Protein 4OMB (pdb70)

InterPro domains:
  IPR011862 Phosphate binding protein [TIGR02136] (3-309)
  IPR024370 PBP domain [PF12849] (38-295)
  IPR050811 Phosphate-binding ABC transporter substrate-binding [PTHR30570] (6-320)

Foldseek 3Di:
DAAPLFAAADDDPDAADEAEEEAALLCQLLVVVLVVVVCVSPVRYHYHYHHQAQLGQLVCQLVVVHQKRWHQADDDPVSQVSSCVRPVHGWDWAFQFKWLKFKKAFPPAPAAADELLRLLLAWFPPSPVDDPDNQFFVLSVPDDDPRNHHGEQAEEADDRHNSVVLCCVQSNVVGHTDPRHHHDRHDLVQQVVNLVPNRYIYIGTQLSDDPRIDTHFYANDPPGDRHDDDQVCLVVCVSRRMGTITMIGHADVPDADNCNVLSSLSCSSGPNNQVSCVVSPTHGDHNVSSVVSNVNRD/DAAPLFAAADDDPDAADEAEEEAALLCQLLVVVLVVVVCVSPVRYHYYYDHQAQLGQLVCQQVVVHQKRWHQADDDPVSQVSSCVRVVHGWDWAFQFKWLKFKKAFPPAPAAEDELLRLLLAWFPPSPVPDPDNQFFVLVVPDDDPRNHHGAQAEEADDRHNSVVLCCCQSNVVGHTDPRHHHDRHDLVRQVVNLVPNRYIYIGTQLSDDPRIDTHFYANDPPGDRHDDDQVCLVVCVSRRMGTITMIGHQDPPDADNCNSLSSLSCSSGPNNQVSCVVSPTGGDHNVSSVVSNVVRD/DAAPLFAAADDDPDAADEAEEEAALLCQLLVVVLVVVVCVSPVRYHYYYYHQAQLGQLVCQQVVVHFKRWHQADDDPVSQVSSCVRVVHGWDWAFQFKWLWFKKAFPPDPAAADELLVLLLAWFPPSPVPDPDNDFFVLSVVDDDPRNHHGAQAEEADDRHNSVVLCCCQSNVVGHTDPRHHHDRHDLVRQVVNLVPNRYIYIGTQLSDDPRIDTHFYANDPPGDRHDDDQVCLVVCVSPRMGTITMIGHQDDPDADNCNSLSSLSCSSGPNNQVSCVVSPTGGDHNVSSVVSNVNRD/DAAPLFAAADDDDDAADEAEEEAALLCQLLVVVLVVVVCVSPVRYHYHYHHQAQLGQLVCQLVVVHQKRWHQADDDPVSQVSSCVRVVHGWDWAFQFKWLKFKKAFPPDPDAAEELLRLLLAWFPPSPVPDPDNQFFVLSVVDDDPRNHHGAAAEEADDRHNSVVLCCCQSNVVGHTDPRHHHDSHDLVRQVVNLVDNRYIYIGTQLSDDPRIDTHFYHNDPPGDRHDDDQVCLVVCVSPRMGTITMIGHQDPPDADDCNSLSSLSCSSGPNNQVSCVVSPTGGDHNVSSVVSNVVRD

Solvent-accessible surface area: 48362 Å² total; per-residue (Å²): 118,29,47,116,76,4,56,108,24,127,136,39,107,66,13,67,28,103,2,19,1,19,0,3,20,1,0,18,63,0,3,59,70,1,7,111,39,0,81,159,30,9,94,105,0,82,48,101,57,93,34,58,0,1,32,37,0,6,62,10,3,21,119,50,97,7,37,0,0,2,0,2,27,122,10,117,101,101,23,33,83,49,0,57,155,115,65,63,44,101,9,19,21,1,9,0,0,2,0,0,0,0,0,0,0,25,107,85,1,74,10,162,14,0,13,20,52,51,0,0,1,1,0,0,52,52,71,106,25,58,27,202,81,60,6,112,34,0,27,47,13,60,21,108,64,130,36,28,177,60,81,13,72,3,16,0,5,42,91,51,2,2,1,45,26,41,0,57,89,87,0,0,52,146,2,76,24,17,132,81,16,59,99,30,102,8,0,61,32,0,4,94,13,0,18,142,11,72,34,0,0,0,1,0,0,17,16,24,91,66,93,43,2,49,28,2,15,0,0,117,114,83,22,23,19,42,19,109,29,58,61,93,2,8,67,87,42,58,1,28,0,24,14,69,0,26,0,5,0,44,27,32,87,142,135,118,16,77,57,8,21,25,22,0,1,92,1,0,0,1,37,41,0,0,83,18,0,53,158,22,38,8,15,10,1,43,7,145,26,0,66,119,2,38,145,106,16,89,119,28,47,120,75,4,57,139,32,153,135,40,108,65,6,68,30,103,1,16,1,16,0,3,20,2,0,18,66,0,2,59,65,1,3,88,38,0,89,162,31,7,112,84,3,88,30,105,56,98,33,54,0,1,1,23,0,2,9,7,3,19,39,51,89,8,36,1,0,3,0,1,26,122,10,69,101,43,1,32,86,22,0,57,159,99,67,63,45,101,9,22,21,1,8,0,0,2,0,0,0,0,0,0,0,25,106,86,1,73,10,162,15,0,12,19,34,53,0,0,1,1,0,0,12,3,31,24,24,52,25,86,74,59,6,112,35,0,27,47,14,56,20,106,64,131,35,28,175,61,82,14,68,3,16,0,4,22,18,0,2,2,1,22,24,40,0,50,86,84,0,0,48,103,0,14,4,16,73,80,16,62,84,29,104,8,0,61,32,0,4,96,12,0,17,143,10,74,32,0,0,0,1,0,0,17,16,24,90,67,92,44,2,47,29,2,17,0,0,116,117,112,83,45,78,108,25,109,31,66,85,133,27,8,67,84,41,55,0,27,0,24,15,68,0,27,0,5,0,44,29,30,80,146,131,121,16,77,58,9,22,25,21,0,1,94,1,0,0,2,44,47,0,0,102,12,0,54,137,25,39,8,15,10,1,44,11,155,28,0,69,118,2,38,146,106,16,89,109,34,28,86,17,0,44,105,26,115,133,39,107,67,13,68,24,95,1,13,1,17,0,3,21,2,0,18,65,0,2,59,55,1,7,104,36,0,83,161,30,10,96,110,0,81,46,104,56,104,33,53,0,1,1,26,0,3,8,10,3,18,43,50,98,9,39,0,0,2,0,1,27,121,10,68,117,42,0,34,93,25,0,61,140,34,14,53,29,108,10,22,22,1,20,0,0,4,0,0,0,0,0,0,0,22,110,88,1,77,9,155,9,0,12,21,57,50,0,0,1,1,0,0,12,3,30,25,27,54,25,136,84,60,6,114,38,0,28,51,14,58,17,109,65,126,29,35,188,56,81,15,75,4,17,0,4,19,18,0,2,2,0,21,25,41,0,51,89,86,0,0,45,105,0,12,5,19,68,82,16,59,83,30,101,9,0,62,33,0,4,98,15,0,16,141,12,69,38,0,0,0,1,0,0,18,16,24,90,67,91,44,2,59,28,2,15,0,0,85,112,159,86,32,53,74,22,109,31,61,79,48,4,7,33,3,27,31,1,28,1,28,15,69,0,22,0,5,0,36,29,6,85,135,71,110,18,79,58,11,23,25,23,0,2,94,0,0,0,2,58,51,0,0,81,17,0,42,135,21,37,6,10,10,1,10,4,50,20,0,71,165,6,35,143,118,17,89,88,31,48,120,76,3,56,84,27,128,118,43,118,60,10,68,29,104,2,18,1,16,1,3,20,1,0,18,65,0,2,61,58,1,6,114,7,0,77,136,23,12,99,108,0,80,47,101,54,94,34,57,0,1,33,38,0,7,62,9,3,21,120,49,94,7,37,1,0,3,0,1,29,122,10,115,100,101,25,31,83,53,0,64,160,113,63,62,44,99,9,22,22,2,22,0,0,5,0,0,0,0,0,0,0,23,84,89,2,71,9,176,10,0,13,20,54,47,0,0,0,1,0,0,51,53,69,107,27,51,26,205,73,62,3,112,34,0,28,52,13,60,22,109,63,126,35,28,175,58,81,15,75,3,17,0,4,41,91,49,2,2,0,45,24,40,0,56,83,85,0,0,56,139,2,76,23,18,133,82,16,58,95,30,102,8,0,61,36,0,4,105,22,0,12,137,12,68,37,0,0,0,1,0,0,18,16,25,41,38,22,45,2,58,29,3,15,0,0,105,124,160,86,37,78,102,25,78,30,64,72,131,26,7,74,83,37,56,2,28,0,28,16,76,0,23,0,6,0,45,33,23,83,159,136,112,18,76,61,9,22,25,22,0,1,90,1,0,0,1,32,6,0,0,10,4,0,4,90,21,18,0,4,7,1,46,9,155,36,0,103,141,6,39,146,118,16,89

Organism: Pseudomonas aeruginosa (strain ATCC 15692 / DSM 22644 / CIP 104116 / JCM 14847 / LMG 12228 / 1C / PRS 101 / PAO1) (NCBI:txid208964)

Radius of gyration: 38.08 Å; Cα contacts (8 Å, |Δi|>4): 2756; chains: 4; bounding box: 54×112×107 Å

Structure (mmCIF, N/CA/C/O backbone):
data_4OMB
#
_entry.id   4OMB
#
_cell.length_a   35.444
_cell.length_b   148.092
_cell.length_c   216.452
_cell.angle_alpha   90.00
_cell.angle_beta   90.00
_cell.angle_gamma   90.00
#
_symmetry.space_group_name_H-M   'P 21 21 21'
#
loop_
_entity.id
_entity.type
_entity.pdbx_description
1 polymer 'Phosphate binding protein'
2 non-polymer 'PHOSPHATE ION'
3 non-polymer 'PLATINUM (II) ION'
4 water water
#
loop_
_atom_site.group_PDB
_atom_site.id
_atom_site.type_symbol
_atom_site.label_atom_id
_atom_site.label_alt_id
_atom_site.label_comp_id
_atom_site.label_asym_id
_atom_site.label_entity_id
_atom_site.label_seq_id
_atom_site.pdbx_PDB_ins_code
_atom_site.Cartn_x
_atom_site.Cartn_y
_atom_site.Cartn_z
_atom_site.occupancy
_atom_site.B_iso_or_equiv
_atom_site.auth_seq_id
_atom_site.auth_comp_id
_atom_site.auth_asym_id
_atom_site.auth_atom_id
_atom_site.pdbx_PDB_model_num
ATOM 1 N N . ALA A 1 36 ? -4.263 -22.482 4.736 1.00 50.22 25 ALA A N 1
ATOM 2 C CA . ALA A 1 36 ? -5.115 -23.111 5.799 1.00 45.98 25 ALA A CA 1
ATOM 3 C C . ALA A 1 36 ? -4.334 -24.117 6.678 1.00 38.55 25 ALA A C 1
ATOM 4 O O . ALA A 1 36 ? -4.497 -24.160 7.903 1.00 35.41 25 ALA A O 1
ATOM 6 N N . ILE A 1 37 ? -3.488 -24.909 6.037 1.00 28.31 26 ILE A N 1
ATOM 7 C CA . ILE A 1 37 ? -2.590 -25.843 6.699 1.00 25.50 26 ILE A CA 1
ATOM 8 C C . ILE A 1 37 ? -1.147 -25.470 6.469 1.00 23.85 26 ILE A C 1
ATOM 9 O O . ILE A 1 37 ? -0.809 -24.742 5.546 1.00 26.85 26 ILE A O 1
ATOM 14 N N . ASP A 1 38 ? -0.269 -25.997 7.306 1.00 22.84 27 ASP A N 1
ATOM 15 C CA . ASP A 1 38 ? 1.160 -25.717 7.185 1.00 26.34 27 ASP A CA 1
ATOM 16 C C . ASP A 1 38 ? 1.704 -26.228 5.836 1.00 23.65 27 ASP A C 1
ATOM 17 O O . ASP A 1 38 ? 1.642 -27.430 5.537 1.00 26.08 27 ASP A O 1
ATOM 22 N N . PRO A 1 39 ? 2.236 -25.326 5.025 1.00 26.39 28 PRO A N 1
ATOM 23 C CA . PRO A 1 39 ? 2.767 -25.804 3.722 1.00 25.61 28 PRO A CA 1
ATOM 24 C C . PRO A 1 39 ? 3.915 -26.780 3.795 1.00 24.05 28 PRO A C 1
ATOM 25 O O . PRO A 1 39 ? 4.204 -27.456 2.808 1.00 26.44 28 PRO A O 1
ATOM 29 N N . ALA A 1 40 ? 4.553 -26.939 4.943 1.00 23.60 29 ALA A N 1
ATOM 30 C CA . ALA A 1 40 ? 5.611 -27.946 5.087 1.00 22.64 29 ALA A CA 1
ATOM 31 C C . ALA A 1 40 ? 5.096 -29.340 5.456 1.00 22.61 29 ALA A C 1
ATOM 32 O O . ALA A 1 40 ? 5.891 -30.261 5.558 1.00 24.77 29 ALA A O 1
ATOM 34 N N . LEU A 1 41 ? 3.800 -29.505 5.668 1.00 22.54 30 LEU A N 1
ATOM 35 C CA . LEU A 1 41 ? 3.281 -30.879 5.909 1.00 20.48 30 LEU A CA 1
ATOM 36 C C . LEU A 1 41 ? 3.546 -31.771 4.724 1.00 23.95 30 LEU A C 1
ATOM 37 O O . LEU A 1 41 ? 3.388 -31.323 3.588 1.00 25.81 30 LEU A O 1
ATOM 42 N N . PRO A 1 42 ? 3.897 -33.064 4.973 1.00 27.91 31 PRO A N 1
ATOM 43 C CA . PRO A 1 42 ? 4.098 -33.933 3.807 1.00 40.01 31 PRO A CA 1
ATOM 44 C C . PRO A 1 42 ? 2.848 -34.245 3.016 1.00 30.33 31 PRO A C 1
ATOM 45 O O . PRO A 1 42 ? 1.758 -34.224 3.543 1.00 25.19 31 PRO A O 1
ATOM 49 N N . GLU A 1 43 ? 3.014 -34.549 1.735 1.00 29.34 32 GLU A N 1
ATOM 50 C CA . GLU A 1 43 ? 1.910 -35.047 0.942 1.00 32.21 32 GLU A CA 1
ATOM 51 C C . GLU A 1 43 ? 1.898 -36.574 1.161 1.00 26.31 32 GLU A C 1
ATOM 52 O O . GLU A 1 43 ? 2.954 -37.170 1.285 1.00 29.08 32 GLU A O 1
ATOM 58 N N . TYR A 1 44 ? 0.712 -37.159 1.166 1.00 26.79 33 TYR A N 1
ATOM 59 C CA . TYR A 1 44 ? 0.580 -38.615 1.296 1.00 24.93 33 TYR A CA 1
ATOM 60 C C . TYR A 1 44 ? 0.809 -39.305 -0.030 1.00 27.02 33 TYR A C 1
ATOM 61 O O . TYR A 1 44 ? 0.191 -38.938 -1.023 1.00 27.20 33 TYR A O 1
ATOM 70 N N . GLN A 1 45 ? 1.637 -40.346 -0.013 1.00 27.86 34 GLN A N 1
ATOM 71 C CA . GLN A 1 45 ? 1.812 -41.233 -1.178 1.00 35.51 34 GLN A CA 1
ATOM 72 C C . GLN A 1 45 ? 1.357 -42.670 -0.856 1.00 33.01 34 GLN A C 1
ATOM 73 O O . GLN A 1 45 ? 1.684 -43.213 0.197 1.00 35.65 34 GLN A O 1
ATOM 79 N N . LYS A 1 46 ? 0.585 -43.290 -1.754 1.00 38.04 35 LYS A N 1
ATOM 80 C CA . LYS A 1 46 ? 0.166 -44.692 -1.568 1.00 43.42 35 LYS A CA 1
ATOM 81 C C . LYS A 1 46 ? 1.349 -45.625 -1.398 1.00 39.06 35 LYS A C 1
ATOM 82 O O . LYS A 1 46 ? 2.341 -45.495 -2.109 1.00 47.72 35 LYS A O 1
ATOM 88 N N . ALA A 1 47 ? 1.221 -46.576 -0.482 1.00 34.85 36 ALA A N 1
ATOM 89 C CA . ALA A 1 47 ? 2.188 -47.663 -0.309 1.00 42.86 36 ALA A CA 1
ATOM 90 C C . ALA A 1 47 ? 1.540 -49.009 -0.637 1.00 48.89 36 ALA A C 1
ATOM 91 O O . ALA A 1 47 ? 0.330 -49.099 -0.808 1.00 47.91 36 ALA A O 1
ATOM 93 N N . SER A 1 48 ? 2.354 -50.051 -0.732 1.00 63.06 37 SER A N 1
ATOM 94 C CA . SER A 1 48 ? 1.862 -51.374 -1.033 1.00 60.04 37 SER A CA 1
ATOM 95 C C . SER A 1 48 ? 1.702 -52.168 0.262 1.00 54.38 37 SER A C 1
ATOM 96 O O . SER A 1 48 ? 2.139 -51.738 1.325 1.00 57.22 37 SER A O 1
ATOM 99 N N . GLY A 1 49 ? 1.054 -53.325 0.160 1.00 72.92 38 GLY A N 1
ATOM 100 C CA . GLY A 1 49 ? 0.875 -54.236 1.291 1.00 58.17 38 GLY A CA 1
ATOM 101 C C . GLY A 1 49 ? -0.126 -53.785 2.330 1.00 43.94 38 GLY A C 1
ATOM 102 O O . GLY A 1 49 ? 0.051 -54.065 3.513 1.00 45.14 38 GLY A O 1
ATOM 103 N N . VAL A 1 50 ? -1.175 -53.077 1.899 1.00 46.07 39 VAL A N 1
ATOM 104 C CA . VAL A 1 50 ? -2.162 -52.550 2.838 1.00 40.77 39 VAL A CA 1
ATOM 105 C C . VAL A 1 50 ? -3.524 -53.226 2.676 1.00 34.94 39 VAL A C 1
ATOM 106 O O . VAL A 1 50 ? -4.161 -53.068 1.667 1.00 36.42 39 VAL A O 1
ATOM 110 N N . SER A 1 51 ? -3.915 -54.005 3.677 1.00 31.95 40 SER A N 1
ATOM 111 C CA . SER A 1 51 ? -5.172 -54.718 3.683 1.00 29.27 40 SER A CA 1
ATOM 112 C C . SER A 1 51 ? -5.523 -55.152 5.090 1.00 30.85 40 SER A C 1
ATOM 113 O O . SER A 1 51 ? -4.641 -55.339 5.938 1.00 39.34 40 SER A O 1
ATOM 116 N N . GLY A 1 52 ? -6.809 -55.304 5.334 1.00 27.70 41 GLY A N 1
ATOM 117 C CA . GLY A 1 52 ? -7.276 -55.849 6.604 1.00 35.17 41 GLY A CA 1
ATOM 118 C C . GLY A 1 52 ? -8.304 -54.962 7.235 1.00 37.46 41 GLY A C 1
ATOM 119 O O . GLY A 1 52 ? -8.889 -54.126 6.561 1.00 30.05 41 GLY A O 1
ATOM 120 N N . ASN A 1 53 ? -8.555 -55.195 8.525 1.00 31.27 42 ASN A N 1
ATOM 121 C CA . ASN A 1 53 ? -9.666 -54.584 9.191 1.00 35.64 42 ASN A CA 1
ATOM 122 C C . ASN A 1 53 ? -9.085 -53.714 10.245 1.00 29.64 42 ASN A C 1
ATOM 123 O O . ASN A 1 53 ? -8.300 -54.157 11.073 1.00 36.92 42 ASN A O 1
ATOM 128 N N . LEU A 1 54 ? -9.376 -52.438 10.133 1.00 24.41 43 LEU A N 1
ATOM 129 C CA . LEU A 1 54 ? -8.978 -51.503 11.134 1.00 26.58 43 LEU A CA 1
ATOM 130 C C . LEU A 1 54 ? -10.170 -51.300 12.039 1.00 32.01 43 LEU A C 1
ATOM 131 O O . LEU A 1 54 ? -11.274 -51.035 11.561 1.00 32.66 43 LEU A O 1
ATOM 136 N N . SER A 1 55 ? -9.953 -51.362 13.351 1.00 22.93 44 SER A N 1
ATOM 137 C CA . SER A 1 55 ? -11.000 -50.995 14.275 1.00 23.25 44 SER A CA 1
ATOM 138 C C . SER A 1 55 ? -10.462 -49.903 15.167 1.00 20.10 44 SER A C 1
ATOM 139 O O . SER A 1 55 ? -9.346 -49.997 15.684 1.00 19.92 44 SER A O 1
ATOM 142 N N . SER A 1 56 ? -11.281 -48.874 15.291 1.00 17.35 45 SER A N 1
ATOM 143 C CA . SER A 1 56 ? -11.032 -47.760 16.189 1.00 17.08 45 SER A CA 1
ATOM 144 C C . SER A 1 56 ? -12.081 -47.772 17.307 1.00 16.26 45 SER A C 1
ATOM 145 O O . SER A 1 56 ? -13.268 -48.025 17.060 1.00 17.26 45 SER A O 1
ATOM 148 N N . VAL A 1 57 ? -11.626 -47.521 18.540 1.00 15.21 46 VAL A N 1
ATOM 149 C CA . VAL A 1 57 ? -12.535 -47.417 19.694 1.00 15.50 46 VAL A CA 1
ATOM 150 C C . VAL A 1 57 ? -12.080 -46.213 20.491 1.00 14.65 46 VAL A C 1
ATOM 151 O O . VAL A 1 57 ? -10.890 -46.134 20.854 1.00 15.31 46 VAL A O 1
ATOM 155 N N . GLY A 1 58 ? -12.990 -45.283 20.773 1.00 15.57 47 GLY A N 1
ATOM 156 C CA . GLY A 1 58 ? -12.620 -44.167 21.635 1.00 15.60 47 GLY A CA 1
ATOM 157 C C . GLY A 1 58 ? -13.435 -42.911 21.517 1.00 14.47 47 GLY A C 1
ATOM 158 O O . GLY A 1 58 ? -14.660 -42.955 21.529 1.00 15.57 47 GLY A O 1
ATOM 159 N N . SER A 1 59 ? -12.715 -41.796 21.353 1.00 13.60 48 SER A N 1
ATOM 160 C CA . SER A 1 59 ? -13.224 -40.450 21.450 1.00 12.94 48 SER A CA 1
ATOM 161 C C . SER A 1 59 ? -14.380 -40.060 20.504 1.00 17.54 48 SER A C 1
ATOM 162 O O . SER A 1 59 ? -14.306 -40.343 19.284 1.00 15.61 48 SER A O 1
ATOM 165 N N . ASP A 1 60 ? -15.402 -39.383 21.052 1.00 14.10 49 ASP A N 1
ATOM 166 C CA . ASP A 1 60 ? -16.482 -38.761 20.273 1.00 17.29 49 ASP A CA 1
ATOM 167 C C . ASP A 1 60 ? -16.027 -37.405 19.720 1.00 14.59 49 ASP A C 1
ATOM 168 O O . ASP A 1 60 ? -16.402 -37.041 18.597 1.00 18.20 49 ASP A O 1
ATOM 173 N N . THR A 1 61 ? -15.161 -36.706 20.423 1.00 12.99 50 THR A N 1
ATOM 174 C CA . THR A 1 61 ? -14.548 -35.465 19.899 1.00 15.28 50 THR A CA 1
ATOM 175 C C . THR A 1 61 ? -13.979 -35.750 18.503 1.00 17.10 50 THR A C 1
ATOM 176 O O . THR A 1 61 ? -14.092 -34.919 17.566 1.00 18.57 50 THR A O 1
ATOM 180 N N . LEU A 1 62 ? -13.342 -36.923 18.380 1.00 14.06 51 LEU A N 1
ATOM 181 C CA . LEU A 1 62 ? -12.675 -37.344 17.141 1.00 15.57 51 LEU A CA 1
ATOM 182 C C . LEU A 1 62 ? -13.553 -38.206 16.219 1.00 17.46 51 LEU A C 1
ATOM 183 O O . LEU A 1 62 ? -13.030 -38.797 15.270 1.00 17.77 51 LEU A O 1
ATOM 188 N N . ALA A 1 63 ? -14.865 -38.285 16.458 1.00 17.60 52 ALA A N 1
ATOM 189 C CA . ALA A 1 63 ? -15.706 -39.226 15.709 1.00 17.67 52 ALA A CA 1
ATOM 190 C C . ALA A 1 63 ? -15.764 -38.829 14.231 1.00 16.52 52 ALA A C 1
ATOM 191 O O . ALA A 1 63 ? -15.610 -39.651 13.381 1.00 19.67 52 ALA A O 1
ATOM 193 N N . ASN A 1 64 ? -15.984 -37.538 13.980 1.00 16.78 53 ASN A N 1
ATOM 194 C CA . ASN A 1 64 ? -16.080 -37.111 12.577 1.00 17.89 53 ASN A CA 1
ATOM 195 C C . ASN A 1 64 ? -14.755 -37.165 11.849 1.00 17.07 53 ASN A C 1
ATOM 196 O O . ASN A 1 64 ? -14.691 -37.621 10.686 1.00 18.96 53 ASN A O 1
ATOM 201 N N . LEU A 1 65 ? -13.675 -36.811 12.548 1.00 18.11 54 LEU A N 1
ATOM 202 C CA . LEU A 1 65 ? -12.335 -36.914 11.986 1.00 20.20 54 LEU A CA 1
ATOM 203 C C . LEU A 1 65 ? -12.035 -38.350 11.632 1.00 16.63 54 LEU A C 1
ATOM 204 O O . LEU A 1 65 ? -11.625 -38.609 10.520 1.00 17.12 54 LEU A O 1
ATOM 209 N N . MET A 1 66 ? -12.252 -39.296 12.561 1.00 15.26 55 MET A N 1
ATOM 210 C CA . MET A 1 66 ? -11.948 -40.696 12.293 1.00 15.75 55 MET A CA 1
ATOM 211 C C . MET A 1 66 ? -12.774 -41.188 11.100 1.00 16.81 55 MET A C 1
ATOM 212 O O . MET A 1 66 ? -12.280 -41.898 10.247 1.00 17.87 55 MET A O 1
ATOM 217 N N . THR A 1 67 ? -14.034 -40.809 11.020 1.00 17.21 56 THR A N 1
ATOM 218 C CA . THR A 1 67 ? -14.912 -41.249 9.948 1.00 21.32 56 THR A CA 1
ATOM 219 C C . THR A 1 67 ? -14.358 -40.722 8.612 1.00 16.69 56 THR A C 1
ATOM 220 O O . THR A 1 67 ? -14.281 -41.470 7.629 1.00 19.58 56 THR A O 1
ATOM 224 N N . MET A 1 68 ? -14.023 -39.445 8.574 1.00 17.70 57 MET A N 1
ATOM 225 C CA . MET A 1 68 ? -13.584 -38.847 7.297 1.00 19.23 57 MET A CA 1
ATOM 226 C C . MET A 1 68 ? -12.208 -39.378 6.899 1.00 18.38 57 MET A C 1
ATOM 227 O O . MET A 1 68 ? -11.976 -39.700 5.743 1.00 18.24 57 MET A O 1
ATOM 232 N N . TRP A 1 69 ? -11.295 -39.513 7.860 1.00 17.32 58 TRP A N 1
ATOM 233 C CA . TRP A 1 69 ? -9.991 -40.094 7.572 1.00 16.54 58 TRP A CA 1
ATOM 234 C C . TRP A 1 69 ? -10.158 -41.524 7.042 1.00 17.21 58 TRP A C 1
ATOM 235 O O . TRP A 1 69 ? -9.496 -41.922 6.098 1.00 17.84 58 TRP A O 1
ATOM 246 N N . ALA A 1 70 ? -11.034 -42.261 7.716 1.00 17.73 59 ALA A N 1
ATOM 247 C CA . ALA A 1 70 ? -11.309 -43.650 7.332 1.00 19.11 59 ALA A CA 1
ATOM 248 C C . ALA A 1 70 ? -11.863 -43.718 5.907 1.00 21.08 59 ALA A C 1
ATOM 249 O O . ALA A 1 70 ? -11.520 -44.617 5.153 1.00 24.27 59 ALA A O 1
ATOM 251 N N . GLU A 1 71 ? -12.761 -42.801 5.563 1.00 20.03 60 GLU A N 1
ATOM 252 C CA . GLU A 1 71 ? -13.378 -42.801 4.239 1.00 24.16 60 GLU A CA 1
ATOM 253 C C . GLU A 1 71 ? -12.266 -42.605 3.224 1.00 21.17 60 GLU A C 1
ATOM 254 O O . GLU A 1 71 ? -12.220 -43.265 2.184 1.00 22.40 60 GLU A O 1
ATOM 260 N N . GLU A 1 72 ? -11.381 -41.645 3.479 1.00 20.29 61 GLU A N 1
ATOM 261 C CA . GLU A 1 72 ? -10.288 -41.404 2.551 1.00 22.41 61 GLU A CA 1
ATOM 262 C C . GLU A 1 72 ? -9.358 -42.642 2.448 1.00 19.40 61 GLU A C 1
ATOM 263 O O . GLU A 1 72 ? -8.868 -42.982 1.384 1.00 22.53 61 GLU A O 1
ATOM 269 N N . TYR A 1 73 ? -9.021 -43.208 3.603 1.00 17.21 62 TYR A N 1
ATOM 270 C CA . TYR A 1 73 ? -8.117 -44.336 3.630 1.00 17.13 62 TYR A CA 1
ATOM 271 C C . TYR A 1 73 ? -8.708 -45.496 2.812 1.00 19.17 62 TYR A C 1
ATOM 272 O O . TYR A 1 73 ? -8.008 -46.163 2.038 1.00 20.26 62 TYR A O 1
ATOM 281 N N . LYS A 1 74 ? -9.997 -45.716 2.991 1.00 20.85 63 LYS A N 1
ATOM 282 C CA . LYS A 1 74 ? -10.711 -46.820 2.273 1.00 24.36 63 LYS A CA 1
ATOM 283 C C . LYS A 1 74 ? -10.732 -46.610 0.770 1.00 23.29 63 LYS A C 1
ATOM 284 O O . LYS A 1 74 ? -10.722 -47.539 -0.024 1.00 25.78 63 LYS A O 1
ATOM 290 N N . ARG A 1 75 ? -10.837 -45.362 0.350 1.00 22.30 64 ARG A N 1
ATOM 291 C CA . ARG A 1 75 ? -10.809 -45.051 -1.071 1.00 26.19 64 ARG A CA 1
ATOM 292 C C . ARG A 1 75 ? -9.455 -45.340 -1.687 1.00 22.67 64 ARG A C 1
ATOM 293 O O . ARG A 1 75 ? -9.364 -45.796 -2.786 1.00 23.22 64 ARG A O 1
ATOM 301 N N . LEU A 1 76 ? -8.385 -45.019 -0.952 1.00 21.29 65 LEU A N 1
ATOM 302 C CA . LEU A 1 76 ? -7.027 -45.313 -1.414 1.00 22.69 65 LEU A CA 1
ATOM 303 C C . LEU A 1 76 ? -6.721 -46.808 -1.402 1.00 21.37 65 LEU A C 1
ATOM 304 O O . LEU A 1 76 ? -6.007 -47.309 -2.264 1.00 24.26 65 LEU A O 1
ATOM 309 N N . TYR A 1 77 ? -7.288 -47.504 -0.412 1.00 22.85 66 TYR A N 1
ATOM 310 C CA . TYR A 1 77 ? -7.008 -48.916 -0.200 1.00 22.40 66 TYR A CA 1
ATOM 311 C C . TYR A 1 77 ? -8.321 -49.709 -0.065 1.00 23.05 66 TYR A C 1
ATOM 312 O O . TYR A 1 77 ? -8.835 -49.869 1.047 1.00 21.96 66 TYR A O 1
ATOM 321 N N . PRO A 1 78 ? -8.923 -50.062 -1.173 1.00 23.87 67 PRO A N 1
ATOM 322 C CA . PRO A 1 78 ? -10.286 -50.651 -1.056 1.00 27.23 67 PRO A CA 1
ATOM 323 C C . PRO A 1 78 ? -10.317 -52.008 -0.330 1.00 33.75 67 PRO A C 1
ATOM 324 O O . PRO A 1 78 ? -11.397 -52.450 0.077 1.00 29.57 67 PRO A O 1
ATOM 328 N N . ASN A 1 79 ? -9.149 -52.638 -0.191 1.00 29.13 68 ASN A N 1
ATOM 329 C CA . ASN A 1 79 ? -9.027 -53.837 0.637 1.00 27.49 68 ASN A CA 1
ATOM 330 C C . ASN A 1 79 ? -9.134 -53.613 2.142 1.00 26.91 68 ASN A C 1
ATOM 331 O O . ASN A 1 79 ? -9.093 -54.578 2.883 1.00 31.58 68 ASN A O 1
ATOM 336 N N . VAL A 1 80 ? -9.237 -52.380 2.596 1.00 21.75 69 VAL A N 1
ATOM 337 C CA . VAL A 1 80 ? -9.348 -52.139 3.996 1.00 22.78 69 VAL A CA 1
ATOM 338 C C . VAL A 1 80 ? -10.818 -52.010 4.381 1.00 25.78 69 VAL A C 1
ATOM 339 O O . VAL A 1 80 ? -11.592 -51.335 3.698 1.00 27.07 69 VAL A O 1
ATOM 343 N N . ASN A 1 81 ? -11.174 -52.554 5.548 1.00 25.45 70 ASN A N 1
ATOM 344 C CA . ASN A 1 81 ? -12.484 -52.421 6.130 1.00 26.58 70 ASN A CA 1
ATOM 345 C C . ASN A 1 81 ? -12.297 -51.706 7.456 1.00 26.27 70 ASN A C 1
ATOM 346 O O . ASN A 1 81 ? -11.333 -51.946 8.140 1.00 26.43 70 ASN A O 1
ATOM 351 N N . ILE A 1 82 ? -13.129 -50.728 7.715 1.00 28.55 71 ILE A N 1
ATOM 352 C CA . ILE A 1 82 ? -12.958 -49.931 8.889 1.00 27.70 71 ILE A CA 1
ATOM 353 C C . ILE A 1 82 ? -14.195 -50.032 9.769 1.00 30.79 71 ILE A C 1
ATOM 354 O O . ILE A 1 82 ? -15.312 -50.115 9.297 1.00 28.64 71 ILE A O 1
ATOM 359 N N . GLN A 1 83 ? -13.970 -50.118 11.069 1.00 22.29 72 GLN A N 1
ATOM 360 C CA . GLN A 1 83 ? -15.035 -50.064 12.023 1.00 21.44 72 GLN A CA 1
ATOM 361 C C . GLN A 1 83 ? -14.668 -49.052 13.071 1.00 19.09 72 GLN A C 1
ATOM 362 O O . GLN A 1 83 ? -13.568 -49.058 13.571 1.00 21.68 72 GLN A O 1
ATOM 368 N N . ILE A 1 84 ? -15.611 -48.189 13.373 1.00 19.97 73 ILE A N 1
ATOM 369 C CA . ILE A 1 84 ? -15.424 -47.117 14.319 1.00 20.65 73 ILE A CA 1
ATOM 370 C C . ILE A 1 84 ? -16.483 -47.137 15.398 1.00 20.96 73 ILE A C 1
ATOM 371 O O . ILE A 1 84 ? -17.672 -47.162 15.117 1.00 23.12 73 ILE A O 1
ATOM 376 N N . GLN A 1 85 ? -16.040 -47.145 16.649 1.00 16.42 74 GLN A N 1
ATOM 377 C CA . GLN A 1 85 ? -16.905 -46.920 17.790 1.00 19.30 74 GLN A CA 1
ATOM 378 C C . GLN A 1 85 ? -16.397 -45.694 18.493 1.00 18.96 74 GLN A C 1
ATOM 379 O O . GLN A 1 85 ? -15.195 -45.547 18.671 1.00 17.39 74 GLN A O 1
ATOM 385 N N . ALA A 1 86 ? -17.308 -44.793 18.860 1.00 18.66 75 ALA A N 1
ATOM 386 C CA . ALA A 1 86 ? -16.912 -43.499 19.391 1.00 17.73 75 ALA A CA 1
ATOM 387 C C . ALA A 1 86 ? -17.755 -43.103 20.599 1.00 19.66 75 ALA A C 1
ATOM 388 O O . ALA A 1 86 ? -18.436 -42.066 20.589 1.00 21.80 75 ALA A O 1
ATOM 390 N N . ALA A 1 87 ? -17.666 -43.913 21.640 1.00 19.99 76 ALA A N 1
ATOM 391 C CA . ALA A 1 87 ? -18.463 -43.711 22.860 1.00 18.85 76 ALA A CA 1
ATOM 392 C C . ALA A 1 87 ? -17.771 -42.838 23.899 1.00 19.35 76 ALA A C 1
ATOM 393 O O . ALA A 1 87 ? -18.430 -42.351 24.818 1.00 20.15 76 ALA A O 1
ATOM 395 N N . GLY A 1 88 ? -16.480 -42.572 23.712 1.00 15.71 77 GLY A N 1
ATOM 396 C CA . GLY A 1 88 ? -15.706 -41.762 24.594 1.00 17.14 77 GLY A CA 1
ATOM 397 C C . GLY A 1 88 ? -14.302 -42.250 24.790 1.00 13.78 77 GLY A C 1
ATOM 398 O O . GLY A 1 88 ? -14.030 -43.464 24.751 1.00 13.66 77 GLY A O 1
ATOM 399 N N . SER A 1 89 ? -13.398 -41.338 25.076 1.00 13.36 78 SER A N 1
ATOM 400 C CA . SER A 1 89 ? -11.961 -41.646 25.238 1.00 13.16 78 SER A CA 1
ATOM 401 C C . SER A 1 89 ? -11.656 -42.754 26.221 1.00 16.13 78 SER A C 1
ATOM 402 O O . SER A 1 89 ? -10.729 -43.513 25.998 1.00 15.29 78 SER A O 1
ATOM 405 N N . SER A 1 90 ? -12.415 -42.849 27.313 1.00 14.85 79 SER A N 1
ATOM 406 C CA . SER A 1 90 ? -12.086 -43.877 28.316 1.00 15.76 79 SER A CA 1
ATOM 407 C C . SER A 1 90 ? -12.304 -45.298 27.840 1.00 13.94 79 SER A C 1
ATOM 408 O O . SER A 1 90 ? -11.812 -46.253 28.446 1.00 15.68 79 SER A O 1
ATOM 411 N N . THR A 1 91 ? -13.036 -45.462 26.739 1.00 15.20 80 THR A N 1
ATOM 412 C CA . THR A 1 91 ? -13.174 -46.784 26.128 1.00 14.41 80 THR A CA 1
ATOM 413 C C . THR A 1 91 ? -11.958 -47.253 25.287 1.00 13.64 80 THR A C 1
ATOM 414 O O . THR A 1 91 ? -11.836 -48.448 24.960 1.00 17.11 80 THR A O 1
ATOM 418 N N . ALA A 1 92 ? -11.061 -46.342 24.933 1.00 13.56 81 ALA A N 1
ATOM 419 C CA . ALA A 1 92 ? -9.896 -46.676 24.112 1.00 14.43 81 ALA A CA 1
ATOM 420 C C . ALA A 1 92 ? -8.868 -47.556 24.858 1.00 15.17 81 ALA A C 1
ATOM 421 O O . ALA A 1 92 ? -8.439 -48.561 24.328 1.00 16.82 81 ALA A O 1
ATOM 423 N N . PRO A 1 93 ? -8.462 -47.174 26.094 1.00 13.89 82 PRO A N 1
ATOM 424 C CA . PRO A 1 93 ? -7.430 -48.019 26.718 1.00 16.15 82 PRO A CA 1
ATOM 425 C C . PRO A 1 93 ? -7.777 -49.511 26.869 1.00 15.50 82 PRO A C 1
ATOM 426 O O . PRO A 1 93 ? -6.948 -50.347 26.517 1.00 18.81 82 PRO A O 1
ATOM 430 N N . PRO A 1 94 ? -8.983 -49.850 27.328 1.00 15.56 83 PRO A N 1
ATOM 431 C CA . PRO A 1 94 ? -9.187 -51.296 27.485 1.00 16.88 83 PRO A CA 1
ATOM 432 C C . PRO A 1 94 ? -9.253 -52.000 26.124 1.00 16.52 83 PRO A C 1
ATOM 433 O O . PRO A 1 94 ? -8.826 -53.168 26.027 1.00 16.02 83 PRO A O 1
ATOM 437 N N . ALA A 1 95 ? -9.768 -51.311 25.093 1.00 18.78 84 ALA A N 1
ATOM 438 C CA . ALA A 1 95 ? -9.829 -51.927 23.751 1.00 18.76 84 ALA A CA 1
ATOM 439 C C . ALA A 1 95 ? -8.415 -52.172 23.196 1.00 16.86 84 ALA A C 1
ATOM 440 O O . ALA A 1 95 ? -8.147 -53.201 22.584 1.00 20.24 84 ALA A O 1
ATOM 442 N N . LEU A 1 96 ? -7.514 -51.233 23.374 1.00 18.65 85 LEU A N 1
ATOM 443 C CA . LEU A 1 96 ? -6.135 -51.401 22.937 1.00 17.67 85 LEU A CA 1
ATOM 444 C C . LEU A 1 96 ? -5.468 -52.462 23.767 1.00 21.18 85 LEU A C 1
ATOM 445 O O . LEU A 1 96 ? -4.742 -53.307 23.252 1.00 22.98 85 LEU A O 1
ATOM 450 N N . THR A 1 97 ? -5.685 -52.435 25.081 1.00 17.91 86 THR A N 1
ATOM 451 C CA . THR A 1 97 ? -5.043 -53.382 25.983 1.00 20.29 86 THR A CA 1
ATOM 452 C C . THR A 1 97 ? -5.495 -54.797 25.669 1.00 18.48 86 THR A C 1
ATOM 453 O O . THR A 1 97 ? -4.685 -55.749 25.658 1.00 23.12 86 THR A O 1
ATOM 457 N N . GLU A 1 98 ? -6.765 -54.960 25.367 1.00 18.68 87 GLU A N 1
ATOM 458 C CA . GLU A 1 98 ? -7.296 -56.298 25.102 1.00 21.73 87 GLU A CA 1
ATOM 459 C C . GLU A 1 98 ? -7.024 -56.716 23.675 1.00 22.20 87 GLU A C 1
ATOM 460 O O . GLU A 1 98 ? -7.224 -57.886 23.314 1.00 28.97 87 GLU A O 1
ATOM 466 N N . GLY A 1 99 ? -6.593 -55.783 22.868 1.00 26.13 88 GLY A N 1
ATOM 467 C CA . GLY A 1 99 ? -6.282 -56.058 21.465 1.00 30.96 88 GLY A CA 1
ATOM 468 C C . GLY A 1 99 ? -7.480 -56.097 20.530 1.00 35.46 88 GLY A C 1
ATOM 469 O O . GLY A 1 99 ? -7.342 -56.548 19.405 1.00 40.70 88 GLY A O 1
ATOM 470 N N . THR A 1 100 ? -8.632 -55.578 20.952 1.00 26.89 89 THR A N 1
ATOM 471 C CA . THR A 1 100 ? -9.812 -55.594 20.097 1.00 27.81 89 THR A CA 1
ATOM 472 C C . THR A 1 100 ? -9.862 -54.383 19.180 1.00 27.61 89 THR A C 1
ATOM 473 O O . THR A 1 100 ? -10.601 -54.373 18.208 1.00 34.13 89 THR A O 1
ATOM 477 N N . ALA A 1 101 ? -9.086 -53.352 19.510 1.00 21.53 90 ALA A N 1
ATOM 478 C CA . ALA A 1 101 ? -8.964 -52.144 18.678 1.00 21.66 90 ALA A CA 1
ATOM 479 C C . ALA A 1 101 ? -7.523 -52.014 18.197 1.00 21.05 90 ALA A C 1
ATOM 480 O O . ALA A 1 101 ? -6.592 -52.295 18.940 1.00 21.54 90 ALA A O 1
ATOM 482 N N . ASN A 1 102 ? -7.341 -51.623 16.929 1.00 19.08 91 ASN A N 1
ATOM 483 C CA . ASN A 1 102 ? -6.058 -51.248 16.403 1.00 21.71 91 ASN A CA 1
ATOM 484 C C . ASN A 1 102 ? -5.702 -49.771 16.705 1.00 17.42 91 ASN A C 1
ATOM 485 O O . ASN A 1 102 ? -4.526 -49.423 16.758 1.00 18.12 91 ASN A O 1
ATOM 490 N N . LEU A 1 103 ? -6.705 -48.912 16.843 1.00 17.66 92 LEU A N 1
ATOM 491 C CA . LEU A 1 103 ? -6.527 -47.458 17.044 1.00 16.61 92 LEU A CA 1
ATOM 492 C C . LEU A 1 103 ? -7.392 -46.992 18.210 1.00 15.37 92 LEU A C 1
ATOM 493 O O . LEU A 1 103 ? -8.543 -47.421 18.335 1.00 16.37 92 LEU A O 1
ATOM 498 N N . GLY A 1 104 ? -6.825 -46.160 19.058 1.00 13.47 93 GLY A N 1
ATOM 499 C CA . GLY A 1 104 ? -7.546 -45.691 20.222 1.00 15.45 93 GLY A CA 1
ATOM 500 C C . GLY A 1 104 ? -7.560 -44.175 20.292 1.00 14.78 93 GLY A C 1
ATOM 501 O O . GLY A 1 104 ? -6.739 -43.590 20.974 1.00 15.72 93 GLY A O 1
ATOM 502 N N . PRO A 1 105 ? -8.498 -43.541 19.581 1.00 14.22 94 PRO A N 1
ATOM 503 C CA . PRO A 1 105 ? -8.577 -42.063 19.597 1.00 11.17 94 PRO A CA 1
ATOM 504 C C . PRO A 1 105 ? -8.966 -41.584 20.987 1.00 12.52 94 PRO A C 1
ATOM 505 O O . PRO A 1 105 ? -9.914 -42.134 21.588 1.00 13.33 94 PRO A O 1
ATOM 509 N N . MET A 1 106 ? -8.290 -40.537 21.475 1.00 12.92 95 MET A N 1
ATOM 510 C CA . MET A 1 106 ? -8.543 -40.007 22.778 1.00 11.64 95 MET A CA 1
ATOM 511 C C . MET A 1 106 ? -8.304 -38.496 22.738 1.00 12.84 95 MET A C 1
ATOM 512 O O . MET A 1 106 ? -7.350 -38.044 22.100 1.00 14.08 95 MET A O 1
ATOM 517 N N . SER A 1 107 ? -9.131 -37.773 23.476 1.00 13.37 96 SER A N 1
ATOM 518 C CA . SER A 1 107 ? -8.999 -36.311 23.506 1.00 13.98 96 SER A CA 1
ATOM 519 C C . SER A 1 107 ? -8.342 -35.873 24.785 1.00 14.14 96 SER A C 1
ATOM 520 O O . SER A 1 107 ? -8.362 -34.677 25.149 1.00 14.80 96 SER A O 1
ATOM 523 N N . ARG A 1 108 ? -7.707 -36.794 25.458 1.00 15.23 97 ARG A N 1
ATOM 524 C CA . ARG A 1 108 ? -6.830 -36.547 26.587 1.00 16.48 97 ARG A CA 1
ATOM 525 C C . ARG A 1 108 ? -5.729 -37.564 26.502 1.00 16.01 97 ARG A C 1
ATOM 526 O O . ARG A 1 108 ? -5.944 -38.650 25.909 1.00 17.66 97 ARG A O 1
ATOM 534 N N . LYS A 1 109 ? -4.614 -37.319 27.176 1.00 17.89 98 LYS A N 1
ATOM 535 C CA . LYS A 1 109 ? -3.613 -38.402 27.325 1.00 21.43 98 LYS A CA 1
ATOM 536 C C . LYS A 1 109 ? -4.158 -39.497 28.191 1.00 17.40 98 LYS A C 1
ATOM 537 O O . LYS A 1 109 ? -4.974 -39.239 29.130 1.00 16.61 98 LYS A O 1
ATOM 543 N N . MET A 1 110 ? -3.645 -40.722 28.016 1.00 16.30 99 MET A N 1
ATOM 544 C CA . MET A 1 110 ? -3.947 -41.743 28.970 1.00 16.29 99 MET A CA 1
ATOM 545 C C . MET A 1 110 ? -3.462 -41.338 30.373 1.00 17.57 99 MET A C 1
ATOM 546 O O . MET A 1 110 ? -2.413 -40.720 30.536 1.00 18.77 99 MET A O 1
ATOM 551 N N . LYS A 1 111 ? -4.241 -41.709 31.369 1.00 16.75 100 LYS A N 1
ATOM 552 C CA . LYS A 1 111 ? -3.799 -41.625 32.744 1.00 20.63 100 LYS A CA 1
ATOM 553 C C . LYS A 1 111 ? -2.683 -42.598 33.022 1.00 22.32 100 LYS A C 1
ATOM 554 O O . LYS A 1 111 ? -2.570 -43.631 32.342 1.00 20.86 100 LYS A O 1
ATOM 560 N N . ASP A 1 112 ? -1.899 -42.338 34.074 1.00 20.89 101 ASP A N 1
ATOM 561 C CA . ASP A 1 112 ? -0.855 -43.305 34.414 1.00 24.97 101 ASP A CA 1
ATOM 562 C C . ASP A 1 112 ? -1.416 -44.699 34.604 1.00 19.20 101 ASP A C 1
ATOM 563 O O . ASP A 1 112 ? -0.783 -45.725 34.240 1.00 21.23 101 ASP A O 1
ATOM 568 N N . VAL A 1 113 ? -2.572 -44.800 35.251 1.00 22.21 102 VAL A N 1
ATOM 569 C CA . VAL A 1 113 ? -3.114 -46.168 35.534 1.00 20.17 102 VAL A CA 1
ATOM 570 C C . VAL A 1 113 ? -3.563 -46.908 34.254 1.00 17.54 102 VAL A C 1
ATOM 571 O O . VAL A 1 113 ? -3.445 -48.139 34.168 1.00 21.32 102 VAL A O 1
ATOM 575 N N . GLU A 1 114 ? -3.944 -46.145 33.243 1.00 21.11 103 GLU A N 1
ATOM 576 C CA . GLU A 1 114 ? -4.306 -46.698 31.935 1.00 17.72 103 GLU A CA 1
ATOM 577 C C . GLU A 1 114 ? -3.064 -47.135 31.195 1.00 19.92 103 GLU A C 1
ATOM 578 O O . GLU A 1 114 ? -3.006 -48.237 30.668 1.00 18.91 103 GLU A O 1
ATOM 584 N N . LEU A 1 115 ? -2.050 -46.253 31.140 1.00 18.93 104 LEU A N 1
ATOM 585 C CA . LEU A 1 115 ? -0.746 -46.649 30.595 1.00 20.93 104 LEU A CA 1
ATOM 586 C C . LEU A 1 115 ? -0.214 -47.918 31.233 1.00 18.61 104 LEU A C 1
ATOM 587 O O . LEU A 1 115 ? 0.287 -48.839 30.561 1.00 19.08 104 LEU A O 1
ATOM 592 N N . GLN A 1 116 ? -0.306 -47.980 32.555 1.00 18.54 105 GLN A N 1
ATOM 593 C CA . GLN A 1 116 ? 0.228 -49.109 33.298 1.00 20.64 105 GLN A CA 1
ATOM 594 C C . GLN A 1 116 ? -0.508 -50.416 33.040 1.00 20.73 105 GLN A C 1
ATOM 595 O O . GLN A 1 116 ? 0.119 -51.456 33.025 1.00 21.25 105 GLN A O 1
ATOM 601 N N . ALA A 1 117 ? -1.823 -50.353 32.791 1.00 21.36 106 ALA A N 1
ATOM 602 C CA . ALA A 1 117 ? -2.589 -51.593 32.492 1.00 20.18 106 ALA A CA 1
ATOM 603 C C . ALA A 1 117 ? -2.142 -52.168 31.171 1.00 19.56 106 ALA A C 1
ATOM 604 O O . ALA A 1 117 ? -1.983 -53.379 31.016 1.00 21.78 106 ALA A O 1
ATOM 606 N N . PHE A 1 118 ? -1.931 -51.285 30.215 1.00 19.44 107 PHE A N 1
ATOM 607 C CA . PHE A 1 118 ? -1.413 -51.723 28.897 1.00 19.93 107 PHE A CA 1
ATOM 608 C C . PHE A 1 118 ? -0.024 -52.311 29.072 1.00 22.38 107 PHE A C 1
ATOM 609 O O . PHE A 1 118 ? 0.305 -53.376 28.549 1.00 19.51 107 PHE A O 1
ATOM 617 N N . GLU A 1 119 ? 0.824 -51.613 29.822 1.00 18.70 108 GLU A N 1
ATOM 618 C CA . GLU A 1 119 ? 2.201 -52.025 29.983 1.00 20.74 108 GLU A CA 1
ATOM 619 C C . GLU A 1 119 ? 2.312 -53.374 30.698 1.00 20.77 108 GLU A C 1
ATOM 620 O O . GLU A 1 119 ? 3.225 -54.170 30.443 1.00 23.35 108 GLU A O 1
ATOM 626 N N . GLN A 1 120 ? 1.416 -53.599 31.657 1.00 23.39 109 GLN A N 1
ATOM 627 C CA . GLN A 1 120 ? 1.431 -54.875 32.383 1.00 28.26 109 GLN A CA 1
ATOM 628 C C . GLN A 1 120 ? 1.286 -56.019 31.442 1.00 24.65 109 GLN A C 1
ATOM 629 O O . GLN A 1 120 ? 1.887 -57.079 31.629 1.00 26.42 109 GLN A O 1
ATOM 635 N N . LYS A 1 121 ? 0.486 -55.822 30.411 1.00 25.12 110 LYS A N 1
ATOM 636 C CA . LYS A 1 121 ? 0.312 -56.871 29.424 1.00 26.53 110 LYS A CA 1
ATOM 637 C C . LYS A 1 121 ? 1.453 -56.953 28.404 1.00 25.62 110 LYS A C 1
ATOM 638 O O . LYS A 1 121 ? 1.957 -58.036 28.099 1.00 28.72 110 LYS A O 1
ATOM 644 N N . TYR A 1 122 ? 1.796 -55.816 27.785 1.00 22.18 111 TYR A N 1
ATOM 645 C CA . TYR A 1 122 ? 2.682 -55.828 26.653 1.00 21.46 111 TYR A CA 1
ATOM 646 C C . TYR A 1 122 ? 4.175 -55.654 26.976 1.00 24.55 111 TYR A C 1
ATOM 647 O O . TYR A 1 122 ? 5.024 -56.052 26.182 1.00 23.02 111 TYR A O 1
ATOM 656 N N . GLY A 1 123 ? 4.487 -55.008 28.094 1.00 22.35 112 GLY A N 1
ATOM 657 C CA . GLY A 1 123 ? 5.872 -54.748 28.476 1.00 27.73 112 GLY A CA 1
ATOM 658 C C . GLY A 1 123 ? 6.421 -53.401 28.035 1.00 28.76 112 GLY A C 1
ATOM 659 O O . GLY A 1 123 ? 7.609 -53.156 28.170 1.00 29.00 112 GLY A O 1
ATOM 660 N N . TYR A 1 124 ? 5.555 -52.563 27.499 1.00 22.53 113 TYR A N 1
ATOM 661 C CA . TYR A 1 124 ? 5.905 -51.205 27.074 1.00 22.22 113 TYR A CA 1
ATOM 662 C C . TYR A 1 124 ? 4.636 -50.402 27.025 1.00 20.67 113 TYR A C 1
ATOM 663 O O . TYR A 1 124 ? 3.547 -50.963 27.062 1.00 19.91 113 TYR A O 1
ATOM 672 N N . LYS A 1 125 ? 4.764 -49.085 26.975 1.00 19.55 114 LYS A N 1
ATOM 673 C CA . LYS A 1 125 ? 3.632 -48.174 26.944 1.00 17.94 114 LYS A CA 1
ATOM 674 C C . LYS A 1 125 ? 3.050 -48.008 25.514 1.00 16.03 114 LYS A C 1
ATOM 675 O O . LYS A 1 125 ? 3.804 -48.144 24.550 1.00 16.64 114 LYS A O 1
ATOM 681 N N . PRO A 1 126 ? 1.763 -47.740 25.404 1.00 16.30 115 PRO A N 1
ATOM 682 C CA . PRO A 1 126 ? 1.160 -47.517 24.098 1.00 15.34 115 PRO A CA 1
ATOM 683 C C . PRO A 1 126 ? 1.632 -46.119 23.632 1.00 18.03 115 PRO A C 1
ATOM 684 O O . PRO A 1 126 ? 2.045 -45.324 24.450 1.00 17.18 115 PRO A O 1
ATOM 688 N N . THR A 1 127 ? 1.613 -45.864 22.339 1.00 17.25 116 THR A N 1
ATOM 689 C CA . THR A 1 127 ? 2.156 -44.620 21.796 1.00 17.94 116 THR A CA 1
ATOM 690 C C . THR A 1 127 ? 1.070 -43.652 21.414 1.00 16.83 116 THR A C 1
ATOM 691 O O . THR A 1 127 ? 0.128 -44.020 20.723 1.00 16.56 116 THR A O 1
ATOM 695 N N . ALA A 1 128 ? 1.191 -42.424 21.907 1.00 18.27 117 ALA A N 1
ATOM 696 C CA . ALA A 1 128 ? 0.226 -41.371 21.693 1.00 17.12 117 ALA A CA 1
ATOM 697 C C . ALA A 1 128 ? 0.646 -40.648 20.411 1.00 19.58 117 ALA A C 1
ATOM 698 O O . ALA A 1 128 ? 1.716 -40.037 20.399 1.00 22.18 117 ALA A O 1
ATOM 700 N N . VAL A 1 129 ? -0.189 -40.703 19.388 1.00 15.10 118 VAL A N 1
ATOM 701 C CA . VAL A 1 129 ? 0.101 -39.944 18.178 1.00 14.84 118 VAL A CA 1
ATOM 702 C C . VAL A 1 129 ? -0.768 -38.697 18.132 1.00 11.51 118 VAL A C 1
ATOM 703 O O . VAL A 1 129 ? -1.993 -38.764 18.100 1.00 12.88 118 VAL A O 1
ATOM 707 N N . PRO A 1 130 ? -0.140 -37.506 18.119 1.00 15.28 119 PRO A N 1
ATOM 708 C CA . PRO A 1 130 ? -1.005 -36.335 18.022 1.00 13.16 119 PRO A CA 1
ATOM 709 C C . PRO A 1 130 ? -1.577 -36.233 16.608 1.00 14.76 119 PRO A C 1
ATOM 710 O O . PRO A 1 130 ? -0.845 -36.543 15.654 1.00 15.67 119 PRO A O 1
ATOM 714 N N . VAL A 1 131 ? -2.841 -35.838 16.469 1.00 12.74 120 VAL A N 1
ATOM 715 C CA . VAL A 1 131 ? -3.468 -35.846 15.136 1.00 13.07 120 VAL A CA 1
ATOM 716 C C . VAL A 1 131 ? -4.198 -34.524 14.788 1.00 16.73 120 VAL A C 1
ATOM 717 O O . VAL A 1 131 ? -4.564 -34.295 13.650 1.00 16.54 120 VAL A O 1
ATOM 721 N N . ALA A 1 132 ? -4.457 -33.722 15.791 1.00 14.79 121 ALA A N 1
ATOM 722 C CA . ALA A 1 132 ? -5.146 -32.460 15.613 1.00 15.13 121 ALA A CA 1
ATOM 723 C C . ALA A 1 132 ? -5.059 -31.682 16.915 1.00 15.10 121 ALA A C 1
ATOM 724 O O . ALA A 1 132 ? -4.631 -32.209 17.931 1.00 14.98 121 ALA A O 1
ATOM 726 N N . VAL A 1 133 ? -5.447 -30.426 16.851 1.00 14.50 122 VAL A N 1
ATOM 727 C CA . VAL A 1 133 ? -5.478 -29.567 18.034 1.00 14.79 122 VAL A CA 1
ATOM 728 C C . VAL A 1 133 ? -6.919 -29.096 18.251 1.00 14.60 122 VAL A C 1
ATOM 729 O O . VAL A 1 133 ? -7.623 -28.763 17.278 1.00 16.51 122 VAL A O 1
ATOM 733 N N . ASP A 1 134 ? -7.314 -29.000 19.518 1.00 15.03 123 ASP A N 1
ATOM 734 C CA . ASP A 1 134 ? -8.647 -28.541 19.932 1.00 14.94 123 ASP A CA 1
ATOM 735 C C . ASP A 1 134 ? -8.490 -27.335 20.819 1.00 17.27 123 ASP A C 1
ATOM 736 O O . ASP A 1 134 ? -7.495 -27.193 21.567 1.00 18.18 123 ASP A O 1
ATOM 741 N N . ALA A 1 135 ? -9.425 -26.414 20.702 1.00 15.73 124 ALA A N 1
ATOM 742 C CA . ALA A 1 135 ? -9.580 -25.370 21.676 1.00 18.53 124 ALA A CA 1
ATOM 743 C C . ALA A 1 135 ? -10.911 -25.670 22.321 1.00 17.09 124 ALA A C 1
ATOM 744 O O . ALA A 1 135 ? -11.961 -25.257 21.802 1.00 20.71 124 ALA A O 1
ATOM 746 N N . LEU A 1 136 ? -10.875 -26.461 23.382 1.00 17.01 125 LEU A N 1
ATOM 747 C CA . LEU A 1 136 ? -12.071 -26.950 24.026 1.00 15.72 125 LEU A CA 1
ATOM 748 C C . LEU A 1 136 ? -12.923 -25.712 24.376 1.00 15.61 125 LEU A C 1
ATOM 749 O O . LEU A 1 136 ? -12.450 -24.832 25.086 1.00 17.46 125 LEU A O 1
ATOM 754 N N . ALA A 1 137 ? -14.128 -25.684 23.883 1.00 13.15 126 ALA A N 1
ATOM 755 C CA . ALA A 1 137 ? -14.971 -24.510 23.884 1.00 14.43 126 ALA A CA 1
ATOM 756 C C . ALA A 1 137 ? -16.001 -24.532 24.989 1.00 13.91 126 ALA A C 1
ATOM 757 O O . ALA A 1 137 ? -16.521 -25.591 25.346 1.00 17.47 126 ALA A O 1
ATOM 759 N N . ILE A 1 138 ? -16.311 -23.331 25.492 1.00 13.50 127 ILE A N 1
ATOM 760 C CA . ILE A 1 138 ? -17.461 -23.098 26.311 1.00 15.17 127 ILE A CA 1
ATOM 761 C C . ILE A 1 138 ? -18.491 -22.425 25.384 1.00 16.45 127 ILE A C 1
ATOM 762 O O . ILE A 1 138 ? -18.244 -21.355 24.835 1.00 14.96 127 ILE A O 1
ATOM 767 N N . PHE A 1 139 ? -19.584 -23.106 25.143 1.00 12.69 128 PHE A N 1
ATOM 768 C CA . PHE A 1 139 ? -20.608 -22.706 24.197 1.00 13.92 128 PHE A CA 1
ATOM 769 C C . PHE A 1 139 ? -21.807 -22.127 24.909 1.00 13.53 128 PHE A C 1
ATOM 770 O O . PHE A 1 139 ? -22.271 -22.684 25.921 1.00 13.58 128 PHE A O 1
ATOM 778 N N . VAL A 1 140 ? -22.275 -20.967 24.437 1.00 13.12 129 VAL A N 1
ATOM 779 C CA . VAL A 1 140 ? -23.533 -20.396 24.834 1.00 14.01 129 VAL A CA 1
ATOM 780 C C . VAL A 1 140 ? -24.384 -20.169 23.586 1.00 14.97 129 VAL A C 1
ATOM 781 O O . VAL A 1 140 ? -23.922 -20.286 22.438 1.00 14.54 129 VAL A O 1
ATOM 785 N N . HIS A 1 141 ? -25.648 -19.891 23.800 1.00 15.25 130 HIS A N 1
ATOM 786 C CA . HIS A 1 141 ? -26.551 -19.608 22.688 1.00 15.26 130 HIS A CA 1
ATOM 787 C C . HIS A 1 141 ? -26.066 -18.344 21.960 1.00 15.96 130 HIS A C 1
ATOM 788 O O . HIS A 1 141 ? -25.526 -17.428 22.581 1.00 15.81 130 HIS A O 1
ATOM 795 N N . LYS A 1 142 ? -26.242 -18.290 20.638 1.00 16.94 131 LYS A N 1
ATOM 796 C CA . LYS A 1 142 ? -25.721 -17.138 19.893 1.00 18.40 131 LYS A CA 1
ATOM 797 C C . LYS A 1 142 ? -26.255 -15.790 20.356 1.00 19.47 131 LYS A C 1
ATOM 798 O O . LYS A 1 142 ? -25.586 -14.795 20.189 1.00 20.51 131 LYS A O 1
ATOM 804 N N . ASP A 1 143 ? -27.431 -15.758 20.956 1.00 17.73 132 ASP A N 1
ATOM 805 C CA . ASP A 1 143 ? -28.043 -14.515 21.432 1.00 19.95 132 ASP A CA 1
ATOM 806 C C . ASP A 1 143 ? -27.772 -14.171 22.900 1.00 19.15 132 ASP A C 1
ATOM 807 O O . ASP A 1 143 ? -28.294 -13.211 23.428 1.00 19.79 132 ASP A O 1
ATOM 812 N N . ASN A 1 144 ? -26.947 -14.968 23.557 1.00 17.58 133 ASN A N 1
ATOM 813 C CA . ASN A 1 144 ? -26.521 -14.679 24.936 1.00 16.35 133 ASN A CA 1
ATOM 814 C C . ASN A 1 144 ? -25.518 -13.531 24.874 1.00 19.46 133 ASN A C 1
ATOM 815 O O . ASN A 1 144 ? -24.524 -13.648 24.126 1.00 19.71 133 ASN A O 1
ATOM 820 N N . PRO A 1 145 ? -25.801 -12.412 25.556 1.00 18.12 134 PRO A N 1
ATOM 821 C CA . PRO A 1 145 ? -24.900 -11.290 25.460 1.00 25.02 134 PRO A CA 1
ATOM 822 C C . PRO A 1 145 ? -23.583 -11.399 26.214 1.00 24.30 134 PRO A C 1
ATOM 823 O O . PRO A 1 145 ? -22.775 -10.475 26.141 1.00 24.88 134 PRO A O 1
ATOM 827 N N . ILE A 1 146 ? -23.331 -12.492 26.897 1.00 19.68 135 ILE A N 1
ATOM 828 C CA . ILE A 1 146 ? -22.100 -12.604 27.645 1.00 20.64 135 ILE A CA 1
ATOM 829 C C . ILE A 1 146 ? -20.906 -12.650 26.678 1.00 25.10 135 ILE A C 1
ATOM 830 O O . ILE A 1 146 ? -21.012 -13.259 25.633 1.00 29.16 135 ILE A O 1
ATOM 835 N N . LYS A 1 147 ? -19.830 -11.961 27.016 1.00 27.26 136 LYS A N 1
ATOM 836 C CA . LYS A 1 147 ? -18.648 -11.898 26.149 1.00 37.71 136 LYS A CA 1
ATOM 837 C C . LYS A 1 147 ? -17.523 -12.844 26.573 1.00 42.82 136 LYS A C 1
ATOM 838 O O . LYS A 1 147 ? -16.848 -13.488 25.728 1.00 43.55 136 LYS A O 1
ATOM 844 N N . GLY A 1 148 ? -17.340 -12.965 27.879 1.00 22.56 137 GLY A N 1
ATOM 845 C CA . GLY A 1 148 ? -16.143 -13.571 28.409 1.00 19.19 137 GLY A CA 1
ATOM 846 C C . GLY A 1 148 ? -16.455 -14.110 29.803 1.00 18.48 137 GLY A C 1
ATOM 847 O O . GLY A 1 148 ? -17.361 -13.619 30.499 1.00 18.15 137 GLY A O 1
ATOM 848 N N . LEU A 1 149 ? -15.697 -15.128 30.173 1.00 18.85 138 LEU A N 1
ATOM 849 C CA . LEU A 1 149 ? -15.736 -15.675 31.506 1.00 17.58 138 LEU A CA 1
ATOM 850 C C . LEU A 1 149 ? -14.314 -15.863 32.006 1.00 17.59 138 LEU A C 1
ATOM 851 O O . LEU A 1 149 ? -13.401 -16.153 31.227 1.00 18.80 138 LEU A O 1
ATOM 856 N N . THR A 1 150 ? -14.143 -15.714 33.317 1.00 18.56 139 THR A N 1
ATOM 857 C CA . THR A 1 150 ? -12.859 -16.051 33.928 1.00 18.28 139 THR A CA 1
ATOM 858 C C . THR A 1 150 ? -12.900 -17.571 34.192 1.00 16.97 139 THR A C 1
ATOM 859 O O . THR A 1 150 ? -13.987 -18.151 34.281 1.00 17.37 139 THR A O 1
ATOM 863 N N . MET A 1 151 ? -11.734 -18.150 34.381 1.00 20.82 140 MET A N 1
ATOM 864 C CA . MET A 1 151 ? -11.713 -19.590 34.693 1.00 20.31 140 MET A CA 1
ATOM 865 C C . MET A 1 151 ? -12.351 -19.833 36.058 1.00 19.10 140 MET A C 1
ATOM 866 O O . MET A 1 151 ? -12.976 -20.926 36.256 1.00 19.06 140 MET A O 1
ATOM 871 N N . GLN A 1 152 ? -12.246 -18.922 36.994 1.00 19.61 141 GLN A N 1
ATOM 872 C CA . GLN A 1 152 ? -12.921 -19.020 38.307 1.00 19.72 141 GLN A CA 1
ATOM 873 C C . GLN A 1 152 ? -14.422 -19.024 38.122 1.00 20.40 141 GLN A C 1
ATOM 874 O O . GLN A 1 152 ? -15.126 -19.828 38.759 1.00 19.21 141 GLN A O 1
ATOM 880 N N . GLN A 1 153 ? -14.945 -18.214 37.190 1.00 20.29 142 GLN A N 1
ATOM 881 C CA . GLN A 1 153 ? -16.372 -18.247 36.877 1.00 18.03 142 GLN A CA 1
ATOM 882 C C . GLN A 1 153 ? -16.777 -19.573 36.236 1.00 16.61 142 GLN A C 1
ATOM 883 O O . GLN A 1 153 ? -17.843 -20.119 36.545 1.00 16.61 142 GLN A O 1
ATOM 889 N N . VAL A 1 154 ? -15.983 -20.077 35.285 1.00 15.32 143 VAL A N 1
ATOM 890 C CA . VAL A 1 154 ? -16.287 -21.368 34.632 1.00 15.42 143 VAL A CA 1
ATOM 891 C C . VAL A 1 154 ? -16.460 -22.472 35.704 1.00 15.79 143 VAL A C 1
ATOM 892 O O . VAL A 1 154 ? -17.408 -23.292 35.668 1.00 16.45 143 VAL A O 1
ATOM 896 N N . ASP A 1 155 ? -15.537 -22.470 36.633 1.00 16.79 144 ASP A N 1
ATOM 897 C CA . ASP A 1 155 ? -15.563 -23.456 37.747 1.00 18.20 144 ASP A CA 1
ATOM 898 C C . ASP A 1 155 ? -16.825 -23.265 38.560 1.00 22.05 144 ASP A C 1
ATOM 899 O O . ASP A 1 155 ? -17.473 -24.221 38.973 1.00 20.12 144 ASP A O 1
ATOM 904 N N . ALA A 1 156 ? -17.168 -22.017 38.889 1.00 15.35 145 ALA A N 1
ATOM 905 C CA . ALA A 1 156 ? -18.331 -21.735 39.696 1.00 18.59 145 ALA A CA 1
ATOM 906 C C . ALA A 1 156 ? -19.634 -22.125 38.987 1.00 18.61 145 ALA A C 1
ATOM 907 O O . ALA A 1 156 ? -20.617 -22.377 39.665 1.00 22.40 145 ALA A O 1
ATOM 909 N N . ILE A 1 157 ? -19.639 -22.075 37.664 1.00 16.71 146 ILE A N 1
ATOM 910 C CA . ILE A 1 157 ? -20.801 -22.462 36.879 1.00 17.02 146 ILE A CA 1
ATOM 911 C C . ILE A 1 157 ? -20.985 -23.954 36.929 1.00 17.13 146 ILE A C 1
ATOM 912 O O . ILE A 1 157 ? -22.063 -24.393 37.217 1.00 18.84 146 ILE A O 1
ATOM 917 N N . PHE A 1 158 ? -19.934 -24.692 36.632 1.00 15.56 147 PHE A N 1
ATOM 918 C CA . PHE A 1 158 ? -20.037 -26.131 36.363 1.00 16.83 147 PHE A CA 1
ATOM 919 C C . PHE A 1 158 ? -19.826 -27.030 37.583 1.00 16.28 147 PHE A C 1
ATOM 920 O O . PHE A 1 158 ? -20.280 -28.179 37.555 1.00 19.28 147 PHE A O 1
ATOM 928 N N . SER A 1 159 ? -19.142 -26.557 38.628 1.00 16.76 148 SER A N 1
ATOM 929 C CA . SER A 1 159 ? -18.719 -27.380 39.729 1.00 17.90 148 SER A CA 1
ATOM 930 C C . SER A 1 159 ? -19.595 -27.220 40.947 1.00 20.45 148 SER A C 1
ATOM 931 O O . SER A 1 159 ? -20.275 -26.219 41.141 1.00 20.59 148 SER A O 1
ATOM 934 N N . ALA A 1 160 ? -19.583 -28.250 41.780 1.00 18.51 149 ALA A N 1
ATOM 935 C CA . ALA A 1 160 ? -20.169 -28.175 43.079 1.00 20.77 149 ALA A CA 1
ATOM 936 C C . ALA A 1 160 ? -19.121 -27.757 44.092 1.00 19.52 149 ALA A C 1
ATOM 937 O O . ALA A 1 160 ? -19.462 -27.429 45.234 1.00 26.28 149 ALA A O 1
ATOM 939 N N . THR A 1 161 ? -17.851 -27.825 43.709 1.00 22.47 150 THR A N 1
ATOM 940 C CA . THR A 1 161 ? -16.715 -27.778 44.642 1.00 23.47 150 THR A CA 1
ATOM 941 C C . THR A 1 161 ? -15.939 -26.468 44.702 1.00 25.19 150 THR A C 1
ATOM 942 O O . THR A 1 161 ? -15.326 -26.157 45.737 1.00 23.56 150 THR A O 1
ATOM 946 N N . ARG A 1 162 ? -15.955 -25.716 43.599 1.00 24.51 151 ARG A N 1
ATOM 947 C CA . ARG A 1 162 ? -15.312 -24.393 43.520 1.00 23.72 151 ARG A CA 1
ATOM 948 C C . ARG A 1 162 ? -13.844 -24.359 43.950 1.00 24.28 151 ARG A C 1
ATOM 949 O O . ARG A 1 162 ? -13.408 -23.509 44.753 1.00 26.72 151 ARG A O 1
ATOM 957 N N . LEU A 1 163 ? -13.111 -25.368 43.529 1.00 24.77 152 LEU A N 1
ATOM 958 C CA . LEU A 1 163 ? -11.715 -25.487 43.955 1.00 27.80 152 LEU A CA 1
ATOM 959 C C . LEU A 1 163 ? -10.839 -24.463 43.255 1.00 32.80 152 LEU A C 1
ATOM 960 O O . LEU A 1 163 ? -9.737 -24.251 43.682 1.00 29.09 152 LEU A O 1
ATOM 965 N N . CYS A 1 164 ? -11.310 -23.845 42.166 1.00 29.55 153 CYS A N 1
ATOM 966 C CA . CYS A 1 164 ? -10.499 -22.805 41.522 1.00 29.49 153 CYS A CA 1
ATOM 967 C C . CYS A 1 164 ? -10.617 -21.470 42.260 1.00 34.07 153 CYS A C 1
ATOM 968 O O . CYS A 1 164 ? -9.950 -20.533 41.905 1.00 35.25 153 CYS A O 1
ATOM 971 N N . GLY A 1 165 ? -11.478 -21.388 43.255 1.00 35.32 154 GLY A N 1
ATOM 972 C CA . GLY A 1 165 ? -11.397 -20.327 44.241 1.00 34.29 154 GLY A CA 1
ATOM 973 C C . GLY A 1 165 ? -12.544 -19.334 44.277 1.00 42.31 154 GLY A C 1
ATOM 974 O O . GLY A 1 165 ? -12.545 -18.450 45.117 1.00 34.73 154 GLY A O 1
ATOM 975 N N . SER A 1 166 ? -13.541 -19.453 43.403 1.00 34.04 155 SER A N 1
ATOM 976 C CA . SER A 1 166 ? -14.707 -18.550 43.521 1.00 30.51 155 SER A CA 1
ATOM 977 C C . SER A 1 166 ? -15.379 -18.763 44.861 1.00 31.83 155 SER A C 1
ATOM 978 O O . SER A 1 166 ? -15.423 -19.903 45.359 1.00 34.55 155 SER A O 1
ATOM 981 N N . LYS A 1 167 ? -15.928 -17.697 45.435 1.00 31.76 156 LYS A N 1
ATOM 982 C CA . LYS A 1 167 ? -16.738 -17.811 46.668 1.00 47.82 156 LYS A CA 1
ATOM 983 C C . LYS A 1 167 ? -18.247 -17.915 46.325 1.00 57.66 156 LYS A C 1
ATOM 984 O O . LYS A 1 167 ? -19.086 -18.161 47.190 1.00 73.08 156 LYS A O 1
ATOM 990 N N . GLN A 1 168 ? -18.580 -17.810 45.048 1.00 45.72 157 GLN A N 1
ATOM 991 C CA . GLN A 1 168 ? -19.960 -17.679 44.617 1.00 63.33 157 GLN A CA 1
ATOM 992 C C . GLN A 1 168 ? -20.495 -18.939 43.957 1.00 37.77 157 GLN A C 1
ATOM 993 O O . GLN A 1 168 ? -19.958 -19.393 42.987 1.00 42.53 157 GLN A O 1
ATOM 999 N N . ASP A 1 169 ? -21.584 -19.472 44.499 1.00 35.49 158 ASP A N 1
ATOM 1000 C CA . ASP A 1 169 ? -22.387 -20.500 43.825 1.00 36.04 158 ASP A CA 1
ATOM 1001 C C . ASP A 1 169 ? -23.197 -19.831 42.675 1.00 42.23 158 ASP A C 1
ATOM 1002 O O . ASP A 1 169 ? -24.260 -19.250 42.922 1.00 50.13 158 ASP A O 1
ATOM 1007 N N . VAL A 1 170 ? -22.733 -19.960 41.432 1.00 24.83 159 VAL A N 1
ATOM 1008 C CA . VAL A 1 170 ? -23.445 -19.360 40.272 1.00 24.23 159 VAL A CA 1
ATOM 1009 C C . VAL A 1 170 ? -24.696 -20.153 39.922 1.00 24.25 159 VAL A C 1
ATOM 1010 O O . VAL A 1 170 ? -24.629 -21.378 39.668 1.00 23.67 159 VAL A O 1
ATOM 1014 N N . LYS A 1 171 ? -25.846 -19.503 40.009 1.00 22.42 160 LYS A N 1
ATOM 1015 C CA . LYS A 1 171 ? -27.139 -20.126 39.745 1.00 24.34 160 LYS A CA 1
ATOM 1016 C C . LYS A 1 171 ? -27.897 -19.463 38.608 1.00 23.37 160 LYS A C 1
ATOM 1017 O O . LYS A 1 171 ? -28.651 -20.133 37.890 1.00 20.82 160 LYS A O 1
ATOM 1023 N N . THR A 1 172 ? -27.695 -18.166 38.464 1.00 20.79 161 THR A N 1
ATOM 1024 C CA . THR A 1 172 ? -28.380 -17.372 37.442 1.00 20.27 161 THR A CA 1
ATOM 1025 C C . THR A 1 172 ? -27.353 -16.590 36.616 1.00 19.10 161 THR A C 1
ATOM 1026 O O . THR A 1 172 ? -26.211 -16.382 37.015 1.00 18.35 161 THR A O 1
ATOM 1030 N N . TRP A 1 173 ? -27.774 -16.110 35.437 1.00 17.17 162 TRP A N 1
ATOM 1031 C CA . TRP A 1 173 ? -26.915 -15.327 34.607 1.00 18.04 162 TRP A CA 1
ATOM 1032 C C . TRP A 1 173 ? -26.587 -14.004 35.269 1.00 16.17 162 TRP A C 1
ATOM 1033 O O . TRP A 1 173 ? -25.541 -13.407 34.968 1.00 19.33 162 TRP A O 1
ATOM 1044 N N . GLY A 1 174 ? -27.435 -13.571 36.190 1.00 16.63 163 GLY A N 1
ATOM 1045 C CA . GLY A 1 174 ? -27.131 -12.339 36.960 1.00 17.81 163 GLY A CA 1
ATOM 1046 C C . GLY A 1 174 ? -25.887 -12.500 37.835 1.00 18.97 163 GLY A C 1
ATOM 1047 O O . GLY A 1 174 ? -25.147 -11.517 38.118 1.00 20.81 163 GLY A O 1
ATOM 1048 N N . ASP A 1 175 ? -25.669 -13.725 38.291 1.00 20.80 164 ASP A N 1
ATOM 1049 C CA . ASP A 1 175 ? -24.499 -14.033 39.091 1.00 20.81 164 ASP A CA 1
ATOM 1050 C C . ASP A 1 175 ? -23.228 -13.889 38.253 1.00 21.57 164 ASP A C 1
ATOM 1051 O O . ASP A 1 175 ? -22.139 -13.748 38.799 1.00 24.48 164 ASP A O 1
ATOM 1056 N N . LEU A 1 176 ? -23.365 -13.900 36.918 1.00 18.72 165 LEU A N 1
ATOM 1057 C CA . LEU A 1 176 ? -22.241 -13.720 36.005 1.00 17.32 165 LEU A CA 1
ATOM 1058 C C . LEU A 1 176 ? -22.191 -12.293 35.434 1.00 21.92 165 LEU A C 1
ATOM 1059 O O . LEU A 1 176 ? -21.482 -12.061 34.451 1.00 26.64 165 LEU A O 1
ATOM 1064 N N . GLY A 1 177 ? -22.982 -11.390 35.975 1.00 20.19 166 GLY A N 1
ATOM 1065 C CA . GLY A 1 177 ? -22.923 -9.993 35.569 1.00 23.51 166 GLY A CA 1
ATOM 1066 C C . GLY A 1 177 ? -23.955 -9.548 34.540 1.00 22.75 166 GLY A C 1
ATOM 1067 O O . GLY A 1 177 ? -23.984 -8.364 34.144 1.00 23.51 166 GLY A O 1
ATOM 1068 N N . LEU A 1 178 ? -24.782 -10.454 34.056 1.00 19.95 167 LEU A N 1
ATOM 1069 C CA . LEU A 1 178 ? -25.798 -10.047 33.073 1.00 21.36 167 LEU A CA 1
ATOM 1070 C C . LEU A 1 178 ? -26.945 -9.275 33.737 1.00 21.95 167 LEU A C 1
ATOM 1071 O O . LEU A 1 178 ? -27.232 -9.444 34.935 1.00 21.60 167 LEU A O 1
ATOM 1076 N N . THR A 1 179 ? -27.612 -8.434 32.948 1.00 21.57 168 THR A N 1
ATOM 1077 C CA . THR A 1 179 ? -28.588 -7.534 33.437 1.00 23.39 168 THR A CA 1
ATOM 1078 C C . THR A 1 179 ? -29.984 -7.686 32.808 1.00 22.94 168 THR A C 1
ATOM 1079 O O . THR A 1 179 ? -30.207 -8.574 32.040 1.00 22.62 168 THR A O 1
ATOM 1083 N N . GLY A 1 180 ? -30.898 -6.787 33.139 1.00 21.50 169 GLY A N 1
ATOM 1084 C CA . GLY A 1 180 ? -32.263 -6.827 32.642 1.00 22.54 169 GLY A CA 1
ATOM 1085 C C . GLY A 1 180 ? -32.861 -8.191 32.953 1.00 24.51 169 GLY A C 1
ATOM 1086 O O . GLY A 1 180 ? -32.635 -8.748 34.029 1.00 27.19 169 GLY A O 1
ATOM 1087 N N . ASP A 1 181 ? -33.592 -8.741 31.998 1.00 22.51 170 ASP A N 1
ATOM 1088 C CA . ASP A 1 181 ? -34.282 -10.019 32.141 1.00 24.54 170 ASP A CA 1
ATOM 1089 C C . ASP A 1 181 ? -33.335 -11.201 32.275 1.00 21.48 170 ASP A C 1
ATOM 1090 O O . ASP A 1 181 ? -33.765 -12.291 32.696 1.00 24.91 170 ASP A O 1
ATOM 1095 N N . TRP A 1 182 ? -32.089 -11.056 31.868 1.00 19.30 171 TRP A N 1
ATOM 1096 C CA . TRP A 1 182 ? -31.075 -12.090 32.015 1.00 18.50 171 TRP A CA 1
ATOM 1097 C C . TRP A 1 182 ? -30.730 -12.311 33.474 1.00 23.36 171 TRP A C 1
ATOM 1098 O O . TRP A 1 182 ? -30.321 -13.420 33.844 1.00 25.91 171 TRP A O 1
ATOM 1109 N N . ALA A 1 183 ? -30.866 -11.292 34.302 1.00 21.74 172 ALA A N 1
ATOM 1110 C CA . ALA A 1 183 ? -30.348 -11.380 35.677 1.00 24.81 172 ALA A CA 1
ATOM 1111 C C . ALA A 1 183 ? -30.965 -12.529 36.478 1.00 25.67 172 ALA A C 1
ATOM 1112 O O . ALA A 1 183 ? -30.261 -13.171 37.213 1.00 24.13 172 ALA A O 1
ATOM 1114 N N . LYS A 1 184 ? -32.237 -12.844 36.230 1.00 26.47 173 LYS A N 1
ATOM 1115 C CA . LYS A 1 184 ? -32.961 -13.877 36.965 1.00 29.53 173 LYS A CA 1
ATOM 1116 C C . LYS A 1 184 ? -33.083 -15.189 36.214 1.00 28.21 173 LYS A C 1
ATOM 1117 O O . LYS A 1 184 ? -33.620 -16.137 36.755 1.00 28.95 173 LYS A O 1
ATOM 1123 N N . LYS A 1 185 ? -32.523 -15.269 34.999 1.00 24.39 174 LYS A N 1
ATOM 1124 C CA . LYS A 1 185 ? -32.552 -16.512 34.236 1.00 21.72 174 LYS A CA 1
ATOM 1125 C C . LYS A 1 185 ? -31.611 -17.528 34.864 1.00 21.69 174 LYS A C 1
ATOM 1126 O O . LYS A 1 185 ? -30.426 -17.270 35.038 1.00 19.12 174 LYS A O 1
ATOM 1132 N N . PRO A 1 186 ? -32.112 -18.740 35.132 1.00 17.07 175 PRO A N 1
ATOM 1133 C CA . PRO A 1 186 ? -31.238 -19.784 35.553 1.00 18.79 175 PRO A CA 1
ATOM 1134 C C . PRO A 1 186 ? -30.199 -20.163 34.488 1.00 20.43 175 PRO A C 1
ATOM 1135 O O . PRO A 1 186 ? -30.440 -19.979 33.297 1.00 18.87 175 PRO A O 1
ATOM 1139 N N . VAL A 1 187 ? -29.076 -20.693 34.924 1.00 15.76 176 VAL A N 1
ATOM 1140 C CA . VAL A 1 187 ? -28.060 -21.190 34.054 1.00 15.96 176 VAL A CA 1
ATOM 1141 C C . VAL A 1 187 ? -28.344 -22.645 33.858 1.00 18.48 176 VAL A C 1
ATOM 1142 O O . VAL A 1 187 ? -28.358 -23.384 34.826 1.00 21.33 176 VAL A O 1
ATOM 1146 N N . GLN A 1 188 ? -28.650 -23.031 32.629 1.00 15.89 177 GLN A N 1
ATOM 1147 C CA . GLN A 1 188 ? -28.921 -24.446 32.361 1.00 15.63 177 GLN A CA 1
ATOM 1148 C C . GLN A 1 188 ? -27.687 -25.092 31.832 1.00 15.93 177 GLN A C 1
ATOM 1149 O O . GLN A 1 188 ? -27.089 -24.611 30.881 1.00 16.52 177 GLN A O 1
ATOM 1155 N N . LEU A 1 189 ? -27.254 -26.205 32.444 1.00 14.84 178 LEU A N 1
ATOM 1156 C CA . LEU A 1 189 ? -25.948 -26.771 32.142 1.00 15.43 178 LEU A CA 1
ATOM 1157 C C . LEU A 1 189 ? -25.998 -28.063 31.347 1.00 15.48 178 LEU A C 1
ATOM 1158 O O . LEU A 1 189 ? -26.859 -28.879 31.609 1.00 15.26 178 LEU A O 1
ATOM 1163 N N . PHE A 1 190 ? -25.107 -28.178 30.375 1.00 13.31 179 PHE A N 1
ATOM 1164 C CA . PHE A 1 190 ? -25.006 -29.372 29.541 1.00 14.93 179 PHE A CA 1
ATOM 1165 C C . PHE A 1 190 ? -23.553 -29.839 29.514 1.00 15.14 179 PHE A C 1
ATOM 1166 O O . PHE A 1 190 ? -22.619 -29.058 29.475 1.00 16.40 179 PHE A O 1
ATOM 1174 N N . GLY A 1 191 ? -23.361 -31.162 29.548 1.00 14.67 180 GLY A N 1
ATOM 1175 C CA . GLY A 1 191 ? -22.033 -31.664 29.567 1.00 14.52 180 GLY A CA 1
ATOM 1176 C C . GLY A 1 191 ? -22.022 -33.095 29.034 1.00 14.44 180 GLY A C 1
ATOM 1177 O O . GLY A 1 191 ? -23.018 -33.563 28.497 1.00 15.37 180 GLY A O 1
ATOM 1178 N N . ARG A 1 192 ? -20.862 -33.728 29.215 1.00 14.97 181 ARG A N 1
ATOM 1179 C CA . ARG A 1 192 ? -20.587 -35.064 28.715 1.00 14.55 181 ARG A CA 1
ATOM 1180 C C . ARG A 1 192 ? -20.686 -36.055 29.834 1.00 18.22 181 ARG A C 1
ATOM 1181 O O . ARG A 1 192 ? -20.873 -35.666 30.989 1.00 17.22 181 ARG A O 1
ATOM 1189 N N . ASN A 1 193 ? -20.575 -37.332 29.488 1.00 15.63 182 ASN A N 1
ATOM 1190 C CA . ASN A 1 193 ? -20.675 -38.410 30.486 1.00 18.49 182 ASN A CA 1
ATOM 1191 C C . ASN A 1 193 ? -19.304 -38.875 31.009 1.00 19.62 182 ASN A C 1
ATOM 1192 O O . ASN A 1 193 ? -18.278 -38.338 30.607 1.00 18.96 182 ASN A O 1
ATOM 1197 N N . SER A 1 194 ? -19.342 -39.882 31.900 1.00 24.15 183 SER A N 1
ATOM 1198 C CA . SER A 1 194 ? -18.204 -40.404 32.701 1.00 34.96 183 SER A CA 1
ATOM 1199 C C . SER A 1 194 ? -17.035 -40.950 31.867 1.00 23.04 183 SER A C 1
ATOM 1200 O O . SER A 1 194 ? -15.874 -40.913 32.298 1.00 26.63 183 SER A O 1
ATOM 1203 N N . VAL A 1 195 ? -17.327 -41.391 30.658 1.00 17.20 184 VAL A N 1
ATOM 1204 C CA . VAL A 1 195 ? -16.265 -41.967 29.828 1.00 15.45 184 VAL A CA 1
ATOM 1205 C C . VAL A 1 195 ? -15.720 -41.021 28.767 1.00 17.42 184 VAL A C 1
ATOM 1206 O O . VAL A 1 195 ? -14.910 -41.401 27.938 1.00 15.70 184 VAL A O 1
ATOM 1210 N N . SER A 1 196 ? -16.172 -39.779 28.810 1.00 13.81 185 SER A N 1
ATOM 1211 C CA . SER A 1 196 ? -15.628 -38.758 27.933 1.00 14.92 185 SER A CA 1
ATOM 1212 C C . SER A 1 196 ? -14.271 -38.220 28.413 1.00 13.22 185 SER A C 1
ATOM 1213 O O . SER A 1 196 ? -14.086 -37.842 29.588 1.00 13.60 185 SER A O 1
ATOM 1216 N N . GLY A 1 197 ? -13.326 -38.101 27.486 1.00 16.33 186 GLY A N 1
ATOM 1217 C CA . GLY A 1 197 ? -12.057 -37.508 27.742 1.00 14.12 186 GLY A CA 1
ATOM 1218 C C . GLY A 1 197 ? -12.217 -36.012 27.959 1.00 13.19 186 GLY A C 1
ATOM 1219 O O . GLY A 1 197 ? -11.425 -35.400 28.683 1.00 16.04 186 GLY A O 1
ATOM 1220 N N . THR A 1 198 ? -13.187 -35.411 27.259 1.00 13.99 187 THR A N 1
ATOM 1221 C CA . THR A 1 198 ? -13.469 -34.002 27.403 1.00 15.06 187 THR A CA 1
ATOM 1222 C C . THR A 1 198 ? -13.958 -33.741 28.815 1.00 14.43 187 THR A C 1
ATOM 1223 O O . THR A 1 198 ? -13.502 -32.774 29.480 1.00 12.75 187 THR A O 1
ATOM 1227 N N . TYR A 1 199 ? -14.865 -34.561 29.293 1.00 15.02 188 TYR A N 1
ATOM 1228 C CA . TYR A 1 199 ? -15.305 -34.488 30.689 1.00 14.04 188 TYR A CA 1
ATOM 1229 C C . TYR A 1 199 ? -14.099 -34.534 31.617 1.00 15.98 188 TYR A C 1
ATOM 1230 O O . TYR A 1 199 ? -13.984 -33.744 32.547 1.00 15.58 188 TYR A O 1
ATOM 1239 N N . GLY A 1 200 ? -13.197 -35.505 31.431 1.00 14.96 189 GLY A N 1
ATOM 1240 C CA . GLY A 1 200 ? -12.062 -35.655 32.339 1.00 17.62 189 GLY A CA 1
ATOM 1241 C C . GLY A 1 200 ? -11.068 -34.527 32.280 1.00 16.77 189 GLY A C 1
ATOM 1242 O O . GLY A 1 200 ? -10.579 -34.049 33.296 1.00 18.46 189 GLY A O 1
ATOM 1243 N N . TYR A 1 201 ? -10.842 -34.046 31.046 1.00 14.91 190 TYR A N 1
ATOM 1244 C CA . TYR A 1 201 ? -9.922 -32.932 30.872 1.00 15.24 190 TYR A CA 1
ATOM 1245 C C . TYR A 1 201 ? -10.548 -31.677 31.516 1.00 14.98 190 TYR A C 1
ATOM 1246 O O . TYR A 1 201 ? -9.854 -30.890 32.194 1.00 15.49 190 TYR A O 1
ATOM 1255 N N . PHE A 1 202 ? -11.832 -31.468 31.294 1.00 14.32 191 PHE A N 1
ATOM 1256 C CA . PHE A 1 202 ? -12.507 -30.264 31.825 1.00 14.50 191 PHE A CA 1
ATOM 1257 C C . PHE A 1 202 ? -12.503 -30.287 33.357 1.00 15.61 191 PHE A C 1
ATOM 1258 O O . PHE A 1 202 ? -12.235 -29.301 34.034 1.00 17.45 191 PHE A O 1
ATOM 1266 N N . LYS A 1 203 ? -12.756 -31.471 33.928 1.00 14.35 192 LYS A N 1
ATOM 1267 C CA . LYS A 1 203 ? -12.698 -31.646 35.358 1.00 17.82 192 LYS A CA 1
ATOM 1268 C C . LYS A 1 203 ? -11.334 -31.239 35.900 1.00 19.76 192 LYS A C 1
ATOM 1269 O O . LYS A 1 203 ? -11.231 -30.516 36.928 1.00 19.42 192 LYS A O 1
ATOM 1275 N N . GLU A 1 204 ? -10.290 -31.747 35.265 1.00 18.52 193 GLU A N 1
ATOM 1276 C CA . GLU A 1 204 ? -8.940 -31.502 35.748 1.00 21.94 193 GLU A CA 1
ATOM 1277 C C . GLU A 1 204 ? -8.542 -30.040 35.559 1.00 21.10 193 GLU A C 1
ATOM 1278 O O . GLU A 1 204 ? -8.059 -29.410 36.489 1.00 24.74 193 GLU A O 1
ATOM 1284 N N . GLU A 1 205 ? -8.781 -29.497 34.371 1.00 20.79 194 GLU A N 1
ATOM 1285 C CA . GLU A 1 205 ? -8.255 -28.168 34.037 1.00 21.82 194 GLU A CA 1
ATOM 1286 C C . GLU A 1 205 ? -9.195 -27.042 34.379 1.00 23.74 194 GLU A C 1
ATOM 1287 O O . GLU A 1 205 ? -8.765 -25.998 34.881 1.00 33.14 194 GLU A O 1
ATOM 1293 N N . ALA A 1 206 ? -10.487 -27.216 34.161 1.00 19.10 195 ALA A N 1
ATOM 1294 C CA . ALA A 1 206 ? -11.439 -26.165 34.407 1.00 17.14 195 ALA A CA 1
ATOM 1295 C C . ALA A 1 206 ? -12.045 -26.202 35.777 1.00 18.77 195 ALA A C 1
ATOM 1296 O O . ALA A 1 206 ? -12.469 -25.165 36.304 1.00 22.93 195 ALA A O 1
ATOM 1298 N N . LEU A 1 207 ? -12.133 -27.390 36.380 1.00 18.57 196 LEU A N 1
ATOM 1299 C CA . LEU A 1 207 ? -12.668 -27.490 37.732 1.00 18.74 196 LEU A CA 1
ATOM 1300 C C . LEU A 1 207 ? -11.581 -27.745 38.788 1.00 18.77 196 LEU A C 1
ATOM 1301 O O . LEU A 1 207 ? -11.880 -27.976 39.945 1.00 19.95 196 LEU A O 1
ATOM 1306 N N . CYS A 1 208 ? -10.319 -27.669 38.389 1.00 19.44 197 CYS A N 1
ATOM 1307 C CA . CYS A 1 208 ? -9.195 -27.775 39.315 1.00 20.54 197 CYS A CA 1
ATOM 1308 C C . CYS A 1 208 ? -9.286 -29.036 40.124 1.00 21.67 197 CYS A C 1
ATOM 1309 O O . CYS A 1 208 ? -9.043 -29.022 41.318 1.00 23.37 197 CYS A O 1
ATOM 1312 N N . LYS A 1 209 ? -9.705 -30.096 39.435 1.00 18.93 198 LYS A N 1
ATOM 1313 C CA . LYS A 1 209 ? -9.863 -31.463 39.936 1.00 23.69 198 LYS A CA 1
ATOM 1314 C C . LYS A 1 209 ? -11.079 -31.671 40.852 1.00 27.96 198 LYS A C 1
ATOM 1315 O O . LYS A 1 209 ? -11.186 -32.689 41.534 1.00 29.02 198 LYS A O 1
ATOM 1321 N N . GLY A 1 210 ? -11.999 -30.731 40.843 1.00 21.00 199 GLY A N 1
ATOM 1322 C CA . GLY A 1 210 ? -13.256 -30.855 41.575 1.00 23.55 199 GLY A CA 1
ATOM 1323 C C . GLY A 1 210 ? -14.288 -31.707 40.874 1.00 24.55 199 GLY A C 1
ATOM 1324 O O . GLY A 1 210 ? -13.964 -32.510 39.986 1.00 27.14 199 GLY A O 1
ATOM 1325 N N . ASP A 1 211 ? -15.539 -31.533 41.279 1.00 22.86 200 ASP A N 1
ATOM 1326 C CA . ASP A 1 211 ? -16.642 -32.366 40.778 1.00 23.12 200 ASP A CA 1
ATOM 1327 C C . ASP A 1 211 ? -17.702 -31.503 40.136 1.00 21.13 200 ASP A C 1
ATOM 1328 O O . ASP A 1 211 ? -18.002 -30.422 40.614 1.00 19.13 200 ASP A O 1
ATOM 1333 N N . PHE A 1 212 ? -18.273 -31.988 39.044 1.00 19.27 201 PHE A N 1
ATOM 1334 C CA . PHE A 1 212 ? -19.433 -31.321 38.442 1.00 19.86 201 PHE A CA 1
ATOM 1335 C C . PHE A 1 212 ? -20.634 -31.314 39.328 1.00 17.99 201 PHE A C 1
ATOM 1336 O O . PHE A 1 212 ? -20.850 -32.223 40.143 1.00 18.80 201 PHE A O 1
ATOM 1344 N N . ARG A 1 213 ? -21.416 -30.251 39.255 1.00 19.64 202 ARG A N 1
ATOM 1345 C CA . ARG A 1 213 ? -22.722 -30.172 39.916 1.00 21.10 202 ARG A CA 1
ATOM 1346 C C . ARG A 1 213 ? -23.630 -31.293 39.416 1.00 22.78 202 ARG A C 1
ATOM 1347 O O . ARG A 1 213 ? -23.604 -31.642 38.223 1.00 20.11 202 ARG A O 1
ATOM 1355 N N . PRO A 1 214 ? -24.468 -31.861 40.291 1.00 23.11 203 PRO A N 1
ATOM 1356 C CA . PRO A 1 214 ? -25.407 -32.876 39.837 1.00 23.40 203 PRO A CA 1
ATOM 1357 C C . PRO A 1 214 ? -26.470 -32.413 38.809 1.00 24.40 203 PRO A C 1
ATOM 1358 O O . PRO A 1 214 ? -26.984 -33.239 38.083 1.00 30.58 203 PRO A O 1
ATOM 1362 N N . ASN A 1 215 ? -26.747 -31.122 38.720 1.00 24.02 204 ASN A N 1
ATOM 1363 C CA . ASN A 1 215 ? -27.753 -30.630 37.777 1.00 23.20 204 ASN A CA 1
ATOM 1364 C C . ASN A 1 215 ? -27.201 -30.415 36.376 1.00 21.38 204 ASN A C 1
ATOM 1365 O O . ASN A 1 215 ? -27.960 -30.030 35.498 1.00 25.44 204 ASN A O 1
ATOM 1370 N N . VAL A 1 216 ? -25.952 -30.784 36.102 1.00 20.62 205 VAL A N 1
ATOM 1371 C CA . VAL A 1 216 ? -25.478 -30.834 34.701 1.00 16.98 205 VAL A CA 1
ATOM 1372 C C . VAL A 1 216 ? -26.261 -31.895 33.927 1.00 19.07 205 VAL A C 1
ATOM 1373 O O . VAL A 1 216 ? -26.350 -33.061 34.337 1.00 20.67 205 VAL A O 1
ATOM 1377 N N . ASN A 1 217 ? -26.837 -31.527 32.797 1.00 18.58 206 ASN A N 1
ATOM 1378 C CA . ASN A 1 217 ? -27.544 -32.452 31.954 1.00 16.60 206 ASN A CA 1
ATOM 1379 C C . ASN A 1 217 ? -26.565 -33.138 31.071 1.00 19.02 206 ASN A C 1
ATOM 1380 O O . ASN A 1 217 ? -26.083 -32.585 30.083 1.00 19.05 206 ASN A O 1
ATOM 1385 N N . GLU A 1 218 ? -26.245 -34.386 31.407 1.00 15.45 207 GLU A N 1
ATOM 1386 C CA . GLU A 1 218 ? -25.234 -35.136 30.625 1.00 17.92 207 GLU A CA 1
ATOM 1387 C C . GLU A 1 218 ? -25.803 -35.651 29.329 1.00 16.50 207 GLU A C 1
ATOM 1388 O O . GLU A 1 218 ? -26.912 -36.148 29.284 1.00 17.97 207 GLU A O 1
ATOM 1394 N N . GLN A 1 219 ? -25.017 -35.505 28.282 1.00 16.30 208 GLN A N 1
ATOM 1395 C CA . GLN A 1 219 ? -25.418 -35.841 26.924 1.00 17.70 208 GLN A CA 1
ATOM 1396 C C . GLN A 1 219 ? -24.525 -36.934 26.420 1.00 18.66 208 GLN A C 1
ATOM 1397 O O . GLN A 1 219 ? -23.413 -37.116 26.903 1.00 19.93 208 GLN A O 1
ATOM 1403 N N . PRO A 1 220 ? -25.014 -37.705 25.437 1.00 18.68 209 PRO A N 1
ATOM 1404 C CA . PRO A 1 220 ? -24.244 -38.838 24.988 1.00 21.04 209 PRO A CA 1
ATOM 1405 C C . PRO A 1 220 ? -23.065 -38.534 24.083 1.00 19.89 209 PRO A C 1
ATOM 1406 O O . PRO A 1 220 ? -22.227 -39.400 23.879 1.00 19.55 209 PRO A O 1
ATOM 1410 N N . GLY A 1 221 ? -22.925 -37.290 23.607 1.00 16.07 210 GLY A N 1
ATOM 1411 C CA . GLY A 1 221 ? -21.815 -36.910 22.791 1.00 16.06 210 GLY A CA 1
ATOM 1412 C C . GLY A 1 221 ? -21.786 -35.409 22.597 1.00 14.18 210 GLY A C 1
ATOM 1413 O O . GLY A 1 221 ? -22.661 -34.716 23.109 1.00 16.91 210 GLY A O 1
ATOM 1414 N N . SER A 1 222 ? -20.763 -34.954 21.887 1.00 15.88 211 SER A N 1
ATOM 1415 C CA . SER A 1 222 ? -20.533 -33.488 21.711 1.00 13.52 211 SER A CA 1
ATOM 1416 C C . SER A 1 222 ? -21.611 -32.826 20.895 1.00 15.44 211 SER A C 1
ATOM 1417 O O . SER A 1 222 ? -22.038 -31.691 21.217 1.00 17.39 211 SER A O 1
ATOM 1420 N N . ALA A 1 223 ? -22.088 -33.487 19.858 1.00 14.62 212 ALA A N 1
ATOM 1421 C CA . ALA A 1 223 ? -23.143 -32.896 19.030 1.00 16.62 212 ALA A CA 1
ATOM 1422 C C . ALA A 1 223 ? -24.385 -32.622 19.856 1.00 19.02 212 ALA A C 1
ATOM 1423 O O . ALA A 1 223 ? -25.021 -31.603 19.663 1.00 16.54 212 ALA A O 1
ATOM 1425 N N . SER A 1 224 ? -24.717 -33.519 20.799 1.00 14.51 213 SER A N 1
ATOM 1426 C CA . SER A 1 224 ? -25.883 -33.320 21.671 1.00 15.43 213 SER A CA 1
ATOM 1427 C C . SER A 1 224 ? -25.682 -32.157 22.656 1.00 14.89 213 SER A C 1
ATOM 1428 O O . SER A 1 224 ? -26.647 -31.479 22.976 1.00 16.96 213 SER A O 1
ATOM 1431 N N . VAL A 1 225 ? -24.468 -31.994 23.151 1.00 15.46 214 VAL A N 1
ATOM 1432 C CA . VAL A 1 225 ? -24.177 -30.808 23.978 1.00 12.87 214 VAL A CA 1
ATOM 1433 C C . VAL A 1 225 ? -24.461 -29.531 23.192 1.00 12.15 214 VAL A C 1
ATOM 1434 O O . VAL A 1 225 ? -25.202 -28.656 23.637 1.00 14.51 214 VAL A O 1
ATOM 1438 N N . VAL A 1 226 ? -23.922 -29.427 21.995 1.00 13.81 215 VAL A N 1
ATOM 1439 C CA . VAL A 1 226 ? -24.110 -28.204 21.220 1.00 15.14 215 VAL A CA 1
ATOM 1440 C C . VAL A 1 226 ? -25.555 -28.008 20.802 1.00 14.86 215 VAL A C 1
ATOM 1441 O O . VAL A 1 226 ? -26.097 -26.877 20.858 1.00 16.81 215 VAL A O 1
ATOM 1445 N N . GLN A 1 227 ? -26.234 -29.054 20.393 1.00 13.94 216 GLN A N 1
ATOM 1446 C CA . GLN A 1 227 ? -27.655 -28.994 20.091 1.00 15.63 216 GLN A CA 1
ATOM 1447 C C . GLN A 1 227 ? -28.496 -28.514 21.297 1.00 14.60 216 GLN A C 1
ATOM 1448 O O . GLN A 1 227 ? -29.352 -27.671 21.122 1.00 18.50 216 GLN A O 1
ATOM 1454 N N . SER A 1 228 ? -28.178 -29.000 22.512 1.00 12.99 217 SER A N 1
ATOM 1455 C CA . SER A 1 228 ? -28.909 -28.636 23.703 1.00 13.67 217 SER A CA 1
ATOM 1456 C C . SER A 1 228 ? -28.713 -27.128 23.943 1.00 13.89 217 SER A C 1
ATOM 1457 O O . SER A 1 228 ? -29.677 -26.452 24.252 1.00 15.85 217 SER A O 1
ATOM 1460 N N . VAL A 1 229 ? -27.489 -26.643 23.771 1.00 13.31 218 VAL A N 1
ATOM 1461 C CA . VAL A 1 229 ? -27.255 -25.179 23.957 1.00 13.01 218 VAL A CA 1
ATOM 1462 C C . VAL A 1 229 ? -27.959 -24.377 22.857 1.00 13.96 218 VAL A C 1
ATOM 1463 O O . VAL A 1 229 ? -28.577 -23.325 23.153 1.00 15.37 218 VAL A O 1
ATOM 1467 N N . SER A 1 230 ? -27.964 -24.897 21.626 1.00 15.84 219 SER A N 1
ATOM 1468 C CA . SER A 1 230 ? -28.642 -24.244 20.518 1.00 17.67 219 SER A CA 1
ATOM 1469 C C . SER A 1 230 ? -30.135 -24.034 20.803 1.00 16.90 219 SER A C 1
ATOM 1470 O O . SER A 1 230 ? -30.747 -23.094 20.332 1.00 17.94 219 SER A O 1
ATOM 1473 N N . GLN A 1 231 ? -30.743 -24.981 21.522 1.00 17.04 220 GLN A N 1
ATOM 1474 C CA . GLN A 1 231 ? -32.176 -24.947 21.842 1.00 17.73 220 GLN A CA 1
ATOM 1475 C C . GLN A 1 231 ? -32.475 -24.347 23.229 1.00 15.79 220 GLN A C 1
ATOM 1476 O O . GLN A 1 231 ? -33.618 -24.392 23.709 1.00 16.54 220 GLN A O 1
ATOM 1482 N N . SER A 1 232 ? -31.460 -23.763 23.847 1.00 16.95 221 SER A N 1
ATOM 1483 C CA . SER A 1 232 ? -31.628 -23.170 25.180 1.00 15.23 221 SER A CA 1
ATOM 1484 C C . SER A 1 232 ? -30.940 -21.790 25.254 1.00 14.04 221 SER A C 1
ATOM 1485 O O . SER A 1 232 ? -29.744 -21.725 25.454 1.00 15.01 221 SER A O 1
ATOM 1488 N N . LEU A 1 233 ? -31.730 -20.729 25.158 1.00 15.41 222 LEU A N 1
ATOM 1489 C CA . LEU A 1 233 ? -31.209 -19.363 25.241 1.00 17.65 222 LEU A CA 1
ATOM 1490 C C . LEU A 1 233 ? -30.362 -19.233 26.528 1.00 17.25 222 LEU A C 1
ATOM 1491 O O . LEU A 1 233 ? -29.366 -18.547 26.504 1.00 16.02 222 LEU A O 1
ATOM 1496 N N . ASN A 1 234 ? -30.802 -19.858 27.617 1.00 15.98 223 ASN A N 1
ATOM 1497 C CA . ASN A 1 234 ? -30.115 -19.734 28.898 1.00 14.84 223 ASN A CA 1
ATOM 1498 C C . ASN A 1 234 ? -29.091 -20.843 29.206 1.00 14.63 223 ASN A C 1
ATOM 1499 O O . ASN A 1 234 ? -28.631 -21.014 30.354 1.00 15.42 223 ASN A O 1
ATOM 1504 N N . GLY A 1 235 ? -28.699 -21.576 28.184 1.00 16.01 224 GLY A N 1
ATOM 1505 C CA . GLY A 1 235 ? -27.834 -22.739 28.332 1.00 13.65 224 GLY A CA 1
ATOM 1506 C C . GLY A 1 235 ? -26.348 -22.508 28.186 1.00 13.61 224 GLY A C 1
ATOM 1507 O O . GLY A 1 235 ? -25.909 -21.488 27.591 1.00 14.88 224 GLY A O 1
ATOM 1508 N N . ILE A 1 236 ? -25.540 -23.446 28.704 1.00 15.28 225 ILE A N 1
ATOM 1509 C CA . ILE A 1 236 ? -24.109 -23.394 28.543 1.00 14.53 225 ILE A CA 1
ATOM 1510 C C . ILE A 1 236 ? -23.588 -24.790 28.558 1.00 15.42 225 ILE A C 1
ATOM 1511 O O . ILE A 1 236 ? -24.154 -25.655 29.244 1.00 17.01 225 ILE A O 1
ATOM 1516 N N . GLY A 1 237 ? -22.567 -25.057 27.759 1.00 13.18 226 GLY A N 1
ATOM 1517 C CA . GLY A 1 237 ? -22.021 -26.407 27.643 1.00 13.77 226 GLY A CA 1
ATOM 1518 C C . GLY A 1 237 ? -20.576 -26.327 27.232 1.00 15.44 226 GLY A C 1
ATOM 1519 O O . GLY A 1 237 ? -20.059 -25.225 26.967 1.00 19.85 226 GLY A O 1
ATOM 1520 N N . TYR A 1 238 ? -19.894 -27.453 27.272 1.00 14.10 227 TYR A N 1
ATOM 1521 C CA . TYR A 1 238 ? -18.511 -27.514 26.832 1.00 14.18 227 TYR A CA 1
ATOM 1522 C C . TYR A 1 238 ? -18.361 -28.678 25.843 1.00 15.99 227 TYR A C 1
ATOM 1523 O O . TYR A 1 238 ? -19.062 -29.672 25.965 1.00 14.51 227 TYR A O 1
ATOM 1532 N N . SER A 1 239 ? -17.545 -28.462 24.805 1.00 13.77 228 SER A N 1
ATOM 1533 C CA . SER A 1 239 ? -17.212 -29.517 23.857 1.00 16.36 228 SER A CA 1
ATOM 1534 C C . SER A 1 239 ? -16.127 -29.051 22.941 1.00 17.32 228 SER A C 1
ATOM 1535 O O . SER A 1 239 ? -15.761 -27.863 22.929 1.00 15.53 228 SER A O 1
ATOM 1538 N N . GLY A 1 240 ? -15.563 -29.983 22.165 1.00 15.05 229 GLY A N 1
ATOM 1539 C CA . GLY A 1 240 ? -14.551 -29.597 21.165 1.00 15.71 229 GLY A CA 1
ATOM 1540 C C . GLY A 1 240 ? -15.056 -28.573 20.151 1.00 14.14 229 GLY A C 1
ATOM 1541 O O . GLY A 1 240 ? -16.236 -28.526 19.790 1.00 16.93 229 GLY A O 1
ATOM 1542 N N . ILE A 1 241 ? -14.130 -27.719 19.718 1.00 15.97 230 ILE A N 1
ATOM 1543 C CA . ILE A 1 241 ? -14.467 -26.557 18.907 1.00 15.51 230 ILE A CA 1
ATOM 1544 C C . ILE A 1 241 ? -15.055 -26.961 17.562 1.00 13.30 230 ILE A C 1
ATOM 1545 O O . ILE A 1 241 ? -15.852 -26.235 16.939 1.00 15.66 230 ILE A O 1
ATOM 1550 N N . GLY A 1 242 ? -14.709 -28.145 17.082 1.00 15.48 231 GLY A N 1
ATOM 1551 C CA . GLY A 1 242 ? -15.239 -28.633 15.826 1.00 17.09 231 GLY A CA 1
ATOM 1552 C C . GLY A 1 242 ? -16.749 -28.826 15.777 1.00 16.86 231 GLY A C 1
ATOM 1553 O O . GLY A 1 242 ? -17.344 -28.841 14.717 1.00 18.39 231 GLY A O 1
ATOM 1554 N N . TYR A 1 243 ? -17.389 -28.937 16.930 1.00 15.43 232 TYR A N 1
ATOM 1555 C CA . TYR A 1 243 ? -18.820 -29.148 16.980 1.00 17.86 232 TYR A CA 1
ATOM 1556 C C . TYR A 1 243 ? -19.589 -27.808 17.011 1.00 18.28 232 TYR A C 1
ATOM 1557 O O . TYR A 1 243 ? -20.784 -27.787 17.039 1.00 19.95 232 TYR A O 1
ATOM 1566 N N . LYS A 1 244 ? -18.886 -26.695 16.917 1.00 15.56 233 LYS A N 1
ATOM 1567 C CA . LYS A 1 244 ? -19.526 -25.426 16.808 1.00 17.65 233 LYS A CA 1
ATOM 1568 C C . LYS A 1 244 ? -20.504 -25.430 15.614 1.00 21.65 233 LYS A C 1
ATOM 1569 O O . LYS A 1 244 ? -20.168 -25.890 14.508 1.00 20.96 233 LYS A O 1
ATOM 1575 N N . THR A 1 245 ? -21.656 -24.789 15.820 1.00 20.65 234 THR A N 1
ATOM 1576 C CA . THR A 1 245 ? -22.567 -24.473 14.723 1.00 22.17 234 THR A CA 1
ATOM 1577 C C . THR A 1 245 ? -22.984 -23.029 14.796 1.00 21.90 234 THR A C 1
ATOM 1578 O O . THR A 1 245 ? -22.653 -22.337 15.752 1.00 19.86 234 THR A O 1
ATOM 1582 N N . ALA A 1 246 ? -23.741 -22.584 13.800 1.00 23.23 235 ALA A N 1
ATOM 1583 C CA . ALA A 1 246 ? -24.134 -21.175 13.751 1.00 20.86 235 ALA A CA 1
ATOM 1584 C C . ALA A 1 246 ? -25.125 -20.758 14.842 1.00 21.36 235 ALA A C 1
ATOM 1585 O O . ALA A 1 246 ? -25.328 -19.551 15.050 1.00 24.38 235 ALA A O 1
ATOM 1587 N N . SER A 1 247 ? -25.731 -21.712 15.538 1.00 19.88 236 SER A N 1
ATOM 1588 C CA . SER A 1 247 ? -26.662 -21.397 16.616 1.00 20.50 236 SER A CA 1
ATOM 1589 C C . SER A 1 247 ? -26.032 -21.095 17.965 1.00 19.13 236 SER A C 1
ATOM 1590 O O . SER A 1 247 ? -26.755 -20.787 18.931 1.00 18.18 236 SER A O 1
ATOM 1593 N N . VAL A 1 248 ? -24.731 -21.314 18.069 1.00 17.06 237 VAL A N 1
ATOM 1594 C CA . VAL A 1 248 ? -24.023 -21.138 19.338 1.00 15.73 237 VAL A CA 1
ATOM 1595 C C . VAL A 1 248 ? -22.835 -20.234 19.093 1.00 16.60 237 VAL A C 1
ATOM 1596 O O . VAL A 1 248 ? -22.444 -20.008 17.950 1.00 18.51 237 VAL A O 1
ATOM 1600 N N . LYS A 1 249 ? -22.275 -19.705 20.154 1.00 15.39 238 LYS A N 1
ATOM 1601 C CA . LYS A 1 249 ? -21.038 -18.963 20.101 1.00 16.52 238 LYS A CA 1
ATOM 1602 C C . LYS A 1 249 ? -20.137 -19.453 21.212 1.00 17.53 238 LYS A C 1
ATOM 1603 O O . LYS A 1 249 ? -20.621 -20.028 22.202 1.00 17.42 238 LYS A O 1
ATOM 1609 N N . THR A 1 250 ? -18.828 -19.264 21.037 1.00 16.31 239 THR A N 1
ATOM 1610 C CA . THR A 1 250 ? -17.879 -19.665 22.084 1.00 16.25 239 THR A CA 1
ATOM 1611 C C . THR A 1 250 ? -17.621 -18.421 22.939 1.00 17.08 239 THR A C 1
ATOM 1612 O O . THR A 1 250 ? -17.666 -17.322 22.433 1.00 18.03 239 THR A O 1
ATOM 1616 N N . VAL A 1 251 ? -17.318 -18.613 24.183 1.00 15.20 240 VAL A N 1
ATOM 1617 C CA . VAL A 1 251 ? -16.993 -17.510 25.096 1.00 19.03 240 VAL A CA 1
ATOM 1618 C C . VAL A 1 251 ? -15.448 -17.411 25.229 1.00 16.49 240 VAL A C 1
ATOM 1619 O O . VAL A 1 251 ? -14.756 -18.440 25.436 1.00 18.59 240 VAL A O 1
ATOM 1623 N N . ALA A 1 252 ? -14.906 -16.224 25.187 1.00 17.05 241 ALA A N 1
ATOM 1624 C CA . ALA A 1 252 ? -13.502 -16.011 25.425 1.00 14.50 241 ALA A CA 1
ATOM 1625 C C . ALA A 1 252 ? -13.215 -16.170 26.931 1.00 15.16 241 ALA A C 1
ATOM 1626 O O . ALA A 1 252 ? -14.083 -15.881 27.786 1.00 16.54 241 ALA A O 1
ATOM 1628 N N . LEU A 1 253 ? -12.005 -16.663 27.254 1.00 19.30 242 LEU A N 1
ATOM 1629 C CA . LEU A 1 253 ? -11.683 -17.114 28.636 1.00 17.21 242 LEU A CA 1
ATOM 1630 C C . LEU A 1 253 ? -10.461 -16.413 29.208 1.00 16.30 242 LEU A C 1
ATOM 1631 O O . LEU A 1 253 ? -9.420 -16.369 28.554 1.00 15.98 242 LEU A O 1
ATOM 1636 N N . ALA A 1 254 ? -10.597 -15.861 30.412 1.00 20.80 243 ALA A N 1
ATOM 1637 C CA . ALA A 1 254 ? -9.495 -15.177 31.107 1.00 18.76 243 ALA A CA 1
ATOM 1638 C C . ALA A 1 254 ? -9.025 -16.016 32.271 1.00 25.86 243 ALA A C 1
ATOM 1639 O O . ALA A 1 254 ? -9.831 -16.738 32.895 1.00 21.32 243 ALA A O 1
ATOM 1641 N N . LYS A 1 255 ? -7.720 -16.027 32.493 1.00 28.44 244 LYS A N 1
ATOM 1642 C CA . LYS A 1 255 ? -7.156 -16.845 33.562 1.00 35.82 244 LYS A CA 1
ATOM 1643 C C . LYS A 1 255 ? -7.583 -16.341 34.908 1.00 29.47 244 LYS A C 1
ATOM 1644 O O . LYS A 1 255 ? -7.659 -17.132 35.840 1.00 37.59 244 LYS A O 1
ATOM 1650 N N . LYS A 1 256 ? -7.890 -15.055 35.035 1.00 27.70 245 LYS A N 1
ATOM 1651 C CA . LYS A 1 256 ? -8.362 -14.452 36.257 1.00 30.73 245 LYS A CA 1
ATOM 1652 C C . LYS A 1 256 ? -8.996 -13.099 35.988 1.00 32.65 245 LYS A C 1
ATOM 1653 O O . LYS A 1 256 ? -8.810 -12.554 34.908 1.00 31.35 245 LYS A O 1
ATOM 1659 N N . GLU A 1 257 ? -9.675 -12.535 36.979 1.00 31.03 246 GLU A N 1
ATOM 1660 C CA . GLU A 1 257 ? -10.290 -11.237 36.830 1.00 26.04 246 GLU A CA 1
ATOM 1661 C C . GLU A 1 257 ? -9.177 -10.212 36.564 1.00 38.30 246 GLU A C 1
ATOM 1662 O O . GLU A 1 257 ? -8.122 -10.271 37.191 1.00 32.50 246 GLU A O 1
ATOM 1668 N N . GLY A 1 258 ? -9.392 -9.299 35.618 1.00 25.99 247 GLY A N 1
ATOM 1669 C CA . GLY A 1 258 ? -8.351 -8.336 35.252 1.00 28.18 247 GLY A CA 1
ATOM 1670 C C . GLY A 1 258 ? -7.290 -8.868 34.286 1.00 26.05 247 GLY A C 1
ATOM 1671 O O . GLY A 1 258 ? -6.417 -8.111 33.887 1.00 34.03 247 GLY A O 1
ATOM 1672 N N . ALA A 1 259 ? -7.372 -10.125 33.875 1.00 27.45 248 ALA A N 1
ATOM 1673 C CA . ALA A 1 259 ? -6.513 -10.673 32.836 1.00 27.38 248 ALA A CA 1
ATOM 1674 C C . ALA A 1 259 ? -7.295 -10.711 31.499 1.00 23.39 248 ALA A C 1
ATOM 1675 O O . ALA A 1 259 ? -8.492 -10.472 31.467 1.00 23.03 248 ALA A O 1
ATOM 1677 N N . ALA A 1 260 ? -6.580 -10.893 30.397 1.00 26.13 249 ALA A N 1
ATOM 1678 C CA . ALA A 1 260 ? -7.206 -10.791 29.069 1.00 23.75 249 ALA A CA 1
ATOM 1679 C C . ALA A 1 260 ? -8.146 -11.981 28.826 1.00 19.97 249 ALA A C 1
ATOM 1680 O O . ALA A 1 260 ? -7.790 -13.112 29.178 1.00 22.02 249 ALA A O 1
ATOM 1682 N N . PHE A 1 261 ? -9.315 -11.723 28.206 1.00 17.74 250 PHE A N 1
ATOM 1683 C CA . PHE A 1 261 ? -10.147 -12.816 27.727 1.00 18.84 250 PHE A CA 1
ATOM 1684 C C . PHE A 1 261 ? -9.551 -13.326 26.434 1.00 18.83 250 PHE A C 1
ATOM 1685 O O . PHE A 1 261 ? -9.461 -12.611 25.457 1.00 22.44 250 PHE A O 1
ATOM 1693 N N . VAL A 1 262 ? -9.172 -14.604 26.405 1.00 16.49 251 VAL A N 1
ATOM 1694 C CA . VAL A 1 262 ? -8.477 -15.154 25.240 1.00 18.32 251 VAL A CA 1
ATOM 1695 C C . VAL A 1 262 ? -9.440 -15.945 24.388 1.00 19.08 251 VAL A C 1
ATOM 1696 O O . VAL A 1 262 ? -10.163 -16.809 24.892 1.00 16.30 251 VAL A O 1
ATOM 1700 N N . GLU A 1 263 ? -9.511 -15.623 23.100 1.00 19.94 252 GLU A N 1
ATOM 1701 C CA . GLU A 1 263 ? -10.419 -16.349 22.186 1.00 21.38 252 GLU A CA 1
ATOM 1702 C C . GLU A 1 263 ? -9.874 -17.679 21.740 1.00 22.09 252 GLU A C 1
ATOM 1703 O O . GLU A 1 263 ? -8.661 -17.849 21.655 1.00 21.54 252 GLU A O 1
ATOM 1709 N N . ASP A 1 264 ? -10.776 -18.557 21.364 1.00 21.73 253 ASP A N 1
ATOM 1710 C CA . ASP A 1 264 ? -10.436 -19.815 20.721 1.00 23.16 253 ASP A CA 1
ATOM 1711 C C . ASP A 1 264 ? -10.085 -19.429 19.263 1.00 33.78 253 ASP A C 1
ATOM 1712 O O . ASP A 1 264 ? -10.903 -18.865 18.544 1.00 43.64 253 ASP A O 1
ATOM 1717 N N . ASN A 1 265 ? -8.843 -19.611 18.883 1.00 27.98 254 ASN A N 1
ATOM 1718 C CA . ASN A 1 265 ? -8.419 -19.454 17.504 1.00 28.21 254 ASN A CA 1
ATOM 1719 C C . ASN A 1 265 ? -7.107 -20.169 17.351 1.00 26.07 254 ASN A C 1
ATOM 1720 O O . ASN A 1 265 ? -6.548 -20.677 18.332 1.00 25.82 254 ASN A O 1
ATOM 1725 N N . GLU A 1 266 ? -6.624 -20.279 16.125 1.00 24.01 255 GLU A N 1
ATOM 1726 C CA . GLU A 1 266 ? -5.529 -21.219 15.881 1.00 22.69 255 GLU A CA 1
ATOM 1727 C C . GLU A 1 266 ? -4.273 -20.740 16.628 1.00 20.03 255 GLU A C 1
ATOM 1728 O O . GLU A 1 266 ? -3.613 -21.506 17.319 1.00 21.65 255 GLU A O 1
ATOM 1734 N N . GLN A 1 267 ? -3.987 -19.459 16.568 1.00 19.38 256 GLN A N 1
ATOM 1735 C CA . GLN A 1 267 ? -2.780 -18.939 17.180 1.00 21.16 256 GLN A CA 1
ATOM 1736 C C . GLN A 1 267 ? -2.778 -19.167 18.696 1.00 17.10 256 GLN A C 1
ATOM 1737 O O . GLN A 1 267 ? -1.753 -19.598 19.251 1.00 19.06 256 GLN A O 1
ATOM 1743 N N . ASN A 1 268 ? -3.914 -18.909 19.337 1.00 17.49 257 ASN A N 1
ATOM 1744 C CA . ASN A 1 268 ? -3.989 -19.026 20.808 1.00 17.77 257 ASN A CA 1
ATOM 1745 C C . ASN A 1 268 ? -4.006 -20.437 21.280 1.00 17.06 257 ASN A C 1
ATOM 1746 O O . ASN A 1 268 ? -3.567 -20.716 22.395 1.00 16.95 257 ASN A O 1
ATOM 1751 N N . ALA A 1 269 ? -4.522 -21.362 20.485 1.00 18.45 258 ALA A N 1
ATOM 1752 C CA . ALA A 1 269 ? -4.469 -22.764 20.845 1.00 17.13 258 ALA A CA 1
ATOM 1753 C C . ALA A 1 269 ? -3.033 -23.262 20.654 1.00 18.29 258 ALA A C 1
ATOM 1754 O O . ALA A 1 269 ? -2.501 -24.000 21.506 1.00 20.08 258 ALA A O 1
ATOM 1756 N N . LEU A 1 270 ? -2.386 -22.850 19.553 1.00 16.58 259 LEU A N 1
ATOM 1757 C CA . LEU A 1 270 ? -1.036 -23.312 19.292 1.00 17.52 259 LEU A CA 1
ATOM 1758 C C . LEU A 1 270 ? 0.065 -22.696 20.129 1.00 17.02 259 LEU A C 1
ATOM 1759 O O . LEU A 1 270 ? 1.193 -23.187 20.126 1.00 21.68 259 LEU A O 1
ATOM 1764 N N . ASN A 1 271 ? -0.184 -21.583 20.806 1.00 16.79 260 ASN A N 1
ATOM 1765 C CA . ASN A 1 271 ? 0.827 -21.165 21.805 1.00 17.28 260 ASN A CA 1
ATOM 1766 C C . ASN A 1 271 ? 0.371 -21.420 23.240 1.00 17.15 260 ASN A C 1
ATOM 1767 O O . ASN A 1 271 ? 1.049 -20.985 24.162 1.00 18.94 260 ASN A O 1
ATOM 1772 N N . GLY A 1 272 ? -0.752 -22.119 23.399 1.00 18.06 261 GLY A N 1
ATOM 1773 C CA . GLY A 1 272 ? -1.254 -22.495 24.713 1.00 17.27 261 GLY A CA 1
ATOM 1774 C C . GLY A 1 272 ? -1.927 -21.423 25.511 1.00 18.40 261 GLY A C 1
ATOM 1775 O O . GLY A 1 272 ? -2.357 -21.680 26.654 1.00 22.92 261 GLY A O 1
ATOM 1776 N N . THR A 1 273 ? -1.979 -20.193 24.989 1.00 16.61 262 THR A N 1
ATOM 1777 C CA . THR A 1 273 ? -2.605 -19.119 25.746 1.00 17.24 262 THR A CA 1
ATOM 1778 C C . THR A 1 273 ? -4.097 -19.264 25.966 1.00 17.25 262 THR A C 1
ATOM 1779 O O . THR A 1 273 ? -4.651 -18.795 27.000 1.00 18.93 262 THR A O 1
ATOM 1783 N N . TYR A 1 274 ? -4.784 -19.954 25.053 1.00 16.13 263 TYR A N 1
ATOM 1784 C CA . TYR A 1 274 ? -6.152 -20.303 25.283 1.00 16.45 263 TYR A CA 1
ATOM 1785 C C . TYR A 1 274 ? -6.195 -21.332 26.368 1.00 17.90 263 TYR A C 1
ATOM 1786 O O . TYR A 1 274 ? -5.541 -22.350 26.212 1.00 18.36 263 TYR A O 1
ATOM 1795 N N . PRO A 1 275 ? -6.905 -21.079 27.486 1.00 15.89 264 PRO A N 1
ATOM 1796 C CA . PRO A 1 275 ? -6.706 -21.918 28.673 1.00 19.23 264 PRO A CA 1
ATOM 1797 C C . PRO A 1 275 ? -7.124 -23.378 28.541 1.00 18.22 264 PRO A C 1
ATOM 1798 O O . PRO A 1 275 ? -6.752 -24.149 29.401 1.00 21.73 264 PRO A O 1
ATOM 1802 N N . LEU A 1 276 ? -7.932 -23.722 27.549 1.00 15.30 265 LEU A N 1
ATOM 1803 C CA . LEU A 1 276 ? -8.369 -25.112 27.378 1.00 15.67 265 LEU A CA 1
ATOM 1804 C C . LEU A 1 276 ? -7.923 -25.649 26.008 1.00 15.00 265 LEU A C 1
ATOM 1805 O O . LEU A 1 276 ? -8.630 -26.401 25.384 1.00 14.54 265 LEU A O 1
ATOM 1810 N N . SER A 1 277 ? -6.743 -25.243 25.580 1.00 15.91 266 SER A N 1
ATOM 1811 C CA . SER A 1 277 ? -6.136 -25.832 24.365 1.00 15.18 266 SER A CA 1
ATOM 1812 C C . SER A 1 277 ? -5.645 -27.218 24.687 1.00 17.20 266 SER A C 1
ATOM 1813 O O . SER A 1 277 ? -5.106 -27.434 25.775 1.00 19.25 266 SER A O 1
ATOM 1816 N N . ARG A 1 278 ? -5.796 -28.139 23.751 1.00 13.04 267 ARG A N 1
ATOM 1817 C CA . ARG A 1 278 ? -5.351 -29.514 23.972 1.00 13.78 267 ARG A CA 1
ATOM 1818 C C . ARG A 1 278 ? -5.076 -30.159 22.640 1.00 14.82 267 ARG A C 1
ATOM 1819 O O . ARG A 1 278 ? -5.690 -29.833 21.609 1.00 14.86 267 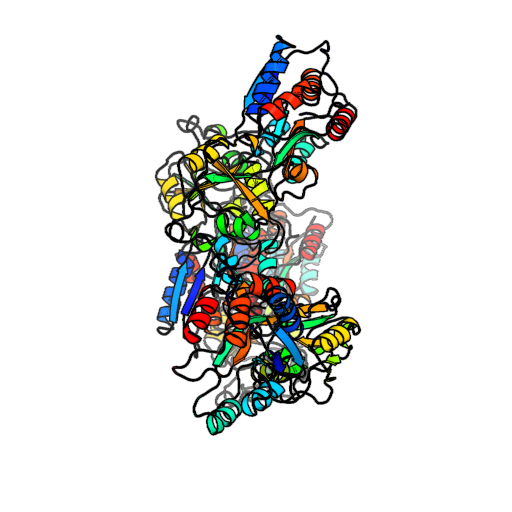ARG A O 1
ATOM 1827 N N . PHE A 1 279 ? -4.131 -31.096 22.645 1.00 15.82 268 PHE A N 1
ATOM 1828 C CA . PHE A 1 279 ? -4.015 -32.005 21.499 1.00 15.78 268 PHE A CA 1
ATOM 1829 C C . PHE A 1 279 ? -5.047 -33.133 21.531 1.00 17.12 268 PHE A C 1
ATOM 1830 O O . PHE A 1 279 ? -5.508 -33.533 22.577 1.00 16.32 268 PHE A O 1
ATOM 1838 N N . LEU A 1 280 ? -5.402 -33.600 20.348 1.00 13.57 269 LEU A N 1
ATOM 1839 C CA . LEU A 1 280 ? -6.192 -34.776 20.161 1.00 13.81 269 LEU A CA 1
ATOM 1840 C C . LEU A 1 280 ? -5.216 -35.852 19.708 1.00 13.46 269 LEU A C 1
ATOM 1841 O O . LEU A 1 280 ? -4.306 -35.601 18.922 1.00 14.02 269 LEU A O 1
ATOM 1846 N N . TYR A 1 281 ? -5.443 -37.089 20.177 1.00 13.28 270 TYR A N 1
ATOM 1847 C CA . TYR A 1 281 ? -4.522 -38.154 19.949 1.00 12.78 270 TYR A CA 1
ATOM 1848 C C . TYR A 1 281 ? -5.173 -39.386 19.383 1.00 11.37 270 TYR A C 1
ATOM 1849 O O . TYR A 1 281 ? -6.360 -39.611 19.554 1.00 14.77 270 TYR A O 1
ATOM 1858 N N . VAL A 1 282 ? -4.360 -40.206 18.721 1.00 13.31 271 VAL A N 1
ATOM 1859 C CA . VAL A 1 282 ? -4.708 -41.624 18.461 1.00 12.10 271 VAL A CA 1
ATOM 1860 C C . VAL A 1 282 ? -3.607 -42.470 19.078 1.00 12.82 271 VAL A C 1
ATOM 1861 O O . VAL A 1 282 ? -2.426 -42.359 18.734 1.00 13.45 271 VAL A O 1
ATOM 1865 N N . TYR A 1 283 ? -3.990 -43.347 20.020 1.00 14.81 272 TYR A N 1
ATOM 1866 C CA . TYR A 1 283 ? -3.045 -44.250 20.595 1.00 13.56 272 TYR A CA 1
ATOM 1867 C C . TYR A 1 283 ? -2.959 -45.510 19.755 1.00 16.76 272 TYR A C 1
ATOM 1868 O O . TYR A 1 283 ? -3.970 -45.990 19.216 1.00 16.67 272 TYR A O 1
ATOM 1877 N N . VAL A 1 284 ? -1.741 -46.043 19.646 1.00 15.45 273 VAL A N 1
ATOM 1878 C CA . VAL A 1 284 ? -1.475 -47.247 18.984 1.00 15.11 273 VAL A CA 1
ATOM 1879 C C . VAL A 1 284 ? -0.511 -48.138 19.735 1.00 16.15 273 VAL A C 1
ATOM 1880 O O . VAL A 1 284 ? 0.279 -47.690 20.564 1.00 17.76 273 VAL A O 1
ATOM 1884 N N . ASN A 1 285 ? -0.536 -49.425 19.393 1.00 16.08 274 ASN A N 1
ATOM 1885 C CA . ASN A 1 285 ? 0.361 -50.409 19.938 1.00 19.76 274 ASN A CA 1
ATOM 1886 C C . ASN A 1 285 ? 1.590 -50.569 19.050 1.00 21.05 274 ASN A C 1
ATOM 1887 O O . ASN A 1 285 ? 1.560 -51.281 18.078 1.00 20.08 274 ASN A O 1
ATOM 1892 N N . LYS A 1 286 ? 2.640 -49.816 19.378 1.00 20.21 275 LYS A N 1
ATOM 1893 C CA . LYS A 1 286 ? 3.905 -49.849 18.676 1.00 20.55 275 LYS A CA 1
ATOM 1894 C C . LYS A 1 286 ? 4.945 -50.500 19.568 1.00 20.95 275 LYS A C 1
ATOM 1895 O O . LYS A 1 286 ? 5.322 -49.940 20.578 1.00 22.37 275 LYS A O 1
ATOM 1901 N N . ALA A 1 287 ? 5.417 -51.692 19.203 1.00 22.22 276 ALA A N 1
ATOM 1902 C CA . ALA A 1 287 ? 6.460 -52.329 20.003 1.00 27.06 276 ALA A CA 1
ATOM 1903 C C . ALA A 1 287 ? 7.799 -51.667 19.779 1.00 33.62 276 ALA A C 1
ATOM 1904 O O . ALA A 1 287 ? 8.070 -51.175 18.689 1.00 29.91 276 ALA A O 1
ATOM 1906 N N . PRO A 1 288 ? 8.660 -51.654 20.799 1.00 36.33 277 PRO A N 1
ATOM 1907 C CA . PRO A 1 288 ? 9.835 -50.749 20.775 1.00 43.82 277 PRO A CA 1
ATOM 1908 C C . PRO A 1 288 ? 10.793 -50.807 19.591 1.00 47.19 277 PRO A C 1
ATOM 1909 O O . PRO A 1 288 ? 11.159 -49.756 19.040 1.00 55.47 277 PRO A O 1
ATOM 1913 N N . ASN A 1 289 ? 11.230 -51.949 19.141 1.00 40.99 278 ASN A N 1
ATOM 1914 C CA . ASN A 1 289 ? 12.100 -51.760 17.946 1.00 59.52 278 ASN A CA 1
ATOM 1915 C C . ASN A 1 289 ? 11.548 -52.406 16.728 1.00 56.02 278 ASN A C 1
ATOM 1916 O O . ASN A 1 289 ? 12.294 -52.896 15.904 1.00 45.13 278 ASN A O 1
ATOM 1921 N N . LYS A 1 290 ? 10.223 -52.377 16.621 1.00 38.99 279 LYS A N 1
ATOM 1922 C CA . LYS A 1 290 ? 9.510 -53.180 15.639 1.00 40.16 279 LYS A CA 1
ATOM 1923 C C . LYS A 1 290 ? 8.604 -52.230 14.887 1.00 42.82 279 LYS A C 1
ATOM 1924 O O . LYS A 1 290 ? 7.930 -51.402 15.508 1.00 38.78 279 LYS A O 1
ATOM 1930 N N . PRO A 1 291 ? 8.583 -52.330 13.555 1.00 39.23 280 PRO A N 1
ATOM 1931 C CA . PRO A 1 291 ? 7.717 -51.430 12.810 1.00 43.18 280 PRO A CA 1
ATOM 1932 C C . PRO A 1 291 ? 6.237 -51.766 13.030 1.00 29.92 280 PRO A C 1
ATOM 1933 O O . PRO A 1 291 ? 5.881 -52.938 13.258 1.00 32.66 280 PRO A O 1
ATOM 1937 N N . LEU A 1 292 ? 5.383 -50.751 12.905 1.00 30.62 281 LEU A N 1
ATOM 1938 C CA . LEU A 1 292 ? 3.934 -50.949 12.801 1.00 27.40 281 LEU A CA 1
ATOM 1939 C C . LEU A 1 292 ? 3.516 -51.676 11.543 1.00 28.26 281 LEU A C 1
ATOM 1940 O O . LEU A 1 292 ? 4.125 -51.507 10.490 1.00 33.65 281 LEU A O 1
ATOM 1945 N N . ASP A 1 293 ? 2.524 -52.537 11.689 1.00 31.58 282 ASP A N 1
ATOM 1946 C CA . ASP A 1 293 ? 1.884 -53.189 10.566 1.00 39.28 282 ASP A CA 1
ATOM 1947 C C . ASP A 1 293 ? 1.465 -52.042 9.611 1.00 29.34 282 ASP A C 1
ATOM 1948 O O . ASP A 1 293 ? 0.983 -51.004 10.092 1.00 28.90 282 ASP A O 1
ATOM 1953 N N . PRO A 1 294 ? 1.723 -52.195 8.308 1.00 34.73 283 PRO A N 1
ATOM 1954 C CA . PRO A 1 294 ? 1.310 -51.172 7.328 1.00 30.11 283 PRO A CA 1
ATOM 1955 C C . PRO A 1 294 ? -0.141 -50.690 7.474 1.00 28.66 283 PRO A C 1
ATOM 1956 O O . PRO A 1 294 ? -0.429 -49.493 7.222 1.00 25.30 283 PRO A O 1
ATOM 1960 N N . LEU A 1 295 ? -1.059 -51.570 7.868 1.00 26.66 284 LEU A N 1
ATOM 1961 C CA . LEU A 1 295 ? -2.461 -51.195 8.012 1.00 26.52 284 LEU A CA 1
ATOM 1962 C C . LEU A 1 295 ? -2.623 -50.016 8.937 1.00 25.71 284 LEU A C 1
ATOM 1963 O O . LEU A 1 295 ? -3.322 -49.042 8.622 1.00 26.62 284 LEU A O 1
ATOM 1968 N N . GLU A 1 296 ? -1.938 -50.045 10.069 1.00 23.66 285 GLU A N 1
ATOM 1969 C CA . GLU A 1 296 ? -1.980 -48.939 10.989 1.00 22.06 285 GLU A CA 1
ATOM 1970 C C . GLU A 1 296 ? -1.006 -47.816 10.608 1.00 19.65 285 GLU A C 1
ATOM 1971 O O . GLU A 1 296 ? -1.365 -46.644 10.723 1.00 19.84 285 GLU A O 1
ATOM 1977 N N . ALA A 1 297 ? 0.192 -48.193 10.184 1.00 21.94 286 ALA A N 1
ATOM 1978 C CA . ALA A 1 297 ? 1.215 -47.241 9.812 1.00 21.43 286 ALA A CA 1
ATOM 1979 C C . ALA A 1 297 ? 0.707 -46.296 8.740 1.00 21.63 286 ALA A C 1
ATOM 1980 O O . ALA A 1 297 ? 0.867 -45.065 8.836 1.00 19.57 286 ALA A O 1
ATOM 1982 N N . GLN A 1 298 ? 0.126 -46.868 7.683 1.00 19.90 287 GLN A N 1
ATOM 1983 C CA . GLN A 1 298 ? -0.290 -46.012 6.580 1.00 19.26 287 GLN A CA 1
ATOM 1984 C C . GLN A 1 298 ? -1.482 -45.153 6.920 1.00 18.90 287 GLN A C 1
ATOM 1985 O O . GLN A 1 298 ? -1.620 -44.005 6.406 1.00 19.59 287 GLN A O 1
ATOM 1991 N N . PHE A 1 299 ? -2.372 -45.615 7.800 1.00 17.56 288 PHE A N 1
ATOM 1992 C CA . PHE A 1 299 ? -3.460 -44.771 8.234 1.00 16.49 288 PHE A CA 1
ATOM 1993 C C . PHE A 1 299 ? -2.887 -43.546 8.934 1.00 18.69 288 PHE A C 1
ATOM 1994 O O . PHE A 1 299 ? -3.317 -42.406 8.696 1.00 17.40 288 PHE A O 1
ATOM 2002 N N . LEU A 1 300 ? -1.973 -43.780 9.875 1.00 20.28 289 LEU A N 1
ATOM 2003 C CA . LEU A 1 300 ? -1.389 -42.656 10.591 1.00 20.54 289 LEU A CA 1
ATOM 2004 C C . LEU A 1 300 ? -0.619 -41.727 9.664 1.00 16.10 289 LEU A C 1
ATOM 2005 O O . LEU A 1 300 ? -0.683 -40.507 9.819 1.00 18.94 289 LEU A O 1
ATOM 2010 N N . LYS A 1 301 ? 0.114 -42.271 8.690 1.00 17.55 290 LYS A N 1
ATOM 2011 C CA . LYS A 1 301 ? 0.848 -41.480 7.724 1.00 20.36 290 LYS A CA 1
ATOM 2012 C C . LYS A 1 301 ? -0.146 -40.609 6.970 1.00 20.55 290 LYS A C 1
ATOM 2013 O O . LYS A 1 301 ? 0.110 -39.424 6.658 1.00 18.95 290 LYS A O 1
ATOM 2019 N N . LEU A 1 302 ? -1.316 -41.170 6.643 1.00 17.85 291 LEU A N 1
ATOM 2020 C CA . LEU A 1 302 ? -2.339 -40.338 5.951 1.00 19.84 291 LEU A CA 1
ATOM 2021 C C . LEU A 1 302 ? -2.849 -39.207 6.825 1.00 15.70 291 LEU A C 1
ATOM 2022 O O . LEU A 1 302 ? -3.006 -38.035 6.397 1.00 16.47 291 LEU A O 1
ATOM 2027 N N . VAL A 1 303 ? -3.119 -39.491 8.084 1.00 14.98 292 VAL A N 1
ATOM 2028 C CA . VAL A 1 303 ? -3.608 -38.499 9.038 1.00 16.32 292 VAL A CA 1
ATOM 2029 C C . VAL A 1 303 ? -2.602 -37.369 9.143 1.00 16.33 292 VAL A C 1
ATOM 2030 O O . VAL A 1 303 ? -3.003 -36.195 9.172 1.00 19.60 292 VAL A O 1
ATOM 2034 N N . LEU A 1 304 ? -1.324 -37.710 9.198 1.00 15.40 293 LEU A N 1
ATOM 2035 C CA . LEU A 1 304 ? -0.223 -36.739 9.436 1.00 20.46 293 LEU A CA 1
ATOM 2036 C C . LEU A 1 304 ? 0.328 -36.123 8.145 1.00 21.49 293 LEU A C 1
ATOM 2037 O O . LEU A 1 304 ? 1.566 -36.040 7.942 1.00 28.57 293 LEU A O 1
ATOM 2042 N N . SER A 1 305 ? -0.552 -35.966 7.165 1.00 22.68 294 SER A N 1
ATOM 2043 C CA . SER A 1 305 ? -0.173 -35.460 5.879 1.00 19.71 294 SER A CA 1
ATOM 2044 C C . SER A 1 305 ? -1.093 -34.285 5.578 1.00 18.77 294 SER A C 1
ATOM 2045 O O . SER A 1 305 ? -2.087 -34.082 6.280 1.00 19.13 294 SER A O 1
ATOM 2048 N N . LYS A 1 306 ? -0.830 -33.615 4.466 1.00 20.01 295 LYS A N 1
ATOM 2049 C CA . LYS A 1 306 ? -1.727 -32.564 4.006 1.00 22.43 295 LYS A CA 1
ATOM 2050 C C . LYS A 1 306 ? -3.185 -33.069 3.851 1.00 26.06 295 LYS A C 1
ATOM 2051 O O . LYS A 1 306 ? -4.128 -32.371 4.213 1.00 22.10 295 LYS A O 1
ATOM 2057 N N . THR A 1 307 ? -3.373 -34.257 3.268 1.00 21.72 296 THR A N 1
ATOM 2058 C CA . THR A 1 307 ? -4.722 -34.814 3.157 1.00 26.39 296 THR A CA 1
ATOM 2059 C C . THR A 1 307 ? -5.426 -34.945 4.511 1.00 21.75 296 THR A C 1
ATOM 2060 O O . THR A 1 307 ? -6.602 -34.576 4.656 1.00 21.38 296 THR A O 1
ATOM 2064 N N . GLY A 1 308 ? -4.735 -35.529 5.485 1.00 20.06 297 GLY A N 1
ATOM 2065 C CA . GLY A 1 308 ? -5.297 -35.698 6.752 1.00 16.67 297 GLY A CA 1
ATOM 2066 C C . GLY A 1 308 ? -5.608 -34.403 7.493 1.00 15.83 297 GLY A C 1
ATOM 2067 O O . GLY A 1 308 ? -6.654 -34.275 8.130 1.00 16.69 297 GLY A O 1
ATOM 2068 N N . GLN A 1 309 ? -4.713 -33.429 7.345 1.00 15.67 298 GLN A N 1
ATOM 2069 C CA . GLN A 1 309 ? -4.908 -32.187 8.062 1.00 16.49 298 GLN A CA 1
ATOM 2070 C C . GLN A 1 309 ? -5.927 -31.302 7.383 1.00 17.59 298 GLN A C 1
ATOM 2071 O O . GLN A 1 309 ? -6.543 -30.456 8.036 1.00 19.88 298 GLN A O 1
ATOM 2077 N N . GLN A 1 310 ? -6.120 -31.427 6.066 1.00 17.60 299 GLN A N 1
ATOM 2078 C CA . GLN A 1 310 ? -7.255 -30.786 5.414 1.00 19.72 299 GLN A CA 1
ATOM 2079 C C . GLN A 1 310 ? -8.615 -31.228 6.014 1.00 20.22 299 GLN A C 1
ATOM 2080 O O . GLN A 1 310 ? -9.534 -30.418 6.157 1.00 21.30 299 GLN A O 1
ATOM 2086 N N . VAL A 1 311 ? -8.734 -32.509 6.357 1.00 18.09 300 VAL A N 1
ATOM 2087 C CA . VAL A 1 311 ? -9.907 -33.027 7.014 1.00 19.02 300 VAL A CA 1
ATOM 2088 C C . VAL A 1 311 ? -10.094 -32.344 8.366 1.00 18.88 300 VAL A C 1
ATOM 2089 O O . VAL A 1 311 ? -11.223 -31.957 8.738 1.00 18.53 300 VAL A O 1
ATOM 2093 N N . VAL A 1 312 ? -8.991 -32.145 9.104 1.00 17.80 301 VAL A N 1
ATOM 2094 C CA . VAL A 1 312 ? -9.048 -31.430 10.403 1.00 14.45 301 VAL A CA 1
ATOM 2095 C C . VAL A 1 312 ? -9.648 -30.029 10.253 1.00 14.47 301 VAL A C 1
ATOM 2096 O O . VAL A 1 312 ? -10.543 -29.659 11.003 1.00 17.70 301 VAL A O 1
ATOM 2100 N N . VAL A 1 313 ? -9.146 -29.314 9.281 1.00 15.39 302 VAL A N 1
ATOM 2101 C CA . VAL A 1 313 ? -9.679 -27.957 8.990 1.00 19.01 302 VAL A CA 1
ATOM 2102 C C . VAL A 1 313 ? -11.147 -28.029 8.619 1.00 19.79 302 VAL A C 1
ATOM 2103 O O . VAL A 1 313 ? -11.930 -27.220 9.160 1.00 21.77 302 VAL A O 1
ATOM 2107 N N . LYS A 1 314 ? -11.537 -28.981 7.758 1.00 22.00 303 LYS A N 1
ATOM 2108 C CA . LYS A 1 314 ? -12.927 -29.107 7.282 1.00 23.14 303 LYS A CA 1
ATOM 2109 C C . LYS A 1 314 ? -13.868 -29.427 8.447 1.00 28.85 303 LYS A C 1
ATOM 2110 O O . LYS A 1 314 ? -14.983 -28.899 8.510 1.00 27.02 303 LYS A O 1
ATOM 2116 N N . ASP A 1 315 ? -13.402 -30.181 9.438 1.00 21.30 304 ASP A N 1
ATOM 2117 C CA . ASP A 1 315 ? -14.256 -30.527 10.597 1.00 21.70 304 ASP A CA 1
ATOM 2118 C C . ASP A 1 315 ? -14.244 -29.435 11.661 1.00 23.21 304 ASP A C 1
ATOM 2119 O O . ASP A 1 315 ? -14.984 -29.515 12.627 1.00 22.96 304 ASP A O 1
ATOM 2124 N N . GLY A 1 316 ? -13.431 -28.408 11.468 1.00 19.98 305 GLY A N 1
ATOM 2125 C CA . GLY A 1 316 ? -13.437 -27.232 12.351 1.00 20.28 305 GLY A CA 1
ATOM 2126 C C . GLY A 1 316 ? -12.451 -27.292 13.497 1.00 17.34 305 GLY A C 1
ATOM 2127 O O . GLY A 1 316 ? -12.537 -26.505 14.434 1.00 20.71 305 GLY A O 1
ATOM 2128 N N . TYR A 1 317 ? -11.508 -28.233 13.459 1.00 17.56 306 TYR A N 1
ATOM 2129 C CA . TYR A 1 317 ? -10.431 -28.276 14.452 1.00 14.82 306 TYR A CA 1
ATOM 2130 C C . TYR A 1 317 ? -9.182 -27.592 13.870 1.00 18.01 306 TYR A C 1
ATOM 2131 O O . TYR A 1 317 ? -9.213 -27.047 12.764 1.00 18.01 306 TYR A O 1
ATOM 2140 N N . ILE A 1 318 ? -8.109 -27.583 14.631 1.00 16.67 307 ILE A N 1
ATOM 2141 C CA . ILE A 1 318 ? -6.935 -26.872 14.289 1.00 14.99 307 ILE A CA 1
ATOM 2142 C C . ILE A 1 318 ? -5.880 -27.842 13.803 1.00 14.97 307 ILE A C 1
ATOM 2143 O O . ILE A 1 318 ? -5.559 -28.808 14.499 1.00 16.32 307 ILE A O 1
ATOM 2148 N N . PRO A 1 319 ? -5.320 -27.594 12.620 1.00 15.24 308 PRO A N 1
ATOM 2149 C CA . PRO A 1 319 ? -4.420 -28.596 12.065 1.00 16.26 308 PRO A CA 1
ATOM 2150 C C . PRO A 1 319 ? -3.038 -28.565 12.705 1.00 15.85 308 PRO A C 1
ATOM 2151 O O . PRO A 1 319 ? -2.614 -27.520 13.274 1.00 17.18 308 PRO A O 1
ATOM 2155 N N . LEU A 1 320 ? -2.319 -29.655 12.621 1.00 16.91 309 LEU A N 1
ATOM 2156 C CA . LEU A 1 320 ? -0.987 -29.780 13.279 1.00 18.07 309 LEU A CA 1
ATOM 2157 C C . LEU A 1 320 ? 0.039 -28.953 12.577 1.00 17.13 309 LEU A C 1
ATOM 2158 O O . LEU A 1 320 ? 0.122 -28.964 11.352 1.00 17.52 309 LEU A O 1
ATOM 2163 N N . PRO A 1 321 ? 0.906 -28.251 13.317 1.00 19.06 310 PRO A N 1
ATOM 2164 C CA . PRO A 1 321 ? 2.115 -27.720 12.712 1.00 21.08 310 PRO A CA 1
ATOM 2165 C C . PRO A 1 321 ? 2.934 -28.829 12.085 1.00 19.96 310 PRO A C 1
ATOM 2166 O O . PRO A 1 321 ? 2.944 -29.959 12.610 1.00 17.88 310 PRO A O 1
ATOM 2170 N N . ALA A 1 322 ? 3.650 -28.521 11.033 1.00 21.05 311 ALA A N 1
ATOM 2171 C CA . ALA A 1 322 ? 4.452 -29.542 10.356 1.00 21.97 311 ALA A CA 1
ATOM 2172 C C . ALA A 1 322 ? 5.455 -30.239 11.250 1.00 23.30 311 ALA A C 1
ATOM 2173 O O . ALA A 1 322 ? 5.656 -31.457 11.174 1.00 19.10 311 ALA A O 1
ATOM 2175 N N . LYS A 1 323 ? 6.035 -29.502 12.169 1.00 21.66 312 LYS A N 1
ATOM 2176 C CA . LYS A 1 323 ? 7.030 -30.127 13.053 1.00 23.85 312 LYS A CA 1
ATOM 2177 C C . LYS A 1 323 ? 6.424 -31.144 14.001 1.00 22.90 312 LYS A C 1
ATOM 2178 O O . LYS A 1 323 ? 7.117 -32.068 14.406 1.00 23.32 312 LYS A O 1
ATOM 2184 N N . VAL A 1 324 ? 5.164 -30.982 14.354 1.00 20.05 313 VAL A N 1
ATOM 2185 C CA . VAL A 1 324 ? 4.515 -31.939 15.222 1.00 20.44 313 VAL A CA 1
ATOM 2186 C C . VAL A 1 324 ? 4.333 -33.233 14.453 1.00 23.12 313 VAL A C 1
ATOM 2187 O O . VAL A 1 324 ? 4.578 -34.296 14.967 1.00 20.35 313 VAL A O 1
ATOM 2191 N N . ALA A 1 325 ? 3.871 -33.086 13.231 1.00 19.64 314 ALA A N 1
ATOM 2192 C CA . ALA A 1 325 ? 3.608 -34.234 12.397 1.00 23.39 314 ALA A CA 1
ATOM 2193 C C . ALA A 1 325 ? 4.897 -34.982 12.138 1.00 23.05 314 ALA A C 1
ATOM 2194 O O . ALA A 1 325 ? 4.914 -36.184 12.215 1.00 28.30 314 ALA A O 1
ATOM 2196 N N . GLU A 1 326 ? 5.983 -34.243 11.888 1.00 22.93 315 GLU A N 1
ATOM 2197 C CA . GLU A 1 326 ? 7.295 -34.838 11.634 1.00 24.55 315 GLU A CA 1
ATOM 2198 C C . GLU A 1 326 ? 7.848 -35.589 12.833 1.00 30.07 315 GLU A C 1
ATOM 2199 O O . GLU A 1 326 ? 8.401 -36.659 12.679 1.00 27.37 315 GLU A O 1
ATOM 2205 N N . LYS A 1 327 ? 7.686 -35.038 14.017 1.00 24.66 316 LYS A N 1
ATOM 2206 C CA . LYS A 1 327 ? 8.109 -35.715 15.249 1.00 26.47 316 LYS A CA 1
ATOM 2207 C C . LYS A 1 327 ? 7.349 -37.041 15.416 1.00 24.57 316 LYS A C 1
ATOM 2208 O O . LYS A 1 327 ? 7.956 -38.057 15.756 1.00 27.02 316 LYS A O 1
ATOM 2214 N N . ALA A 1 328 ? 6.040 -37.007 15.189 1.00 21.49 317 ALA A N 1
ATOM 2215 C CA . ALA A 1 328 ? 5.219 -38.197 15.323 1.00 22.90 317 ALA A CA 1
ATOM 2216 C C . ALA A 1 328 ? 5.646 -39.261 14.323 1.00 24.12 317 ALA A C 1
ATOM 2217 O O . ALA A 1 328 ? 5.788 -40.439 14.672 1.00 24.30 317 ALA A O 1
ATOM 2219 N N . ILE A 1 329 ? 5.853 -38.850 13.080 1.00 23.38 318 ILE A N 1
ATOM 2220 C CA . ILE A 1 329 ? 6.271 -39.785 12.031 1.00 26.76 318 ILE A CA 1
ATOM 2221 C C . ILE A 1 329 ? 7.583 -40.491 12.421 1.00 29.60 318 ILE A C 1
ATOM 2222 O O . ILE A 1 329 ? 7.717 -41.700 12.250 1.00 30.73 318 ILE A O 1
ATOM 2227 N N . LYS A 1 330 ? 8.511 -39.738 13.001 1.00 27.70 319 LYS A N 1
ATOM 2228 C CA . LYS A 1 330 ? 9.797 -40.274 13.398 1.00 33.01 319 LYS A CA 1
ATOM 2229 C C . LYS A 1 330 ? 9.639 -41.240 14.555 1.00 35.71 319 LYS A C 1
ATOM 2230 O O . LYS A 1 330 ? 10.217 -42.315 14.538 1.00 37.47 319 LYS A O 1
ATOM 2236 N N . GLU A 1 331 ? 8.867 -40.854 15.552 1.00 26.59 320 GLU A N 1
ATOM 2237 C CA . GLU A 1 331 ? 8.608 -41.706 16.708 1.00 34.13 320 GLU A CA 1
ATOM 2238 C C . GLU A 1 331 ? 7.971 -43.023 16.282 1.00 35.14 320 GLU A C 1
ATOM 2239 O O . GLU A 1 331 ? 8.224 -44.069 16.876 1.00 42.18 320 GLU A O 1
ATOM 2245 N N . LEU A 1 332 ? 7.179 -42.991 15.227 1.00 25.82 321 LEU A N 1
ATOM 2246 C CA . LEU A 1 332 ? 6.543 -44.229 14.738 1.00 25.94 321 LEU A CA 1
ATOM 2247 C C . LEU A 1 332 ? 7.389 -45.086 13.788 1.00 33.55 321 LEU A C 1
ATOM 2248 O O . LEU A 1 332 ? 6.945 -46.181 13.426 1.00 26.62 321 LEU A O 1
ATOM 2253 N N . GLY A 1 333 ? 8.527 -44.585 13.301 1.00 36.86 322 GLY A N 1
ATOM 2254 C CA . GLY A 1 333 ? 9.325 -45.265 12.250 1.00 40.91 322 GLY A CA 1
ATOM 2255 C C . GLY A 1 333 ? 8.791 -45.174 10.817 1.00 44.70 322 GLY A C 1
ATOM 2256 O O . GLY A 1 333 ? 8.013 -44.258 10.449 1.00 41.94 322 GLY A O 1
ATOM 2257 N N . ALA B 1 36 ? -12.986 -3.122 -23.403 1.00 53.08 25 ALA B N 1
ATOM 2258 C CA . ALA B 1 36 ? -12.159 -2.554 -22.287 1.00 54.43 25 ALA B CA 1
ATOM 2259 C C . ALA B 1 36 ? -12.961 -1.585 -21.384 1.00 46.09 25 ALA B C 1
ATOM 2260 O O . ALA B 1 36 ? -12.823 -1.595 -20.158 1.00 42.36 25 ALA B O 1
ATOM 2262 N N . ILE B 1 37 ? -13.780 -0.749 -22.015 1.00 51.59 26 ILE B N 1
ATOM 2263 C CA . ILE B 1 37 ? -14.679 0.173 -21.327 1.00 44.18 26 ILE B CA 1
ATOM 2264 C C . ILE B 1 37 ? -16.133 -0.177 -21.636 1.00 48.66 26 ILE B C 1
ATOM 2265 O O . ILE B 1 37 ? -16.434 -0.826 -22.624 1.00 44.21 26 ILE B O 1
ATOM 2270 N N . ASP B 1 38 ? -17.039 0.315 -20.805 1.00 45.13 27 ASP B N 1
ATOM 2271 C CA . ASP B 1 38 ? -18.451 0.053 -20.969 1.00 46.67 27 ASP B CA 1
ATOM 2272 C C . ASP B 1 38 ? -18.947 0.650 -22.301 1.00 51.68 27 ASP B C 1
ATOM 2273 O O . ASP B 1 38 ? -18.883 1.862 -22.523 1.00 49.31 27 ASP B O 1
ATOM 2278 N N . PRO B 1 39 ? -19.456 -0.200 -23.201 1.00 52.00 28 PRO B N 1
ATOM 2279 C CA . PRO B 1 39 ? -19.956 0.358 -24.458 1.00 53.12 28 PRO B CA 1
ATOM 2280 C C . PRO B 1 39 ? -21.100 1.374 -24.317 1.00 50.27 28 PRO B C 1
ATOM 2281 O O . PRO B 1 39 ? -21.393 2.084 -25.266 1.00 48.60 28 PRO B O 1
ATOM 2285 N N . ALA B 1 40 ? -21.782 1.422 -23.177 1.00 48.39 29 ALA B N 1
ATOM 2286 C CA . ALA B 1 40 ? -22.852 2.416 -22.998 1.00 46.09 29 ALA B CA 1
ATOM 2287 C C . ALA B 1 40 ? -22.331 3.786 -22.562 1.00 44.69 29 ALA B C 1
ATOM 2288 O O . ALA B 1 40 ? -23.123 4.699 -22.426 1.00 48.92 29 ALA B O 1
ATOM 2290 N N . LEU B 1 41 ? -21.026 3.943 -22.294 1.00 39.76 30 LEU B N 1
ATOM 2291 C CA . LEU B 1 41 ? -20.489 5.290 -21.995 1.00 40.95 30 LEU B CA 1
ATOM 2292 C C . LEU B 1 41 ? -20.705 6.243 -23.167 1.00 41.58 30 LEU B C 1
ATOM 2293 O O . LEU B 1 41 ? -20.562 5.827 -24.311 1.00 43.91 30 LEU B O 1
ATOM 2298 N N . PRO B 1 42 ? -21.056 7.518 -22.902 1.00 44.94 31 PRO B N 1
ATOM 2299 C CA . PRO B 1 42 ? -21.283 8.425 -24.027 1.00 45.74 31 PRO B CA 1
ATOM 2300 C C . PRO B 1 42 ? -20.010 8.763 -24.805 1.00 44.48 31 PRO B C 1
ATOM 2301 O O . PRO B 1 42 ? -18.921 8.704 -24.256 1.00 42.19 31 PRO B O 1
ATOM 2305 N N . GLU B 1 43 ? -20.157 9.121 -26.076 1.00 49.57 32 GLU B N 1
ATOM 2306 C CA . GLU B 1 43 ? -19.033 9.653 -26.842 1.00 51.54 32 GLU B CA 1
ATOM 2307 C C . GLU B 1 43 ? -19.015 11.165 -26.578 1.00 50.01 32 GLU B C 1
ATOM 2308 O O . GLU B 1 43 ? -20.062 11.772 -26.378 1.00 50.86 32 GLU B O 1
ATOM 2314 N N . TYR B 1 44 ? -17.821 11.750 -26.518 1.00 42.36 33 TYR B N 1
ATOM 2315 C CA . TYR B 1 44 ? -17.674 13.191 -26.283 1.00 45.33 33 TYR B CA 1
ATOM 2316 C C . TYR B 1 44 ? -17.850 13.978 -27.564 1.00 41.74 33 TYR B C 1
ATOM 2317 O O . TYR B 1 44 ? -17.235 13.639 -28.555 1.00 47.63 33 TYR B O 1
ATOM 2326 N N . GLN B 1 45 ? -18.660 15.033 -27.513 1.00 46.95 34 GLN B N 1
ATOM 2327 C CA . GLN B 1 45 ? -18.791 15.985 -28.628 1.00 55.16 34 GLN B CA 1
ATOM 2328 C C . GLN B 1 45 ? -18.340 17.401 -28.233 1.00 53.10 34 GLN B C 1
ATOM 2329 O O . GLN B 1 45 ? -18.697 17.881 -27.170 1.00 50.74 34 GLN B O 1
ATOM 2335 N N . LYS B 1 46 ? -17.545 18.059 -29.078 1.00 55.16 35 LYS B N 1
ATOM 2336 C CA . LYS B 1 46 ? -17.125 19.447 -28.820 1.00 55.99 35 LYS B CA 1
ATOM 2337 C C . LYS B 1 46 ? -18.315 20.378 -28.624 1.00 58.23 35 LYS B C 1
ATOM 2338 O O . LYS B 1 46 ? -19.300 20.285 -29.357 1.00 63.42 35 LYS B O 1
ATOM 2344 N N . ALA B 1 47 ? -18.210 21.272 -27.645 1.00 55.09 36 ALA B N 1
ATOM 2345 C CA . ALA B 1 47 ? -19.193 22.338 -27.432 1.00 75.74 36 ALA B CA 1
ATOM 2346 C C . ALA B 1 47 ? -18.540 23.693 -27.696 1.00 72.24 36 ALA B C 1
ATOM 2347 O O . ALA B 1 47 ? -17.316 23.776 -27.821 1.00 75.64 36 ALA B O 1
ATOM 2349 N N . SER B 1 48 ? -19.352 24.745 -27.770 1.00 74.63 37 SER B N 1
ATOM 2350 C CA . SER B 1 48 ? -18.849 26.106 -28.005 1.00 86.18 37 SER B CA 1
ATOM 2351 C C . SER B 1 48 ? -18.746 26.823 -26.645 1.00 88.26 37 SER B C 1
ATOM 2352 O O . SER B 1 48 ? -19.190 26.304 -25.612 1.00 97.10 37 SER B O 1
ATOM 2355 N N . GLY B 1 49 ? -18.117 27.994 -26.646 1.00 92.78 38 GLY B N 1
ATOM 2356 C CA . GLY B 1 49 ? -17.965 28.818 -25.440 1.00 81.05 38 GLY B CA 1
ATOM 2357 C C . GLY B 1 49 ? -16.986 28.283 -24.413 1.00 69.81 38 GLY B C 1
ATOM 2358 O O . GLY B 1 49 ? -17.173 28.486 -23.216 1.00 67.82 38 GLY B O 1
ATOM 2359 N N . VAL B 1 50 ? -15.932 27.609 -24.869 1.00 63.96 39 VAL B N 1
ATOM 2360 C CA . VAL B 1 50 ? -14.947 27.043 -23.956 1.00 59.84 39 VAL B CA 1
ATOM 2361 C C . VAL B 1 50 ? -13.611 27.755 -24.080 1.00 51.36 39 VAL B C 1
ATOM 2362 O O . VAL B 1 50 ? -12.919 27.634 -25.102 1.00 48.42 39 VAL B O 1
ATOM 2366 N N . SER B 1 51 ? -13.228 28.456 -23.013 1.00 46.66 40 SER B N 1
ATOM 2367 C CA . SER B 1 51 ? -11.932 29.131 -22.966 1.00 55.96 40 SER B CA 1
ATOM 2368 C C . SER B 1 51 ? -11.591 29.474 -21.526 1.00 47.82 40 SER B C 1
ATOM 2369 O O . SER B 1 51 ? -12.475 29.611 -20.677 1.00 46.48 40 SER B O 1
ATOM 2372 N N . GLY B 1 52 ? -10.304 29.683 -21.280 1.00 53.72 41 GLY B N 1
ATOM 2373 C CA . GLY B 1 52 ? -9.849 30.154 -19.979 1.00 52.33 41 GLY B CA 1
ATOM 2374 C C . GLY B 1 52 ? -8.799 29.245 -19.420 1.00 47.42 41 GLY B C 1
ATOM 2375 O O . GLY B 1 52 ? -8.235 28.401 -20.136 1.00 48.76 41 GLY B O 1
ATOM 2376 N N . ASN B 1 53 ? -8.574 29.387 -18.118 1.00 51.87 42 ASN B N 1
ATOM 2377 C CA . ASN B 1 53 ? -7.524 28.661 -17.447 1.00 43.61 42 ASN B CA 1
ATOM 2378 C C . ASN B 1 53 ? -8.161 27.732 -16.449 1.00 39.95 42 ASN B C 1
ATOM 2379 O O . ASN B 1 53 ? -8.937 28.144 -15.588 1.00 37.24 42 ASN B O 1
ATOM 2384 N N . LEU B 1 54 ? -7.825 26.457 -16.562 1.00 30.16 43 LEU B N 1
ATOM 2385 C CA . LEU B 1 54 ? -8.201 25.481 -15.569 1.00 29.14 43 LEU B CA 1
ATOM 2386 C C . LEU B 1 54 ? -7.012 25.276 -14.658 1.00 26.18 43 LEU B C 1
ATOM 2387 O O . LEU B 1 54 ? -5.915 25.028 -15.151 1.00 27.49 43 LEU B O 1
ATOM 2392 N N 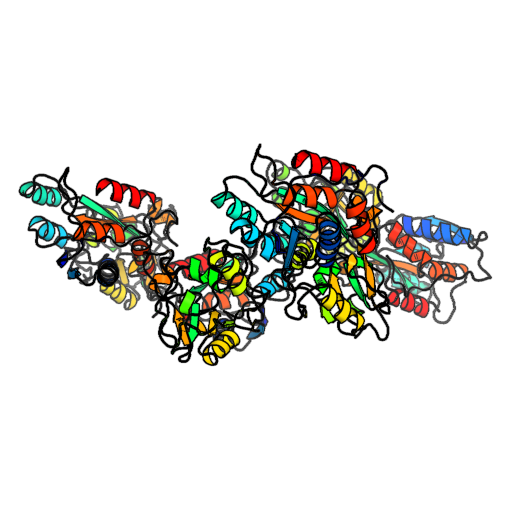. SER B 1 55 ? -7.243 25.270 -13.328 1.00 26.45 44 SER B N 1
ATOM 2393 C CA . SER B 1 55 ? -6.221 24.816 -12.391 1.00 22.43 44 SER B CA 1
ATOM 2394 C C . SER B 1 55 ? -6.740 23.696 -11.533 1.00 21.32 44 SER B C 1
ATOM 2395 O O . SER B 1 55 ? -7.853 23.741 -10.986 1.00 18.40 44 SER B O 1
ATOM 2398 N N . SER B 1 56 ? -5.897 22.698 -11.453 1.00 18.33 45 SER B N 1
ATOM 2399 C CA . SER B 1 56 ? -6.168 21.525 -10.660 1.00 16.68 45 SER B CA 1
ATOM 2400 C C . SER B 1 56 ? -5.138 21.461 -9.555 1.00 17.06 45 SER B C 1
ATOM 2401 O O . SER B 1 56 ? -3.961 21.654 -9.796 1.00 19.12 45 SER B O 1
ATOM 2404 N N . VAL B 1 57 ? -5.590 21.152 -8.351 1.00 15.79 46 VAL B N 1
ATOM 2405 C CA . VAL B 1 57 ? -4.740 20.938 -7.181 1.00 17.72 46 VAL B CA 1
ATOM 2406 C C . VAL B 1 57 ? -5.240 19.688 -6.451 1.00 17.00 46 VAL B C 1
ATOM 2407 O O . VAL B 1 57 ? -6.429 19.612 -6.101 1.00 16.27 46 VAL B O 1
ATOM 2411 N N . GLY B 1 58 ? -4.345 18.739 -6.204 1.00 17.78 47 GLY B N 1
ATOM 2412 C CA . GLY B 1 58 ? -4.725 17.584 -5.399 1.00 16.50 47 GLY B CA 1
ATOM 2413 C C . GLY B 1 58 ? -3.888 16.358 -5.568 1.00 17.43 47 GLY B C 1
ATOM 2414 O O . GLY B 1 58 ? -2.665 16.411 -5.559 1.00 17.65 47 GLY B O 1
ATOM 2415 N N . SER B 1 59 ? -4.613 15.263 -5.759 1.00 16.16 48 SER B N 1
ATOM 2416 C CA . SER B 1 59 ? -4.110 13.885 -5.760 1.00 15.46 48 SER B CA 1
ATOM 2417 C C . SER B 1 59 ? -2.962 13.567 -6.727 1.00 21.55 48 SER B C 1
ATOM 2418 O O . SER B 1 59 ? -3.016 13.879 -7.932 1.00 18.02 48 SER B O 1
ATOM 2421 N N . ASP B 1 60 ? -1.952 12.882 -6.212 1.00 17.63 49 ASP B N 1
ATOM 2422 C CA . ASP B 1 60 ? -0.889 12.274 -7.009 1.00 17.81 49 ASP B CA 1
ATOM 2423 C C . ASP B 1 60 ? -1.342 10.932 -7.621 1.00 18.09 49 ASP B C 1
ATOM 2424 O O . ASP B 1 60 ? -0.956 10.625 -8.761 1.00 18.64 49 ASP B O 1
ATOM 2429 N N . THR B 1 61 ? -2.192 10.184 -6.919 1.00 17.49 50 THR B N 1
ATOM 2430 C CA . THR B 1 61 ? -2.831 8.993 -7.556 1.00 16.70 50 THR B CA 1
ATOM 2431 C C . THR B 1 61 ? -3.406 9.333 -8.930 1.00 18.06 50 THR B C 1
ATOM 2432 O O . THR B 1 61 ? -3.259 8.588 -9.940 1.00 19.96 50 THR B O 1
ATOM 2436 N N . LEU B 1 62 ? -4.012 10.520 -9.014 1.00 18.46 51 LEU B N 1
ATOM 2437 C CA . LEU B 1 62 ? -4.645 11.044 -10.235 1.00 19.54 51 LEU B CA 1
ATOM 2438 C C . LEU B 1 62 ? -3.776 11.952 -11.105 1.00 21.86 51 LEU B C 1
ATOM 2439 O O . LEU B 1 62 ? -4.278 12.563 -12.044 1.00 22.03 51 LEU B O 1
ATOM 2444 N N . ALA B 1 63 ? -2.474 12.038 -10.819 1.00 26.82 52 ALA B N 1
ATOM 2445 C CA . ALA B 1 63 ? -1.607 12.962 -11.547 1.00 21.05 52 ALA B CA 1
ATOM 2446 C C . ALA B 1 63 ? -1.550 12.640 -13.021 1.00 20.15 52 ALA B C 1
ATOM 2447 O O . ALA B 1 63 ? -1.663 13.530 -13.868 1.00 21.39 52 ALA B O 1
ATOM 2449 N N . ASN B 1 64 ? -1.311 11.385 -13.368 1.00 21.29 53 ASN B N 1
ATOM 2450 C CA . ASN B 1 64 ? -1.186 11.044 -14.781 1.00 26.07 53 ASN B CA 1
ATOM 2451 C C . ASN B 1 64 ? -2.520 11.151 -15.513 1.00 23.55 53 ASN B C 1
ATOM 2452 O O . ASN B 1 64 ? -2.559 11.585 -16.652 1.00 23.08 53 ASN B O 1
ATOM 2457 N N . LEU B 1 65 ? -3.601 10.755 -14.835 1.00 21.52 54 LEU B N 1
ATOM 2458 C CA . LEU B 1 65 ? -4.936 10.872 -15.414 1.00 21.97 54 LEU B CA 1
ATOM 2459 C C . LEU B 1 65 ? -5.179 12.332 -15.706 1.00 21.47 54 LEU B C 1
ATOM 2460 O O . LEU B 1 65 ? -5.579 12.676 -16.826 1.00 23.88 54 LEU B O 1
ATOM 2465 N N . MET B 1 66 ? -4.981 13.209 -14.726 1.00 23.21 55 MET B N 1
ATOM 2466 C CA . MET B 1 66 ? -5.261 14.613 -14.987 1.00 23.24 55 MET B CA 1
ATOM 2467 C C . MET B 1 66 ? -4.421 15.147 -16.138 1.00 23.06 55 MET B C 1
ATOM 2468 O O . MET B 1 66 ? -4.902 15.942 -16.995 1.00 24.67 55 MET B O 1
ATOM 2473 N N . THR B 1 67 ? -3.158 14.773 -16.187 1.00 22.06 56 THR B N 1
ATOM 2474 C CA . THR B 1 67 ? -2.282 15.246 -17.239 1.00 25.06 56 THR B CA 1
ATOM 2475 C C . THR B 1 67 ? -2.817 14.825 -18.632 1.00 26.17 56 THR B C 1
ATOM 2476 O O . THR B 1 67 ? -2.862 15.615 -19.578 1.00 27.02 56 THR B O 1
ATOM 2480 N N . MET B 1 68 ? -3.188 13.547 -18.740 1.00 24.99 57 MET B N 1
ATOM 2481 C CA . MET B 1 68 ? -3.630 13.011 -20.014 1.00 27.65 57 MET B CA 1
ATOM 2482 C C . MET B 1 68 ? -4.998 13.548 -20.413 1.00 26.54 57 MET B C 1
ATOM 2483 O O . MET B 1 68 ? -5.201 13.935 -21.565 1.00 27.89 57 MET B O 1
ATOM 2488 N N . TRP B 1 69 ? -5.919 13.624 -19.464 1.00 25.82 58 TRP B N 1
ATOM 2489 C CA . TRP B 1 69 ? -7.209 14.259 -19.722 1.00 24.46 58 TRP B CA 1
ATOM 2490 C C . TRP B 1 69 ? -6.994 15.698 -20.209 1.00 27.69 58 TRP B C 1
ATOM 2491 O O . TRP B 1 69 ? -7.637 16.171 -21.162 1.00 27.40 58 TRP B O 1
ATOM 2502 N N . ALA B 1 70 ? -6.092 16.405 -19.540 1.00 30.06 59 ALA B N 1
ATOM 2503 C CA . ALA B 1 70 ? -5.781 17.808 -19.876 1.00 28.65 59 ALA B CA 1
ATOM 2504 C C . ALA B 1 70 ? -5.209 17.938 -21.274 1.00 32.60 59 ALA B C 1
ATOM 2505 O O . ALA B 1 70 ? -5.554 18.885 -21.991 1.00 39.16 59 ALA B O 1
ATOM 2507 N N . GLU B 1 71 ? -4.327 17.009 -21.656 1.00 30.56 60 GLU B N 1
ATOM 2508 C CA . GLU B 1 71 ? -3.731 17.038 -22.973 1.00 35.09 60 GLU B CA 1
ATOM 2509 C C . GLU B 1 71 ? -4.846 16.898 -23.999 1.00 36.92 60 GLU B C 1
ATOM 2510 O O . GLU B 1 71 ? -4.863 17.610 -25.008 1.00 33.74 60 GLU B O 1
ATOM 2516 N N . GLU B 1 72 ? -5.765 15.965 -23.766 1.00 36.33 61 GLU B N 1
ATOM 2517 C CA . GLU B 1 72 ? -6.854 15.780 -24.711 1.00 36.98 61 GLU B CA 1
ATOM 2518 C C . GLU B 1 72 ? -7.785 16.999 -24.769 1.00 32.97 61 GLU B C 1
ATOM 2519 O O . GLU B 1 72 ? -8.206 17.431 -25.839 1.00 36.60 61 GLU B O 1
ATOM 2525 N N . TYR B 1 73 ? -8.096 17.553 -23.610 1.00 30.48 62 TYR B N 1
ATOM 2526 C CA . TYR B 1 73 ? -8.963 18.715 -23.560 1.00 34.58 62 TYR B CA 1
ATOM 2527 C C . TYR B 1 73 ? -8.339 19.875 -24.333 1.00 34.22 62 TYR B C 1
ATOM 2528 O O . TYR B 1 73 ? -9.034 20.590 -25.056 1.00 38.10 62 TYR B O 1
ATOM 2537 N N . LYS B 1 74 ? -7.021 20.042 -24.189 1.00 36.44 63 LYS B N 1
ATOM 2538 C CA . LYS B 1 74 ? -6.263 21.154 -24.816 1.00 40.30 63 LYS B CA 1
ATOM 2539 C C . LYS B 1 74 ? -6.221 21.005 -26.320 1.00 43.68 63 LYS B C 1
ATOM 2540 O O . LYS B 1 74 ? -6.254 21.986 -27.054 1.00 40.93 63 LYS B O 1
ATOM 2546 N N . ARG B 1 75 ? -6.137 19.765 -26.781 1.00 41.66 64 ARG B N 1
ATOM 2547 C CA . ARG B 1 75 ? -6.178 19.492 -28.200 1.00 44.84 64 ARG B CA 1
ATOM 2548 C C . ARG B 1 75 ? -7.536 19.878 -28.811 1.00 43.33 64 ARG B C 1
ATOM 2549 O O . ARG B 1 75 ? -7.594 20.410 -29.898 1.00 43.31 64 ARG B O 1
ATOM 2557 N N . LEU B 1 76 ? -8.622 19.580 -28.115 1.00 44.82 65 LEU B N 1
ATOM 2558 C CA . LEU B 1 76 ? -9.963 19.936 -28.568 1.00 45.98 65 LEU B CA 1
ATOM 2559 C C . LEU B 1 76 ? -10.235 21.439 -28.461 1.00 45.30 65 LEU B C 1
ATOM 2560 O O . LEU B 1 76 ? -10.941 22.007 -29.282 1.00 42.92 65 LEU B O 1
ATOM 2565 N N . TYR B 1 77 ? -9.689 22.067 -27.424 1.00 40.85 66 TYR B N 1
ATOM 2566 C CA . TYR B 1 77 ? -9.923 23.481 -27.146 1.00 45.38 66 TYR B CA 1
ATOM 2567 C C . TYR B 1 77 ? -8.572 24.172 -26.966 1.00 45.44 66 TYR B C 1
ATOM 2568 O O . TYR B 1 77 ? -8.111 24.354 -25.846 1.00 42.33 66 TYR B O 1
ATOM 2577 N N . PRO B 1 78 ? -7.929 24.580 -28.067 1.00 58.76 67 PRO B N 1
ATOM 2578 C CA . PRO B 1 78 ? -6.585 25.186 -27.934 1.00 55.08 67 PRO B CA 1
ATOM 2579 C C . PRO B 1 78 ? -6.515 26.545 -27.207 1.00 47.53 67 PRO B C 1
ATOM 2580 O O . PRO B 1 78 ? -5.453 26.909 -26.729 1.00 64.13 67 PRO B O 1
ATOM 2584 N N . ASN B 1 79 ? -7.653 27.211 -27.028 1.00 48.77 68 ASN B N 1
ATOM 2585 C CA . ASN B 1 79 ? -7.779 28.395 -26.135 1.00 55.30 68 ASN B CA 1
ATOM 2586 C C . ASN B 1 79 ? -7.775 28.109 -24.611 1.00 50.77 68 ASN B C 1
ATOM 2587 O O . ASN B 1 79 ? -7.922 29.027 -23.790 1.00 46.19 68 ASN B O 1
ATOM 2592 N N . VAL B 1 80 ? -7.666 26.845 -24.217 1.00 41.75 69 VAL B N 1
ATOM 2593 C CA . VAL B 1 80 ? -7.658 26.516 -22.785 1.00 39.40 69 VAL B CA 1
ATOM 2594 C C . VAL B 1 80 ? -6.229 26.333 -22.328 1.00 40.75 69 VAL B C 1
ATOM 2595 O O . VAL B 1 80 ? -5.428 25.704 -23.026 1.00 43.26 69 VAL B O 1
ATOM 2599 N N . ASN B 1 81 ? -5.927 26.835 -21.126 1.00 39.75 70 ASN B N 1
ATOM 2600 C CA . ASN B 1 81 ? -4.638 26.605 -20.480 1.00 39.80 70 ASN B CA 1
ATOM 2601 C C . ASN B 1 81 ? -4.903 25.818 -19.230 1.00 29.63 70 ASN B C 1
ATOM 2602 O O . ASN B 1 81 ? -5.901 26.045 -18.557 1.00 29.08 70 ASN B O 1
ATOM 2607 N N . ILE B 1 82 ? -4.034 24.871 -18.927 1.00 34.00 71 ILE B N 1
ATOM 2608 C CA . ILE B 1 82 ? -4.247 24.027 -17.814 1.00 32.03 71 ILE B CA 1
ATOM 2609 C C . ILE B 1 82 ? -3.019 24.045 -16.936 1.00 33.34 71 ILE B C 1
ATOM 2610 O O . ILE B 1 82 ? -1.890 23.951 -17.425 1.00 39.86 71 ILE B O 1
ATOM 2615 N N . GLN B 1 83 ? -3.248 24.137 -15.633 1.00 26.12 72 GLN B N 1
ATOM 2616 C CA . GLN B 1 83 ? -2.158 23.977 -14.682 1.00 28.18 72 GLN B CA 1
ATOM 2617 C C . GLN B 1 83 ? -2.557 22.885 -13.673 1.00 28.09 72 GLN B C 1
ATOM 2618 O O . GLN B 1 83 ? -3.675 22.854 -13.228 1.00 24.57 72 GLN B O 1
ATOM 2624 N N . ILE B 1 84 ? -1.615 22.016 -13.371 1.00 23.62 73 ILE B N 1
ATOM 2625 C CA . ILE B 1 84 ? -1.824 20.877 -12.534 1.00 21.75 73 ILE B CA 1
ATOM 2626 C C . ILE B 1 84 ? -0.762 20.840 -11.447 1.00 21.12 73 ILE B C 1
ATOM 2627 O O . ILE B 1 84 ? 0.427 20.905 -11.740 1.00 25.43 73 ILE B O 1
ATOM 2632 N N . GLN B 1 85 ? -1.211 20.783 -10.210 1.00 21.77 74 GLN B N 1
ATOM 2633 C CA . GLN B 1 85 ? -0.362 20.521 -9.083 1.00 19.75 74 GLN B CA 1
ATOM 2634 C C . GLN B 1 85 ? -0.878 19.239 -8.477 1.00 19.68 74 GLN B C 1
ATOM 2635 O O . GLN B 1 85 ? -2.068 19.105 -8.288 1.00 21.49 74 GLN B O 1
ATOM 2641 N N . ALA B 1 86 ? 0.023 18.348 -8.135 1.00 20.56 75 ALA B N 1
ATOM 2642 C CA . ALA B 1 86 ? -0.367 17.041 -7.659 1.00 20.32 75 ALA B CA 1
ATOM 2643 C C . ALA B 1 86 ? 0.468 16.581 -6.459 1.00 23.93 75 ALA B C 1
ATOM 2644 O O . ALA B 1 86 ? 1.134 15.543 -6.515 1.00 27.51 75 ALA B O 1
ATOM 2646 N N . ALA B 1 87 ? 0.363 17.318 -5.370 1.00 20.10 76 ALA B N 1
ATOM 2647 C CA . ALA B 1 87 ? 1.137 17.117 -4.159 1.00 22.01 76 ALA B CA 1
ATOM 2648 C C . ALA B 1 87 ? 0.425 16.196 -3.165 1.00 21.73 76 ALA B C 1
ATOM 2649 O O . ALA B 1 87 ? 1.055 15.667 -2.240 1.00 25.67 76 ALA B O 1
ATOM 2651 N N . GLY B 1 88 ? -0.858 15.940 -3.393 1.00 17.37 77 GLY B N 1
ATOM 2652 C CA . GLY B 1 88 ? -1.650 15.099 -2.553 1.00 18.22 77 GLY B CA 1
ATOM 2653 C C . GLY B 1 88 ? -3.065 15.566 -2.343 1.00 15.16 77 GLY B C 1
ATOM 2654 O O . GLY B 1 88 ? -3.340 16.786 -2.306 1.00 16.06 77 GLY B O 1
ATOM 2655 N N . SER B 1 89 ? -3.981 14.645 -2.107 1.00 14.10 78 SER B N 1
ATOM 2656 C CA . SER B 1 89 ? -5.420 14.944 -1.927 1.00 16.03 78 SER B CA 1
ATOM 2657 C C . SER B 1 89 ? -5.761 15.970 -0.887 1.00 15.94 78 SER B C 1
ATOM 2658 O O . SER B 1 89 ? -6.687 16.758 -1.116 1.00 16.48 78 SER B O 1
ATOM 2661 N N . SER B 1 90 ? -5.001 16.049 0.212 1.00 15.41 79 SER B N 1
ATOM 2662 C CA . SER B 1 90 ? -5.359 16.999 1.246 1.00 15.04 79 SER B CA 1
ATOM 2663 C C . SER B 1 90 ? -5.134 18.436 0.820 1.00 15.22 79 SER B C 1
ATOM 2664 O O . SER B 1 90 ? -5.647 19.337 1.498 1.00 16.67 79 SER B O 1
ATOM 2667 N N . THR B 1 91 ? -4.356 18.651 -0.233 1.00 15.57 80 THR B N 1
ATOM 2668 C CA . THR B 1 91 ? -4.193 20.016 -0.800 1.00 16.97 80 THR B CA 1
ATOM 2669 C C . THR B 1 91 ? -5.402 20.491 -1.609 1.00 16.87 80 THR B C 1
ATOM 2670 O O . THR B 1 91 ? -5.515 21.707 -1.878 1.00 16.65 80 THR B O 1
ATOM 2674 N N . ALA B 1 92 ? -6.303 19.614 -2.001 1.00 17.39 81 ALA B N 1
ATOM 2675 C CA . ALA B 1 92 ? -7.467 19.996 -2.824 1.00 17.04 81 ALA B CA 1
ATOM 2676 C C . ALA B 1 92 ? -8.510 20.829 -2.064 1.00 16.27 81 ALA B C 1
ATOM 2677 O O . ALA B 1 92 ? -8.940 21.888 -2.567 1.00 16.43 81 ALA B O 1
ATOM 2679 N N . PRO B 1 93 ? -8.885 20.460 -0.844 1.00 14.76 82 PRO B N 1
ATOM 2680 C CA . PRO B 1 93 ? -9.946 21.224 -0.207 1.00 15.77 82 PRO B CA 1
ATOM 2681 C C . PRO B 1 93 ? -9.614 22.697 0.015 1.00 14.53 82 PRO B C 1
ATOM 2682 O O . PRO B 1 93 ? -10.434 23.582 -0.311 1.00 16.38 82 PRO B O 1
ATOM 2686 N N . PRO B 1 94 ? -8.428 22.989 0.543 1.00 15.74 83 PRO B N 1
ATOM 2687 C CA . PRO B 1 94 ? -8.189 24.441 0.722 1.00 16.07 83 PRO B CA 1
ATOM 2688 C C . PRO B 1 94 ? -8.121 25.186 -0.584 1.00 17.11 83 PRO B C 1
ATOM 2689 O O . PRO B 1 94 ? -8.498 26.339 -0.624 1.00 17.58 83 PRO B O 1
ATOM 2693 N N . ALA B 1 95 ? -7.598 24.537 -1.629 1.00 15.85 84 ALA B N 1
ATOM 2694 C CA . ALA B 1 95 ? -7.480 25.197 -2.947 1.00 16.00 84 ALA B CA 1
ATOM 2695 C C . ALA B 1 95 ? -8.861 25.452 -3.539 1.00 18.70 84 ALA B C 1
ATOM 2696 O O . ALA B 1 95 ? -9.121 26.536 -4.051 1.00 18.16 84 ALA B O 1
ATOM 2698 N N . LEU B 1 96 ? -9.788 24.510 -3.426 1.00 15.89 85 LEU B N 1
ATOM 2699 C CA . LEU B 1 96 ? -11.160 24.787 -3.850 1.00 18.85 85 LEU B CA 1
ATOM 2700 C C . LEU B 1 96 ? -11.834 25.865 -3.000 1.00 18.37 85 LEU B C 1
ATOM 2701 O O . LEU B 1 96 ? -12.528 26.719 -3.508 1.00 20.61 85 LEU B O 1
ATOM 2706 N N . THR B 1 97 ? -11.650 25.795 -1.682 1.00 17.26 86 THR B N 1
ATOM 2707 C CA . THR B 1 97 ? -12.276 26.719 -0.753 1.00 17.50 86 THR B CA 1
ATOM 2708 C C . THR B 1 97 ? -11.772 28.135 -0.978 1.00 19.28 86 THR B C 1
ATOM 2709 O O . THR B 1 97 ? -12.577 29.047 -1.002 1.00 21.29 86 THR B O 1
ATOM 2713 N N . GLU B 1 98 ? -10.479 28.270 -1.235 1.00 19.22 87 GLU B N 1
ATOM 2714 C CA . GLU B 1 98 ? -9.881 29.592 -1.427 1.00 20.53 87 GLU B CA 1
ATOM 2715 C C . GLU B 1 98 ? -10.001 30.051 -2.865 1.00 22.30 87 GLU B C 1
ATOM 2716 O O . GLU B 1 98 ? -9.822 31.235 -3.140 1.00 20.33 87 GLU B O 1
ATOM 2722 N N . GLY B 1 99 ? -10.414 29.149 -3.731 1.00 20.74 88 GLY B N 1
ATOM 2723 C CA . GLY B 1 99 ? -10.626 29.467 -5.145 1.00 22.89 88 GLY B CA 1
ATOM 2724 C C . GLY B 1 99 ? -9.334 29.455 -5.986 1.00 20.33 88 GLY B C 1
ATOM 2725 O O . GLY B 1 99 ? -9.304 30.029 -7.079 1.00 20.26 88 GLY B O 1
ATOM 2726 N N . THR B 1 100 ? -8.234 28.854 -5.491 1.00 18.28 89 THR B N 1
ATOM 2727 C CA . THR B 1 100 ? -7.005 28.795 -6.242 1.00 18.21 89 THR B CA 1
ATOM 2728 C C . THR B 1 100 ? -7.038 27.572 -7.223 1.00 18.04 89 THR B C 1
ATOM 2729 O O . THR B 1 100 ? -6.236 27.510 -8.154 1.00 18.80 89 THR B O 1
ATOM 2733 N N . ALA B 1 101 ? -7.977 26.684 -6.999 1.00 18.94 90 ALA B N 1
ATOM 2734 C CA . ALA B 1 101 ? -8.256 25.571 -7.924 1.00 17.84 90 ALA B CA 1
ATOM 2735 C C . ALA B 1 101 ? -9.702 25.573 -8.443 1.00 17.75 90 ALA B C 1
ATOM 2736 O O . ALA B 1 101 ? -10.627 25.903 -7.732 1.00 19.86 90 ALA B O 1
ATOM 2738 N N . ASN B 1 102 ? -9.869 25.210 -9.716 1.00 18.48 91 ASN B N 1
ATOM 2739 C CA . ASN B 1 102 ? -11.156 24.877 -10.324 1.00 23.06 91 ASN B CA 1
ATOM 2740 C C . ASN B 1 102 ? -11.543 23.459 -10.136 1.00 21.00 91 ASN B C 1
ATOM 2741 O O . ASN B 1 102 ? -12.730 23.136 -10.125 1.00 20.15 91 ASN B O 1
ATOM 2746 N N . LEU B 1 103 ? -10.543 22.580 -10.039 1.00 17.00 92 LEU B N 1
ATOM 2747 C CA . LEU B 1 103 ? -10.755 21.143 -9.935 1.00 17.08 92 LEU B CA 1
ATOM 2748 C C . LEU B 1 103 ? -9.912 20.662 -8.779 1.00 15.92 92 LEU B C 1
ATOM 2749 O O . LEU B 1 103 ? -8.728 21.039 -8.640 1.00 16.05 92 LEU B O 1
ATOM 2754 N N . GLY B 1 104 ? -10.488 19.773 -7.971 1.00 16.90 93 GLY B N 1
ATOM 2755 C CA . GLY B 1 104 ? -9.774 19.246 -6.829 1.00 14.88 93 GLY B CA 1
ATOM 2756 C C . GLY B 1 104 ? -9.778 17.702 -6.854 1.00 14.98 93 GLY B C 1
ATOM 2757 O O . GLY B 1 104 ? -10.596 17.102 -6.202 1.00 15.93 93 GLY B O 1
ATOM 2758 N N . PRO B 1 105 ? -8.854 17.117 -7.620 1.00 17.28 94 PRO B N 1
ATOM 2759 C CA . PRO B 1 105 ? -8.738 15.648 -7.615 1.00 14.15 94 PRO B CA 1
ATOM 2760 C C . PRO B 1 105 ? -8.387 15.098 -6.228 1.00 15.52 94 PRO B C 1
ATOM 2761 O O . PRO B 1 105 ? -7.434 15.575 -5.578 1.00 17.29 94 PRO B O 1
ATOM 2765 N N . MET B 1 106 ? -9.108 14.051 -5.803 1.00 14.67 95 MET B N 1
ATOM 2766 C CA . MET B 1 106 ? -8.858 13.452 -4.514 1.00 15.85 95 MET B CA 1
ATOM 2767 C C . MET B 1 106 ? -9.079 11.937 -4.657 1.00 16.75 95 MET B C 1
ATOM 2768 O O . MET B 1 106 ? -10.031 11.511 -5.309 1.00 17.35 95 MET B O 1
ATOM 2773 N N . SER B 1 107 ? -8.243 11.171 -3.975 1.00 15.10 96 SER B N 1
ATOM 2774 C CA . SER B 1 107 ? -8.379 9.698 -3.985 1.00 14.72 96 SER B CA 1
ATOM 2775 C C . SER B 1 107 ? -9.076 9.214 -2.720 1.00 19.11 96 SER B C 1
ATOM 2776 O O . SER B 1 107 ? -9.060 8.038 -2.404 1.00 16.37 96 SER B O 1
ATOM 2779 N N . ARG B 1 108 ? -9.738 10.101 -2.002 1.00 15.80 97 ARG B N 1
ATOM 2780 C CA . ARG B 1 108 ? -10.614 9.788 -0.890 1.00 15.45 97 ARG B CA 1
ATOM 2781 C C . ARG B 1 108 ? -11.706 10.835 -0.922 1.00 20.68 97 ARG B C 1
ATOM 2782 O O . ARG B 1 108 ? -11.480 11.952 -1.471 1.00 18.97 97 ARG B O 1
ATOM 2790 N N . LYS B 1 109 ? -12.827 10.558 -0.278 1.00 18.74 98 LYS B N 1
ATOM 2791 C CA . LYS B 1 109 ? -13.829 11.624 -0.067 1.00 18.41 98 LYS B CA 1
ATOM 2792 C C . LYS B 1 109 ? -13.288 12.688 0.878 1.00 18.45 98 LYS B C 1
ATOM 2793 O O . LYS B 1 109 ? -12.471 12.431 1.770 1.00 17.76 98 LYS B O 1
ATOM 2799 N N . MET B 1 110 ? -13.796 13.913 0.735 1.00 17.24 99 MET B N 1
ATOM 2800 C CA . MET B 1 110 ? -13.468 14.908 1.727 1.00 20.11 99 MET B CA 1
ATOM 2801 C C . MET B 1 110 ? -13.964 14.441 3.087 1.00 19.50 99 MET B C 1
ATOM 2802 O O . MET B 1 110 ? -15.043 13.866 3.208 1.00 19.05 99 MET B O 1
ATOM 2807 N N . LYS B 1 111 ? -13.183 14.733 4.114 1.00 18.87 100 LYS B N 1
ATOM 2808 C CA . LYS B 1 111 ? -13.660 14.615 5.469 1.00 18.86 100 LYS B CA 1
ATOM 2809 C C . LYS B 1 111 ? -14.761 15.606 5.788 1.00 20.80 100 LYS B C 1
ATOM 2810 O O . LYS B 1 111 ? -14.870 16.679 5.150 1.00 18.78 100 LYS B O 1
ATOM 2816 N N . ASP B 1 112 ? -15.551 15.334 6.826 1.00 20.54 101 ASP B N 1
ATOM 2817 C CA . ASP B 1 112 ? -16.591 16.278 7.212 1.00 22.56 101 ASP B CA 1
ATOM 2818 C C . ASP B 1 112 ? -16.024 17.693 7.479 1.00 20.01 101 ASP B C 1
ATOM 2819 O O . ASP B 1 112 ? -16.646 18.711 7.108 1.00 17.89 101 ASP B O 1
ATOM 2824 N N . VAL B 1 113 ? -14.871 17.766 8.134 1.00 19.17 102 VAL B N 1
ATOM 2825 C CA . VAL B 1 113 ? -14.308 19.092 8.454 1.00 18.89 102 VAL B CA 1
ATOM 2826 C C . VAL B 1 113 ? -13.907 19.850 7.201 1.00 19.31 102 VAL B C 1
ATOM 2827 O O . VAL B 1 113 ? -13.973 21.079 7.194 1.00 18.92 102 VAL B O 1
ATOM 2831 N N . GLU B 1 114 ? -13.508 19.119 6.180 1.00 18.01 103 GLU B N 1
ATOM 2832 C CA . GLU B 1 114 ? -13.084 19.733 4.887 1.00 17.95 103 GLU B CA 1
ATOM 2833 C C . GLU B 1 114 ? -14.310 20.203 4.110 1.00 19.82 103 GLU B C 1
ATOM 2834 O O . GLU B 1 114 ? -14.353 21.355 3.668 1.00 18.58 103 GLU B O 1
ATOM 2840 N N . LEU B 1 115 ? -15.333 19.355 4.016 1.00 17.12 104 LEU B N 1
ATOM 2841 C CA . LEU B 1 115 ? -16.637 19.765 3.497 1.00 18.42 104 LEU B CA 1
ATOM 2842 C C . LEU B 1 115 ? -17.174 21.015 4.199 1.00 19.22 104 LEU B C 1
ATOM 2843 O O . LEU B 1 115 ? -17.658 21.970 3.573 1.00 18.87 104 LEU B O 1
ATOM 2848 N N . GLN B 1 116 ? -17.095 21.031 5.545 1.00 17.07 105 GLN B N 1
ATOM 2849 C CA . GLN B 1 116 ? -17.635 22.112 6.312 1.00 18.38 105 GLN B CA 1
ATOM 2850 C C . GLN B 1 116 ? -16.870 23.396 6.162 1.00 18.05 105 GLN B C 1
ATOM 2851 O O . GLN B 1 116 ? -17.489 24.477 6.176 1.00 18.45 105 GLN B O 1
ATOM 2857 N N . ALA B 1 117 ? -15.567 23.324 5.952 1.00 17.78 106 ALA B N 1
ATOM 2858 C CA . ALA B 1 117 ? -14.786 24.611 5.670 1.00 18.93 106 ALA B CA 1
ATOM 2859 C C . ALA B 1 117 ? -15.210 25.267 4.359 1.00 19.81 106 ALA B C 1
ATOM 2860 O O . ALA B 1 117 ? -15.350 26.491 4.264 1.00 18.82 106 ALA B O 1
ATOM 2862 N N . PHE B 1 118 ? -15.443 24.439 3.354 1.00 21.48 107 PHE B N 1
ATOM 2863 C CA . PHE B 1 118 ? -15.934 24.922 2.054 1.00 20.56 107 PHE B CA 1
ATOM 2864 C C . PHE B 1 118 ? -17.339 25.493 2.235 1.00 19.97 107 PHE B C 1
ATOM 2865 O O . PHE B 1 118 ? -17.627 26.600 1.800 1.00 18.50 107 PHE B O 1
ATOM 2873 N N . GLU B 1 119 ? -18.208 24.791 2.961 1.00 18.86 108 GLU B N 1
ATOM 2874 C CA . GLU B 1 119 ? -19.557 25.217 3.162 1.00 18.57 108 GLU B CA 1
ATOM 2875 C C . GLU B 1 119 ? -19.671 26.529 3.960 1.00 19.73 108 GLU B C 1
ATOM 2876 O O . GLU B 1 119 ? -20.549 27.326 3.730 1.00 19.78 108 GLU B O 1
ATOM 2882 N N . GLN B 1 120 ? -18.755 26.721 4.900 1.00 21.96 109 GLN B N 1
ATOM 2883 C CA . GLN B 1 120 ? -18.730 27.977 5.657 1.00 24.81 109 GLN B CA 1
ATOM 2884 C C . GLN B 1 120 ? -18.586 29.149 4.749 1.00 24.03 109 GLN B C 1
ATOM 2885 O O . GLN B 1 120 ? -19.163 30.194 5.004 1.00 24.37 109 GLN B O 1
ATOM 2891 N N . LYS B 1 121 ? -17.788 28.998 3.709 1.00 22.48 110 LYS B N 1
ATOM 2892 C CA . LYS B 1 121 ? -17.572 30.100 2.782 1.00 25.03 110 LYS B CA 1
ATOM 2893 C C . LYS B 1 121 ? -18.720 30.220 1.770 1.00 24.06 110 LYS B C 1
ATOM 2894 O O . LYS B 1 121 ? -19.236 31.297 1.518 1.00 22.75 110 LYS B O 1
ATOM 2900 N N . TYR B 1 122 ? -19.089 29.097 1.135 1.00 20.57 111 TYR B N 1
ATOM 2901 C CA . TYR B 1 122 ? -19.999 29.148 0.007 1.00 23.39 111 TYR B CA 1
ATOM 2902 C C . TYR B 1 122 ? -21.498 28.987 0.346 1.00 23.79 111 TYR B C 1
ATOM 2903 O O . TYR B 1 122 ? -22.330 29.439 -0.425 1.00 22.64 111 TYR B O 1
ATOM 2912 N N . GLY B 1 123 ? -21.814 28.267 1.436 1.00 21.21 112 GLY B N 1
ATOM 2913 C CA . GLY B 1 123 ? -23.179 27.991 1.812 1.00 23.64 112 GLY B CA 1
ATOM 2914 C C . GLY B 1 123 ? -23.736 26.686 1.283 1.00 22.47 112 GLY B C 1
ATOM 2915 O O . GLY B 1 123 ? -24.920 26.457 1.405 1.00 25.75 112 GLY B O 1
ATOM 2916 N N . TYR B 1 124 ? -22.870 25.864 0.691 1.00 21.72 113 TYR B N 1
ATOM 2917 C CA . TYR B 1 124 ? -23.243 24.566 0.158 1.00 20.20 113 TYR B CA 1
ATOM 2918 C C . TYR B 1 124 ? -21.973 23.755 0.087 1.00 21.02 113 TYR B C 1
ATOM 2919 O O . TYR B 1 124 ? -20.890 24.283 0.177 1.00 20.83 113 TYR B O 1
ATOM 2928 N N . LYS B 1 125 ? -22.112 22.442 -0.002 1.00 20.79 114 LYS B N 1
ATOM 2929 C CA . LYS B 1 125 ? -20.989 21.568 -0.063 1.00 17.95 114 LYS B CA 1
ATOM 2930 C C . LYS B 1 125 ? -20.408 21.433 -1.486 1.00 18.13 114 LYS B C 1
ATOM 2931 O O . LYS B 1 125 ? -21.159 21.612 -2.467 1.00 19.39 114 LYS B O 1
ATOM 2937 N N . PRO B 1 126 ? -19.099 21.125 -1.589 1.00 19.69 115 PRO B N 1
ATOM 2938 C CA . PRO B 1 126 ? -18.516 20.935 -2.931 1.00 18.70 115 PRO B CA 1
ATOM 2939 C C . PRO B 1 126 ? -19.008 19.603 -3.469 1.00 19.66 115 PRO B C 1
ATOM 2940 O O . PRO B 1 126 ? -19.454 18.769 -2.695 1.00 23.49 115 PRO B O 1
ATOM 2944 N N . THR B 1 127 ? -18.892 19.374 -4.769 1.00 17.74 116 THR B N 1
ATOM 2945 C CA . THR B 1 127 ? -19.436 18.152 -5.377 1.00 19.57 116 THR B CA 1
ATOM 2946 C C . THR B 1 127 ? -18.368 17.201 -5.776 1.00 19.57 116 THR B C 1
ATOM 2947 O O . THR B 1 127 ? -17.448 17.592 -6.475 1.00 19.85 116 THR B O 1
ATOM 2951 N N . ALA B 1 128 ? -18.539 15.933 -5.383 1.00 19.59 117 ALA B N 1
ATOM 2952 C CA . ALA B 1 128 ? -17.579 14.862 -5.642 1.00 19.53 117 ALA B CA 1
ATOM 2953 C C . ALA B 1 128 ? -17.994 14.209 -6.918 1.00 20.79 117 ALA B C 1
ATOM 2954 O O . ALA B 1 128 ? -19.087 13.671 -6.996 1.00 24.94 117 ALA B O 1
ATOM 2956 N N . VAL B 1 129 ? -17.162 14.303 -7.940 1.00 18.07 118 VAL B N 1
ATOM 2957 C CA . VAL B 1 129 ? -17.456 13.649 -9.208 1.00 20.76 118 VAL B CA 1
ATOM 2958 C C . VAL B 1 129 ? -16.565 12.395 -9.314 1.00 17.12 118 VAL B C 1
ATOM 2959 O O . VAL B 1 129 ? -15.347 12.486 -9.345 1.00 17.40 118 VAL B O 1
ATOM 2963 N N . PRO B 1 130 ? -17.182 11.205 -9.357 1.00 18.21 119 PRO B N 1
ATOM 2964 C CA . PRO B 1 130 ? -16.353 10.036 -9.506 1.00 17.76 119 PRO B CA 1
ATOM 2965 C C . PRO B 1 130 ? -15.777 10.048 -10.931 1.00 17.82 119 PRO B C 1
ATOM 2966 O O . PRO B 1 130 ? -16.509 10.374 -11.871 1.00 19.35 119 PRO B O 1
ATOM 2970 N N . VAL B 1 131 ? -14.503 9.663 -11.079 1.00 17.30 120 VAL B N 1
ATOM 2971 C CA . VAL B 1 131 ? -13.866 9.665 -12.407 1.00 17.48 120 VAL B CA 1
ATOM 2972 C C . VAL B 1 131 ? -13.140 8.392 -12.782 1.00 21.08 120 VAL B C 1
ATOM 2973 O O . VAL B 1 131 ? -12.773 8.226 -13.949 1.00 20.52 120 VAL B O 1
ATOM 2977 N N . ALA B 1 132 ? -12.925 7.503 -11.809 1.00 20.40 121 ALA B N 1
ATOM 2978 C CA . ALA B 1 132 ? -12.257 6.256 -12.055 1.00 19.92 121 ALA B CA 1
ATOM 2979 C C . ALA B 1 132 ? -12.342 5.419 -10.795 1.00 20.60 121 ALA B C 1
ATOM 2980 O O . ALA B 1 132 ? -12.765 5.893 -9.753 1.00 17.79 121 ALA B O 1
ATOM 2982 N N . VAL B 1 133 ? -11.917 4.169 -10.894 1.00 19.41 122 VAL B N 1
ATOM 2983 C CA . VAL B 1 133 ? -11.892 3.279 -9.750 1.00 19.65 122 VAL B CA 1
ATOM 2984 C C . VAL B 1 133 ? -10.459 2.750 -9.557 1.00 20.23 122 VAL B C 1
ATOM 2985 O O . VAL B 1 133 ? -9.753 2.515 -10.517 1.00 20.09 122 VAL B O 1
ATOM 2989 N N . ASP B 1 134 ? -10.057 2.617 -8.301 1.00 19.42 123 ASP B N 1
ATOM 2990 C CA . ASP B 1 134 ? -8.724 2.145 -7.894 1.00 18.35 123 ASP B CA 1
ATOM 2991 C C . ASP B 1 134 ? -8.897 0.914 -7.036 1.00 21.91 123 ASP B C 1
ATOM 2992 O O . ASP B 1 134 ? -9.890 0.756 -6.290 1.00 23.43 123 ASP B O 1
ATOM 2997 N N . ALA B 1 135 ? -7.978 -0.020 -7.207 1.00 22.00 124 ALA B N 1
ATOM 2998 C CA . ALA B 1 135 ? -7.853 -1.123 -6.265 1.00 22.18 124 ALA B CA 1
ATOM 2999 C C . ALA B 1 135 ? -6.509 -0.809 -5.603 1.00 24.04 124 ALA B C 1
ATOM 3000 O O . ALA B 1 135 ? -5.460 -1.243 -6.102 1.00 23.82 124 ALA B O 1
ATOM 3002 N N . LEU B 1 136 ? -6.559 -0.109 -4.484 1.00 18.54 125 LEU B N 1
ATOM 3003 C CA . LEU B 1 136 ? -5.378 0.358 -3.801 1.00 17.72 125 LEU B CA 1
ATOM 3004 C C . LEU B 1 136 ? -4.531 -0.876 -3.463 1.00 18.59 125 LEU B C 1
ATOM 3005 O O . LEU B 1 136 ? -5.008 -1.798 -2.820 1.00 21.61 125 LEU B O 1
ATOM 3010 N N . ALA B 1 137 ? -3.301 -0.884 -3.961 1.00 17.69 126 ALA B N 1
ATOM 3011 C CA . ALA B 1 137 ? -2.480 -2.099 -3.959 1.00 21.21 126 ALA B CA 1
ATOM 3012 C C . ALA B 1 137 ? -1.459 -2.125 -2.824 1.00 17.99 126 ALA B C 1
ATOM 3013 O O . ALA B 1 137 ? -0.936 -1.088 -2.438 1.00 19.07 126 ALA B O 1
ATOM 3015 N N . ILE B 1 138 ? -1.161 -3.336 -2.361 1.00 18.17 127 ILE B N 1
ATOM 3016 C CA . ILE B 1 138 ? 0.006 -3.618 -1.544 1.00 16.89 127 ILE B CA 1
ATOM 3017 C C . ILE B 1 138 ? 1.021 -4.230 -2.510 1.00 17.94 127 ILE B C 1
ATOM 3018 O O . ILE B 1 138 ? 0.760 -5.290 -3.088 1.00 19.70 127 ILE B O 1
ATOM 3023 N N . PHE B 1 139 ? 2.117 -3.511 -2.719 1.00 15.43 128 PHE B N 1
ATOM 3024 C CA . PHE B 1 139 ? 3.143 -3.869 -3.677 1.00 16.44 128 PHE B CA 1
ATOM 3025 C C . PHE B 1 139 ? 4.323 -4.520 -2.937 1.00 17.14 128 PHE B C 1
ATOM 3026 O O . PHE B 1 139 ? 4.783 -4.003 -1.892 1.00 17.11 128 PHE B O 1
ATOM 3034 N N . VAL B 1 140 ? 4.805 -5.617 -3.472 1.00 17.86 129 VAL B N 1
ATOM 3035 C CA . VAL B 1 140 ? 6.082 -6.183 -3.081 1.00 17.19 129 VAL B CA 1
ATOM 3036 C C . VAL B 1 140 ? 6.947 -6.366 -4.329 1.00 18.55 129 VAL B C 1
ATOM 3037 O O . VAL B 1 140 ? 6.493 -6.219 -5.461 1.00 20.00 129 VAL B O 1
ATOM 3041 N N . HIS B 1 141 ? 8.205 -6.681 -4.109 1.00 17.16 130 HIS B N 1
ATOM 3042 C CA . HIS B 1 141 ? 9.105 -6.906 -5.216 1.00 18.25 130 HIS B CA 1
ATOM 3043 C C . HIS B 1 141 ? 8.614 -8.134 -6.010 1.00 20.39 130 HIS B C 1
ATOM 3044 O O . HIS B 1 141 ? 8.086 -9.081 -5.424 1.00 21.82 130 HIS B O 1
ATOM 3051 N N . LYS B 1 142 ? 8.809 -8.129 -7.319 1.00 20.81 131 LYS B N 1
ATOM 3052 C CA . LYS B 1 142 ? 8.313 -9.229 -8.102 1.00 23.53 131 LYS B CA 1
ATOM 3053 C C . LYS B 1 142 ? 8.838 -10.602 -7.704 1.00 26.78 131 LYS B C 1
ATOM 3054 O O . LYS B 1 142 ? 8.182 -11.612 -7.960 1.00 24.96 131 LYS B O 1
ATOM 3060 N N . ASP B 1 143 ? 10.026 -10.657 -7.122 1.00 22.75 132 ASP B N 1
ATOM 3061 C CA . ASP B 1 143 ? 10.598 -11.902 -6.656 1.00 23.12 132 ASP B CA 1
ATOM 3062 C C . ASP B 1 143 ? 10.325 -12.260 -5.182 1.00 24.86 132 ASP B C 1
ATOM 3063 O O . ASP B 1 143 ? 10.819 -13.284 -4.689 1.00 25.68 132 ASP B O 1
ATOM 3068 N N . ASN B 1 144 ? 9.456 -11.517 -4.526 1.00 24.13 133 ASN B N 1
ATOM 3069 C CA . ASN B 1 144 ? 9.045 -11.867 -3.166 1.00 20.04 133 ASN B CA 1
ATOM 3070 C C . ASN B 1 144 ? 8.039 -12.980 -3.283 1.00 20.75 133 ASN B C 1
ATOM 3071 O O . ASN B 1 144 ? 7.055 -12.881 -4.014 1.00 22.84 133 ASN B O 1
ATOM 3076 N N . PRO B 1 145 ? 8.320 -14.106 -2.602 1.00 20.21 134 PRO B N 1
ATOM 3077 C CA . PRO B 1 145 ? 7.416 -15.242 -2.789 1.00 23.21 134 PRO B CA 1
ATOM 3078 C C . PRO B 1 145 ? 6.073 -15.205 -2.040 1.00 22.55 134 PRO B C 1
ATOM 3079 O O . PRO B 1 145 ? 5.265 -16.125 -2.167 1.00 24.93 134 PRO B O 1
ATOM 3083 N N . ILE B 1 146 ? 5.776 -14.125 -1.330 1.00 21.21 135 ILE B N 1
ATOM 3084 C CA . ILE B 1 146 ? 4.525 -14.053 -0.596 1.00 22.51 135 ILE B CA 1
ATOM 3085 C C . ILE B 1 146 ? 3.383 -13.993 -1.586 1.00 27.08 135 ILE B C 1
ATOM 3086 O O . ILE B 1 146 ? 3.504 -13.344 -2.598 1.00 29.07 135 ILE B O 1
ATOM 3091 N N . LYS B 1 147 ? 2.286 -14.663 -1.284 1.00 30.83 136 LYS B N 1
ATOM 3092 C CA . LYS B 1 147 ? 1.121 -14.699 -2.163 1.00 40.71 136 LYS B CA 1
ATOM 3093 C C . LYS B 1 147 ? -0.032 -13.804 -1.704 1.00 34.48 136 LYS B C 1
ATOM 3094 O O . LYS B 1 147 ? -0.707 -13.166 -2.511 1.00 33.53 136 LYS B O 1
ATOM 3100 N N . GLY B 1 148 ? -0.238 -13.738 -0.402 1.00 25.58 137 GLY B N 1
ATOM 3101 C CA . GLY B 1 148 ? -1.443 -13.181 0.157 1.00 22.27 137 GLY B CA 1
ATOM 3102 C C . GLY B 1 148 ? -1.179 -12.733 1.584 1.00 22.49 137 GLY B C 1
ATOM 3103 O O . GLY B 1 148 ? -0.275 -13.246 2.255 1.00 22.32 137 GLY B O 1
ATOM 3104 N N . LEU B 1 149 ? -1.964 -11.748 2.003 1.00 22.26 138 LEU B N 1
ATOM 3105 C CA . LEU B 1 149 ? -1.934 -11.226 3.356 1.00 20.97 138 LEU B CA 1
ATOM 3106 C C . LEU B 1 149 ? -3.371 -11.005 3.820 1.00 21.91 138 LEU B C 1
ATOM 3107 O O . LEU B 1 149 ? -4.250 -10.682 3.031 1.00 20.95 138 LEU B O 1
ATOM 3112 N N . THR B 1 150 ? -3.603 -11.170 5.117 1.00 23.07 139 THR B N 1
ATOM 3113 C CA . THR B 1 150 ? -4.879 -10.781 5.691 1.00 21.97 139 THR B CA 1
ATOM 3114 C C . THR B 1 150 ? -4.791 -9.314 6.023 1.00 21.58 139 THR B C 1
ATOM 3115 O O . THR B 1 150 ? -3.690 -8.794 6.157 1.00 20.78 139 THR B O 1
ATOM 3119 N N . MET B 1 151 ? -5.948 -8.683 6.218 1.00 25.61 140 MET B N 1
ATOM 3120 C CA . MET B 1 151 ? -5.946 -7.260 6.568 1.00 26.34 140 MET B CA 1
ATOM 3121 C C . MET B 1 151 ? -5.334 -7.101 7.976 1.00 22.24 140 MET B C 1
ATOM 3122 O O . MET B 1 151 ? -4.681 -6.123 8.230 1.00 22.68 140 MET B O 1
ATOM 3127 N N . GLN B 1 152 ? -5.485 -8.084 8.852 1.00 23.06 141 GLN B N 1
ATOM 3128 C CA . GLN B 1 152 ? -4.831 -8.025 10.174 1.00 25.51 141 GLN B CA 1
ATOM 3129 C C . GLN B 1 152 ? -3.312 -7.998 10.010 1.00 26.39 141 GLN B C 1
ATOM 3130 O O . GLN B 1 152 ? -2.612 -7.314 10.745 1.00 24.09 141 GLN B O 1
ATOM 3136 N N . GLN B 1 153 ? -2.786 -8.806 9.087 1.00 22.23 142 GLN B N 1
ATOM 3137 C CA . GLN B 1 153 ? -1.359 -8.762 8.797 1.00 22.92 142 GLN B CA 1
ATOM 3138 C C . GLN B 1 153 ? -0.900 -7.473 8.195 1.00 20.52 142 GLN B C 1
ATOM 3139 O O . GLN B 1 153 ? 0.164 -6.985 8.560 1.00 22.46 142 GLN B O 1
ATOM 3145 N N . VAL B 1 154 ? -1.671 -6.892 7.262 1.00 18.80 143 VAL B N 1
ATOM 3146 C CA . VAL B 1 154 ? -1.338 -5.612 6.704 1.00 19.83 143 VAL B CA 1
ATOM 3147 C C . VAL B 1 154 ? -1.192 -4.544 7.814 1.00 19.97 143 VAL B C 1
ATOM 3148 O O . VAL B 1 154 ? -0.224 -3.793 7.840 1.00 17.75 143 VAL B O 1
ATOM 3152 N N . ASP B 1 155 ? -2.138 -4.557 8.722 1.00 20.61 144 ASP B N 1
ATOM 3153 C CA . ASP B 1 155 ? -2.099 -3.671 9.894 1.00 18.26 144 ASP B CA 1
ATOM 3154 C C . ASP B 1 155 ? -0.868 -3.937 10.757 1.00 22.61 144 ASP B C 1
ATOM 3155 O O . ASP B 1 155 ? -0.188 -3.013 11.186 1.00 22.79 144 ASP B O 1
ATOM 3160 N N . ALA B 1 156 ? -0.533 -5.212 10.964 1.00 18.51 145 ALA B N 1
ATOM 3161 C CA . ALA B 1 156 ? 0.620 -5.545 11.804 1.00 21.26 145 ALA B CA 1
AT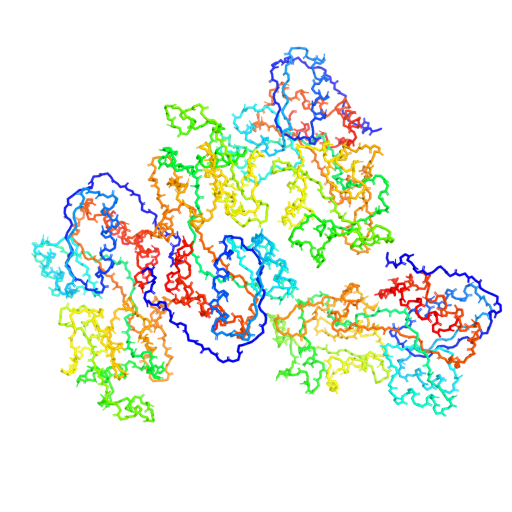OM 3162 C C . ALA B 1 156 ? 1.931 -5.142 11.119 1.00 21.28 145 ALA B C 1
ATOM 3163 O O . ALA B 1 156 ? 2.925 -4.907 11.808 1.00 23.19 145 ALA B O 1
ATOM 3165 N N . ILE B 1 157 ? 1.958 -5.161 9.788 1.00 18.07 146 ILE B N 1
ATOM 3166 C CA . ILE B 1 157 ? 3.119 -4.753 9.066 1.00 17.42 146 ILE B CA 1
ATOM 3167 C C . ILE B 1 157 ? 3.349 -3.247 9.167 1.00 20.14 146 ILE B C 1
ATOM 3168 O O . ILE B 1 157 ? 4.454 -2.835 9.473 1.00 18.80 146 ILE B O 1
ATOM 3173 N N . PHE B 1 158 ? 2.309 -2.488 8.868 1.00 17.74 147 PHE B N 1
ATOM 3174 C CA . PHE B 1 158 ? 2.441 -0.996 8.671 1.00 18.07 147 PHE B CA 1
ATOM 3175 C C . PHE B 1 158 ? 2.219 -0.159 9.922 1.00 18.87 147 PHE B C 1
ATOM 3176 O O . PHE B 1 158 ? 2.660 0.991 9.942 1.00 22.09 147 PHE B O 1
ATOM 3184 N N . SER B 1 159 ? 1.492 -0.687 10.914 1.00 19.31 148 SER B N 1
ATOM 3185 C CA . SER B 1 159 ? 1.068 0.121 12.058 1.00 21.68 148 SER B CA 1
ATOM 3186 C C . SER B 1 159 ? 1.930 -0.081 13.265 1.00 21.59 148 SER B C 1
ATOM 3187 O O . SER B 1 159 ? 2.604 -1.094 13.445 1.00 21.14 148 SER B O 1
ATOM 3190 N N . ALA B 1 160 ? 1.888 0.912 14.130 1.00 17.66 149 ALA B N 1
ATOM 3191 C CA . ALA B 1 160 ? 2.473 0.803 15.457 1.00 21.20 149 ALA B CA 1
ATOM 3192 C C . ALA B 1 160 ? 1.411 0.372 16.460 1.00 22.03 149 ALA B C 1
ATOM 3193 O O . ALA B 1 160 ? 1.738 0.007 17.575 1.00 26.55 149 ALA B O 1
ATOM 3195 N N . THR B 1 161 ? 0.150 0.511 16.070 1.00 22.04 150 THR B N 1
ATOM 3196 C CA . THR B 1 161 ? -0.983 0.451 16.979 1.00 24.40 150 THR B CA 1
ATOM 3197 C C . THR B 1 161 ? -1.747 -0.884 16.983 1.00 25.62 150 THR B C 1
ATOM 3198 O O . THR B 1 161 ? -2.394 -1.227 17.999 1.00 26.27 150 THR B O 1
ATOM 3202 N N . ARG B 1 162 ? -1.747 -1.588 15.845 1.00 24.25 151 ARG B N 1
ATOM 3203 C CA . ARG B 1 162 ? -2.409 -2.914 15.729 1.00 22.93 151 ARG B CA 1
ATOM 3204 C C . ARG B 1 162 ? -3.867 -2.917 16.167 1.00 24.12 151 ARG B C 1
ATOM 3205 O O . ARG B 1 162 ? -4.339 -3.817 16.861 1.00 25.53 151 ARG B O 1
ATOM 3213 N N . LEU B 1 163 ? -4.593 -1.882 15.754 1.00 24.26 152 LEU B N 1
ATOM 3214 C CA . LEU B 1 163 ? -5.996 -1.786 16.145 1.00 28.86 152 LEU B CA 1
ATOM 3215 C C . LEU B 1 163 ? -6.875 -2.778 15.377 1.00 31.39 152 LEU B C 1
ATOM 3216 O O . LEU B 1 163 ? -7.997 -3.020 15.786 1.00 33.59 152 LEU B O 1
ATOM 3221 N N . CYS B 1 164 ? -6.383 -3.363 14.282 1.00 25.98 153 CYS B N 1
ATOM 3222 C CA . CYS B 1 164 ? -7.199 -4.403 13.606 1.00 33.53 153 CYS B CA 1
ATOM 3223 C C . CYS B 1 164 ? -7.121 -5.745 14.307 1.00 34.55 153 CYS B C 1
ATOM 3224 O O . CYS B 1 164 ? -7.761 -6.693 13.890 1.00 39.21 153 CYS B O 1
ATOM 3227 N N . GLY B 1 165 ? -6.280 -5.854 15.326 1.00 38.19 154 GLY B N 1
ATOM 3228 C CA . GLY B 1 165 ? -6.360 -6.966 16.253 1.00 37.15 154 GLY B CA 1
ATOM 3229 C C . GLY B 1 165 ? -5.203 -7.944 16.268 1.00 40.41 154 GLY B C 1
ATOM 3230 O O . GLY B 1 165 ? -5.235 -8.897 17.070 1.00 38.45 154 GLY B O 1
ATOM 3231 N N . SER B 1 166 ? -4.195 -7.798 15.399 1.00 34.20 155 SER B N 1
ATOM 3232 C CA . SER B 1 166 ? -3.049 -8.725 15.462 1.00 41.13 155 SER B CA 1
ATOM 3233 C C . SER B 1 166 ? -2.360 -8.544 16.811 1.00 38.62 155 SER B C 1
ATOM 3234 O O . SER B 1 166 ? -2.330 -7.450 17.343 1.00 46.44 155 SER B O 1
ATOM 3237 N N . LYS B 1 167 ? -1.819 -9.618 17.365 1.00 33.24 156 LYS B N 1
ATOM 3238 C CA . LYS B 1 167 ? -1.012 -9.508 18.574 1.00 38.50 156 LYS B CA 1
ATOM 3239 C C . LYS B 1 167 ? 0.488 -9.417 18.247 1.00 39.42 156 LYS B C 1
ATOM 3240 O O . LYS B 1 167 ? 1.308 -9.246 19.132 1.00 60.43 156 LYS B O 1
ATOM 3246 N N . GLN B 1 168 ? 0.826 -9.552 16.974 1.00 49.99 157 GLN B N 1
ATOM 3247 C CA . GLN B 1 168 ? 2.198 -9.724 16.564 1.00 57.08 157 GLN B CA 1
ATOM 3248 C C . GLN B 1 168 ? 2.746 -8.440 15.961 1.00 37.19 157 GLN B C 1
ATOM 3249 O O . GLN B 1 168 ? 2.209 -7.953 15.012 1.00 36.56 157 GLN B O 1
ATOM 3255 N N . ASP B 1 169 ? 3.845 -7.945 16.518 1.00 35.04 158 ASP B N 1
ATOM 3256 C CA . ASP B 1 169 ? 4.654 -6.902 15.905 1.00 37.73 158 ASP B CA 1
ATOM 3257 C C . ASP B 1 169 ? 5.469 -7.524 14.731 1.00 38.57 158 ASP B C 1
ATOM 3258 O O . ASP B 1 169 ? 6.511 -8.146 14.968 1.00 47.15 158 ASP B O 1
ATOM 3263 N N . VAL B 1 170 ? 5.017 -7.350 13.487 1.00 27.36 159 VAL B N 1
ATOM 3264 C CA . VAL B 1 170 ? 5.727 -7.933 12.333 1.00 28.90 159 VAL B CA 1
ATOM 3265 C C . VAL B 1 170 ? 6.983 -7.143 12.004 1.00 25.26 159 VAL B C 1
ATOM 3266 O O . VAL B 1 170 ? 6.928 -5.941 11.807 1.00 30.08 159 VAL B O 1
ATOM 3270 N N . LYS B 1 171 ? 8.125 -7.805 12.068 1.00 24.50 160 LYS B N 1
ATOM 3271 C CA . LYS B 1 171 ? 9.425 -7.185 11.836 1.00 26.41 160 LYS B CA 1
ATOM 3272 C C . LYS B 1 171 ? 10.215 -7.819 10.689 1.00 24.27 160 LYS B C 1
ATOM 3273 O O . LYS B 1 171 ? 10.973 -7.123 10.027 1.00 25.36 160 LYS B O 1
ATOM 3279 N N . THR B 1 172 ? 9.994 -9.116 10.463 1.00 25.10 161 THR B N 1
ATOM 3280 C CA . THR B 1 172 ? 10.683 -9.885 9.448 1.00 24.12 161 THR B CA 1
ATOM 3281 C C . THR B 1 172 ? 9.673 -10.645 8.583 1.00 23.58 161 THR B C 1
ATOM 3282 O O . THR B 1 172 ? 8.502 -10.854 8.949 1.00 20.84 161 THR B O 1
ATOM 3286 N N . TRP B 1 173 ? 10.122 -11.042 7.407 1.00 20.90 162 TRP B N 1
ATOM 3287 C CA . TRP B 1 173 ? 9.237 -11.768 6.506 1.00 21.14 162 TRP B CA 1
ATOM 3288 C C . TRP B 1 173 ? 8.896 -13.158 7.095 1.00 21.67 162 TRP B C 1
ATOM 3289 O O . TRP B 1 173 ? 7.854 -13.723 6.770 1.00 22.67 162 TRP B O 1
ATOM 3300 N N . GLY B 1 174 ? 9.720 -13.647 8.022 1.00 24.09 163 GLY B N 1
ATOM 3301 C CA . GLY B 1 174 ? 9.426 -14.906 8.744 1.00 23.64 163 GLY B CA 1
ATOM 3302 C C . GLY B 1 174 ? 8.193 -14.799 9.621 1.00 27.02 163 GLY B C 1
ATOM 3303 O O . GLY B 1 174 ? 7.448 -15.762 9.822 1.00 28.05 163 GLY B O 1
ATOM 3304 N N . ASP B 1 175 ? 7.962 -13.591 10.138 1.00 24.40 164 ASP B N 1
ATOM 3305 C CA . ASP B 1 175 ? 6.758 -13.290 10.901 1.00 24.70 164 ASP B CA 1
ATOM 3306 C C . ASP B 1 175 ? 5.498 -13.417 10.055 1.00 26.68 164 ASP B C 1
ATOM 3307 O O . ASP B 1 175 ? 4.398 -13.510 10.581 1.00 31.82 164 ASP B O 1
ATOM 3312 N N . LEU B 1 176 ? 5.655 -13.374 8.728 1.00 27.07 165 LEU B N 1
ATOM 3313 C CA . LEU B 1 176 ? 4.529 -13.473 7.789 1.00 26.76 165 LEU B CA 1
ATOM 3314 C C . LEU B 1 176 ? 4.509 -14.853 7.132 1.00 28.24 165 LEU B C 1
ATOM 3315 O O . LEU B 1 176 ? 3.798 -15.052 6.156 1.00 31.92 165 LEU B O 1
ATOM 3320 N N . GLY B 1 177 ? 5.296 -15.777 7.658 1.00 27.28 166 GLY B N 1
ATOM 3321 C CA . GLY B 1 177 ? 5.258 -17.170 7.203 1.00 30.11 166 GLY B CA 1
ATOM 3322 C C . GLY B 1 177 ? 6.266 -17.540 6.131 1.00 29.92 166 GLY B C 1
ATOM 3323 O O . GLY B 1 177 ? 6.328 -18.702 5.721 1.00 32.55 166 GLY B O 1
ATOM 3324 N N . LEU B 1 178 ? 7.083 -16.587 5.678 1.00 26.40 167 LEU B N 1
ATOM 3325 C CA . LEU B 1 178 ? 8.149 -16.983 4.728 1.00 23.52 167 LEU B CA 1
ATOM 3326 C C . LEU B 1 178 ? 9.272 -17.760 5.448 1.00 28.07 167 LEU B C 1
ATOM 3327 O O . LEU B 1 178 ? 9.547 -17.561 6.637 1.00 27.86 167 LEU B O 1
ATOM 3332 N N . THR B 1 179 ? 9.900 -18.707 4.757 1.00 25.67 168 THR B N 1
ATOM 3333 C CA . THR B 1 179 ? 10.841 -19.615 5.364 1.00 29.33 168 THR B CA 1
ATOM 3334 C C . THR B 1 179 ? 12.239 -19.422 4.798 1.00 28.55 168 THR B C 1
ATOM 3335 O O . THR B 1 179 ? 12.449 -18.557 3.979 1.00 24.45 168 THR B O 1
ATOM 3339 N N . GLY B 1 180 ? 13.149 -20.356 5.124 1.00 37.18 169 GLY B N 1
ATOM 3340 C CA . GLY B 1 180 ? 14.490 -20.343 4.534 1.00 35.59 169 GLY B CA 1
ATOM 3341 C C . GLY B 1 180 ? 15.166 -19.014 4.789 1.00 32.29 169 GLY B C 1
ATOM 3342 O O . GLY B 1 180 ? 14.988 -18.421 5.854 1.00 34.01 169 GLY B O 1
ATOM 3343 N N . ASP B 1 181 ? 15.838 -18.494 3.760 1.00 38.39 170 ASP B N 1
ATOM 3344 C CA . ASP B 1 181 ? 16.551 -17.211 3.831 1.00 34.82 170 ASP B CA 1
ATOM 3345 C C . ASP B 1 181 ? 15.648 -15.964 3.999 1.00 32.74 170 ASP B C 1
ATOM 3346 O O . ASP B 1 181 ? 16.090 -14.907 4.433 1.00 35.85 170 ASP B O 1
ATOM 3351 N N . TRP B 1 182 ? 14.376 -16.086 3.653 1.00 32.23 171 TRP B N 1
ATOM 3352 C CA . TRP B 1 182 ? 13.433 -14.980 3.860 1.00 24.36 171 TRP B CA 1
ATOM 3353 C C . TRP B 1 182 ? 13.050 -14.810 5.320 1.00 25.99 171 TRP B C 1
ATOM 3354 O O . TRP B 1 182 ? 12.655 -13.702 5.707 1.00 26.71 171 TRP B O 1
ATOM 3365 N N . ALA B 1 183 ? 13.187 -15.839 6.137 1.00 29.75 172 ALA B N 1
ATOM 3366 C CA . ALA B 1 183 ? 12.658 -15.784 7.495 1.00 29.23 172 ALA B CA 1
ATOM 3367 C C . ALA B 1 183 ? 13.258 -14.641 8.317 1.00 28.45 172 ALA B C 1
ATOM 3368 O O . ALA B 1 183 ? 12.557 -14.014 9.056 1.00 27.10 172 ALA B O 1
ATOM 3370 N N . LYS B 1 184 ? 14.546 -14.373 8.132 1.00 30.44 173 LYS B N 1
ATOM 3371 C CA . LYS B 1 184 ? 15.239 -13.355 8.899 1.00 35.00 173 LYS B CA 1
ATOM 3372 C C . LYS B 1 184 ? 15.356 -12.030 8.182 1.00 32.37 173 LYS B C 1
ATOM 3373 O O . LYS B 1 184 ? 15.899 -11.091 8.768 1.00 35.07 173 LYS B O 1
ATOM 3379 N N . LYS B 1 185 ? 14.832 -11.917 6.945 1.00 25.67 174 LYS B N 1
ATOM 3380 C CA . LYS B 1 185 ? 14.916 -10.637 6.232 1.00 25.19 174 LYS B CA 1
ATOM 3381 C C . LYS B 1 185 ? 13.980 -9.640 6.908 1.00 24.45 174 LYS B C 1
ATOM 3382 O O . LYS B 1 185 ? 12.802 -9.904 7.082 1.00 23.37 174 LYS B O 1
ATOM 3388 N N . PRO B 1 186 ? 14.490 -8.451 7.255 1.00 29.51 175 PRO B N 1
ATOM 3389 C CA . PRO B 1 186 ? 13.616 -7.392 7.708 1.00 25.86 175 PRO B CA 1
ATOM 3390 C C . PRO B 1 186 ? 12.586 -6.968 6.663 1.00 23.18 175 PRO B C 1
ATOM 3391 O O . PRO B 1 186 ? 12.829 -7.075 5.467 1.00 27.59 175 PRO B O 1
ATOM 3395 N N . VAL B 1 187 ? 11.451 -6.488 7.124 1.00 21.61 176 VAL B N 1
ATOM 3396 C CA . VAL B 1 187 ? 10.455 -5.944 6.253 1.00 18.72 176 VAL B CA 1
ATOM 3397 C C . VAL B 1 187 ? 10.750 -4.472 6.141 1.00 22.68 176 VAL B C 1
ATOM 3398 O O . VAL B 1 187 ? 10.744 -3.763 7.130 1.00 28.13 176 VAL B O 1
ATOM 3402 N N . GLN B 1 188 ? 11.044 -4.026 4.931 1.00 19.22 177 GLN B N 1
ATOM 3403 C CA . GLN B 1 188 ? 11.341 -2.597 4.703 1.00 19.11 177 GLN B CA 1
ATOM 3404 C C . GLN B 1 188 ? 10.097 -1.923 4.183 1.00 21.97 177 GLN B C 1
ATOM 3405 O O . GLN B 1 188 ? 9.524 -2.369 3.208 1.00 20.69 177 GLN B O 1
ATOM 3411 N N . LEU B 1 189 ? 9.652 -0.862 4.843 1.00 18.88 178 LEU B N 1
ATOM 3412 C CA . LEU B 1 189 ? 8.374 -0.223 4.549 1.00 17.01 178 LEU B CA 1
ATOM 3413 C C . LEU B 1 189 ? 8.480 1.092 3.778 1.00 15.60 178 LEU B C 1
ATOM 3414 O O . LEU B 1 189 ? 9.327 1.890 4.083 1.00 19.91 178 LEU B O 1
ATOM 3419 N N . PHE B 1 190 ? 7.605 1.240 2.806 1.00 16.43 179 PHE B N 1
ATOM 3420 C CA . PHE B 1 190 ? 7.475 2.463 2.036 1.00 16.63 179 PHE B CA 1
ATOM 3421 C C . PHE B 1 190 ? 6.040 2.927 2.036 1.00 18.57 179 PHE B C 1
ATOM 3422 O O . PHE B 1 190 ? 5.104 2.154 1.924 1.00 19.12 179 PHE B O 1
ATOM 3430 N N . GLY B 1 191 ? 5.852 4.240 2.078 1.00 16.98 180 GLY B N 1
ATOM 3431 C CA . GLY B 1 191 ? 4.525 4.785 2.082 1.00 17.42 180 GLY B CA 1
ATOM 3432 C C . GLY B 1 191 ? 4.541 6.227 1.588 1.00 20.64 180 GLY B C 1
ATOM 3433 O O . GLY B 1 191 ? 5.543 6.719 1.097 1.00 17.19 180 GLY B O 1
ATOM 3434 N N . ARG B 1 192 ? 3.391 6.846 1.769 1.00 20.21 181 ARG B N 1
ATOM 3435 C CA . ARG B 1 192 ? 3.128 8.200 1.335 1.00 17.20 181 ARG B CA 1
ATOM 3436 C C . ARG B 1 192 ? 3.245 9.132 2.510 1.00 23.83 181 ARG B C 1
ATOM 3437 O O . ARG B 1 192 ? 3.402 8.711 3.648 1.00 23.22 181 ARG B O 1
ATOM 3445 N N . ASN B 1 193 ? 3.145 10.420 2.229 1.00 18.45 182 ASN B N 1
ATOM 3446 C CA . ASN B 1 193 ? 3.193 11.462 3.254 1.00 18.30 182 ASN B CA 1
ATOM 3447 C C . ASN B 1 193 ? 1.814 11.910 3.762 1.00 20.20 182 ASN B C 1
ATOM 3448 O O . ASN B 1 193 ? 0.804 11.403 3.321 1.00 21.30 182 ASN B O 1
ATOM 3453 N N . SER B 1 194 ? 1.837 12.865 4.708 1.00 25.72 183 SER B N 1
ATOM 3454 C CA . SER B 1 194 ? 0.700 13.340 5.514 1.00 42.04 183 SER B CA 1
ATOM 3455 C C . SER B 1 194 ? -0.460 13.903 4.682 1.00 31.50 183 SER B C 1
ATOM 3456 O O . SER B 1 194 ? -1.621 13.832 5.095 1.00 29.29 183 SER B O 1
ATOM 3459 N N . VAL B 1 195 ? -0.139 14.457 3.527 1.00 20.01 184 VAL B N 1
ATOM 3460 C CA . VAL B 1 195 ? -1.173 15.097 2.695 1.00 17.63 184 VAL B CA 1
ATOM 3461 C C . VAL B 1 195 ? -1.720 14.187 1.602 1.00 20.07 184 VAL B C 1
ATOM 3462 O O . VAL B 1 195 ? -2.509 14.593 0.772 1.00 20.52 184 VAL B O 1
ATOM 3466 N N . SER B 1 196 ? -1.247 12.945 1.559 1.00 16.03 185 SER B N 1
ATOM 3467 C CA . SER B 1 196 ? -1.798 11.963 0.670 1.00 15.26 185 SER B CA 1
ATOM 3468 C C . SER B 1 196 ? -3.162 11.438 1.100 1.00 13.36 185 SER B C 1
ATOM 3469 O O . SER B 1 196 ? -3.368 10.991 2.239 1.00 17.08 185 SER B O 1
ATOM 3472 N N . GLY B 1 197 ? -4.087 11.343 0.162 1.00 15.39 186 GLY B N 1
ATOM 3473 C CA . GLY B 1 197 ? -5.374 10.759 0.382 1.00 15.90 186 GLY B CA 1
ATOM 3474 C C . GLY B 1 197 ? -5.248 9.251 0.521 1.00 14.21 186 GLY B C 1
ATOM 3475 O O . GLY B 1 197 ? -6.037 8.607 1.221 1.00 17.11 186 GLY B O 1
ATOM 3476 N N . THR B 1 198 ? -4.275 8.710 -0.179 1.00 13.98 187 THR B N 1
ATOM 3477 C CA . THR B 1 198 ? -3.993 7.267 -0.073 1.00 13.62 187 THR B CA 1
ATOM 3478 C C . THR B 1 198 ? -3.522 6.926 1.328 1.00 14.81 187 THR B C 1
ATOM 3479 O O . THR B 1 198 ? -3.969 5.922 1.903 1.00 15.57 187 THR B O 1
ATOM 3483 N N . TYR B 1 199 ? -2.619 7.725 1.874 1.00 14.30 188 TYR B N 1
ATOM 3484 C CA . TYR B 1 199 ? -2.193 7.611 3.252 1.00 14.16 188 TYR B CA 1
ATOM 3485 C C . TYR B 1 199 ? -3.395 7.620 4.174 1.00 16.60 188 TYR B C 1
ATOM 3486 O O . TYR B 1 199 ? -3.548 6.777 5.038 1.00 17.45 188 TYR B O 1
ATOM 3495 N N . GLY B 1 200 ? -4.305 8.585 4.003 1.00 17.07 189 GLY B N 1
ATOM 3496 C CA . GLY B 1 200 ? -5.466 8.679 4.889 1.00 17.13 189 GLY B CA 1
ATOM 3497 C C . GLY B 1 200 ? -6.455 7.530 4.782 1.00 18.44 189 GLY B C 1
ATOM 3498 O O . GLY B 1 200 ? -6.983 7.047 5.799 1.00 20.98 189 GLY B O 1
ATOM 3499 N N . TYR B 1 201 ? -6.688 7.091 3.549 1.00 18.77 190 TYR B N 1
ATOM 3500 C CA . TYR B 1 201 ? -7.605 6.004 3.280 1.00 18.99 190 TYR B CA 1
ATOM 3501 C C . TYR B 1 201 ? -7.008 4.726 3.852 1.00 17.76 190 TYR B C 1
ATOM 3502 O O . TYR B 1 201 ? -7.707 3.964 4.524 1.00 17.83 190 TYR B O 1
ATOM 3511 N N . PHE B 1 202 ? -5.709 4.542 3.647 1.00 16.36 191 PHE B N 1
ATOM 3512 C CA . PHE B 1 202 ? -5.037 3.331 4.159 1.00 16.26 191 PHE B CA 1
ATOM 3513 C C . PHE B 1 202 ? -5.064 3.313 5.711 1.00 16.54 191 PHE B C 1
ATOM 3514 O O . PHE B 1 202 ? -5.355 2.294 6.347 1.00 19.48 191 PHE B O 1
ATOM 3522 N N . LYS B 1 203 ? -4.808 4.458 6.320 1.00 16.49 192 LYS B N 1
ATOM 3523 C CA . LYS B 1 203 ? -4.870 4.610 7.764 1.00 18.53 192 LYS B CA 1
ATOM 3524 C C . LYS B 1 203 ? -6.253 4.219 8.325 1.00 25.41 192 LYS B C 1
ATOM 3525 O O . LYS B 1 203 ? -6.365 3.409 9.263 1.00 22.37 192 LYS B O 1
ATOM 3531 N N . GLU B 1 204 ? -7.301 4.687 7.672 1.00 19.32 193 GLU B N 1
ATOM 3532 C CA . GLU B 1 204 ? -8.646 4.403 8.111 1.00 18.90 193 GLU B CA 1
ATOM 3533 C C . GLU B 1 204 ? -9.027 2.967 7.859 1.00 21.50 193 GLU B C 1
ATOM 3534 O O . GLU B 1 204 ? -9.538 2.301 8.754 1.00 24.39 193 GLU B O 1
ATOM 3540 N N . GLU B 1 205 ? -8.798 2.488 6.647 1.00 19.53 194 GLU B N 1
ATOM 3541 C CA . GLU B 1 205 ? -9.306 1.178 6.247 1.00 22.58 194 GLU B CA 1
ATOM 3542 C C . GLU B 1 205 ? -8.363 0.027 6.575 1.00 27.03 194 GLU B C 1
ATOM 3543 O O . GLU B 1 205 ? -8.816 -1.019 7.017 1.00 38.11 194 GLU B O 1
ATOM 3549 N N . ALA B 1 206 ? -7.066 0.212 6.381 1.00 19.33 195 ALA B N 1
ATOM 3550 C CA . ALA B 1 206 ? -6.115 -0.851 6.571 1.00 22.17 195 ALA B CA 1
ATOM 3551 C C . ALA B 1 206 ? -5.549 -0.854 7.989 1.00 20.11 195 ALA B C 1
ATOM 3552 O O . ALA B 1 206 ? -5.149 -1.897 8.473 1.00 23.40 195 ALA B O 1
ATOM 3554 N N . LEU B 1 207 ? -5.482 0.308 8.640 1.00 19.03 196 LEU B N 1
ATOM 3555 C CA . LEU B 1 207 ? -4.967 0.371 9.996 1.00 18.33 196 LEU B CA 1
ATOM 3556 C C . LEU B 1 207 ? -6.051 0.576 11.037 1.00 21.49 196 LEU B C 1
ATOM 3557 O O . LEU B 1 207 ? -5.761 0.775 12.213 1.00 19.84 196 LEU B O 1
ATOM 3562 N N . CYS B 1 208 ? -7.319 0.526 10.613 1.00 24.53 197 CYS B N 1
ATOM 3563 C CA . CYS B 1 208 ? -8.454 0.632 11.536 1.00 24.85 197 CYS B CA 1
ATOM 3564 C C . CYS B 1 208 ? -8.343 1.868 12.414 1.00 23.38 197 CYS B C 1
ATOM 3565 O O . CYS B 1 208 ? -8.603 1.828 13.601 1.00 28.06 197 CYS B O 1
ATOM 3568 N N . LYS B 1 209 ? -7.956 2.948 11.765 1.00 20.51 198 LYS B N 1
ATOM 3569 C CA . LYS B 1 209 ? -7.778 4.295 12.296 1.00 24.49 198 LYS B CA 1
ATOM 3570 C C . LYS B 1 209 ? -6.571 4.451 13.250 1.00 24.97 198 LYS B C 1
ATOM 3571 O O . LYS B 1 209 ? -6.466 5.443 13.968 1.00 31.14 198 LYS B O 1
ATOM 3577 N N . GLY B 1 210 ? -5.637 3.508 13.212 1.00 22.56 199 GLY B N 1
ATOM 3578 C CA . GLY B 1 210 ? -4.399 3.596 13.979 1.00 24.75 199 GLY B CA 1
ATOM 3579 C C . GLY B 1 210 ? -3.346 4.439 13.281 1.00 22.76 199 GLY B C 1
ATOM 3580 O O . GLY B 1 210 ? -3.662 5.284 12.431 1.00 25.65 199 GLY B O 1
ATOM 3581 N N . ASP B 1 211 ? -2.102 4.250 13.700 1.00 26.19 200 ASP B N 1
ATOM 3582 C CA . ASP B 1 211 ? -0.994 5.105 13.260 1.00 22.60 200 ASP B CA 1
ATOM 3583 C C . ASP B 1 211 ? 0.084 4.270 12.605 1.00 23.54 200 ASP B C 1
ATOM 3584 O O . ASP B 1 211 ? 0.339 3.152 13.038 1.00 18.85 200 ASP B O 1
ATOM 3589 N N . PHE B 1 212 ? 0.694 4.792 11.544 1.00 21.27 201 PHE B N 1
ATOM 3590 C CA . PHE B 1 212 ? 1.818 4.102 10.897 1.00 20.56 201 PHE B CA 1
ATOM 3591 C C . PHE B 1 212 ? 2.998 4.052 11.825 1.00 19.82 201 PHE B C 1
ATOM 3592 O O . PHE B 1 212 ? 3.213 4.959 12.656 1.00 23.09 201 PH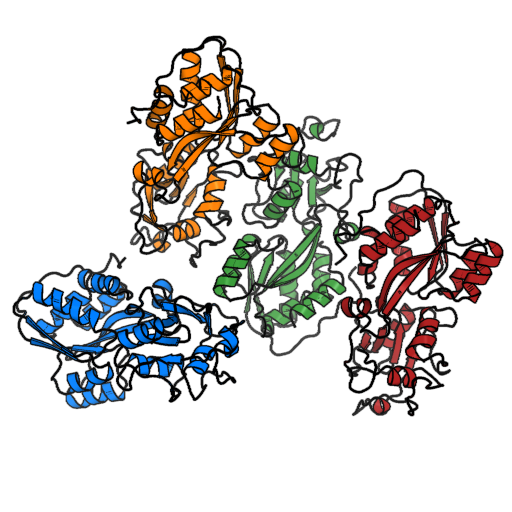E B O 1
ATOM 3600 N N . ARG B 1 213 ? 3.787 2.993 11.715 1.00 20.58 202 ARG B N 1
ATOM 3601 C CA . ARG B 1 213 ? 5.077 2.896 12.366 1.00 22.48 202 ARG B CA 1
ATOM 3602 C C . ARG B 1 213 ? 5.987 4.056 11.934 1.00 24.41 202 ARG B C 1
ATOM 3603 O O . ARG B 1 213 ? 5.991 4.432 10.772 1.00 22.09 202 ARG B O 1
ATOM 3611 N N . PRO B 1 214 ? 6.837 4.535 12.834 1.00 24.12 203 PRO B N 1
ATOM 3612 C CA . PRO B 1 214 ? 7.750 5.619 12.452 1.00 30.62 203 PRO B CA 1
ATOM 3613 C C . PRO B 1 214 ? 8.825 5.204 11.417 1.00 29.05 203 PRO B C 1
ATOM 3614 O O . PRO B 1 214 ? 9.323 6.082 10.720 1.00 31.22 203 PRO B O 1
ATOM 3618 N N . ASN B 1 215 ? 9.114 3.916 11.272 1.00 27.51 204 ASN B N 1
ATOM 3619 C CA . ASN B 1 215 ? 10.149 3.458 10.335 1.00 30.42 204 ASN B CA 1
ATOM 3620 C C . ASN B 1 215 ? 9.624 3.299 8.897 1.00 27.95 204 ASN B C 1
ATOM 3621 O O . ASN B 1 215 ? 10.379 2.914 8.029 1.00 26.82 204 ASN B O 1
ATOM 3626 N N . VAL B 1 216 ? 8.383 3.692 8.643 1.00 21.34 205 VAL B N 1
ATOM 3627 C CA . VAL B 1 216 ? 7.923 3.764 7.252 1.00 21.37 205 VAL B CA 1
ATOM 3628 C C . VAL B 1 216 ? 8.736 4.829 6.524 1.00 22.90 205 VAL B C 1
ATOM 3629 O O . VAL B 1 216 ? 8.841 5.974 6.986 1.00 23.02 205 VAL B O 1
ATOM 3633 N N . ASN B 1 217 ? 9.314 4.478 5.388 1.00 18.88 206 ASN B N 1
ATOM 3634 C CA . ASN B 1 217 ? 10.038 5.463 4.575 1.00 21.30 206 ASN B CA 1
ATOM 3635 C C . ASN B 1 217 ? 9.058 6.193 3.697 1.00 22.44 206 ASN B C 1
ATOM 3636 O O . ASN B 1 217 ? 8.583 5.658 2.692 1.00 22.46 206 ASN B O 1
ATOM 3641 N N . GLU B 1 218 ? 8.749 7.455 4.057 1.00 20.79 207 GLU B N 1
ATOM 3642 C CA . GLU B 1 218 ? 7.755 8.198 3.297 1.00 21.75 207 GLU B CA 1
ATOM 3643 C C . GLU B 1 218 ? 8.326 8.719 2.030 1.00 23.48 207 GLU B C 1
ATOM 3644 O O . GLU B 1 218 ? 9.443 9.242 2.024 1.00 25.54 207 GLU B O 1
ATOM 3650 N N . GLN B 1 219 ? 7.555 8.589 0.962 1.00 16.96 208 GLN B N 1
ATOM 3651 C CA . GLN B 1 219 ? 7.969 8.994 -0.354 1.00 19.84 208 GLN B CA 1
ATOM 3652 C C . GLN B 1 219 ? 7.098 10.148 -0.802 1.00 19.42 208 GLN B C 1
ATOM 3653 O O . GLN B 1 219 ? 5.992 10.324 -0.325 1.00 19.81 208 GLN B O 1
ATOM 3659 N N . PRO B 1 220 ? 7.612 10.926 -1.751 1.00 21.38 209 PRO B N 1
ATOM 3660 C CA . PRO B 1 220 ? 6.831 12.146 -2.107 1.00 24.62 209 PRO B CA 1
ATOM 3661 C C . PRO B 1 220 ? 5.666 11.887 -3.075 1.00 27.17 209 PRO B C 1
ATOM 3662 O O . PRO B 1 220 ? 4.861 12.768 -3.288 1.00 25.70 209 PRO B O 1
ATOM 3666 N N . GLY B 1 221 ? 5.528 10.656 -3.601 1.00 19.80 210 GLY B N 1
ATOM 3667 C CA . GLY B 1 221 ? 4.433 10.321 -4.459 1.00 17.92 210 GLY B CA 1
ATOM 3668 C C . GLY B 1 221 ? 4.393 8.814 -4.688 1.00 21.10 210 GLY B C 1
ATOM 3669 O O . GLY B 1 221 ? 5.276 8.115 -4.243 1.00 19.11 210 GLY B O 1
ATOM 3670 N N . SER B 1 222 ? 3.385 8.388 -5.420 1.00 18.14 211 SER B N 1
ATOM 3671 C CA . SER B 1 222 ? 3.175 6.934 -5.689 1.00 17.27 211 SER B CA 1
ATOM 3672 C C . SER B 1 222 ? 4.284 6.316 -6.518 1.00 21.59 211 SER B C 1
ATOM 3673 O O . SER B 1 222 ? 4.678 5.161 -6.262 1.00 20.09 211 SER B O 1
ATOM 3676 N N . ALA B 1 223 ? 4.738 7.002 -7.558 1.00 19.46 212 ALA B N 1
ATOM 3677 C CA . ALA B 1 223 ? 5.790 6.430 -8.398 1.00 23.04 212 ALA B CA 1
ATOM 3678 C C . ALA B 1 223 ? 7.022 6.135 -7.542 1.00 19.73 212 ALA B C 1
ATOM 3679 O O . ALA B 1 223 ? 7.676 5.125 -7.779 1.00 21.72 212 ALA B O 1
ATOM 3681 N N . SER B 1 224 ? 7.326 6.997 -6.571 1.00 19.56 213 SER B N 1
ATOM 3682 C CA . SER B 1 224 ? 8.486 6.762 -5.722 1.00 22.01 213 SER B CA 1
ATOM 3683 C C . SER B 1 224 ? 8.288 5.560 -4.811 1.00 18.99 213 SER B C 1
ATOM 3684 O O . SER B 1 224 ? 9.262 4.900 -4.479 1.00 19.09 213 SER B O 1
ATOM 3687 N N . VAL B 1 225 ? 7.059 5.373 -4.348 1.00 16.28 214 VAL B N 1
ATOM 3688 C CA . VAL B 1 225 ? 6.773 4.187 -3.530 1.00 17.45 214 VAL B CA 1
ATOM 3689 C C . VAL B 1 225 ? 7.083 2.968 -4.365 1.00 18.62 214 VAL B C 1
ATOM 3690 O O . VAL B 1 225 ? 7.785 2.034 -3.929 1.00 18.03 214 VAL B O 1
ATOM 3694 N N . VAL B 1 226 ? 6.532 2.909 -5.562 1.00 19.61 215 VAL B N 1
ATOM 3695 C CA . VAL B 1 226 ? 6.726 1.699 -6.384 1.00 18.71 215 VAL B CA 1
ATOM 3696 C C . VAL B 1 226 ? 8.183 1.516 -6.778 1.00 19.33 215 VAL B C 1
ATOM 3697 O O . VAL B 1 226 ? 8.701 0.392 -6.783 1.00 19.64 215 VAL B O 1
ATOM 3701 N N . GLN B 1 227 ? 8.859 2.610 -7.104 1.00 18.15 216 GLN B N 1
ATOM 3702 C CA . GLN B 1 227 ? 10.277 2.557 -7.422 1.00 23.36 216 GLN B CA 1
ATOM 3703 C C . GLN B 1 227 ? 11.094 2.023 -6.228 1.00 20.38 216 GLN B C 1
ATOM 3704 O O . GLN B 1 227 ? 11.965 1.180 -6.424 1.00 22.26 216 GLN B O 1
ATOM 3710 N N . SER B 1 228 ? 10.745 2.446 -5.022 1.00 18.46 217 SER B N 1
ATOM 3711 C CA . SER B 1 228 ? 11.454 2.042 -3.847 1.00 18.82 217 SER B CA 1
ATOM 3712 C C . SER B 1 228 ? 11.292 0.525 -3.636 1.00 17.22 217 SER B C 1
ATOM 3713 O O . SER B 1 228 ? 12.267 -0.157 -3.324 1.00 22.12 217 SER B O 1
ATOM 3716 N N . VAL B 1 229 ? 10.079 0.019 -3.821 1.00 17.03 218 VAL B N 1
ATOM 3717 C CA . VAL B 1 229 ? 9.850 -1.430 -3.691 1.00 17.18 218 VAL B CA 1
ATOM 3718 C C . VAL B 1 229 ? 10.570 -2.197 -4.811 1.00 20.43 218 VAL B C 1
ATOM 3719 O O . VAL B 1 229 ? 11.124 -3.234 -4.561 1.00 22.06 218 VAL B O 1
ATOM 3723 N N . SER B 1 230 ? 10.573 -1.647 -6.031 1.00 20.34 219 SER B N 1
ATOM 3724 C CA . SER B 1 230 ? 11.246 -2.250 -7.141 1.00 21.04 219 SER B CA 1
ATOM 3725 C C . SER B 1 230 ? 12.722 -2.462 -6.862 1.00 19.20 219 SER B C 1
ATOM 3726 O O . SER B 1 230 ? 13.330 -3.366 -7.418 1.00 22.03 219 SER B O 1
ATOM 3729 N N . GLN B 1 231 ? 13.343 -1.542 -6.107 1.00 20.63 220 GLN B N 1
ATOM 3730 C CA . GLN B 1 231 ? 14.763 -1.599 -5.784 1.00 22.21 220 GLN B CA 1
ATOM 3731 C C . GLN B 1 231 ? 15.057 -2.276 -4.456 1.00 20.87 220 GLN B C 1
ATOM 3732 O O . GLN B 1 231 ? 16.209 -2.292 -3.997 1.00 23.61 220 GLN B O 1
ATOM 3738 N N . SER B 1 232 ? 14.019 -2.868 -3.832 1.00 21.08 221 SER B N 1
ATOM 3739 C CA . SER B 1 232 ? 14.175 -3.471 -2.528 1.00 20.32 221 SER B CA 1
ATOM 3740 C C . SER B 1 232 ? 13.481 -4.854 -2.505 1.00 20.38 221 SER B C 1
ATOM 3741 O O . SER B 1 232 ? 12.275 -4.951 -2.315 1.00 19.58 221 SER B O 1
ATOM 3744 N N . LEU B 1 233 ? 14.263 -5.892 -2.641 1.00 22.06 222 LEU B N 1
ATOM 3745 C CA . LEU B 1 233 ? 13.735 -7.237 -2.612 1.00 23.97 222 LEU B CA 1
ATOM 3746 C C . LEU B 1 233 ? 12.871 -7.472 -1.350 1.00 24.54 222 LEU B C 1
ATOM 3747 O O . LEU B 1 233 ? 11.861 -8.163 -1.421 1.00 19.84 222 LEU B O 1
ATOM 3752 N N . ASN B 1 234 ? 13.285 -6.930 -0.211 1.00 22.53 223 ASN B N 1
ATOM 3753 C CA . ASN B 1 234 ? 12.529 -7.100 1.052 1.00 21.89 223 ASN B CA 1
ATOM 3754 C C . ASN B 1 234 ? 11.538 -6.014 1.396 1.00 20.47 223 ASN B C 1
ATOM 3755 O O . ASN B 1 234 ? 11.049 -5.915 2.543 1.00 19.92 223 ASN B O 1
ATOM 3760 N N . GLY B 1 235 ? 11.193 -5.215 0.389 1.00 19.80 224 GLY B N 1
ATOM 3761 C CA . GLY B 1 235 ? 10.342 -4.047 0.578 1.00 16.84 224 GLY B CA 1
ATOM 3762 C C . GLY B 1 235 ? 8.844 -4.273 0.400 1.00 16.55 224 GLY B C 1
ATOM 3763 O O . GLY B 1 235 ? 8.404 -5.251 -0.240 1.00 18.43 224 GLY B O 1
ATOM 3764 N N . ILE B 1 236 ? 8.033 -3.374 0.953 1.00 15.09 225 ILE B N 1
ATOM 3765 C CA . ILE B 1 236 ? 6.609 -3.425 0.801 1.00 17.41 225 ILE B CA 1
ATOM 3766 C C . ILE B 1 236 ? 6.083 -2.022 0.873 1.00 18.46 225 ILE B C 1
ATOM 3767 O O . ILE B 1 236 ? 6.627 -1.225 1.595 1.00 16.67 225 ILE B O 1
ATOM 3772 N N . GLY B 1 237 ? 5.089 -1.728 0.043 1.00 14.82 226 GLY B N 1
ATOM 3773 C CA . GLY B 1 237 ? 4.530 -0.398 -0.022 1.00 13.24 226 GLY B CA 1
ATOM 3774 C C . GLY B 1 237 ? 3.094 -0.449 -0.454 1.00 16.90 226 GLY B C 1
ATOM 3775 O O . GLY B 1 237 ? 2.574 -1.513 -0.772 1.00 18.97 226 GLY B O 1
ATOM 3776 N N . TYR B 1 238 ? 2.413 0.685 -0.413 1.00 15.83 227 TYR B N 1
ATOM 3777 C CA . TYR B 1 238 ? 1.028 0.804 -0.847 1.00 15.67 227 TYR B CA 1
ATOM 3778 C C . TYR B 1 238 ? 0.922 1.957 -1.821 1.00 17.26 227 TYR B C 1
ATOM 3779 O O . TYR B 1 238 ? 1.623 2.962 -1.662 1.00 15.96 227 TYR B O 1
ATOM 3788 N N . SER B 1 239 ? 0.093 1.804 -2.845 1.00 17.82 228 SER B N 1
ATOM 3789 C CA . SER B 1 239 ? -0.208 2.913 -3.756 1.00 18.64 228 SER B CA 1
ATOM 3790 C C . SER B 1 239 ? -1.268 2.480 -4.745 1.00 18.84 228 SER B C 1
ATOM 3791 O O . SER B 1 239 ? -1.650 1.300 -4.789 1.00 16.82 228 SER B O 1
ATOM 3794 N N . GLY B 1 240 ? -1.823 3.440 -5.498 1.00 16.70 229 GLY B N 1
ATOM 3795 C CA . GLY B 1 240 ? -2.828 3.095 -6.492 1.00 19.60 229 GLY B CA 1
ATOM 3796 C C . GLY B 1 240 ? -2.312 2.087 -7.529 1.00 18.90 229 GLY B C 1
ATOM 3797 O O . GLY B 1 240 ? -1.136 2.088 -7.904 1.00 18.96 229 GLY B O 1
ATOM 3798 N N . ILE B 1 241 ? -3.229 1.266 -8.030 1.00 17.45 230 ILE B N 1
ATOM 3799 C CA . ILE B 1 241 ? -2.913 0.170 -8.912 1.00 23.88 230 ILE B CA 1
ATOM 3800 C C . ILE B 1 241 ? -2.297 0.647 -10.241 1.00 21.85 230 ILE B C 1
ATOM 3801 O O . ILE B 1 241 ? -1.524 -0.067 -10.875 1.00 21.50 230 ILE B O 1
ATOM 3806 N N . GLY B 1 242 ? -2.612 1.889 -10.645 1.00 20.81 231 GLY B N 1
ATOM 3807 C CA . GLY B 1 242 ? -2.080 2.433 -11.894 1.00 19.67 231 GLY B CA 1
ATOM 3808 C C . GLY B 1 242 ? -0.588 2.628 -11.896 1.00 19.80 231 GLY B C 1
ATOM 3809 O O . GLY B 1 242 ? 0.027 2.694 -12.960 1.00 23.97 231 GLY B O 1
ATOM 3810 N N . TYR B 1 243 ? 0.021 2.643 -10.724 1.00 20.57 232 TYR B N 1
ATOM 3811 C CA . TYR B 1 243 ? 1.456 2.820 -10.636 1.00 24.85 232 TYR B CA 1
ATOM 3812 C C . TYR B 1 243 ? 2.221 1.506 -10.691 1.00 22.58 232 TYR B C 1
ATOM 3813 O O . TYR B 1 243 ? 3.436 1.502 -10.638 1.00 25.24 232 TYR B O 1
ATOM 3822 N N . LYS B 1 244 ? 1.507 0.401 -10.844 1.00 20.21 233 LYS B N 1
ATOM 3823 C CA . LYS B 1 244 ? 2.151 -0.872 -10.994 1.00 22.85 233 LYS B CA 1
ATOM 3824 C C . LYS B 1 244 ? 3.114 -0.870 -12.165 1.00 28.10 233 LYS B C 1
ATOM 3825 O O . LYS B 1 244 ? 2.817 -0.321 -13.240 1.00 23.22 233 LYS B O 1
ATOM 3831 N N . THR B 1 245 ? 4.263 -1.521 -11.973 1.00 26.07 234 THR B N 1
ATOM 3832 C CA . THR B 1 245 ? 5.194 -1.787 -13.061 1.00 28.26 234 THR B CA 1
ATOM 3833 C C . THR B 1 245 ? 5.590 -3.228 -13.028 1.00 28.74 234 THR B C 1
ATOM 3834 O O . THR B 1 245 ? 5.250 -3.964 -12.095 1.00 27.18 234 THR B O 1
ATOM 3838 N N . ALA B 1 246 ? 6.369 -3.619 -14.021 1.00 29.08 235 ALA B N 1
ATOM 3839 C CA . ALA B 1 246 ? 6.759 -5.042 -14.122 1.00 28.29 235 ALA B CA 1
ATOM 3840 C C . ALA B 1 246 ? 7.735 -5.492 -13.045 1.00 26.53 235 ALA B C 1
ATOM 3841 O O . ALA B 1 246 ? 7.952 -6.701 -12.884 1.00 25.47 235 ALA B O 1
ATOM 3843 N N . SER B 1 247 ? 8.342 -4.553 -12.336 1.00 25.73 236 SER B N 1
ATOM 3844 C CA . SER B 1 247 ? 9.282 -4.874 -11.259 1.00 28.67 236 SER B CA 1
ATOM 3845 C C . SER B 1 247 ? 8.636 -5.177 -9.898 1.00 25.72 236 SER B C 1
ATOM 3846 O O . SER B 1 247 ? 9.340 -5.553 -8.959 1.00 26.41 236 SER B O 1
ATOM 3849 N N . VAL B 1 248 ? 7.324 -5.009 -9.788 1.00 20.56 237 VAL B N 1
ATOM 3850 C CA . VAL B 1 248 ? 6.611 -5.237 -8.521 1.00 19.58 237 VAL B CA 1
ATOM 3851 C C . VAL B 1 248 ? 5.418 -6.129 -8.819 1.00 22.37 237 VAL B C 1
ATOM 3852 O O . VAL B 1 248 ? 5.058 -6.364 -9.974 1.00 22.38 237 VAL B O 1
ATOM 3856 N N . LYS B 1 249 ? 4.833 -6.674 -7.782 1.00 19.45 238 LYS B N 1
ATOM 3857 C CA . LYS B 1 249 ? 3.616 -7.422 -7.908 1.00 21.30 238 LYS B CA 1
ATOM 3858 C C . LYS B 1 249 ? 2.706 -7.009 -6.777 1.00 18.95 238 LYS B C 1
ATOM 3859 O O . LYS B 1 249 ? 3.170 -6.486 -5.735 1.00 21.25 238 LYS B O 1
ATOM 3865 N N . THR B 1 250 ? 1.417 -7.252 -6.961 1.00 20.38 239 THR B N 1
ATOM 3866 C CA . THR B 1 250 ? 0.442 -6.893 -5.938 1.00 20.27 239 THR B CA 1
ATOM 3867 C C . THR B 1 250 ? 0.176 -8.140 -5.120 1.00 22.42 239 THR B C 1
ATOM 3868 O O . THR B 1 250 ? 0.237 -9.233 -5.650 1.00 22.87 239 THR B O 1
ATOM 3872 N N . VAL B 1 251 ? -0.177 -7.984 -3.856 1.00 19.29 240 VAL B N 1
ATOM 3873 C CA . VAL B 1 251 ? -0.504 -9.112 -3.018 1.00 19.23 240 VAL B CA 1
ATOM 3874 C C . VAL B 1 251 ? -2.037 -9.249 -2.882 1.00 20.66 240 VAL B C 1
ATOM 3875 O O . VAL B 1 251 ? -2.742 -8.232 -2.685 1.00 21.81 240 VAL B O 1
ATOM 3879 N N . ALA B 1 252 ? -2.569 -10.455 -2.979 1.00 19.10 241 ALA B N 1
ATOM 3880 C CA . ALA B 1 252 ? -4.000 -10.683 -2.757 1.00 19.32 241 ALA B CA 1
ATOM 3881 C C . ALA B 1 252 ? -4.306 -10.508 -1.262 1.00 21.57 241 ALA B C 1
ATOM 3882 O O . ALA B 1 252 ? -3.464 -10.851 -0.413 1.00 23.33 241 ALA B O 1
ATOM 3884 N N . LEU B 1 253 ? -5.511 -10.040 -0.943 1.00 21.91 242 LEU B N 1
ATOM 3885 C CA . LEU B 1 253 ? -5.868 -9.631 0.422 1.00 21.40 242 LEU B CA 1
ATOM 3886 C C . LEU B 1 253 ? -7.117 -10.315 0.932 1.00 28.52 242 LEU B C 1
ATOM 3887 O O . LEU B 1 253 ? -8.121 -10.378 0.241 1.00 25.48 242 LEU B O 1
ATOM 3892 N N . ALA B 1 254 ? -7.052 -10.867 2.136 1.00 24.44 243 ALA B N 1
ATOM 3893 C CA . ALA B 1 254 ? -8.196 -11.494 2.750 1.00 30.31 243 ALA B CA 1
ATOM 3894 C C . ALA B 1 254 ? -8.687 -10.602 3.881 1.00 37.13 243 ALA B C 1
ATOM 3895 O O . ALA B 1 254 ? -7.880 -10.022 4.595 1.00 34.91 243 ALA B O 1
ATOM 3897 N N . LYS B 1 255 ? -9.996 -10.556 4.081 1.00 59.60 244 LYS B N 1
ATOM 3898 C CA . LYS B 1 255 ? -10.579 -9.804 5.198 1.00 55.77 244 LYS B CA 1
ATOM 3899 C C . LYS B 1 255 ? -10.232 -10.391 6.572 1.00 60.16 244 LYS B C 1
ATOM 3900 O O . LYS B 1 255 ? -10.124 -9.641 7.531 1.00 49.03 244 LYS B O 1
ATOM 3906 N N . LYS B 1 256 ? -10.017 -11.708 6.652 1.00 51.88 245 LYS B N 1
ATOM 3907 C CA . LYS B 1 256 ? -9.629 -12.387 7.911 1.00 73.27 245 LYS B CA 1
ATOM 3908 C C . LYS B 1 256 ? -8.980 -13.732 7.599 1.00 68.17 245 LYS B C 1
ATOM 3909 O O . LYS B 1 256 ? -9.075 -14.212 6.475 1.00 45.20 245 LYS B O 1
ATOM 3915 N N . GLU B 1 257 ? -8.305 -14.333 8.580 1.00 67.89 246 GLU B N 1
ATOM 3916 C CA . GLU B 1 257 ? -7.680 -15.644 8.406 1.00 76.90 246 GLU B CA 1
ATOM 3917 C C . GLU B 1 257 ? -8.786 -16.637 8.067 1.00 71.17 246 GLU B C 1
ATOM 3918 O O . GLU B 1 257 ? -9.861 -16.576 8.653 1.00 57.92 246 GLU B O 1
ATOM 3924 N N . GLY B 1 258 ? -8.535 -17.518 7.099 1.00 73.77 247 GLY B N 1
ATOM 3925 C CA . GLY B 1 258 ? -9.544 -18.475 6.651 1.00 68.04 247 GLY B CA 1
ATOM 3926 C C . GLY B 1 258 ? -10.577 -17.921 5.672 1.00 64.62 247 GLY B C 1
ATOM 3927 O O . GLY B 1 258 ? -11.448 -18.652 5.232 1.00 72.69 247 GLY B O 1
ATOM 3928 N N . ALA B 1 259 ? -10.504 -16.629 5.344 1.00 66.71 248 ALA B N 1
ATOM 3929 C CA . ALA B 1 259 ? -11.328 -16.052 4.283 1.00 44.25 248 ALA B CA 1
ATOM 3930 C C . ALA B 1 259 ? -10.505 -16.077 2.996 1.00 55.25 248 ALA B C 1
ATOM 3931 O O . ALA B 1 259 ? -9.284 -16.260 3.023 1.00 47.49 248 ALA B O 1
ATOM 3933 N N . ALA B 1 260 ? -11.168 -15.900 1.861 1.00 56.92 249 ALA B N 1
ATOM 3934 C CA . ALA B 1 260 ? -10.488 -15.954 0.556 1.00 45.32 249 ALA B CA 1
ATOM 3935 C C . ALA B 1 260 ? -9.538 -14.744 0.382 1.00 31.86 249 ALA B C 1
ATOM 3936 O O . ALA B 1 260 ? -9.890 -13.599 0.757 1.00 31.98 249 ALA B O 1
ATOM 3938 N N . PHE B 1 261 ? -8.353 -14.990 -0.171 1.00 32.00 250 PHE B N 1
ATOM 3939 C CA . PHE B 1 261 ? -7.471 -13.911 -0.600 1.00 31.46 250 PHE B CA 1
ATOM 3940 C C . PHE B 1 261 ? -8.018 -13.391 -1.919 1.00 31.44 250 PHE B C 1
ATOM 3941 O O . PHE B 1 261 ? -8.062 -14.105 -2.912 1.00 31.09 250 PHE B O 1
ATOM 3949 N N . VAL B 1 262 ? -8.382 -12.130 -1.939 1.00 22.73 251 VAL B N 1
ATOM 3950 C CA . VAL B 1 262 ? -9.019 -11.539 -3.123 1.00 23.36 251 VAL B CA 1
ATOM 3951 C C . VAL B 1 262 ? -7.995 -10.743 -3.913 1.00 24.26 251 VAL B C 1
ATOM 3952 O O . VAL B 1 262 ? -7.305 -9.884 -3.364 1.00 24.07 251 VAL B O 1
ATOM 3956 N N . GLU B 1 263 ? -7.913 -11.003 -5.219 1.00 26.44 252 GLU B N 1
ATOM 3957 C CA . GLU B 1 263 ? -7.003 -10.229 -6.091 1.00 34.91 252 GLU B CA 1
ATOM 3958 C C . GLU B 1 263 ? -7.560 -8.869 -6.498 1.00 26.03 252 GLU B C 1
ATOM 3959 O O . GLU B 1 263 ? -8.763 -8.669 -6.559 1.00 28.38 252 GLU B O 1
ATOM 3965 N N . ASP B 1 264 ? -6.663 -7.936 -6.774 1.00 25.77 253 ASP B N 1
ATOM 3966 C CA . ASP B 1 264 ? -7.010 -6.659 -7.391 1.00 29.36 253 ASP B CA 1
ATOM 3967 C C . ASP B 1 264 ? -7.344 -6.933 -8.837 1.00 35.28 253 ASP B C 1
ATOM 3968 O O . ASP B 1 264 ? -6.519 -7.482 -9.592 1.00 39.57 253 ASP B O 1
ATOM 3973 N N . ASN B 1 265 ? -8.584 -6.672 -9.214 1.00 29.66 254 ASN B N 1
ATOM 3974 C CA . ASN B 1 265 ? -9.019 -6.797 -10.617 1.00 30.13 254 ASN B CA 1
ATOM 3975 C C . ASN B 1 265 ? -10.325 -6.077 -10.734 1.00 33.33 254 ASN B C 1
ATOM 3976 O O . ASN B 1 265 ? -10.874 -5.621 -9.727 1.00 33.45 254 ASN B O 1
ATOM 3981 N N . GLU B 1 266 ? -10.791 -5.882 -11.947 1.00 33.65 255 GLU B N 1
ATOM 3982 C CA . GLU B 1 266 ? -11.893 -4.963 -12.150 1.00 29.86 255 GLU B CA 1
ATOM 3983 C C . GLU B 1 266 ? -13.152 -5.488 -11.423 1.00 28.33 255 GLU B C 1
ATOM 3984 O O . GLU B 1 266 ? -13.803 -4.733 -10.697 1.00 28.40 255 GLU B O 1
ATOM 3990 N N . GLN B 1 267 ? -13.435 -6.779 -11.548 1.00 25.33 256 GLN B N 1
ATOM 3991 C CA . GLN B 1 267 ? -14.650 -7.348 -10.955 1.00 25.57 256 GLN B CA 1
ATOM 3992 C C . GLN B 1 267 ? -14.663 -7.187 -9.431 1.00 23.72 256 GLN B C 1
ATOM 3993 O O . GLN B 1 267 ? -15.675 -6.783 -8.854 1.00 25.31 256 GLN B O 1
ATOM 3999 N N . ASN B 1 268 ? -13.525 -7.446 -8.816 1.00 24.06 257 ASN B N 1
ATOM 4000 C CA . ASN B 1 268 ? -13.446 -7.413 -7.350 1.00 24.77 257 ASN B CA 1
ATOM 4001 C C . ASN B 1 268 ? -13.466 -6.013 -6.794 1.00 21.28 257 ASN B C 1
ATOM 4002 O O . ASN B 1 268 ? -13.855 -5.805 -5.652 1.00 23.86 257 ASN B O 1
ATOM 4007 N N . ALA B 1 269 ? -12.920 -5.060 -7.527 1.00 21.16 258 ALA B N 1
ATOM 4008 C CA . ALA B 1 269 ? -12.991 -3.688 -7.128 1.00 23.72 258 ALA B CA 1
ATOM 4009 C C . ALA B 1 269 ? -14.430 -3.207 -7.248 1.00 23.80 258 ALA B C 1
ATOM 4010 O O . ALA B 1 269 ? -14.935 -2.493 -6.387 1.00 26.40 258 ALA B O 1
ATOM 4012 N N . LEU B 1 270 ? -15.088 -3.587 -8.333 1.00 22.96 259 LEU B N 1
ATOM 4013 C CA . LEU B 1 270 ? -16.426 -3.088 -8.593 1.00 23.03 259 LEU B CA 1
ATOM 4014 C C . LEU B 1 270 ? -17.508 -3.742 -7.774 1.00 24.85 259 LEU B C 1
ATOM 4015 O O . LEU B 1 270 ? -18.614 -3.260 -7.794 1.00 27.48 259 LEU B O 1
ATOM 4020 N N . ASN B 1 271 ? -17.250 -4.908 -7.159 1.00 25.37 260 ASN B N 1
ATOM 4021 C CA . ASN B 1 271 ? -18.250 -5.392 -6.191 1.00 23.34 260 ASN B CA 1
ATOM 4022 C C . ASN B 1 271 ? -17.787 -5.215 -4.718 1.00 21.85 260 ASN B C 1
ATOM 4023 O O . ASN B 1 271 ? -18.484 -5.675 -3.802 1.00 24.73 260 ASN B O 1
ATOM 4028 N N . GLY B 1 272 ? -16.668 -4.546 -4.533 1.00 21.65 261 GLY B N 1
ATOM 4029 C CA . GLY B 1 272 ? -16.186 -4.173 -3.216 1.00 21.20 261 GLY B CA 1
ATOM 4030 C C . GLY B 1 272 ? -15.581 -5.336 -2.464 1.00 25.38 261 GLY B C 1
ATOM 4031 O O . GLY B 1 272 ? -15.178 -5.147 -1.321 1.00 24.97 261 GLY B O 1
ATOM 4032 N N . THR B 1 273 ? -15.480 -6.511 -3.073 1.00 24.86 262 THR B N 1
ATOM 4033 C CA . THR B 1 273 ? -14.839 -7.636 -2.364 1.00 28.74 262 THR B CA 1
ATOM 4034 C C . THR B 1 273 ? -13.321 -7.482 -2.165 1.00 26.68 262 THR B C 1
ATOM 4035 O O . THR B 1 273 ? -12.761 -8.013 -1.202 1.00 29.84 262 THR B O 1
ATOM 4039 N N . TYR B 1 274 ? -12.650 -6.764 -3.069 1.00 22.63 263 TYR B N 1
ATOM 4040 C CA . TYR B 1 274 ? -11.256 -6.397 -2.847 1.00 20.22 263 TYR B CA 1
ATOM 4041 C C . TYR B 1 274 ? -11.277 -5.373 -1.747 1.00 22.97 263 TYR B C 1
ATOM 4042 O O . TYR B 1 274 ? -11.968 -4.377 -1.864 1.00 21.99 263 TYR B O 1
ATOM 4051 N N . PRO B 1 275 ? -10.613 -5.657 -0.612 1.00 24.06 264 PRO B N 1
ATOM 4052 C CA . PRO B 1 275 ? -10.814 -4.838 0.586 1.00 23.32 264 PRO B CA 1
ATOM 4053 C C . PRO B 1 275 ? -10.406 -3.376 0.501 1.00 24.10 264 PRO B C 1
ATOM 4054 O O . PRO B 1 275 ? -10.786 -2.605 1.375 1.00 25.14 264 PRO B O 1
ATOM 4058 N N . LEU B 1 276 ? -9.564 -3.026 -0.456 1.00 17.83 265 LEU B N 1
ATOM 4059 C CA . LEU B 1 276 ? -9.121 -1.639 -0.551 1.00 17.68 265 LEU B CA 1
ATOM 4060 C C . LEU B 1 276 ? -9.566 -1.029 -1.894 1.00 19.60 265 LEU B C 1
ATOM 4061 O O . LEU B 1 276 ? -8.838 -0.223 -2.488 1.00 20.94 265 LEU B O 1
ATOM 4066 N N . SER B 1 277 ? -10.749 -1.402 -2.363 1.00 21.40 266 SER B N 1
ATOM 4067 C CA . SER B 1 277 ? -11.330 -0.773 -3.585 1.00 20.80 266 SER B CA 1
ATOM 4068 C C . SER B 1 277 ? -11.875 0.596 -3.232 1.00 20.77 266 SER B C 1
ATOM 4069 O O . SER B 1 277 ? -12.421 0.805 -2.125 1.00 23.79 266 SER B O 1
ATOM 4072 N N . ARG B 1 278 ? -11.649 1.562 -4.104 1.00 17.45 267 ARG B N 1
ATOM 4073 C CA . ARG B 1 278 ? -12.087 2.940 -3.807 1.00 17.36 267 ARG B CA 1
ATOM 4074 C C . ARG B 1 278 ? -12.347 3.660 -5.144 1.00 19.16 267 ARG B C 1
ATOM 4075 O O . ARG B 1 278 ? -11.711 3.388 -6.170 1.00 19.59 267 ARG B O 1
ATOM 4083 N N . PHE B 1 279 ? -13.275 4.606 -5.121 1.00 19.30 268 PHE B N 1
ATOM 4084 C CA . PHE B 1 279 ? -13.403 5.566 -6.235 1.00 18.83 268 PHE B CA 1
ATOM 4085 C C . PHE B 1 279 ? -12.376 6.687 -6.148 1.00 15.94 268 PHE B C 1
ATOM 4086 O O . PHE B 1 279 ? -11.913 7.020 -5.053 1.00 18.03 268 PHE B O 1
ATOM 4094 N N . LEU B 1 280 ? -11.995 7.193 -7.323 1.00 14.56 269 LEU B N 1
ATOM 4095 C CA . LEU B 1 280 ? -11.173 8.382 -7.431 1.00 18.54 269 LEU B CA 1
ATOM 4096 C C . LEU B 1 280 ? -12.133 9.488 -7.864 1.00 13.87 269 LEU B C 1
ATOM 4097 O O . LEU B 1 280 ? -13.041 9.261 -8.653 1.00 15.94 269 LEU B O 1
ATOM 4102 N N . TYR B 1 281 ? -11.917 10.684 -7.331 1.00 15.10 270 TYR B N 1
ATOM 4103 C CA . TYR B 1 281 ? -12.848 11.750 -7.509 1.00 16.10 270 TYR B CA 1
ATOM 4104 C C . TYR B 1 281 ? -12.162 13.021 -8.037 1.00 14.79 270 TYR B C 1
ATOM 4105 O O . TYR B 1 281 ? -10.974 13.230 -7.812 1.00 15.89 270 TYR B O 1
ATOM 4114 N N . VAL B 1 282 ? -12.961 13.861 -8.671 1.00 15.22 271 VAL B N 1
ATOM 4115 C CA . VAL B 1 282 ? -12.591 15.259 -8.858 1.00 17.14 271 VAL B CA 1
ATOM 4116 C C . VAL B 1 282 ? -13.699 16.093 -8.207 1.00 19.54 271 VAL B C 1
ATOM 4117 O O . VAL B 1 282 ? -14.892 15.991 -8.542 1.00 18.65 271 VAL B O 1
ATOM 4121 N N . TYR B 1 283 ? -13.327 16.909 -7.238 1.00 16.41 272 TYR B N 1
ATOM 4122 C CA . TYR B 1 283 ? -14.286 17.789 -6.582 1.00 14.79 272 TYR B CA 1
ATOM 4123 C C . TYR B 1 283 ? -14.355 19.103 -7.362 1.00 17.56 272 TYR B C 1
ATOM 4124 O O . TYR B 1 283 ? -13.335 19.592 -7.865 1.00 18.22 272 TYR B O 1
ATOM 4133 N N . VAL B 1 284 ? -15.566 19.632 -7.438 1.00 17.61 273 VAL B N 1
ATOM 4134 C CA . VAL B 1 284 ? -15.838 20.901 -8.068 1.00 19.20 273 VAL B CA 1
ATOM 4135 C C . VAL B 1 284 ? -16.821 21.739 -7.281 1.00 18.91 273 VAL B C 1
ATOM 4136 O O . VAL B 1 284 ? -17.593 21.253 -6.467 1.00 20.60 273 VAL B O 1
ATOM 4140 N N . ASN B 1 285 ? -16.753 23.036 -7.542 1.00 18.11 274 ASN B N 1
ATOM 4141 C CA . ASN B 1 285 ? -17.655 24.005 -6.946 1.00 21.39 274 ASN B CA 1
ATOM 4142 C C . ASN B 1 285 ? -18.864 24.208 -7.848 1.00 23.46 274 ASN B C 1
ATOM 4143 O O . ASN B 1 285 ? -18.827 24.984 -8.809 1.00 24.51 274 ASN B O 1
ATOM 4148 N N . LYS B 1 286 ? -19.929 23.462 -7.577 1.00 19.58 275 LYS B N 1
ATOM 4149 C CA . LYS B 1 286 ? -21.192 23.529 -8.302 1.00 22.50 275 LYS B CA 1
ATOM 4150 C C . LYS B 1 286 ? -22.218 24.150 -7.380 1.00 24.19 275 LYS B C 1
ATOM 4151 O O . LYS B 1 286 ? -22.606 23.542 -6.388 1.00 26.27 275 LYS B O 1
ATOM 4157 N N . ALA B 1 287 ? -22.669 25.359 -7.680 1.00 27.49 276 ALA B N 1
ATOM 4158 C CA . ALA B 1 287 ? -23.717 25.968 -6.881 1.00 26.97 276 ALA B CA 1
ATOM 4159 C C . ALA B 1 287 ? -25.062 25.313 -7.143 1.00 32.56 276 ALA B C 1
ATOM 4160 O O . ALA B 1 287 ? -25.321 24.870 -8.258 1.00 31.79 276 ALA B O 1
ATOM 4162 N N . PRO B 1 288 ? -25.924 25.249 -6.120 1.00 37.61 277 PRO B N 1
ATOM 4163 C CA . PRO B 1 288 ? -27.181 24.522 -6.259 1.00 45.82 277 PRO B CA 1
ATOM 4164 C C . PRO B 1 288 ? -28.073 25.232 -7.335 1.00 42.16 277 PRO B C 1
ATOM 4165 O O . PRO B 1 288 ? -28.205 26.460 -7.301 1.00 40.63 277 PRO B O 1
ATOM 4169 N N . ASN B 1 289 ? -28.624 24.493 -8.296 1.00 54.90 278 ASN B N 1
ATOM 4170 C CA . ASN B 1 289 ? -29.484 25.071 -9.339 1.00 68.25 278 ASN B CA 1
ATOM 4171 C C . ASN B 1 289 ? -28.823 26.157 -10.198 1.00 69.95 278 ASN B C 1
ATOM 4172 O O . ASN B 1 289 ? -29.524 26.982 -10.776 1.00 79.39 278 ASN B O 1
ATOM 4177 N N . LYS B 1 290 ? -27.489 26.174 -10.265 1.00 55.77 279 LYS B N 1
ATOM 4178 C CA . LYS B 1 290 ? -26.751 27.028 -11.204 1.00 45.91 279 LYS B CA 1
ATOM 4179 C C . LYS B 1 290 ? -25.837 26.114 -11.998 1.00 51.03 279 LYS B C 1
ATOM 4180 O O . LYS B 1 290 ? -25.165 25.256 -11.421 1.00 49.14 279 LYS B O 1
ATOM 4186 N N . PRO B 1 291 ? -25.799 26.292 -13.322 1.00 49.47 280 PRO B N 1
ATOM 4187 C CA . PRO B 1 291 ? -24.935 25.428 -14.113 1.00 43.82 280 PRO B CA 1
ATOM 4188 C C . PRO B 1 291 ? -23.448 25.720 -13.883 1.00 41.18 280 PRO B C 1
ATOM 4189 O O . PRO B 1 291 ? -23.073 26.864 -13.584 1.00 46.55 280 PRO B O 1
ATOM 4193 N N . LEU B 1 292 ? -22.612 24.697 -14.041 1.00 38.14 281 LEU B N 1
ATOM 4194 C CA . LEU B 1 292 ? -21.157 24.884 -14.121 1.00 39.62 281 LEU B CA 1
ATOM 4195 C C . LEU B 1 292 ? -20.744 25.707 -15.326 1.00 43.94 281 LEU B C 1
ATOM 4196 O O . LEU B 1 292 ? -21.311 25.571 -16.410 1.00 50.93 281 LEU B O 1
ATOM 4201 N N . ASP B 1 293 ? -19.738 26.543 -15.128 1.00 44.25 282 ASP B N 1
ATOM 4202 C CA . ASP B 1 293 ? -19.066 27.224 -16.212 1.00 50.14 282 ASP B CA 1
ATOM 4203 C C . ASP B 1 293 ? -18.636 26.130 -17.218 1.00 59.92 282 ASP B C 1
ATOM 4204 O O . ASP B 1 293 ? -18.156 25.067 -16.811 1.00 45.88 282 ASP B O 1
ATOM 4209 N N . PRO B 1 294 ? -18.863 26.356 -18.528 1.00 45.83 283 PRO B N 1
ATOM 4210 C CA . PRO B 1 294 ? -18.466 25.372 -19.557 1.00 55.07 283 PRO B CA 1
ATOM 4211 C C . PRO B 1 294 ? -17.019 24.863 -19.445 1.00 38.93 283 PRO B C 1
ATOM 4212 O O . PRO B 1 294 ? -16.740 23.712 -19.770 1.00 43.14 283 PRO B O 1
ATOM 4216 N N . LEU B 1 295 ? -16.098 25.723 -19.023 1.00 38.14 284 LEU B N 1
ATOM 4217 C CA . LEU B 1 295 ? -14.703 25.336 -18.893 1.00 36.19 284 LEU B CA 1
ATOM 4218 C C . LEU B 1 295 ? -14.553 24.091 -18.018 1.00 44.10 284 LEU B C 1
ATOM 4219 O O . LEU B 1 295 ? -13.847 23.176 -18.374 1.00 36.84 284 LEU B O 1
ATOM 4224 N N . GLU B 1 296 ? -15.222 24.077 -16.876 1.00 34.58 285 GLU B N 1
ATOM 4225 C CA . GLU B 1 296 ? -15.197 22.938 -16.007 1.00 28.96 285 GLU B CA 1
ATOM 4226 C C . GLU B 1 296 ? -16.178 21.848 -16.460 1.00 33.02 285 GLU B C 1
ATOM 4227 O O . GLU B 1 296 ? -15.848 20.678 -16.418 1.00 28.84 285 GLU B O 1
ATOM 4233 N N . ALA B 1 297 ? -17.373 22.246 -16.880 1.00 32.32 286 ALA B N 1
ATOM 4234 C CA . ALA B 1 297 ? -18.407 21.314 -17.301 1.00 35.86 286 ALA B CA 1
ATOM 4235 C C . ALA B 1 297 ? -17.908 20.426 -18.425 1.00 37.10 286 ALA B C 1
ATOM 4236 O O . ALA B 1 297 ? -18.060 19.210 -18.375 1.00 29.80 286 ALA B O 1
ATOM 4238 N N . GLN B 1 298 ? -17.309 21.031 -19.434 1.00 31.71 287 GLN B N 1
ATOM 4239 C CA . GLN B 1 298 ? -16.857 20.257 -20.598 1.00 34.49 287 GLN B CA 1
ATOM 4240 C C . GLN B 1 298 ? -15.655 19.366 -20.271 1.00 34.85 287 GLN B C 1
ATOM 4241 O O . GLN B 1 298 ? -15.523 18.278 -20.825 1.00 31.32 287 GLN B O 1
ATOM 4247 N N . PHE B 1 299 ? -14.795 19.796 -19.358 1.00 28.88 288 PHE B N 1
ATOM 4248 C CA . PHE B 1 299 ? -13.708 18.926 -18.948 1.00 26.46 288 PHE B CA 1
ATOM 4249 C C . PHE B 1 299 ? -14.277 17.673 -18.299 1.00 28.20 288 PHE B C 1
ATOM 4250 O O . PHE B 1 299 ? -13.845 16.587 -18.583 1.00 25.80 288 PHE B O 1
ATOM 4258 N N . LEU B 1 300 ? -15.219 17.856 -17.384 1.00 26.31 289 LEU B N 1
ATOM 4259 C CA . LEU B 1 300 ? -15.817 16.721 -16.702 1.00 26.56 289 LEU B CA 1
ATOM 4260 C C . LEU B 1 300 ? -16.589 15.853 -17.673 1.00 26.99 289 LEU B C 1
ATOM 4261 O O . LEU B 1 300 ? -16.531 14.620 -17.579 1.00 24.86 289 LEU B O 1
ATOM 4266 N N . LYS B 1 301 ? -17.286 16.462 -18.616 1.00 28.43 290 LYS B N 1
ATOM 4267 C CA . LYS B 1 301 ? -18.003 15.695 -19.655 1.00 32.71 290 LYS B CA 1
ATOM 4268 C C . LYS B 1 301 ? -17.018 14.851 -20.457 1.00 28.93 290 LYS B C 1
ATOM 4269 O O . LYS B 1 301 ? -17.300 13.704 -20.801 1.00 32.89 290 LYS B O 1
ATOM 4275 N N . LEU B 1 302 ? -15.847 15.415 -20.749 1.00 28.40 291 LEU B N 1
ATOM 4276 C CA . LEU B 1 302 ? -14.817 14.651 -21.451 1.00 31.80 291 LEU B CA 1
ATOM 4277 C C . LEU B 1 302 ? -14.313 13.462 -20.612 1.00 27.19 291 LEU B C 1
ATOM 4278 O O . LEU B 1 302 ? -14.171 12.343 -21.073 1.00 28.93 291 LEU B O 1
ATOM 4283 N N . VAL B 1 303 ? -14.061 13.718 -19.347 1.00 24.95 292 VAL B N 1
ATOM 4284 C CA . VAL B 1 303 ? -13.619 12.672 -18.455 1.00 24.43 292 VAL B CA 1
ATOM 4285 C C . VAL B 1 303 ? -14.636 11.540 -18.395 1.00 28.26 292 VAL B C 1
ATOM 4286 O O . VAL B 1 303 ? -14.237 10.353 -18.374 1.00 25.21 292 VAL B O 1
ATOM 4290 N N . LEU B 1 304 ? -15.918 11.896 -18.357 1.00 26.10 293 LEU B N 1
ATOM 4291 C CA . LEU B 1 304 ? -17.002 10.901 -18.174 1.00 30.56 293 LEU B CA 1
ATOM 4292 C C . LEU B 1 304 ? -17.546 10.394 -19.509 1.00 34.89 293 LEU B C 1
ATOM 4293 O O . LEU B 1 304 ? -18.764 10.273 -19.705 1.00 52.50 293 LEU B O 1
ATOM 4298 N N . SER B 1 305 ? -16.650 10.223 -20.455 1.00 31.78 294 SER B N 1
ATOM 4299 C CA . SER B 1 305 ? -17.011 9.811 -21.794 1.00 32.49 294 SER B CA 1
ATOM 4300 C C . SER B 1 305 ? -16.077 8.701 -22.149 1.00 29.70 294 SER B C 1
ATOM 4301 O O . SER B 1 305 ? -15.124 8.422 -21.407 1.00 28.99 294 SER B O 1
ATOM 4304 N N . LYS B 1 306 ? -16.307 8.102 -23.307 1.00 33.00 295 LYS B N 1
ATOM 4305 C CA . LYS B 1 306 ? -15.417 7.037 -23.795 1.00 37.05 295 LYS B CA 1
ATOM 4306 C C . LYS B 1 306 ? -13.979 7.507 -23.916 1.00 35.37 295 LYS B C 1
ATOM 4307 O O . LYS B 1 306 ? -13.052 6.790 -23.487 1.00 34.69 295 LYS B O 1
ATOM 4313 N N . THR B 1 307 ? -13.778 8.725 -24.428 1.00 36.06 296 THR B N 1
ATOM 4314 C CA . THR B 1 307 ? -12.422 9.289 -24.486 1.00 37.02 296 THR B CA 1
ATOM 4315 C C . THR B 1 307 ? -11.745 9.354 -23.104 1.00 33.37 296 THR B C 1
ATOM 4316 O O . THR B 1 307 ? -10.576 8.956 -22.936 1.00 36.65 296 THR B O 1
ATOM 4320 N N . GLY B 1 308 ? -12.453 9.871 -22.111 1.00 33.03 297 GLY B N 1
ATOM 4321 C CA . GLY B 1 308 ? -11.897 9.987 -20.786 1.00 30.63 297 GLY B CA 1
ATOM 4322 C C . GLY B 1 308 ? -11.601 8.650 -20.148 1.00 30.56 297 GLY B C 1
ATOM 4323 O O . GLY B 1 308 ? -10.579 8.476 -19.444 1.00 26.16 297 GLY B O 1
ATOM 4324 N N . GLN B 1 309 ? -12.510 7.700 -20.335 1.00 25.56 298 GLN B N 1
ATOM 4325 C CA . GLN B 1 309 ? -12.355 6.431 -19.649 1.00 28.26 298 GLN B CA 1
ATOM 4326 C C . GLN B 1 309 ? -11.322 5.542 -20.342 1.00 24.89 298 GLN B C 1
ATOM 4327 O O . GLN B 1 309 ? -10.736 4.681 -19.701 1.00 27.61 298 GLN B O 1
ATOM 4333 N N . GLN B 1 310 ? -11.074 5.763 -21.631 1.00 26.82 299 GLN B N 1
ATOM 4334 C CA . GLN B 1 310 ? -9.945 5.106 -22.309 1.00 29.60 299 GLN B CA 1
ATOM 4335 C C . GLN B 1 310 ? -8.615 5.521 -21.677 1.00 27.44 299 GLN B C 1
ATOM 4336 O O . GLN B 1 310 ? -7.710 4.742 -21.531 1.00 28.26 299 GLN B O 1
ATOM 4342 N N . VAL B 1 311 ? -8.516 6.781 -21.265 1.00 29.29 300 VAL B N 1
ATOM 4343 C CA . VAL B 1 311 ? -7.335 7.258 -20.554 1.00 26.99 300 VAL B CA 1
ATOM 4344 C C . VAL B 1 311 ? -7.166 6.500 -19.223 1.00 29.40 300 VAL B C 1
ATOM 4345 O O . VAL B 1 311 ? -6.049 6.117 -18.870 1.00 26.99 300 VAL B O 1
ATOM 4349 N N . VAL B 1 312 ? -8.283 6.296 -18.507 1.00 24.99 301 VAL B N 1
ATOM 4350 C CA . VAL B 1 312 ? -8.282 5.569 -17.250 1.00 24.65 301 VAL B CA 1
ATOM 4351 C C . VAL B 1 312 ? -7.681 4.158 -17.442 1.00 25.47 301 VAL B C 1
ATOM 4352 O O . VAL B 1 312 ? -6.757 3.740 -16.709 1.00 24.24 301 VAL B O 1
ATOM 4356 N N . VAL B 1 313 ? -8.149 3.467 -18.493 1.00 27.92 302 VAL B N 1
ATOM 4357 C CA . VAL B 1 313 ? -7.637 2.143 -18.823 1.00 29.46 302 VAL B CA 1
ATOM 4358 C C . VAL B 1 313 ? -6.143 2.206 -19.178 1.00 29.52 302 VAL B C 1
ATOM 4359 O O . VAL B 1 313 ? -5.346 1.400 -18.679 1.00 28.25 302 VAL B O 1
ATOM 4363 N N . LYS B 1 314 ? -5.761 3.192 -19.976 1.00 27.85 303 LYS B N 1
ATOM 4364 C CA . LYS B 1 314 ? -4.397 3.288 -20.436 1.00 35.08 303 LYS B CA 1
ATOM 4365 C C . LYS B 1 314 ? -3.419 3.630 -19.271 1.00 33.12 303 LYS B C 1
ATOM 4366 O O . LYS B 1 314 ? -2.286 3.134 -19.249 1.00 32.42 303 LYS B O 1
ATOM 4372 N N . ASP B 1 315 ? -3.879 4.332 -18.231 1.00 29.50 304 ASP B N 1
ATOM 4373 C CA . ASP B 1 315 ? -3.028 4.568 -17.045 1.00 29.56 304 ASP B CA 1
ATOM 4374 C C . ASP B 1 315 ? -3.043 3.392 -16.050 1.00 36.09 304 ASP B C 1
ATOM 4375 O O . ASP B 1 315 ? -2.339 3.426 -15.045 1.00 28.14 304 ASP B O 1
ATOM 4380 N N . GLY B 1 316 ? -3.881 2.389 -16.291 1.00 25.69 305 GLY B N 1
ATOM 4381 C CA . GLY B 1 316 ? -3.906 1.198 -15.472 1.00 24.67 305 GLY B CA 1
ATOM 4382 C C . GLY B 1 316 ? -4.910 1.203 -14.325 1.00 22.32 305 GLY B C 1
ATOM 4383 O O . GLY B 1 316 ? -4.812 0.372 -13.418 1.00 27.47 305 GLY B O 1
ATOM 4384 N N . TYR B 1 317 ? -5.862 2.122 -14.337 1.00 20.19 306 TYR B N 1
ATOM 4385 C CA . TYR B 1 317 ? -6.954 2.143 -13.333 1.00 20.85 306 TYR B CA 1
ATOM 4386 C C . TYR B 1 317 ? -8.182 1.501 -13.957 1.00 21.43 306 TYR B C 1
ATOM 4387 O O . TYR B 1 317 ? -8.134 1.008 -15.092 1.00 25.02 306 TYR B O 1
ATOM 4396 N N . ILE B 1 318 ? -9.253 1.429 -13.194 1.00 18.91 307 ILE B N 1
ATOM 4397 C CA . ILE B 1 318 ? -10.448 0.703 -13.574 1.00 20.18 307 ILE B CA 1
ATOM 4398 C C . ILE B 1 318 ? -11.499 1.712 -14.034 1.00 23.25 307 ILE B C 1
ATOM 4399 O O . ILE B 1 318 ? -11.805 2.679 -13.311 1.00 22.05 307 ILE B O 1
ATOM 4404 N N . PRO B 1 319 ? -12.005 1.562 -15.266 1.00 22.17 308 PRO B N 1
ATOM 4405 C CA . PRO B 1 319 ? -12.938 2.604 -15.762 1.00 23.45 308 PRO B CA 1
ATOM 4406 C C . PRO B 1 319 ? -14.308 2.549 -15.065 1.00 25.68 308 PRO B C 1
ATOM 4407 O O . PRO B 1 319 ? -14.722 1.516 -14.572 1.00 25.14 308 PRO B O 1
ATOM 4411 N N . LEU B 1 320 ? -15.030 3.667 -15.085 1.00 25.35 309 LEU B N 1
ATOM 4412 C CA . LEU B 1 320 ? -16.364 3.740 -14.511 1.00 22.95 309 LEU B CA 1
ATOM 4413 C C . LEU B 1 320 ? -17.360 2.936 -15.288 1.00 27.20 309 LEU B C 1
ATOM 4414 O O . LEU B 1 320 ? -17.430 3.024 -16.519 1.00 30.30 309 LEU B O 1
ATOM 4419 N N . PRO B 1 321 ? -18.206 2.176 -14.576 1.00 31.11 310 PRO B N 1
ATOM 4420 C CA . PRO B 1 321 ? -19.409 1.668 -15.245 1.00 35.52 310 PRO B CA 1
ATOM 4421 C C . PRO B 1 321 ? -20.245 2.808 -15.799 1.00 30.95 310 PRO B C 1
ATOM 4422 O O . PRO B 1 321 ? -20.250 3.907 -15.234 1.00 31.37 310 PRO B O 1
ATOM 4426 N N . ALA B 1 322 ? -20.957 2.562 -16.886 1.00 35.29 311 ALA B N 1
ATOM 4427 C CA . ALA B 1 322 ? -21.715 3.627 -17.541 1.00 35.42 311 ALA B CA 1
ATOM 4428 C C . ALA B 1 322 ? -22.737 4.263 -16.620 1.00 35.86 311 ALA B C 1
ATOM 4429 O O . ALA B 1 322 ? -22.934 5.469 -16.638 1.00 32.58 311 ALA B O 1
ATOM 4431 N N . LYS B 1 323 ? -23.355 3.468 -15.765 1.00 34.21 312 LYS B N 1
ATOM 4432 C CA . LYS B 1 323 ? -24.358 4.028 -14.849 1.00 33.59 312 LYS B CA 1
ATOM 4433 C C . LYS B 1 323 ? -23.775 5.000 -13.837 1.00 30.24 312 LYS B C 1
ATOM 4434 O O . LYS B 1 323 ? -24.461 5.942 -13.420 1.00 33.10 312 LYS B O 1
ATOM 4440 N N . VAL B 1 324 ? -22.521 4.802 -13.428 1.00 27.77 313 VAL B N 1
ATOM 4441 C CA . VAL B 1 324 ? -21.892 5.737 -12.506 1.00 29.02 313 VAL B CA 1
ATOM 4442 C C . VAL B 1 324 ? -21.652 7.066 -13.215 1.00 26.54 313 VAL B C 1
ATOM 4443 O O . VAL B 1 324 ? -21.922 8.129 -12.690 1.00 31.28 313 VAL B O 1
ATOM 4447 N N . ALA B 1 325 ? -21.159 6.977 -14.437 1.00 29.35 314 ALA B N 1
ATOM 4448 C CA . ALA B 1 325 ? -20.882 8.160 -15.248 1.00 32.32 314 ALA B CA 1
ATOM 4449 C C . ALA B 1 325 ? -22.163 8.929 -15.528 1.00 32.65 314 ALA B C 1
ATOM 4450 O O . ALA B 1 325 ? -22.177 10.156 -15.414 1.00 31.63 314 ALA B O 1
ATOM 4452 N N . GLU B 1 326 ? -23.238 8.195 -15.826 1.00 33.89 315 GLU B N 1
ATOM 4453 C CA . GLU B 1 326 ? -24.545 8.806 -16.101 1.00 37.81 315 GLU B CA 1
ATOM 4454 C C . GLU B 1 326 ? -25.121 9.531 -14.891 1.00 38.11 315 GLU B C 1
ATOM 4455 O O . GLU B 1 326 ? -25.659 10.618 -15.022 1.00 44.47 315 GLU B O 1
ATOM 4461 N N . LYS B 1 327 ? -24.994 8.942 -13.714 1.00 35.62 316 LYS B N 1
ATOM 4462 C CA . LYS B 1 327 ? -25.424 9.572 -12.480 1.00 37.33 316 LYS B CA 1
ATOM 4463 C C . LYS B 1 327 ? -24.669 10.871 -12.239 1.00 39.06 316 LYS B C 1
ATOM 4464 O O . LYS B 1 327 ? -25.277 11.882 -11.878 1.00 42.25 316 LYS B O 1
ATOM 4470 N N . ALA B 1 328 ? -23.349 10.841 -12.435 1.00 30.39 317 ALA B N 1
ATOM 4471 C CA . ALA B 1 328 ? -22.519 12.025 -12.233 1.00 35.26 317 ALA B CA 1
ATOM 4472 C C . ALA B 1 328 ? -22.902 13.144 -13.202 1.00 37.79 317 ALA B C 1
ATOM 4473 O O . ALA B 1 328 ? -23.051 14.300 -12.804 1.00 40.09 317 ALA B O 1
ATOM 4475 N N . ILE B 1 329 ? -23.090 12.782 -14.473 1.00 34.14 318 ILE B N 1
ATOM 4476 C CA . ILE B 1 329 ? -23.499 13.751 -15.479 1.00 38.35 318 ILE B CA 1
ATOM 4477 C C . ILE B 1 329 ? -24.815 14.445 -15.074 1.00 44.20 318 ILE B C 1
ATOM 4478 O O . ILE B 1 329 ? -24.954 15.659 -15.207 1.00 37.30 318 ILE B O 1
ATOM 4483 N N . LYS B 1 330 ? -25.754 13.667 -14.545 1.00 44.12 319 LYS B N 1
ATOM 4484 C CA . LYS B 1 330 ? -27.052 14.195 -14.152 1.00 53.73 319 LYS B CA 1
ATOM 4485 C C . LYS B 1 330 ? -26.899 15.113 -12.953 1.00 57.30 319 LYS B C 1
ATOM 4486 O O . LYS B 1 330 ? -27.457 16.200 -12.935 1.00 45.63 319 LYS B O 1
ATOM 4492 N N . GLU B 1 331 ? -26.154 14.666 -11.948 1.00 50.96 320 GLU B N 1
ATOM 4493 C CA . GLU B 1 331 ? -25.913 15.495 -10.778 1.00 57.71 320 GLU B CA 1
ATOM 4494 C C . GLU B 1 331 ? -25.278 16.836 -11.151 1.00 53.06 320 GLU B C 1
ATOM 4495 O O . GLU B 1 331 ? -25.518 17.850 -10.489 1.00 57.93 320 GLU B O 1
ATOM 4501 N N . LEU B 1 332 ? -24.456 16.847 -12.195 1.00 46.01 321 LEU B N 1
ATOM 4502 C CA . LEU B 1 332 ? -23.785 18.079 -12.601 1.00 38.25 321 LEU B CA 1
ATOM 4503 C C . LEU B 1 332 ? -24.580 18.977 -13.563 1.00 39.24 321 LEU B C 1
ATOM 4504 O O . LEU B 1 332 ? -24.153 20.098 -13.806 1.00 40.21 321 LEU B O 1
ATOM 4509 N N . GLY B 1 333 ? -25.698 18.493 -14.104 1.00 52.34 322 GLY B N 1
ATOM 4510 C CA . GLY B 1 333 ? -26.485 19.228 -15.116 1.00 50.85 322 GLY B CA 1
ATOM 4511 C C . GLY B 1 333 ? -25.922 19.184 -16.531 1.00 52.50 322 GLY B C 1
ATOM 4512 O O . GLY B 1 333 ? -25.129 18.300 -16.897 1.00 51.39 322 GLY B O 1
ATOM 4513 N N . ALA C 1 36 ? 5.825 25.947 45.481 1.00 56.19 25 ALA C N 1
ATOM 4514 C CA . ALA C 1 36 ? 5.955 25.414 44.090 1.00 54.29 25 ALA C CA 1
ATOM 4515 C C . ALA C 1 36 ? 4.849 24.380 43.761 1.00 56.55 25 ALA C C 1
ATOM 4516 O O . ALA C 1 36 ? 4.324 24.350 42.643 1.00 67.81 25 ALA C O 1
ATOM 4518 N N . ILE C 1 37 ? 4.548 23.526 44.741 1.00 52.00 26 ILE C N 1
ATOM 4519 C CA . ILE C 1 37 ? 3.482 22.534 44.656 1.00 52.74 26 ILE C CA 1
ATOM 4520 C C . ILE C 1 37 ? 2.435 22.749 45.770 1.00 50.08 26 ILE C C 1
ATOM 4521 O O . ILE C 1 37 ? 2.678 23.403 46.778 1.00 50.29 26 ILE C O 1
ATOM 4526 N N . ASP C 1 38 ? 1.254 22.194 45.554 1.00 41.79 27 ASP C N 1
ATOM 4527 C CA . ASP C 1 38 ? 0.124 22.384 46.462 1.00 38.80 27 ASP C CA 1
ATOM 4528 C C . ASP C 1 38 ? 0.417 21.784 47.843 1.00 42.71 27 ASP C C 1
ATOM 4529 O O . ASP C 1 38 ? 0.681 20.592 47.911 1.00 44.34 27 ASP C O 1
ATOM 4534 N N . PRO C 1 39 ? 0.344 22.580 48.941 1.00 46.23 28 PRO C N 1
ATOM 4535 C CA . PRO C 1 39 ? 0.650 22.029 50.266 1.00 38.88 28 PRO C CA 1
ATOM 4536 C C . PRO C 1 39 ? -0.341 20.965 50.743 1.00 32.63 28 PRO C C 1
ATOM 4537 O O . PRO C 1 39 ? 0.016 20.184 51.578 1.00 36.22 28 PRO C O 1
ATOM 4541 N N . ALA C 1 40 ? -1.518 20.888 50.133 1.00 36.47 29 ALA C N 1
ATOM 4542 C CA . ALA C 1 40 ? -2.431 19.820 50.439 1.00 34.94 29 ALA C CA 1
ATOM 4543 C C . ALA C 1 40 ? -2.110 18.474 49.711 1.00 34.48 29 ALA C C 1
ATOM 4544 O O . ALA C 1 40 ? -2.798 17.501 49.969 1.00 37.75 29 ALA C O 1
ATOM 4546 N N . LEU C 1 41 ? -1.134 18.413 48.799 1.00 36.47 30 LEU C N 1
ATOM 4547 C CA . LEU C 1 41 ? -0.769 17.109 48.186 1.00 33.60 30 LEU C CA 1
ATOM 4548 C C . LEU C 1 41 ? -0.266 16.178 49.278 1.00 35.05 30 LEU C C 1
ATOM 4549 O O . LEU C 1 41 ? 0.464 16.587 50.138 1.00 34.83 30 LEU C O 1
ATOM 4554 N N . PRO C 1 42 ? -0.629 14.889 49.211 1.00 35.44 31 PRO C N 1
ATOM 4555 C CA . PRO C 1 42 ? -0.150 14.000 50.262 1.00 41.22 31 PRO C CA 1
ATOM 4556 C C . PRO C 1 42 ? 1.355 13.755 50.230 1.00 36.81 31 PRO C C 1
ATOM 4557 O O . PRO C 1 42 ? 1.973 13.863 49.201 1.00 37.97 31 PRO C O 1
ATOM 4561 N N . GLU C 1 43 ? 1.928 13.446 51.392 1.00 40.54 32 GLU C N 1
ATOM 4562 C CA . GLU C 1 43 ? 3.308 13.049 51.464 1.00 41.19 32 GLU C CA 1
ATOM 4563 C C . GLU C 1 43 ? 3.315 11.521 51.254 1.00 40.30 32 GLU C C 1
ATOM 4564 O O . GLU C 1 43 ? 2.377 10.838 51.642 1.00 47.77 32 GLU C O 1
ATOM 4570 N N . TYR C 1 44 ? 4.314 11.011 50.542 1.00 36.16 33 TYR C N 1
ATOM 4571 C CA . TYR C 1 44 ? 4.429 9.583 50.282 1.00 32.73 33 TYR C CA 1
ATOM 4572 C C . TYR C 1 44 ? 5.092 8.873 51.446 1.00 38.58 33 TYR C C 1
ATOM 4573 O O . TYR C 1 44 ? 6.122 9.321 51.929 1.00 43.69 33 TYR C O 1
ATOM 4582 N N . GLN C 1 45 ? 4.468 7.802 51.897 1.00 37.85 34 GLN C N 1
ATOM 4583 C CA . GLN C 1 45 ? 5.031 6.919 52.912 1.00 43.78 34 GLN C CA 1
ATOM 4584 C C . GLN C 1 45 ? 5.275 5.533 52.270 1.00 39.36 34 GLN C C 1
ATOM 4585 O O . GLN C 1 45 ? 4.393 4.969 51.634 1.00 42.13 34 GLN C O 1
ATOM 4591 N N . LYS C 1 46 ? 6.440 4.957 52.534 1.00 44.47 35 LYS C N 1
ATOM 4592 C CA . LYS C 1 46 ? 6.719 3.568 52.146 1.00 43.13 35 LYS C CA 1
ATOM 4593 C C . LYS C 1 46 ? 5.674 2.559 52.648 1.00 43.81 35 LYS C C 1
ATOM 4594 O O . LYS C 1 46 ? 5.230 2.625 53.787 1.00 45.11 35 LYS C O 1
ATOM 4600 N N . ALA C 1 47 ? 5.276 1.637 51.771 1.00 44.63 36 ALA C N 1
ATOM 4601 C CA . ALA C 1 47 ? 4.391 0.526 52.130 1.00 47.36 36 ALA C CA 1
ATOM 4602 C C . ALA C 1 47 ? 5.176 -0.778 52.031 1.00 60.31 36 ALA C C 1
ATOM 4603 O O . ALA C 1 47 ? 6.267 -0.787 51.462 1.00 59.43 36 ALA C O 1
ATOM 4605 N N . SER C 1 48 ? 4.614 -1.873 52.559 1.00 63.52 37 SER C N 1
ATOM 4606 C CA . SER C 1 48 ? 5.255 -3.200 52.489 1.00 54.28 37 SER C CA 1
ATOM 4607 C C . SER C 1 48 ? 4.649 -3.971 51.289 1.00 66.76 37 SER C C 1
ATOM 4608 O O . SER C 1 48 ? 3.681 -3.514 50.638 1.00 59.96 37 SER C O 1
ATOM 4611 N N . GLY C 1 49 ? 5.264 -5.103 50.956 1.00 64.69 38 GLY C N 1
ATOM 4612 C CA . GLY C 1 49 ? 4.802 -5.959 49.850 1.00 69.42 38 GLY C CA 1
ATOM 4613 C C . GLY C 1 49 ? 5.037 -5.416 48.452 1.00 61.56 38 GLY C C 1
ATOM 4614 O O . GLY C 1 49 ? 4.248 -5.678 47.537 1.00 65.74 38 GLY C O 1
ATOM 4615 N N . VAL C 1 50 ? 6.126 -4.674 48.275 1.00 60.70 39 VAL C N 1
ATOM 4616 C CA . VAL C 1 50 ? 6.441 -4.091 46.980 1.00 54.43 39 VAL C CA 1
ATOM 4617 C C . VAL C 1 50 ? 7.719 -4.717 46.427 1.00 58.87 39 VAL C C 1
ATOM 4618 O O . VAL C 1 50 ? 8.837 -4.448 46.895 1.00 51.45 39 VAL C O 1
ATOM 4622 N N . SER C 1 51 ? 7.554 -5.475 45.355 1.00 50.21 40 SER C N 1
ATOM 4623 C CA . SER C 1 51 ? 8.690 -6.033 44.633 1.00 44.13 40 SER C CA 1
ATOM 4624 C C . SER C 1 51 ? 8.233 -6.478 43.264 1.00 38.19 40 SER C C 1
ATOM 4625 O O . SER C 1 51 ? 7.031 -6.622 42.998 1.00 41.64 40 SER C O 1
ATOM 4628 N N . GLY C 1 52 ? 9.197 -6.619 42.371 1.00 41.45 41 GLY C N 1
ATOM 4629 C CA . GLY C 1 52 ? 8.903 -7.041 41.015 1.00 40.35 41 GLY C CA 1
ATOM 4630 C C . GLY C 1 52 ? 9.363 -6.033 39.994 1.00 37.58 41 GLY C C 1
ATOM 4631 O O . GLY C 1 52 ? 10.181 -5.159 40.223 1.00 39.40 41 GLY C O 1
ATOM 4632 N N . ASN C 1 53 ? 8.863 -6.216 38.789 1.00 35.50 42 ASN C N 1
ATOM 4633 C CA . ASN C 1 53 ? 9.352 -5.489 37.633 1.00 33.97 42 ASN C CA 1
ATOM 4634 C C . ASN C 1 53 ? 8.238 -4.718 37.037 1.00 28.43 42 ASN C C 1
ATOM 4635 O O . ASN C 1 53 ? 7.161 -5.255 36.784 1.00 33.27 42 ASN C O 1
ATOM 4640 N N . LEU C 1 54 ? 8.486 -3.433 36.852 1.00 26.65 43 LEU C N 1
ATOM 4641 C CA . LEU C 1 54 ? 7.541 -2.527 36.201 1.00 28.55 43 LEU C CA 1
ATOM 4642 C C . LEU C 1 54 ? 8.021 -2.206 34.788 1.00 26.89 43 LEU C C 1
ATOM 4643 O O . LEU C 1 54 ? 9.191 -1.888 34.614 1.00 28.77 43 LEU C O 1
ATOM 4648 N N . SER C 1 55 ? 7.131 -2.266 33.802 1.00 24.86 44 SER C N 1
ATOM 4649 C CA . SER C 1 55 ? 7.438 -1.738 32.481 1.00 27.44 44 SER C CA 1
ATOM 4650 C C . SER C 1 55 ? 6.458 -0.637 32.082 1.00 24.39 44 SER C C 1
ATOM 4651 O O . SER C 1 55 ? 5.236 -0.788 32.262 1.00 23.19 44 SER C O 1
ATOM 4654 N N . SER C 1 56 ? 7.019 0.391 31.453 1.00 20.61 45 SER C N 1
ATOM 4655 C CA . SER C 1 56 ? 6.301 1.492 30.906 1.00 18.33 45 SER C CA 1
ATOM 4656 C C . SER C 1 56 ? 6.558 1.619 29.405 1.00 18.61 45 SER C C 1
ATOM 4657 O O . SER C 1 56 ? 7.698 1.449 28.966 1.00 19.40 45 SER C O 1
ATOM 4660 N N . VAL C 1 57 ? 5.498 1.895 28.646 1.00 16.83 46 VAL C N 1
ATOM 4661 C CA . VAL C 1 57 ? 5.597 2.105 27.189 1.00 18.59 46 VAL C CA 1
ATOM 4662 C C . VAL C 1 57 ? 4.716 3.276 26.783 1.00 18.40 46 VAL C C 1
ATOM 4663 O O . VAL C 1 57 ? 3.532 3.274 27.117 1.00 16.25 46 VAL C O 1
ATOM 4667 N N . GLY C 1 58 ? 5.277 4.283 26.096 1.00 15.69 47 GLY C N 1
ATOM 4668 C CA . GLY C 1 58 ? 4.486 5.366 25.627 1.00 14.80 47 GLY C CA 1
ATOM 4669 C C . GLY C 1 58 ? 5.198 6.682 25.362 1.00 16.74 47 GLY C C 1
ATOM 4670 O 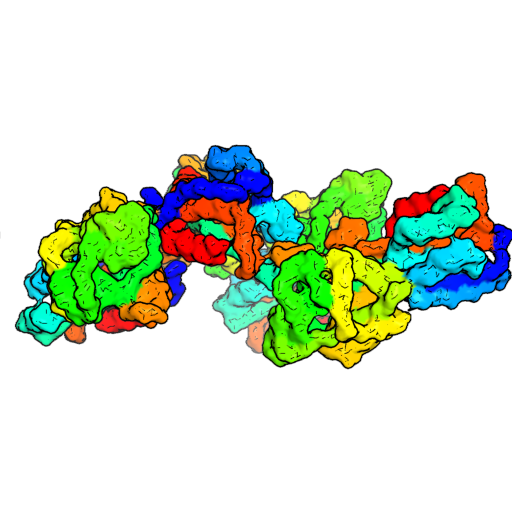O . GLY C 1 58 ? 6.221 6.728 24.691 1.00 17.55 47 GLY C O 1
ATOM 4671 N N . SER C 1 59 ? 4.608 7.706 25.912 1.00 14.42 48 SER C N 1
ATOM 4672 C CA . SER C 1 59 ? 4.942 9.104 25.643 1.00 14.42 48 SER C CA 1
ATOM 4673 C C . SER C 1 59 ? 6.401 9.475 25.850 1.00 19.52 48 SER C C 1
ATOM 4674 O O . SER C 1 59 ? 7.004 9.212 26.916 1.00 18.33 48 SER C O 1
ATOM 4677 N N . ASP C 1 60 ? 6.935 10.243 24.877 1.00 20.14 49 ASP C N 1
ATOM 4678 C CA . ASP C 1 60 ? 8.218 10.897 25.015 1.00 18.98 49 ASP C CA 1
ATOM 4679 C C . ASP C 1 60 ? 8.088 12.222 25.817 1.00 17.54 49 ASP C C 1
ATOM 4680 O O . ASP C 1 60 ? 8.998 12.567 26.569 1.00 21.29 49 ASP C O 1
ATOM 4685 N N . THR C 1 61 ? 6.941 12.890 25.708 1.00 17.15 50 THR C N 1
ATOM 4686 C CA . THR C 1 61 ? 6.674 14.060 26.564 1.00 16.59 50 THR C CA 1
ATOM 4687 C C . THR C 1 61 ? 6.929 13.695 28.037 1.00 20.44 50 THR C C 1
ATOM 4688 O O . THR C 1 61 ? 7.528 14.474 28.797 1.00 21.64 50 THR C O 1
ATOM 4692 N N . LEU C 1 62 ? 6.487 12.503 28.397 1.00 20.11 51 LEU C N 1
ATOM 4693 C CA . LEU C 1 62 ? 6.625 11.958 29.750 1.00 19.34 51 LEU C CA 1
ATOM 4694 C C . LEU C 1 62 ? 7.906 11.098 29.992 1.00 22.42 51 LEU C C 1
ATOM 4695 O O . LEU C 1 62 ? 8.019 10.486 31.067 1.00 24.20 51 LEU C O 1
ATOM 4700 N N . ALA C 1 63 ? 8.887 11.127 29.086 1.00 20.23 52 ALA C N 1
ATOM 4701 C CA . ALA C 1 63 ? 10.066 10.273 29.228 1.00 22.17 52 ALA C CA 1
ATOM 4702 C C . ALA C 1 63 ? 10.903 10.603 30.461 1.00 22.20 52 ALA C C 1
ATOM 4703 O O . ALA C 1 63 ? 11.271 9.723 31.226 1.00 24.31 52 ALA C O 1
ATOM 4705 N N . ASN C 1 64 ? 11.190 11.887 30.664 1.00 21.51 53 ASN C N 1
ATOM 4706 C CA . ASN C 1 64 ? 12.005 12.275 31.808 1.00 23.84 53 ASN C CA 1
ATOM 4707 C C . ASN C 1 64 ? 11.254 12.138 33.091 1.00 23.38 53 ASN C C 1
ATOM 4708 O O . ASN C 1 64 ? 11.843 11.706 34.100 1.00 23.96 53 ASN C O 1
ATOM 4713 N N . LEU C 1 65 ? 9.959 12.461 33.075 1.00 22.13 54 LEU C N 1
ATOM 4714 C CA . LEU C 1 65 ? 9.138 12.230 34.273 1.00 23.84 54 LEU C CA 1
ATOM 4715 C C . LEU C 1 65 ? 9.152 10.784 34.675 1.00 22.17 54 LEU C C 1
ATOM 4716 O O . LEU C 1 65 ? 9.437 10.454 35.825 1.00 24.07 54 LEU C O 1
ATOM 4721 N N . MET C 1 66 ? 8.852 9.895 33.747 1.00 21.27 55 MET C N 1
ATOM 4722 C CA . MET C 1 66 ? 8.867 8.473 34.108 1.00 24.00 55 MET C CA 1
ATOM 4723 C C . MET C 1 66 ? 10.244 8.027 34.628 1.00 23.85 55 MET C C 1
ATOM 4724 O O . MET C 1 66 ? 10.338 7.269 35.589 1.00 26.49 55 MET C O 1
ATOM 4729 N N . THR C 1 67 ? 11.313 8.470 33.986 1.00 23.04 56 THR C N 1
ATOM 4730 C CA . THR C 1 67 ? 12.651 8.100 34.405 1.00 24.41 56 THR C CA 1
ATOM 4731 C C . THR C 1 67 ? 12.929 8.557 35.845 1.00 25.48 56 THR C C 1
ATOM 4732 O O . THR C 1 67 ? 13.432 7.796 36.682 1.00 26.94 56 THR C O 1
ATOM 4736 N N . MET C 1 68 ? 12.592 9.799 36.133 1.00 26.56 57 MET C N 1
ATOM 4737 C CA . MET C 1 68 ? 12.866 10.335 37.445 1.00 28.71 57 MET C CA 1
ATOM 4738 C C . MET C 1 68 ? 11.949 9.728 38.494 1.00 27.33 57 MET C C 1
ATOM 4739 O O . MET C 1 68 ? 12.396 9.393 39.607 1.00 28.66 57 MET C O 1
ATOM 4744 N N . TRP C 1 69 ? 10.674 9.541 38.168 1.00 22.46 58 TRP C N 1
ATOM 4745 C CA . TRP C 1 69 ? 9.747 8.863 39.121 1.00 24.00 58 TRP C CA 1
ATOM 4746 C C . TRP C 1 69 ? 10.261 7.447 39.435 1.00 22.82 58 TRP C C 1
ATOM 4747 O O . TRP C 1 69 ? 10.276 7.002 40.568 1.00 24.95 58 TRP C O 1
ATOM 4758 N N . ALA C 1 70 ? 10.731 6.790 38.378 1.00 24.99 59 ALA C N 1
ATOM 4759 C CA . ALA C 1 70 ? 11.297 5.448 38.524 1.00 25.78 59 ALA C CA 1
ATOM 4760 C C . ALA C 1 70 ? 12.527 5.422 39.396 1.00 29.02 59 ALA C C 1
ATOM 4761 O O . ALA C 1 70 ? 12.687 4.495 40.187 1.00 31.27 59 ALA C O 1
ATOM 4763 N N . GLU C 1 71 ? 13.418 6.389 39.223 1.00 30.44 60 GLU C N 1
ATOM 4764 C CA . GLU C 1 71 ? 14.637 6.477 40.031 1.00 33.24 60 GLU C CA 1
ATOM 4765 C C . GLU C 1 71 ? 14.264 6.615 41.514 1.00 37.23 60 GLU C C 1
ATOM 4766 O O . GLU C 1 71 ? 14.814 5.950 42.364 1.00 36.07 60 GLU C O 1
ATOM 4772 N N . GLU C 1 72 ? 13.296 7.472 41.809 1.00 35.39 61 GLU C N 1
ATOM 4773 C CA . GLU C 1 72 ? 12.851 7.622 43.168 1.00 36.38 61 GLU C CA 1
ATOM 4774 C C . GLU C 1 72 ? 12.195 6.355 43.715 1.00 34.56 61 GLU C C 1
ATOM 4775 O O . GLU C 1 72 ? 12.435 5.950 44.864 1.00 35.10 61 GLU C O 1
ATOM 4781 N N . TYR C 1 73 ? 11.342 5.736 42.914 1.00 28.48 62 TYR C N 1
ATOM 4782 C CA . TYR C 1 73 ? 10.647 4.538 43.354 1.00 30.14 62 TYR C CA 1
ATOM 4783 C C . TYR C 1 73 ? 11.685 3.473 43.703 1.00 28.73 62 TYR C C 1
ATOM 4784 O O . TYR C 1 73 ? 11.553 2.768 44.679 1.00 31.13 62 TYR C O 1
ATOM 4793 N N . LYS C 1 74 ? 12.714 3.372 42.871 1.00 29.46 63 LYS C N 1
ATOM 4794 C CA . LYS C 1 74 ? 13.739 2.349 43.032 1.00 35.76 63 LYS C CA 1
ATOM 4795 C C . LYS C 1 74 ? 14.604 2.565 44.278 1.00 41.77 63 LYS C C 1
ATOM 4796 O O . LYS C 1 74 ? 15.064 1.610 44.892 1.00 40.53 63 LYS C O 1
ATOM 4802 N N . ARG C 1 75 ? 14.835 3.823 44.617 1.00 36.51 64 ARG C N 1
ATOM 4803 C CA . ARG C 1 75 ? 15.543 4.170 45.813 1.00 43.13 64 ARG C CA 1
ATOM 4804 C C . ARG C 1 75 ? 14.759 3.752 47.060 1.00 40.15 64 ARG C C 1
ATOM 4805 O O . ARG C 1 75 ? 15.339 3.257 48.003 1.00 47.79 64 ARG C O 1
ATOM 4813 N N . LEU C 1 76 ? 13.452 3.954 47.049 1.00 36.29 65 LEU C N 1
ATOM 4814 C CA . LEU C 1 76 ? 12.595 3.549 48.152 1.00 37.78 65 LEU C CA 1
ATOM 4815 C C . LEU C 1 76 ? 12.420 2.025 48.230 1.00 39.87 65 LEU C C 1
ATOM 4816 O O . LEU C 1 76 ? 12.350 1.455 49.323 1.00 38.74 65 LEU C O 1
ATOM 4821 N N . TYR C 1 77 ? 12.364 1.388 47.062 1.00 36.17 66 TYR C N 1
ATOM 4822 C CA . TYR C 1 77 ? 12.111 -0.038 46.964 1.00 39.36 66 TYR C CA 1
ATOM 4823 C C . TYR C 1 77 ? 13.202 -0.660 46.101 1.00 41.18 66 TYR C C 1
ATOM 4824 O O . TYR C 1 77 ? 12.996 -0.887 44.923 1.00 43.10 66 TYR C O 1
ATOM 4833 N N . PRO C 1 78 ? 14.367 -0.986 46.702 1.00 51.42 67 PRO C N 1
ATOM 4834 C CA . PRO C 1 78 ? 15.452 -1.532 45.870 1.00 45.70 67 PRO C CA 1
ATOM 4835 C C . PRO C 1 78 ? 15.168 -2.919 45.237 1.00 45.66 67 PRO C C 1
ATOM 4836 O O . PRO C 1 78 ? 15.837 -3.274 44.253 1.00 54.86 67 PRO C O 1
ATOM 4840 N N . ASN C 1 79 ? 14.170 -3.657 45.747 1.00 44.35 68 ASN C N 1
ATOM 4841 C CA . ASN C 1 79 ? 13.670 -4.878 45.076 1.00 53.01 68 ASN C CA 1
ATOM 4842 C C . ASN C 1 79 ? 12.913 -4.641 43.749 1.00 50.76 68 ASN C C 1
ATOM 4843 O O . ASN C 1 79 ? 12.456 -5.595 43.115 1.00 61.18 68 ASN C O 1
ATOM 4848 N N . VAL C 1 80 ? 12.709 -3.396 43.348 1.00 39.96 69 VAL C N 1
ATOM 4849 C CA . VAL C 1 80 ? 11.946 -3.114 42.120 1.00 36.31 69 VAL C CA 1
ATOM 4850 C C . VAL C 1 80 ? 12.856 -2.793 40.960 1.00 38.17 69 VAL C C 1
ATOM 4851 O O . VAL C 1 80 ? 13.845 -2.094 41.109 1.00 39.89 69 VAL C O 1
ATOM 4855 N N . ASN C 1 81 ? 12.509 -3.313 39.785 1.00 36.35 70 ASN C N 1
ATOM 4856 C CA . ASN C 1 81 ? 13.244 -3.050 38.550 1.00 40.75 70 ASN C CA 1
ATOM 4857 C C . ASN C 1 81 ? 12.273 -2.353 37.621 1.00 36.19 70 ASN C C 1
ATOM 4858 O O . ASN C 1 81 ? 11.124 -2.745 37.561 1.00 36.81 70 ASN C O 1
ATOM 4863 N N . ILE C 1 82 ? 12.751 -1.365 36.884 1.00 37.20 71 ILE C N 1
ATOM 4864 C CA . ILE C 1 82 ? 11.904 -0.596 36.010 1.00 37.82 71 ILE C CA 1
ATOM 4865 C C . ILE C 1 82 ? 12.471 -0.511 34.594 1.00 40.82 71 ILE C C 1
ATOM 4866 O O . ILE C 1 82 ? 13.692 -0.411 34.407 1.00 49.11 71 ILE C O 1
ATOM 4871 N N . GLN C 1 83 ? 11.599 -0.674 33.603 1.00 31.66 72 GLN C N 1
ATOM 4872 C CA . GLN C 1 83 ? 12.039 -0.528 32.190 1.00 31.31 72 GLN C CA 1
ATOM 4873 C C . GLN C 1 83 ? 11.081 0.430 31.521 1.00 30.55 72 GLN C C 1
ATOM 4874 O O . GLN C 1 83 ? 9.866 0.371 31.747 1.00 27.18 72 GLN C O 1
ATOM 4880 N N . ILE C 1 84 ? 11.656 1.344 30.759 1.00 24.69 73 ILE C N 1
ATOM 4881 C CA . ILE C 1 84 ? 10.927 2.453 30.156 1.00 23.59 73 ILE C CA 1
ATOM 4882 C C . ILE C 1 84 ? 11.234 2.551 28.683 1.00 26.37 73 ILE C C 1
ATOM 4883 O O . ILE C 1 84 ? 12.393 2.517 28.296 1.00 31.27 73 ILE C O 1
ATOM 4888 N N . GLN C 1 85 ? 10.177 2.585 27.869 1.00 23.71 74 GLN C N 1
ATOM 4889 C CA . GLN C 1 85 ? 10.277 2.856 26.435 1.00 23.36 74 GLN C CA 1
ATOM 4890 C C . GLN C 1 85 ? 9.441 4.056 26.187 1.00 22.04 74 GLN C C 1
ATOM 4891 O O . GLN C 1 85 ? 8.336 4.126 26.711 1.00 22.95 74 GLN C O 1
ATOM 4897 N N . ALA C 1 86 ? 9.960 5.018 25.417 1.00 22.35 75 ALA C N 1
ATOM 4898 C CA . ALA C 1 86 ? 9.293 6.289 25.266 1.00 21.35 75 ALA C CA 1
ATOM 4899 C C . ALA C 1 86 ? 9.359 6.764 23.841 1.00 21.46 75 ALA C C 1
ATOM 4900 O O . ALA C 1 86 ? 9.907 7.802 23.535 1.00 26.88 75 ALA C O 1
ATOM 4902 N N . ALA C 1 87 ? 8.752 5.982 22.960 1.00 20.68 76 ALA C N 1
ATOM 4903 C CA . ALA C 1 87 ? 8.765 6.277 21.516 1.00 21.72 76 ALA C CA 1
ATOM 4904 C C . ALA C 1 87 ? 7.601 7.153 21.065 1.00 19.10 76 ALA C C 1
ATOM 4905 O O . ALA C 1 87 ? 7.615 7.668 19.928 1.00 23.13 76 ALA C O 1
ATOM 4907 N N . GLY C 1 88 ? 6.587 7.306 21.924 1.00 17.83 77 GLY C N 1
ATOM 4908 C CA . GLY C 1 88 ? 5.414 8.055 21.612 1.00 17.35 77 GLY C CA 1
ATOM 4909 C C . GLY C 1 88 ? 4.139 7.477 22.175 1.00 19.33 77 GLY C C 1
ATOM 4910 O O . GLY C 1 88 ? 3.984 6.249 22.302 1.00 17.11 77 GLY C O 1
ATOM 4911 N N . SER C 1 89 ? 3.184 8.342 22.476 1.00 15.30 78 SER C N 1
ATOM 4912 C CA . SER C 1 89 ? 1.911 7.948 23.073 1.00 14.89 78 SER C CA 1
ATOM 4913 C C . SER C 1 89 ? 1.167 6.836 22.351 1.00 15.73 78 SER C C 1
ATOM 4914 O O . SER C 1 89 ? 0.512 6.038 23.014 1.00 16.27 78 SER C O 1
ATOM 4917 N N . SER C 1 90 ? 1.230 6.769 21.002 1.00 16.19 79 SER C N 1
ATOM 4918 C CA . SER C 1 90 ? 0.449 5.759 20.291 1.00 16.35 79 SER C CA 1
ATOM 4919 C C . SER C 1 90 ? 0.963 4.362 20.545 1.00 16.79 79 SER C C 1
ATOM 4920 O O . SER C 1 90 ? 0.256 3.412 20.238 1.00 18.17 79 SER C O 1
ATOM 4923 N N . THR C 1 91 ? 2.171 4.237 21.075 1.00 16.89 80 THR C N 1
ATOM 4924 C CA . THR C 1 91 ? 2.678 2.899 21.449 1.00 15.15 80 THR C CA 1
ATOM 4925 C C . THR C 1 91 ? 2.109 2.372 22.764 1.00 16.92 80 THR C C 1
ATOM 4926 O O . THR C 1 91 ? 2.248 1.156 23.057 1.00 18.69 80 THR C O 1
ATOM 4930 N N . ALA C 1 92 ? 1.501 3.214 23.586 1.00 15.73 81 ALA C N 1
ATOM 4931 C CA . ALA C 1 92 ? 0.960 2.791 24.894 1.00 16.40 81 ALA C CA 1
ATOM 4932 C C . ALA C 1 92 ? -0.276 1.872 24.748 1.00 18.97 81 ALA C C 1
ATOM 4933 O O . ALA C 1 92 ? -0.287 0.816 25.392 1.00 18.97 81 ALA C O 1
ATOM 4935 N N . PRO C 1 93 ? -1.284 2.204 23.930 1.00 16.70 82 PRO C N 1
ATOM 4936 C CA . PRO C 1 93 ? -2.445 1.335 23.904 1.00 15.67 82 PRO C CA 1
ATOM 4937 C C . PRO C 1 93 ? -2.172 -0.120 23.515 1.00 17.09 82 PRO C C 1
ATOM 4938 O O . PRO C 1 93 ? -2.628 -0.994 24.243 1.00 17.72 82 PRO C O 1
ATOM 4942 N N . PRO C 1 94 ? -1.393 -0.377 22.482 1.00 18.08 83 PRO C N 1
ATOM 4943 C CA . PRO C 1 94 ? -1.187 -1.787 22.196 1.00 19.81 83 PRO C CA 1
ATOM 4944 C C . PRO C 1 94 ? -0.374 -2.509 23.249 1.00 20.47 83 PRO C C 1
ATOM 4945 O O . PRO C 1 94 ? -0.631 -3.680 23.514 1.00 20.76 83 PRO C O 1
ATOM 4949 N N . ALA C 1 95 ? 0.572 -1.830 23.890 1.00 21.22 84 ALA C N 1
ATOM 4950 C CA . ALA C 1 95 ? 1.331 -2.454 24.994 1.00 21.37 84 ALA C CA 1
ATOM 4951 C C . ALA C 1 95 ? 0.455 -2.784 26.192 1.00 21.48 84 ALA C C 1
ATOM 4952 O O . ALA C 1 95 ? 0.572 -3.859 26.800 1.00 22.43 84 ALA C O 1
ATOM 4954 N N . LEU C 1 96 ? -0.447 -1.898 26.548 1.00 21.11 85 LEU C N 1
ATOM 4955 C CA . LEU C 1 96 ? -1.384 -2.203 27.608 1.00 19.06 85 LEU C CA 1
ATOM 4956 C C . LEU C 1 96 ? -2.382 -3.268 27.211 1.00 20.95 85 LEU C C 1
ATOM 4957 O O . LEU C 1 96 ? -2.658 -4.183 28.000 1.00 21.55 85 LEU C O 1
ATOM 4962 N N . THR C 1 97 ? -2.929 -3.155 26.016 1.00 20.36 86 THR C N 1
ATOM 4963 C CA . THR C 1 97 ? -3.891 -4.133 25.492 1.00 21.70 86 THR C CA 1
ATOM 4964 C C . THR C 1 97 ? -3.301 -5.538 25.372 1.00 22.71 86 THR C C 1
ATOM 4965 O O . THR C 1 97 ? -3.920 -6.516 25.784 1.00 25.95 86 THR C O 1
ATOM 4969 N N . GLU C 1 98 ? -2.059 -5.623 24.937 1.00 22.59 87 GLU C N 1
ATOM 4970 C CA . GLU C 1 98 ? -1.411 -6.919 24.805 1.00 23.78 87 GLU C CA 1
ATOM 4971 C C . GLU C 1 98 ? -0.837 -7.407 26.137 1.00 25.78 87 GLU C C 1
ATOM 4972 O O . GLU C 1 98 ? -0.444 -8.556 26.264 1.00 28.48 87 GLU C O 1
ATOM 4978 N N . GLY C 1 99 ? -0.811 -6.526 27.140 1.00 25.75 88 GLY C N 1
ATOM 4979 C CA . GLY C 1 99 ? -0.320 -6.885 28.478 1.00 26.50 88 GLY C CA 1
ATOM 4980 C C . GLY C 1 99 ? 1.187 -6.935 28.621 1.00 29.37 88 GLY C C 1
ATOM 4981 O O . GLY C 1 99 ? 1.673 -7.472 29.616 1.00 31.18 88 GLY C O 1
ATOM 4982 N N . THR C 1 100 ? 1.922 -6.309 27.701 1.00 27.96 89 THR C N 1
ATOM 4983 C CA . THR C 1 100 ? 3.376 -6.295 27.790 1.00 33.48 89 THR C CA 1
ATOM 4984 C C . THR C 1 100 ? 3.890 -5.132 28.663 1.00 33.80 89 THR C C 1
ATOM 4985 O O . THR C 1 100 ? 5.020 -5.145 29.118 1.00 37.57 89 THR C O 1
ATOM 4989 N N . ALA C 1 101 ? 3.040 -4.148 28.888 1.00 25.88 90 ALA C N 1
ATOM 4990 C CA . ALA C 1 101 ? 3.366 -2.976 29.749 1.00 24.74 90 ALA C CA 1
ATOM 4991 C C . ALA C 1 101 ? 2.446 -2.950 30.937 1.00 20.60 90 ALA C C 1
ATOM 4992 O O . ALA C 1 101 ? 1.234 -3.171 30.774 1.00 22.68 90 ALA C O 1
ATOM 4994 N N . ASN C 1 102 ? 2.983 -2.510 32.091 1.00 20.07 91 ASN C N 1
ATOM 4995 C CA . ASN C 1 102 ? 2.179 -2.135 33.239 1.00 17.79 91 ASN C CA 1
ATOM 4996 C C . ASN C 1 102 ? 1.583 -0.725 33.172 1.00 17.70 91 ASN C C 1
ATOM 4997 O O . ASN C 1 102 ? 0.558 -0.494 33.771 1.00 21.38 91 ASN C O 1
ATOM 5002 N N . LEU C 1 103 ? 2.352 0.208 32.586 1.00 16.59 92 LEU C N 1
ATOM 5003 C CA . LEU C 1 103 ? 2.001 1.627 32.597 1.00 20.23 92 LEU C CA 1
ATOM 5004 C C . LEU C 1 103 ? 2.083 2.145 31.200 1.00 19.30 92 LEU C C 1
ATOM 5005 O O . LEU C 1 103 ? 3.017 1.782 30.474 1.00 18.33 92 LEU C O 1
ATOM 5010 N N . GLY C 1 104 ? 1.128 2.966 30.811 1.00 18.17 93 GLY C N 1
ATOM 5011 C CA . GLY C 1 104 ? 1.081 3.504 29.468 1.00 16.20 93 GLY C CA 1
ATOM 5012 C C . GLY C 1 104 ? 0.992 5.030 29.503 1.00 16.40 93 GLY C C 1
ATOM 5013 O O . GLY C 1 104 ? -0.101 5.564 29.379 1.00 17.67 93 GLY C O 1
ATOM 5014 N N . PRO C 1 105 ? 2.129 5.684 29.639 1.00 17.83 94 PRO C N 1
ATOM 5015 C CA . PRO C 1 105 ? 2.110 7.183 29.646 1.00 16.20 94 PRO C CA 1
ATOM 5016 C C . PRO C 1 105 ? 1.645 7.719 28.291 1.00 15.01 94 PRO C C 1
ATOM 5017 O O . PRO C 1 105 ? 2.122 7.256 27.213 1.00 16.71 94 PRO C O 1
ATOM 5021 N N . MET C 1 106 ? 0.735 8.686 28.311 1.00 15.31 95 MET C N 1
ATOM 5022 C CA . MET C 1 106 ? 0.246 9.285 27.086 1.00 13.82 95 MET C CA 1
ATOM 5023 C C . MET C 1 106 ? 0.013 10.764 27.336 1.00 17.21 95 MET C C 1
ATOM 5024 O O . MET C 1 106 ? -0.486 11.140 28.380 1.00 16.71 95 MET C O 1
ATOM 5029 N N . SER C 1 107 ? 0.293 11.551 26.302 1.00 15.39 96 SER C N 1
ATOM 5030 C CA . SER C 1 107 ? 0.080 13.001 26.383 1.00 15.00 96 SER C CA 1
ATOM 5031 C C . SER C 1 107 ? -1.200 13.414 25.688 1.00 19.01 96 SER C C 1
ATOM 5032 O O . SER C 1 107 ? -1.425 14.604 25.461 1.00 17.46 96 SER C O 1
ATOM 5035 N N . ARG C 1 108 ? -2.038 12.455 25.326 1.00 17.10 97 ARG C N 1
ATOM 5036 C CA . ARG C 1 108 ? -3.415 12.673 24.850 1.00 18.31 97 ARG C CA 1
ATOM 5037 C C . ARG C 1 108 ? -4.255 11.542 25.406 1.00 17.85 97 ARG C C 1
ATOM 5038 O O . ARG C 1 108 ? -3.690 10.511 25.835 1.00 19.97 97 ARG C O 1
ATOM 5046 N N . LYS C 1 109 ? -5.565 11.720 25.462 1.00 20.01 98 LYS C N 1
ATOM 5047 C CA . LYS C 1 109 ? -6.455 10.631 25.851 1.00 21.11 98 LYS C CA 1
ATOM 5048 C C . LYS C 1 109 ? -6.467 9.589 24.770 1.00 20.49 98 LYS C C 1
ATOM 5049 O O . LYS C 1 109 ? -6.242 9.903 23.576 1.00 20.52 98 LYS C O 1
ATOM 5055 N N . MET C 1 110 ? -6.716 8.342 25.145 1.00 20.63 99 MET C N 1
ATOM 5056 C CA . MET C 1 110 ? -6.944 7.344 24.134 1.00 18.95 99 MET C CA 1
ATOM 5057 C C . MET C 1 110 ? -8.129 7.686 23.246 1.00 21.06 99 MET C C 1
ATOM 5058 O O . MET C 1 110 ? -9.115 8.259 23.698 1.00 24.60 99 MET C O 1
ATOM 5063 N N . LYS C 1 111 ? -8.012 7.376 21.953 1.00 23.63 100 LYS C N 1
ATOM 5064 C CA . LYS C 1 111 ? -9.128 7.472 21.044 1.00 23.57 100 LYS C CA 1
ATOM 5065 C C . LYS C 1 111 ? -10.159 6.412 21.340 1.00 22.66 100 LYS C C 1
ATOM 5066 O O . LYS C 1 111 ? -9.825 5.358 21.954 1.00 24.40 100 LYS C O 1
ATOM 5072 N N . ASP C 1 112 ? -11.393 6.586 20.871 1.00 22.93 101 ASP C N 1
ATOM 5073 C CA . ASP C 1 112 ? -12.419 5.584 21.068 1.00 29.33 101 ASP C CA 1
ATOM 5074 C C . ASP C 1 112 ? -11.987 4.201 20.535 1.00 22.08 101 ASP C C 1
ATOM 5075 O O . ASP C 1 112 ? -12.245 3.181 21.182 1.00 27.76 101 ASP C O 1
ATOM 5080 N N . VAL C 1 113 ? -11.322 4.186 19.383 1.00 23.85 102 VAL C N 1
ATOM 5081 C CA . VAL C 1 113 ? -10.916 2.890 18.817 1.00 24.54 102 VAL C CA 1
ATOM 5082 C C . VAL C 1 113 ? -9.853 2.201 19.661 1.00 21.42 102 VAL C C 1
ATOM 5083 O O . VAL C 1 113 ? -9.858 0.942 19.762 1.00 21.85 102 VAL C O 1
ATOM 5087 N N . GLU C 1 114 ? -9.018 2.983 20.340 1.00 20.82 103 GLU C N 1
ATOM 5088 C CA . GLU C 1 114 ? -7.987 2.452 21.246 1.00 20.14 103 GLU C CA 1
ATOM 5089 C C . GLU C 1 114 ? -8.631 1.933 22.500 1.00 23.13 103 GLU C C 1
ATOM 5090 O O . GLU C 1 114 ? -8.321 0.820 22.975 1.00 22.90 103 GLU C O 1
ATOM 5096 N N . LEU C 1 115 ? -9.543 2.704 23.084 1.00 20.60 104 LEU C N 1
ATOM 5097 C CA . LEU C 1 115 ? -10.300 2.243 24.247 1.00 21.21 104 LEU C CA 1
ATOM 5098 C C . LEU C 1 115 ? -11.010 0.918 23.966 1.00 24.97 104 LEU C C 1
ATOM 5099 O O . LEU C 1 115 ? -11.026 0.026 24.811 1.00 25.20 104 LEU C O 1
ATOM 5104 N N . GLN C 1 116 ? -11.633 0.836 22.796 1.00 24.54 105 GLN C N 1
ATOM 5105 C CA . GLN C 1 116 ? -12.447 -0.292 22.436 1.00 28.81 105 GLN C CA 1
ATOM 5106 C C . GLN C 1 116 ? -11.621 -1.541 22.226 1.00 28.54 105 GLN C C 1
ATOM 5107 O O . GLN C 1 116 ? -12.082 -2.612 22.579 1.00 27.59 105 GLN C O 1
ATOM 5113 N N . ALA C 1 117 ? -10.391 -1.384 21.716 1.00 29.31 106 ALA C N 1
ATOM 5114 C CA . ALA C 1 117 ? -9.514 -2.552 21.546 1.00 29.66 106 ALA C CA 1
ATOM 5115 C C . ALA C 1 117 ? -9.147 -3.169 22.895 1.00 26.36 106 ALA C C 1
ATOM 5116 O O . ALA C 1 117 ? -9.151 -4.364 23.040 1.00 26.33 106 ALA C O 1
ATOM 5118 N N . PHE C 1 118 ? -8.891 -2.308 23.878 1.00 26.10 107 PHE C N 1
ATOM 5119 C CA . PHE C 1 118 ? -8.571 -2.742 25.207 1.00 24.10 107 PHE C CA 1
ATOM 5120 C C . PHE C 1 118 ? -9.782 -3.400 25.816 1.00 25.05 107 PHE C C 1
ATOM 5121 O O . PHE C 1 118 ? -9.689 -4.458 26.400 1.00 28.16 107 PHE C O 1
ATOM 5129 N N . GLU C 1 119 ? -10.939 -2.783 25.651 1.00 24.03 108 GLU C N 1
ATOM 5130 C CA . GLU C 1 119 ? -12.144 -3.258 26.256 1.00 25.45 108 GLU C CA 1
ATOM 5131 C C . GLU C 1 119 ? -12.568 -4.612 25.693 1.00 30.72 108 GLU C C 1
ATOM 5132 O O . GLU C 1 119 ? -13.099 -5.463 26.397 1.00 31.76 108 GLU C O 1
ATOM 5138 N N . GLN C 1 120 ? -12.299 -4.809 24.423 1.00 30.92 109 GLN C N 1
ATOM 5139 C CA . GLN C 1 120 ? -12.614 -6.087 23.822 1.00 36.51 109 GLN C CA 1
ATOM 5140 C C . GLN C 1 120 ? -11.880 -7.194 24.516 1.00 35.01 109 GLN C C 1
ATOM 5141 O O . GLN C 1 120 ? -12.405 -8.302 24.625 1.00 35.28 109 GLN C O 1
ATOM 5147 N N . LYS C 1 121 ? -10.651 -6.912 24.933 1.00 31.14 110 LYS C N 1
ATOM 5148 C CA . LYS C 1 121 ? -9.827 -7.917 25.572 1.00 32.88 110 LYS C CA 1
ATOM 5149 C C . LYS C 1 121 ? -10.037 -8.086 27.071 1.00 27.17 110 LYS C C 1
ATOM 5150 O O . LYS C 1 121 ? -9.974 -9.177 27.566 1.00 25.49 110 LYS C O 1
ATOM 5156 N N . TYR C 1 122 ? -10.295 -6.994 27.798 1.00 25.48 111 TYR C N 1
ATOM 5157 C CA . TYR C 1 122 ? -10.443 -7.056 29.239 1.00 25.22 111 TYR C CA 1
ATOM 5158 C C . TYR C 1 122 ? -11.872 -6.944 29.772 1.00 25.94 111 TYR C C 1
ATOM 5159 O O . TYR C 1 122 ? -12.136 -7.361 30.912 1.00 27.25 111 TYR C O 1
ATOM 5168 N N . GLY C 1 123 ? -12.787 -6.410 28.985 1.00 27.75 112 GLY C N 1
ATOM 5169 C CA . GLY C 1 123 ? -14.189 -6.254 29.417 1.00 32.12 112 GLY C CA 1
ATOM 5170 C C . GLY C 1 123 ? -14.515 -4.943 30.119 1.00 34.22 112 GLY C C 1
ATOM 5171 O O . GLY C 1 123 ? -15.603 -4.781 30.649 1.00 36.67 112 GLY C O 1
ATOM 5172 N N . TYR C 1 124 ? -13.560 -4.017 30.115 1.00 28.85 113 TYR C N 1
ATOM 5173 C CA . TYR C 1 124 ? -13.708 -2.687 30.733 1.00 29.09 113 TYR C CA 1
ATOM 5174 C C . TYR C 1 124 ? -12.674 -1.802 30.093 1.00 31.24 113 TYR C C 1
ATOM 5175 O O . TYR C 1 124 ? -11.736 -2.301 29.479 1.00 25.43 113 TYR C O 1
ATOM 5184 N N . LYS C 1 125 ? -12.819 -0.476 30.243 1.00 26.48 114 LYS C N 1
ATOM 5185 C CA . LYS C 1 125 ? -11.898 0.445 29.703 1.00 25.32 114 LYS C CA 1
ATOM 5186 C C . LYS C 1 125 ? -10.663 0.625 30.593 1.00 24.54 114 LYS C C 1
ATOM 5187 O O . LYS C 1 125 ? -10.755 0.435 31.796 1.00 20.93 114 LYS C O 1
ATOM 5193 N N . PRO C 1 126 ? -9.512 1.013 30.001 1.00 21.17 115 PRO C N 1
ATOM 5194 C CA . PRO C 1 126 ? -8.325 1.274 30.810 1.00 23.02 115 PRO C CA 1
ATOM 5195 C C . PRO C 1 126 ? -8.523 2.589 31.546 1.00 24.17 115 PRO C C 1
ATOM 5196 O O . PRO C 1 126 ? -9.351 3.370 31.114 1.00 24.28 115 PRO C O 1
ATOM 5200 N N . THR C 1 127 ? -7.754 2.837 32.593 1.00 23.97 116 THR C N 1
ATOM 5201 C CA . THR C 1 127 ? -7.970 4.009 33.420 1.00 25.01 116 THR C CA 1
ATOM 5202 C C . THR C 1 127 ? -6.892 5.019 33.196 1.00 24.64 116 THR C C 1
ATOM 5203 O O . THR C 1 127 ? -5.702 4.692 33.271 1.00 21.85 116 THR C O 1
ATOM 5207 N N . ALA C 1 128 ? -7.329 6.243 32.909 1.00 23.13 117 ALA C N 1
ATOM 5208 C CA . ALA C 1 128 ? -6.453 7.345 32.604 1.00 21.75 117 ALA C CA 1
ATOM 5209 C C . ALA C 1 128 ? -6.156 8.035 33.938 1.00 23.10 117 ALA C C 1
ATOM 5210 O O . ALA C 1 128 ? -7.055 8.538 34.573 1.00 27.31 117 ALA C O 1
ATOM 5212 N N . VAL C 1 129 ? -4.917 8.014 34.375 1.00 21.04 118 VAL C N 1
ATOM 5213 C CA . VAL C 1 129 ? -4.535 8.690 35.615 1.00 19.80 118 VAL C CA 1
ATOM 5214 C C . VAL C 1 129 ? -3.861 10.021 35.187 1.00 17.61 118 VAL C C 1
ATOM 5215 O O . VAL C 1 129 ? -2.792 10.004 34.622 1.00 17.80 118 VAL C O 1
ATOM 5219 N N . PRO C 1 130 ? -4.456 11.166 35.520 1.00 21.13 119 PRO C N 1
ATOM 5220 C CA . PRO C 1 130 ? -3.727 12.414 35.299 1.00 20.10 119 PRO C CA 1
ATOM 5221 C C . PRO C 1 130 ? -2.492 12.481 36.231 1.00 20.28 119 PRO C C 1
ATOM 5222 O O . PRO C 1 130 ? -2.579 12.126 37.421 1.00 21.39 119 PRO C O 1
ATOM 5226 N N . VAL C 1 131 ? -1.360 12.904 35.692 1.00 18.45 120 VAL C N 1
ATOM 5227 C CA . VAL C 1 131 ? -0.118 12.966 36.469 1.00 21.49 120 VAL C CA 1
ATOM 5228 C C . VAL C 1 131 ? 0.613 14.301 36.458 1.00 22.58 120 VAL C C 1
ATOM 5229 O O . VAL C 1 131 ? 1.570 14.478 37.221 1.00 20.90 120 VAL C O 1
ATOM 5233 N N . ALA C 1 132 ? 0.227 15.183 35.523 1.00 21.31 121 ALA C N 1
ATOM 5234 C CA . ALA C 1 132 ? 0.873 16.479 35.347 1.00 19.59 121 ALA C CA 1
ATOM 5235 C C . ALA C 1 132 ? 0.088 17.248 34.326 1.00 20.13 121 ALA C C 1
ATOM 5236 O O . ALA C 1 132 ? -0.793 16.714 33.681 1.00 19.33 121 ALA C O 1
ATOM 5238 N N . VAL C 1 133 ? 0.389 18.546 34.241 1.00 22.42 122 VAL C N 1
ATOM 5239 C CA . VAL C 1 133 ? -0.205 19.402 33.236 1.00 21.27 122 VAL C CA 1
ATOM 5240 C C . VAL C 1 133 ? 0.892 19.940 32.339 1.00 20.69 122 VAL C C 1
ATOM 5241 O O . VAL C 1 133 ? 1.995 20.224 32.786 1.00 21.88 122 VAL C O 1
ATOM 5245 N N . ASP C 1 134 ? 0.559 20.071 31.057 1.00 19.01 123 ASP C N 1
ATOM 5246 C CA . ASP C 1 134 ? 1.476 20.588 30.013 1.00 17.67 123 ASP C CA 1
ATOM 5247 C C . ASP C 1 134 ? 0.833 21.846 29.417 1.00 21.53 123 ASP C C 1
ATOM 5248 O O . ASP C 1 134 ? -0.396 21.923 29.294 1.00 24.24 123 ASP C O 1
ATOM 5253 N N . ALA C 1 135 ? 1.666 22.848 29.114 1.00 22.93 124 ALA C N 1
ATOM 5254 C CA . ALA C 1 135 ? 1.278 23.923 28.241 1.00 21.70 124 ALA C CA 1
ATOM 5255 C C . ALA C 1 135 ? 2.055 23.682 26.975 1.00 22.08 124 ALA C C 1
ATOM 5256 O O . ALA C 1 135 ? 3.191 24.136 26.849 1.00 27.38 124 ALA C O 1
ATOM 5258 N N . LEU C 1 136 ? 1.426 22.979 26.049 1.00 20.15 125 LEU C N 1
ATOM 5259 C CA . LEU C 1 136 ? 2.066 22.563 24.817 1.00 18.93 125 LEU C CA 1
ATOM 5260 C C . LEU C 1 136 ? 2.577 23.816 24.124 1.00 21.21 125 LEU C C 1
ATOM 5261 O O . LEU C 1 136 ? 1.784 24.728 23.868 1.00 21.71 125 LEU C O 1
ATOM 5266 N N . ALA C 1 137 ? 3.873 23.880 23.916 1.00 17.91 126 ALA C N 1
ATOM 5267 C CA . ALA C 1 137 ? 4.543 25.112 23.541 1.00 21.33 126 ALA C CA 1
ATOM 5268 C C . ALA C 1 137 ? 4.829 25.181 22.059 1.00 17.69 126 ALA C C 1
ATOM 5269 O O . ALA C 1 137 ? 5.068 24.168 21.399 1.00 16.39 126 ALA C O 1
ATOM 5271 N N . ILE C 1 138 ? 4.800 26.418 21.573 1.00 18.23 127 ILE C N 1
ATOM 5272 C CA . ILE C 1 138 ? 5.290 26.739 20.251 1.00 17.54 127 ILE C CA 1
ATOM 5273 C C . ILE C 1 138 ? 6.635 27.397 20.493 1.00 18.54 127 ILE C C 1
ATOM 5274 O O . ILE C 1 138 ? 6.703 28.444 21.128 1.00 19.50 127 ILE C O 1
ATOM 5279 N N . PHE C 1 139 ? 7.703 26.764 20.038 1.00 16.85 128 PHE C N 1
ATOM 5280 C CA . PHE C 1 139 ? 9.067 27.178 20.265 1.00 16.36 128 PHE C CA 1
ATOM 5281 C C . PHE C 1 139 ? 9.645 27.863 19.033 1.00 16.48 128 PHE C C 1
ATOM 5282 O O . PHE C 1 139 ? 9.453 27.384 17.937 1.00 17.21 128 PHE C O 1
ATOM 5290 N N . VAL C 1 140 ? 10.309 28.988 19.251 1.00 18.78 129 VAL C N 1
ATOM 5291 C CA . VAL C 1 140 ? 11.105 29.627 18.247 1.00 17.14 129 VAL C CA 1
ATOM 5292 C C . VAL C 1 140 ? 12.508 29.826 18.780 1.00 18.37 129 VAL C C 1
ATOM 5293 O O . VAL C 1 140 ? 12.766 29.685 19.997 1.00 22.71 129 VAL C O 1
ATOM 5297 N N . HIS C 1 141 ? 13.421 30.197 17.892 1.00 19.57 130 HIS C N 1
ATOM 5298 C CA . HIS C 1 141 ? 14.798 30.548 18.293 1.00 21.69 130 HIS C CA 1
ATOM 5299 C C . HIS C 1 141 ? 14.794 31.735 19.286 1.00 23.28 130 HIS C C 1
ATOM 5300 O O . HIS C 1 141 ? 13.937 32.630 19.216 1.00 23.20 130 HIS C O 1
ATOM 5307 N N . LYS C 1 142 ? 15.705 31.729 20.254 1.00 27.72 131 LYS C N 1
ATOM 5308 C CA . LYS C 1 142 ? 15.628 32.732 21.298 1.00 30.41 131 LYS C CA 1
ATOM 5309 C C . LYS C 1 142 ? 15.768 34.157 20.752 1.00 26.61 131 LYS C C 1
ATOM 5310 O O . LYS C 1 142 ? 15.310 35.121 21.382 1.00 33.72 131 LYS C O 1
ATOM 5316 N N . ASP C 1 143 ? 16.399 34.296 19.600 1.00 25.69 132 ASP C N 1
ATOM 5317 C CA . ASP C 1 143 ? 16.549 35.637 18.980 1.00 27.50 132 ASP C CA 1
ATOM 5318 C C . ASP C 1 143 ? 15.440 36.060 18.053 1.00 26.62 132 ASP C C 1
ATOM 5319 O O . ASP C 1 143 ? 15.508 37.137 17.474 1.00 26.62 132 ASP C O 1
ATOM 5324 N N . ASN C 1 144 ? 14.414 35.231 17.903 1.00 24.33 133 ASN C N 1
ATOM 5325 C CA . ASN C 1 144 ? 13.294 35.573 17.064 1.00 24.88 133 ASN C CA 1
ATOM 5326 C C . ASN C 1 144 ? 12.438 36.570 17.797 1.00 22.39 133 ASN C C 1
ATOM 5327 O O . ASN C 1 144 ? 12.060 36.337 18.949 1.00 25.04 133 ASN C O 1
ATOM 5332 N N . PRO C 1 145 ? 12.186 37.719 17.200 1.00 22.32 134 PRO C N 1
ATOM 5333 C CA . PRO C 1 145 ? 11.478 38.775 17.920 1.00 24.62 134 PRO C CA 1
ATOM 5334 C C . PRO C 1 145 ? 9.962 38.671 18.033 1.00 24.76 134 PRO C C 1
ATOM 5335 O O . PRO C 1 145 ? 9.289 39.611 18.533 1.00 25.36 134 PRO C O 1
ATOM 5339 N N . ILE C 1 146 ? 9.384 37.584 17.551 1.00 20.78 135 ILE C N 1
ATOM 5340 C CA . ILE C 1 146 ? 7.946 37.481 17.532 1.00 22.12 135 ILE C CA 1
ATOM 5341 C C . ILE C 1 146 ? 7.378 37.528 18.936 1.00 25.45 135 ILE C C 1
ATOM 5342 O O . ILE C 1 146 ? 7.927 36.915 19.850 1.00 31.72 135 ILE C O 1
ATOM 5347 N N . LYS C 1 147 ? 6.285 38.273 19.062 1.00 32.74 136 LYS C N 1
ATOM 5348 C CA . LYS C 1 147 ? 5.690 38.543 20.359 1.00 44.26 136 LYS C CA 1
ATOM 5349 C C . LYS C 1 147 ? 4.496 37.678 20.693 1.00 41.77 136 LYS C C 1
ATOM 5350 O O . LYS C 1 147 ? 4.162 37.536 21.871 1.00 43.66 136 LYS C O 1
ATOM 5356 N N . GLY C 1 148 ? 3.849 37.125 19.657 1.00 29.36 137 GLY C N 1
ATOM 5357 C CA . GLY C 1 148 ? 2.697 36.269 19.789 1.00 26.45 137 GLY C CA 1
ATOM 5358 C C . GLY C 1 148 ? 2.130 35.814 18.457 1.00 25.57 137 GLY C C 1
ATOM 5359 O O . GLY C 1 148 ? 2.441 36.388 17.431 1.00 24.27 137 GLY C O 1
ATOM 5360 N N . LEU C 1 149 ? 1.348 34.746 18.501 1.00 22.25 138 LEU C N 1
ATOM 5361 C CA . LEU C 1 149 ? 0.621 34.231 17.365 1.00 21.46 138 LEU C CA 1
ATOM 5362 C C . LEU C 1 149 ? -0.822 33.996 17.756 1.00 23.65 138 LEU C C 1
ATOM 5363 O O . LEU C 1 149 ? -1.085 33.606 18.880 1.00 22.93 138 LEU C O 1
ATOM 5368 N N . THR C 1 150 ? -1.734 34.140 16.803 1.00 23.32 139 THR C N 1
ATOM 5369 C CA . THR C 1 150 ? -3.103 33.700 16.959 1.00 23.92 139 THR C CA 1
ATOM 5370 C C . THR C 1 150 ? -3.159 32.225 16.604 1.00 21.72 139 THR C C 1
ATOM 5371 O O . THR C 1 150 ? -2.277 31.709 15.905 1.00 20.76 139 THR C O 1
ATOM 5375 N N . MET C 1 151 ? -4.210 31.544 17.027 1.00 24.78 140 MET C N 1
ATOM 5376 C CA . MET C 1 151 ? -4.330 30.104 16.687 1.00 23.64 140 MET C CA 1
ATOM 5377 C C . MET C 1 151 ? -4.581 29.912 15.210 1.00 23.62 140 MET C C 1
ATOM 5378 O O . MET C 1 151 ? -4.114 28.919 14.635 1.00 21.22 140 MET C O 1
ATOM 5383 N N . GLN C 1 152 ? -5.194 30.896 14.563 1.00 24.18 141 GLN C N 1
ATOM 5384 C CA . GLN C 1 152 ? -5.384 30.806 13.120 1.00 27.75 141 GLN C CA 1
ATOM 5385 C C . GLN C 1 152 ? -4.030 30.871 12.419 1.00 23.64 141 GLN C C 1
ATOM 5386 O O . GLN C 1 152 ? -3.790 30.181 11.428 1.00 21.74 141 GLN C O 1
ATOM 5392 N N . GLN C 1 153 ? -3.129 31.700 12.939 1.00 21.42 142 GLN C N 1
ATOM 5393 C CA . GLN C 1 153 ? -1.772 31.767 12.399 1.00 19.24 142 GLN C CA 1
ATOM 5394 C C . GLN C 1 153 ? -0.991 30.464 12.642 1.00 16.63 142 GLN C C 1
ATOM 5395 O O . GLN C 1 153 ? -0.276 30.065 11.769 1.00 17.74 142 GLN C O 1
ATOM 5401 N N . VAL C 1 154 ? -1.110 29.883 13.832 1.00 17.34 143 VAL C N 1
ATOM 5402 C CA . VAL C 1 154 ? -0.471 28.585 14.099 1.00 16.39 143 VAL C CA 1
ATOM 5403 C C . VAL C 1 154 ? -0.880 27.578 13.045 1.00 16.19 143 VAL C C 1
ATOM 5404 O O . VAL C 1 154 ? -0.038 26.870 12.470 1.00 16.16 143 VAL C O 1
ATOM 5408 N N . ASP C 1 155 ? -2.161 27.531 12.774 1.00 16.36 144 ASP C N 1
ATOM 5409 C CA . ASP C 1 155 ? -2.686 26.626 11.753 1.00 20.46 144 ASP C CA 1
ATOM 5410 C C . ASP C 1 155 ? -2.102 26.963 10.388 1.00 19.46 144 ASP C C 1
ATOM 5411 O O . ASP C 1 155 ? -1.740 26.048 9.611 1.00 19.22 144 ASP C O 1
ATOM 5416 N N . ALA C 1 156 ? -2.055 28.265 10.048 1.00 17.76 145 ALA C N 1
ATOM 5417 C CA . ALA C 1 156 ? -1.561 28.675 8.722 1.00 16.53 145 ALA C CA 1
ATOM 5418 C C . ALA C 1 156 ? -0.077 28.416 8.578 1.00 18.42 145 ALA C C 1
ATOM 5419 O O . ALA C 1 156 ? 0.420 28.178 7.462 1.00 22.16 145 ALA C O 1
ATOM 5421 N N . ILE C 1 157 ? 0.644 28.371 9.707 1.00 18.48 146 ILE C N 1
ATOM 5422 C CA . ILE C 1 157 ? 2.076 28.030 9.659 1.00 17.32 146 ILE C CA 1
ATOM 5423 C C . ILE C 1 157 ? 2.270 26.536 9.410 1.00 18.33 146 ILE C C 1
ATOM 5424 O O . ILE C 1 157 ? 3.049 26.165 8.542 1.00 16.64 146 ILE C O 1
ATOM 5429 N N . PHE C 1 158 ? 1.609 25.704 10.215 1.00 17.20 147 PHE C N 1
ATOM 5430 C CA . PHE C 1 158 ? 1.934 24.292 10.277 1.00 15.21 147 PHE C CA 1
ATOM 5431 C C . PHE C 1 158 ? 1.142 23.403 9.298 1.00 19.47 147 PHE C C 1
ATOM 5432 O O . PHE C 1 158 ? 1.582 22.275 9.022 1.00 18.21 147 PHE C O 1
ATOM 5440 N N . SER C 1 159 ? -0.019 23.847 8.866 1.00 17.08 148 SER C N 1
ATOM 5441 C CA . SER C 1 159 ? -0.950 22.969 8.111 1.00 19.05 148 SER C CA 1
ATOM 5442 C C . SER C 1 159 ? -0.852 23.206 6.619 1.00 18.80 148 SER C C 1
ATOM 5443 O O . SER C 1 159 ? -0.464 24.267 6.145 1.00 19.74 148 SER C O 1
ATOM 5446 N N . ALA C 1 160 ? -1.268 22.194 5.900 1.00 19.95 149 ALA C N 1
ATOM 5447 C CA . ALA C 1 160 ? -1.528 22.330 4.486 1.00 21.25 149 ALA C CA 1
ATOM 5448 C C . ALA C 1 160 ? -3.003 22.687 4.201 1.00 20.74 149 ALA C C 1
ATOM 5449 O O . ALA C 1 160 ? -3.348 23.056 3.087 1.00 21.81 149 ALA C O 1
ATOM 5451 N N . THR C 1 161 ? -3.857 22.516 5.199 1.00 21.09 150 THR C N 1
ATOM 5452 C CA . THR C 1 161 ? -5.304 22.482 5.032 1.00 23.72 150 THR C CA 1
ATOM 5453 C C . THR C 1 161 ? -6.064 23.722 5.503 1.00 24.11 150 THR C C 1
ATOM 5454 O O . THR C 1 161 ? -7.140 24.019 4.995 1.00 25.65 150 THR C O 1
ATOM 5458 N N . ARG C 1 162 ? -5.473 24.456 6.457 1.00 21.26 151 ARG C N 1
ATOM 5459 C CA . ARG C 1 162 ? -6.038 25.722 6.944 1.00 24.09 151 ARG C CA 1
ATOM 5460 C C . ARG C 1 162 ? -7.503 25.618 7.341 1.00 23.33 151 ARG C C 1
ATOM 5461 O O . ARG C 1 162 ? -8.322 26.488 7.049 1.00 26.21 151 ARG C O 1
ATOM 5469 N N . LEU C 1 163 ? -7.807 24.576 8.102 1.00 26.81 152 LEU C N 1
ATOM 5470 C CA . LEU C 1 163 ? -9.176 24.373 8.547 1.00 29.22 152 LEU C CA 1
ATOM 5471 C C . LEU C 1 163 ? -9.580 25.327 9.669 1.00 31.07 152 LEU C C 1
ATOM 5472 O O . LEU C 1 163 ? -10.759 25.484 9.912 1.00 33.56 152 LEU C O 1
ATOM 5477 N N . CYS C 1 164 ? -8.629 25.972 10.341 1.00 27.00 153 CYS C N 1
ATOM 5478 C CA . CYS C 1 164 ? -9.004 26.948 11.398 1.00 30.47 153 CYS C CA 1
ATOM 5479 C C . CYS C 1 164 ? -9.361 28.297 10.803 1.00 34.72 153 CYS C C 1
ATOM 5480 O O . CYS C 1 164 ? -9.745 29.202 11.528 1.00 42.58 153 CYS C O 1
ATOM 5483 N N . GLY C 1 165 ? -9.237 28.435 9.486 1.00 31.39 154 GLY C N 1
ATOM 5484 C CA . GLY C 1 165 ? -9.896 29.524 8.777 1.00 36.84 154 GLY C CA 1
ATOM 5485 C C . GLY C 1 165 ? -9.010 30.587 8.159 1.00 37.85 154 GLY C C 1
ATOM 5486 O O . GLY C 1 165 ? -9.522 31.462 7.484 1.00 34.38 154 GLY C O 1
ATOM 5487 N N . SER C 1 166 ? -7.693 30.525 8.350 1.00 33.92 155 SER C N 1
ATOM 5488 C CA . SER C 1 166 ? -6.820 31.506 7.696 1.00 32.88 155 SER C CA 1
ATOM 5489 C C . SER C 1 166 ? -6.944 31.348 6.192 1.00 33.13 155 SER C C 1
ATOM 5490 O O . SER C 1 166 ? -7.099 30.231 5.701 1.00 32.66 155 SER C O 1
ATOM 5493 N N . LYS C 1 167 ? -6.844 32.447 5.460 1.00 37.17 156 LYS C N 1
ATOM 5494 C CA . LYS C 1 167 ? -6.778 32.382 4.003 1.00 43.12 156 LYS C CA 1
ATOM 5495 C C . LYS C 1 167 ? -5.325 32.414 3.503 1.00 36.07 156 LYS C C 1
ATOM 5496 O O . LYS C 1 167 ? -5.079 32.329 2.310 1.00 38.19 156 LYS C O 1
ATOM 5502 N N . GLN C 1 168 ? -4.363 32.504 4.421 1.00 32.47 157 GLN C N 1
ATOM 5503 C CA . GLN C 1 168 ? -3.005 32.801 4.047 1.00 33.09 157 GLN C CA 1
ATOM 5504 C C . GLN C 1 168 ? -2.126 31.627 4.186 1.00 28.63 157 GLN C C 1
ATOM 5505 O O . GLN C 1 168 ? -2.047 31.086 5.250 1.00 31.49 157 GLN C O 1
ATOM 5511 N N . ASP C 1 169 ? -1.465 31.234 3.101 1.00 29.30 158 ASP C N 1
ATOM 5512 C CA . ASP C 1 169 ? -0.391 30.221 3.121 1.00 24.92 158 ASP C CA 1
ATOM 5513 C C . ASP C 1 169 ? 0.890 30.891 3.662 1.00 29.28 158 ASP C C 1
ATOM 5514 O O . ASP C 1 169 ? 1.579 31.635 2.952 1.00 27.30 158 ASP C O 1
ATOM 5519 N N . VAL C 1 170 ? 1.144 30.764 4.956 1.00 23.47 159 VAL C N 1
ATOM 5520 C CA . VAL C 1 170 ? 2.317 31.439 5.544 1.00 26.59 159 VAL C CA 1
ATOM 5521 C C . VAL C 1 170 ? 3.593 30.740 5.095 1.00 26.34 159 VAL C C 1
ATOM 5522 O O . VAL C 1 170 ? 3.752 29.529 5.319 1.00 24.44 159 VAL C O 1
ATOM 5526 N N . LYS C 1 171 ? 4.480 31.506 4.486 1.00 19.52 160 LYS C N 1
ATOM 5527 C CA . LYS C 1 171 ? 5.757 31.039 3.984 1.00 21.27 160 LYS C CA 1
ATOM 5528 C C . LYS C 1 171 ? 6.966 31.749 4.602 1.00 22.18 160 LYS C C 1
ATOM 5529 O O . LYS C 1 171 ? 8.016 31.128 4.731 1.00 19.46 160 LYS C O 1
ATOM 5535 N N . THR C 1 172 ? 6.835 33.045 4.955 1.00 19.45 161 THR C N 1
ATOM 5536 C CA . THR C 1 172 ? 7.931 33.822 5.538 1.00 18.10 161 THR C CA 1
ATOM 5537 C C . THR C 1 172 ? 7.493 34.440 6.875 1.00 17.19 161 THR C C 1
ATOM 5538 O O . THR C 1 172 ? 6.302 34.542 7.160 1.00 16.27 161 THR C O 1
ATOM 5542 N N . TRP C 1 173 ? 8.467 34.861 7.676 1.00 17.15 162 TRP C N 1
ATOM 5543 C CA . TRP C 1 173 ? 8.184 35.500 8.937 1.00 17.35 162 TRP C CA 1
ATOM 5544 C C . TRP C 1 173 ? 7.522 36.877 8.707 1.00 17.63 162 TRP C C 1
ATOM 5545 O O . TRP C 1 173 ? 6.762 37.331 9.552 1.00 18.68 162 TRP C O 1
ATOM 5556 N N . GLY C 1 174 ? 7.726 37.486 7.548 1.00 17.88 163 GLY C N 1
ATOM 5557 C CA . GLY C 1 174 ? 7.010 38.703 7.210 1.00 20.94 163 GLY C CA 1
ATOM 5558 C C . GLY C 1 174 ? 5.488 38.512 7.072 1.00 22.95 163 GLY C C 1
ATOM 5559 O O . GLY C 1 174 ? 4.688 39.445 7.305 1.00 23.11 163 GLY C O 1
ATOM 5560 N N . ASP C 1 175 ? 5.080 37.346 6.635 1.00 20.93 164 ASP C N 1
ATOM 5561 C CA . ASP C 1 175 ? 3.658 36.927 6.581 1.00 21.75 164 ASP C CA 1
ATOM 5562 C C . ASP C 1 175 ? 3.049 36.914 7.964 1.00 21.80 164 ASP C C 1
ATOM 5563 O O . ASP C 1 175 ? 1.851 36.966 8.070 1.00 24.35 164 ASP C O 1
ATOM 5568 N N . LEU C 1 176 ? 3.893 36.848 9.014 1.00 22.11 165 LEU C N 1
ATOM 5569 C CA . LEU C 1 176 ? 3.449 36.826 10.399 1.00 22.13 165 LEU C CA 1
ATOM 5570 C C . LEU C 1 176 ? 3.654 38.205 11.047 1.00 23.79 165 LEU C C 1
ATOM 5571 O O . LEU C 1 176 ? 3.576 38.324 12.265 1.00 28.36 165 LEU C O 1
ATOM 5576 N N . GLY C 1 177 ? 4.018 39.204 10.263 1.00 22.82 166 GLY C N 1
ATOM 5577 C CA . GLY C 1 177 ? 4.124 40.595 10.757 1.00 23.00 166 GLY C CA 1
ATOM 5578 C C . GLY C 1 177 ? 5.505 40.985 11.255 1.00 20.98 166 GLY C C 1
ATOM 5579 O O . GLY C 1 177 ? 5.691 42.114 11.644 1.00 23.27 166 GLY C O 1
ATOM 5580 N N . LEU C 1 178 ? 6.492 40.089 11.181 1.00 21.14 167 LEU C N 1
ATOM 5581 C CA . LEU C 1 178 ? 7.841 40.509 11.548 1.00 22.36 167 LEU C CA 1
ATOM 5582 C C . LEU C 1 178 ? 8.452 41.411 10.484 1.00 19.87 167 LEU C C 1
ATOM 5583 O O . LEU C 1 178 ? 8.224 41.220 9.292 1.00 21.19 167 LEU C O 1
ATOM 5588 N N . THR C 1 179 ? 9.298 42.320 10.920 1.00 22.44 168 THR C N 1
ATOM 5589 C CA . THR C 1 179 ? 9.868 43.314 10.053 1.00 24.23 168 THR C CA 1
ATOM 5590 C C . THR C 1 179 ? 11.399 43.221 10.045 1.00 25.18 168 THR C C 1
ATOM 5591 O O . THR C 1 179 ? 11.981 42.281 10.516 1.00 24.29 168 THR C O 1
ATOM 5595 N N . GLY C 1 180 ? 12.053 44.213 9.507 1.00 24.09 169 GLY C N 1
ATOM 5596 C CA . GLY C 1 180 ? 13.507 44.195 9.290 1.00 25.55 169 GLY C CA 1
ATOM 5597 C C . GLY C 1 180 ? 13.931 42.962 8.534 1.00 28.15 169 GLY C C 1
ATOM 5598 O O . GLY C 1 180 ? 13.247 42.533 7.609 1.00 24.67 169 GLY C O 1
ATOM 5599 N N . ASP C 1 181 ? 15.050 42.371 8.960 1.00 32.40 170 ASP C N 1
ATOM 5600 C CA . ASP C 1 181 ? 15.648 41.223 8.244 1.00 30.42 170 ASP C CA 1
ATOM 5601 C C . ASP C 1 181 ? 14.787 39.958 8.320 1.00 25.90 170 ASP C C 1
ATOM 5602 O O . ASP C 1 181 ? 14.949 39.053 7.498 1.00 34.09 170 ASP C O 1
ATOM 5607 N N . TRP C 1 182 ? 13.817 39.978 9.219 1.00 23.13 171 TRP C N 1
ATOM 5608 C CA . TRP C 1 182 ? 12.943 38.845 9.378 1.00 20.74 171 TRP C CA 1
ATOM 5609 C C . TRP C 1 182 ? 11.865 38.757 8.309 1.00 21.52 171 TRP C C 1
ATOM 5610 O O . TRP C 1 182 ? 11.397 37.686 8.002 1.00 20.78 171 TRP C O 1
ATOM 5621 N N . ALA C 1 183 ? 11.518 39.867 7.664 1.00 19.13 172 ALA C N 1
ATOM 5622 C CA . ALA C 1 183 ? 10.389 39.844 6.756 1.00 19.43 172 ALA C CA 1
ATOM 5623 C C . ALA C 1 183 ? 10.518 38.824 5.611 1.00 22.97 172 ALA C C 1
ATOM 5624 O O . ALA C 1 183 ? 9.533 38.178 5.248 1.00 22.62 172 ALA C O 1
ATOM 5626 N N . LYS C 1 184 ? 11.722 38.679 5.054 1.00 20.69 173 LYS C N 1
ATOM 5627 C CA . LYS C 1 184 ? 11.900 37.816 3.891 1.00 21.65 173 LYS C CA 1
ATOM 5628 C C . LYS C 1 184 ? 12.430 36.466 4.276 1.00 22.23 173 LYS C C 1
ATOM 5629 O O . LYS C 1 184 ? 12.624 35.625 3.403 1.00 23.08 173 LYS C O 1
ATOM 5635 N N . LYS C 1 185 ? 12.610 36.220 5.578 1.00 18.65 174 LYS C N 1
ATOM 5636 C CA . LYS C 1 185 ? 13.102 34.865 6.015 1.00 19.01 174 LYS C CA 1
ATOM 5637 C C . LYS C 1 185 ? 12.029 33.818 5.895 1.00 19.43 174 LYS C C 1
ATOM 5638 O O . LYS C 1 185 ? 10.953 33.968 6.432 1.00 19.21 174 LYS C O 1
ATOM 5644 N N . PRO C 1 186 ? 12.338 32.680 5.217 1.00 17.13 175 PRO C N 1
ATOM 5645 C CA . PRO C 1 186 ? 11.436 31.539 5.269 1.00 18.75 175 PRO C CA 1
ATOM 5646 C C . PRO C 1 186 ? 11.176 30.995 6.655 1.00 16.91 175 PRO C C 1
ATOM 5647 O O . PRO C 1 186 ? 12.009 31.111 7.546 1.00 16.80 175 PRO C O 1
ATOM 5651 N N . VAL C 1 187 ? 9.994 30.423 6.839 1.00 16.77 176 VAL C N 1
ATOM 5652 C CA . VAL C 1 187 ? 9.642 29.782 8.096 1.00 17.11 176 VAL C CA 1
ATOM 5653 C C . VAL C 1 187 ? 10.054 28.320 7.923 1.00 17.21 176 VAL C C 1
ATOM 5654 O O . VAL C 1 187 ? 9.578 27.628 7.043 1.00 19.06 176 VAL C O 1
ATOM 5658 N N . GLN C 1 188 ? 10.919 27.863 8.788 1.00 14.65 177 GLN C N 1
ATOM 5659 C CA . GLN C 1 188 ? 11.345 26.437 8.779 1.00 14.02 177 GLN C CA 1
ATOM 5660 C C . GLN C 1 188 ? 10.628 25.721 9.879 1.00 14.76 177 GLN C C 1
ATOM 5661 O O . GLN C 1 188 ? 10.721 26.091 11.020 1.00 15.98 177 GLN C O 1
ATOM 5667 N N . LEU C 1 189 ? 10.028 24.590 9.550 1.00 15.12 178 LEU C N 1
ATOM 5668 C CA . LEU C 1 189 ? 9.160 23.882 10.496 1.00 14.40 178 LEU C CA 1
ATOM 5669 C C . LEU C 1 189 ? 9.764 22.594 11.056 1.00 15.13 178 LEU C C 1
ATOM 5670 O O . LEU C 1 189 ? 10.370 21.813 10.329 1.00 14.88 178 LEU C O 1
ATOM 5675 N N . PHE C 1 190 ? 9.563 22.390 12.348 1.00 12.93 179 PHE C N 1
ATOM 5676 C CA . PHE C 1 190 ? 9.985 21.130 13.039 1.00 15.29 179 PHE C CA 1
ATOM 5677 C C . PHE C 1 190 ? 8.819 20.596 13.852 1.00 15.49 179 PHE C C 1
ATOM 5678 O O . PHE C 1 190 ? 7.999 21.306 14.379 1.00 15.58 179 PHE C O 1
ATOM 5686 N N . GLY C 1 191 ? 8.738 19.280 13.938 1.00 13.92 180 GLY C N 1
ATOM 5687 C CA . GLY C 1 191 ? 7.607 18.644 14.587 1.00 15.63 180 GLY C CA 1
ATOM 5688 C C . GLY C 1 191 ? 7.955 17.212 14.955 1.00 15.87 180 GLY C C 1
ATOM 5689 O O . GLY C 1 191 ? 9.090 16.771 14.808 1.00 16.04 180 GLY C O 1
ATOM 5690 N N . ARG C 1 192 ? 6.927 16.544 15.445 1.00 16.07 181 ARG C N 1
ATOM 5691 C CA . ARG C 1 192 ? 7.017 15.140 15.909 1.00 16.16 181 ARG C CA 1
ATOM 5692 C C . ARG C 1 192 ? 6.526 14.211 14.840 1.00 20.81 181 ARG C C 1
ATOM 5693 O O . ARG C 1 192 ? 6.052 14.633 13.784 1.00 19.90 181 ARG C O 1
ATOM 5701 N N . ASN C 1 193 ? 6.662 12.902 15.097 1.00 18.66 182 ASN C N 1
ATOM 5702 C CA . ASN C 1 193 ? 6.204 11.924 14.148 1.00 19.11 182 ASN C CA 1
ATOM 5703 C C . ASN C 1 193 ? 4.778 11.408 14.436 1.00 20.66 182 ASN C C 1
ATOM 5704 O O . ASN C 1 193 ? 4.165 11.820 15.384 1.00 17.81 182 ASN C O 1
ATOM 5709 N N . SER C 1 194 ? 4.367 10.416 13.634 1.00 27.89 183 SER C N 1
ATOM 5710 C CA . SER C 1 194 ? 3.029 9.820 13.550 1.00 38.04 183 SER C CA 1
ATOM 5711 C C . SER C 1 194 ? 2.537 9.212 14.869 1.00 31.11 183 SER C C 1
ATOM 5712 O O . SER C 1 194 ? 1.339 9.148 15.111 1.00 30.40 183 SER C O 1
ATOM 5715 N N . VAL C 1 195 ? 3.457 8.733 15.684 1.00 19.80 184 VAL C N 1
ATOM 5716 C CA . VAL C 1 195 ? 3.061 8.019 16.894 1.00 19.89 184 VAL C CA 1
ATOM 5717 C C . VAL C 1 195 ? 3.128 8.895 18.127 1.00 18.97 184 VAL C C 1
ATOM 5718 O O . VAL C 1 195 ? 2.888 8.426 19.232 1.00 18.55 184 VAL C O 1
ATOM 5722 N N . SER C 1 196 ? 3.454 10.152 17.944 1.00 16.97 185 SER C N 1
ATOM 5723 C CA . SER C 1 196 ? 3.447 11.166 19.029 1.00 13.53 185 SER C CA 1
ATOM 5724 C C . SER C 1 196 ? 2.012 11.615 19.360 1.00 12.53 185 SER C C 1
ATOM 5725 O O . SER C 1 196 ? 1.184 11.953 18.495 1.00 16.95 185 SER C O 1
ATOM 5728 N N . GLY C 1 197 ? 1.714 11.626 20.660 1.00 14.46 186 GLY C N 1
ATOM 5729 C CA . GLY C 1 197 ? 0.438 12.108 21.148 1.00 16.80 186 GLY C CA 1
ATOM 5730 C C . GLY C 1 197 ? 0.377 13.653 21.016 1.00 16.14 186 GLY C C 1
ATOM 5731 O O . GLY C 1 197 ? -0.693 14.194 20.820 1.00 17.60 186 GLY C O 1
ATOM 5732 N N . THR C 1 198 ? 1.540 14.273 21.102 1.00 14.90 187 THR C N 1
ATOM 5733 C CA . THR C 1 198 ? 1.664 15.706 20.894 1.00 13.31 187 THR C CA 1
ATOM 5734 C C . THR C 1 198 ? 1.311 16.049 19.448 1.00 17.63 187 THR C C 1
ATOM 5735 O O . THR C 1 198 ? 0.552 16.994 19.186 1.00 16.17 187 THR C O 1
ATOM 5739 N N . TYR C 1 199 ? 1.832 15.292 18.525 1.00 15.38 188 TYR C N 1
ATOM 5740 C CA . TYR C 1 199 ? 1.449 15.420 17.108 1.00 14.03 188 TYR C CA 1
ATOM 5741 C C . TYR C 1 199 ? -0.068 15.316 16.943 1.00 16.72 188 TYR C C 1
ATOM 5742 O O . TYR C 1 199 ? -0.685 16.105 16.299 1.00 17.67 188 TYR C O 1
ATOM 5751 N N . GLY C 1 200 ? -0.692 14.300 17.532 1.00 17.19 189 GLY C N 1
ATOM 5752 C CA . GLY C 1 200 ? -2.131 14.063 17.380 1.00 19.97 189 GLY C CA 1
ATOM 5753 C C . GLY C 1 200 ? -2.962 15.176 18.032 1.00 16.41 189 GLY C C 1
ATOM 5754 O O . GLY C 1 200 ? -3.956 15.615 17.496 1.00 20.17 189 GLY C O 1
ATOM 5755 N N . TYR C 1 201 ? -2.547 15.582 19.215 1.00 17.54 190 TYR C N 1
ATOM 5756 C CA . TYR C 1 201 ? -3.248 16.625 19.922 1.00 18.11 190 TYR C CA 1
ATOM 5757 C C . TYR C 1 201 ? -3.128 17.931 19.126 1.00 18.10 190 TYR C C 1
ATOM 5758 O O . TYR C 1 201 ? -4.117 18.691 19.003 1.00 17.92 190 TYR C O 1
ATOM 5767 N N . PHE C 1 202 ? -1.932 18.204 18.648 1.00 17.46 191 PHE C N 1
ATOM 5768 C CA . PHE C 1 202 ? -1.701 19.459 17.891 1.00 16.98 191 PHE C CA 1
ATOM 5769 C C . PHE C 1 202 ? -2.578 19.442 16.642 1.00 15.93 191 PHE C C 1
ATOM 5770 O O . PHE C 1 202 ? -3.180 20.447 16.279 1.00 17.06 191 PHE C O 1
ATOM 5778 N N . LYS C 1 203 ? -2.602 18.311 15.939 1.00 16.33 192 LYS C N 1
ATOM 5779 C CA . LYS C 1 203 ? -3.393 18.176 14.745 1.00 19.08 192 LYS C CA 1
ATOM 5780 C C . LYS C 1 203 ? -4.866 18.463 15.025 1.00 19.56 192 LYS C C 1
ATOM 5781 O O . LYS C 1 203 ? -5.517 19.220 14.293 1.00 21.37 192 LYS C O 1
ATOM 5787 N N . GLU C 1 204 ? -5.388 17.916 16.128 1.00 20.74 193 GLU C N 1
ATOM 5788 C CA . GLU C 1 204 ? -6.773 18.086 16.478 1.00 22.53 193 GLU C CA 1
ATOM 5789 C C . GLU C 1 204 ? -7.079 19.505 16.940 1.00 22.27 193 GLU C C 1
ATOM 5790 O O . GLU C 1 204 ? -8.000 20.111 16.464 1.00 28.15 193 GLU C O 1
ATOM 5796 N N . GLU C 1 205 ? -6.269 20.033 17.852 1.00 23.65 194 GLU C N 1
ATOM 5797 C CA . GLU C 1 205 ? -6.585 21.301 18.492 1.00 22.60 194 GLU C CA 1
ATOM 5798 C C . GLU C 1 205 ? -6.019 22.506 17.750 1.00 23.61 194 GLU C C 1
ATOM 5799 O O . GLU C 1 205 ? -6.689 23.538 17.631 1.00 35.21 194 GLU C O 1
ATOM 5805 N N . ALA C 1 206 ? -4.800 22.401 17.232 1.00 20.71 195 ALA C N 1
ATOM 5806 C CA . ALA C 1 206 ? -4.161 23.559 16.575 1.00 18.27 195 ALA C CA 1
ATOM 5807 C C . ALA C 1 206 ? -4.413 23.563 15.092 1.00 21.49 195 ALA C C 1
ATOM 5808 O O . ALA C 1 206 ? -4.421 24.625 14.497 1.00 24.00 195 ALA C O 1
ATOM 5810 N N . LEU C 1 207 ? -4.611 22.385 14.483 1.00 18.93 196 LEU C N 1
ATOM 5811 C CA . LEU C 1 207 ? -4.916 22.333 13.066 1.00 19.37 196 LEU C CA 1
ATOM 5812 C C . LEU C 1 207 ? -6.364 22.038 12.755 1.00 18.72 196 LEU C C 1
ATOM 5813 O O . LEU C 1 207 ? -6.746 21.869 11.579 1.00 20.27 196 LEU C O 1
ATOM 5818 N N . CYS C 1 208 ? -7.218 22.021 13.785 1.00 20.76 197 CYS C N 1
ATOM 5819 C CA . CYS C 1 208 ? -8.657 21.814 13.610 1.00 24.00 197 CYS C CA 1
ATOM 5820 C C . CYS C 1 208 ? -8.931 20.585 12.750 1.00 22.57 197 CYS C C 1
ATOM 5821 O O . CYS C 1 208 ? -9.809 20.618 11.906 1.00 23.72 197 CYS C O 1
ATOM 5824 N N . LYS C 1 209 ? -8.170 19.522 13.045 1.00 24.03 198 LYS C N 1
ATOM 5825 C CA . LYS C 1 209 ? -8.267 18.189 12.477 1.00 26.56 198 LYS C CA 1
ATOM 5826 C C . LYS C 1 209 ? -7.747 18.102 11.032 1.00 30.02 198 LYS C C 1
ATOM 5827 O O . LYS C 1 209 ? -7.992 17.125 10.346 1.00 27.46 198 LYS C O 1
ATOM 5833 N N . GLY C 1 210 ? -7.010 19.119 10.599 1.00 23.37 199 GLY C N 1
ATOM 5834 C CA . GLY C 1 210 ? -6.372 19.094 9.296 1.00 25.75 199 GLY C CA 1
ATOM 5835 C C . GLY C 1 210 ? -5.052 18.357 9.306 1.00 22.96 199 GLY C C 1
ATOM 5836 O O . GLY C 1 210 ? -4.806 17.471 10.143 1.00 27.77 199 GLY C O 1
ATOM 5837 N N . ASP C 1 211 ? -4.248 18.600 8.275 1.00 20.53 200 ASP C N 1
ATOM 5838 C CA . ASP C 1 211 ? -2.997 17.827 8.061 1.00 21.67 200 ASP C CA 1
ATOM 5839 C C . ASP C 1 211 ? -1.796 18.774 8.085 1.00 23.10 200 ASP C C 1
ATOM 5840 O O . ASP C 1 211 ? -1.881 19.908 7.593 1.00 22.25 200 ASP C O 1
ATOM 5845 N N . PHE C 1 212 ? -0.691 18.314 8.642 1.00 18.97 201 PHE C N 1
ATOM 5846 C CA . PHE C 1 212 ? 0.560 19.080 8.595 1.00 19.61 201 PHE C CA 1
ATOM 5847 C C . PHE C 1 212 ? 1.049 19.224 7.153 1.00 22.87 201 PHE C C 1
ATOM 5848 O O . PHE C 1 212 ? 0.864 18.346 6.327 1.00 21.42 201 PHE C O 1
ATOM 5856 N N . ARG C 1 213 ? 1.735 20.337 6.875 1.00 17.41 202 ARG C N 1
ATOM 5857 C CA . ARG C 1 213 ? 2.458 20.486 5.606 1.00 20.86 202 ARG C CA 1
ATOM 5858 C C . ARG C 1 213 ? 3.493 19.350 5.485 1.00 21.89 202 ARG C C 1
ATOM 5859 O O . ARG C 1 213 ? 4.121 18.972 6.457 1.00 23.75 202 ARG C O 1
ATOM 5867 N N . PRO C 1 214 ? 3.764 18.868 4.263 1.00 21.14 203 PRO C N 1
ATOM 5868 C CA . PRO C 1 214 ? 4.768 17.837 4.082 1.00 26.49 203 PRO C CA 1
ATOM 5869 C C . PRO C 1 214 ? 6.206 18.309 4.376 1.00 20.99 203 PRO C C 1
ATOM 5870 O O . PRO C 1 214 ? 7.044 17.502 4.669 1.00 30.96 203 PRO C O 1
ATOM 5874 N N . ASN C 1 215 ? 6.466 19.608 4.354 1.00 23.83 204 ASN C N 1
ATOM 5875 C CA . ASN C 1 215 ? 7.815 20.108 4.591 1.00 26.61 204 ASN C CA 1
ATOM 5876 C C . ASN C 1 215 ? 8.169 20.201 6.093 1.00 23.30 204 ASN C C 1
ATOM 5877 O O . ASN C 1 215 ? 9.236 20.705 6.429 1.00 25.61 204 ASN C O 1
ATOM 5882 N N . VAL C 1 216 ? 7.273 19.810 7.000 1.00 18.61 205 VAL C N 1
ATOM 5883 C CA . VAL C 1 216 ? 7.656 19.769 8.392 1.00 19.01 205 VAL C CA 1
ATOM 5884 C C . VAL C 1 216 ? 8.789 18.793 8.556 1.00 22.36 205 VAL C C 1
ATOM 5885 O O . VAL C 1 216 ? 8.692 17.641 8.113 1.00 20.63 205 VAL C O 1
ATOM 5889 N N . ASN C 1 217 ? 9.867 19.219 9.198 1.00 17.09 206 ASN C N 1
ATOM 5890 C CA . ASN C 1 217 ? 10.970 18.321 9.503 1.00 15.03 206 ASN C CA 1
ATOM 5891 C C . ASN C 1 217 ? 10.688 17.509 10.782 1.00 19.73 206 ASN C C 1
ATOM 5892 O O . ASN C 1 217 ? 10.754 18.014 11.873 1.00 17.20 206 ASN C O 1
ATOM 5897 N N . GLU C 1 218 ? 10.282 16.266 10.603 1.00 19.79 207 GLU C N 1
ATOM 5898 C CA . GLU C 1 218 ? 9.876 15.425 11.727 1.00 18.88 207 GLU C CA 1
ATOM 5899 C C . GLU C 1 218 ? 11.081 14.942 12.453 1.00 18.44 207 GLU C C 1
ATOM 5900 O O . GLU C 1 218 ? 12.044 14.516 11.867 1.00 19.41 207 GLU C O 1
ATOM 5906 N N . GLN C 1 219 ? 10.967 14.972 13.787 1.00 16.26 208 GLN C N 1
ATOM 5907 C CA . GLN C 1 219 ? 12.011 14.566 14.693 1.00 19.58 208 GLN C CA 1
ATOM 5908 C C . GLN C 1 219 ? 11.581 13.349 15.504 1.00 17.93 208 GLN C C 1
ATOM 5909 O O . GLN C 1 219 ? 10.403 13.154 15.689 1.00 18.98 208 GLN C O 1
ATOM 5915 N N . PRO C 1 220 ? 12.545 12.582 16.011 1.00 22.55 209 PRO C N 1
ATOM 5916 C CA . PRO C 1 220 ? 12.190 11.355 16.730 1.00 25.35 209 PRO C CA 1
ATOM 5917 C C . PRO C 1 220 ? 11.674 11.586 18.152 1.00 21.89 209 PRO C C 1
ATOM 5918 O O . PRO C 1 220 ? 11.118 10.702 18.763 1.00 20.31 209 PRO C O 1
ATOM 5922 N N . GLY C 1 221 ? 11.802 12.792 18.684 1.00 18.61 210 GLY C N 1
ATOM 5923 C CA . GLY C 1 221 ? 11.327 13.084 20.017 1.00 17.07 210 GLY C CA 1
ATOM 5924 C C . GLY C 1 221 ? 11.331 14.588 20.254 1.00 20.94 210 GLY C C 1
ATOM 5925 O O . GLY C 1 221 ? 11.782 15.362 19.420 1.00 20.42 210 GLY C O 1
ATOM 5926 N N . SER C 1 222 ? 10.853 14.968 21.434 1.00 16.48 211 SER C N 1
ATOM 5927 C CA . SER C 1 222 ? 10.763 16.407 21.769 1.00 18.30 211 SER C CA 1
ATOM 5928 C C . SER C 1 222 ? 12.086 17.108 21.904 1.00 18.80 211 SER C C 1
ATOM 5929 O O . SER C 1 222 ? 12.208 18.289 21.501 1.00 18.75 211 SER C O 1
ATOM 5932 N N . ALA C 1 223 ? 13.073 16.459 22.526 1.00 23.52 212 ALA C N 1
ATOM 5933 C CA . ALA C 1 223 ? 14.377 17.088 22.697 1.00 21.96 212 ALA C CA 1
ATOM 5934 C C . ALA C 1 223 ? 14.970 17.435 21.335 1.00 21.13 212 ALA C C 1
ATOM 5935 O O . ALA C 1 223 ? 15.569 18.508 21.192 1.00 20.49 212 ALA C O 1
ATOM 5937 N N . SER C 1 224 ? 14.760 16.578 20.324 1.00 20.62 213 SER C N 1
ATOM 5938 C CA . SER C 1 224 ? 15.253 16.871 18.966 1.00 19.90 213 SER C CA 1
ATOM 5939 C C . SER C 1 224 ? 14.521 18.004 18.291 1.00 19.12 213 SER C C 1
ATOM 5940 O O . SER C 1 224 ? 15.153 18.768 17.517 1.00 20.14 213 SER C O 1
ATOM 5943 N N . VAL C 1 225 ? 13.234 18.173 18.601 1.00 17.02 214 VAL C N 1
ATOM 5944 C CA . VAL C 1 225 ? 12.503 19.338 18.082 1.00 16.91 214 VAL C CA 1
ATOM 5945 C C . VAL C 1 225 ? 13.163 20.597 18.625 1.00 17.65 214 VAL C C 1
ATOM 5946 O O . VAL C 1 225 ? 13.439 21.543 17.895 1.00 17.03 214 VAL C O 1
ATOM 5950 N N . VAL C 1 226 ? 13.336 20.638 19.950 1.00 16.19 215 VAL C N 1
ATOM 5951 C CA . VAL C 1 226 ? 13.878 21.854 20.546 1.00 17.25 215 VAL C CA 1
ATOM 5952 C C . VAL C 1 226 ? 15.287 22.118 20.092 1.00 18.76 215 VAL C C 1
ATOM 5953 O O . VAL C 1 226 ? 15.656 23.280 19.825 1.00 20.82 215 VAL C O 1
ATOM 5957 N N . GLN C 1 227 ? 16.104 21.095 19.994 1.00 19.75 216 GLN C N 1
ATOM 5958 C CA . GLN C 1 227 ? 17.459 21.253 19.503 1.00 24.08 216 GLN C CA 1
ATOM 5959 C C . GLN C 1 227 ? 17.451 21.836 18.093 1.00 22.64 216 GLN C C 1
ATOM 5960 O O . GLN C 1 227 ? 18.244 22.724 17.771 1.00 21.66 216 GLN C O 1
ATOM 5966 N N . SER C 1 228 ? 16.559 21.321 17.245 1.00 21.14 217 SER C N 1
ATOM 5967 C CA . SER C 1 228 ? 16.487 21.819 15.861 1.00 19.44 217 SER C CA 1
ATOM 5968 C C . SER C 1 228 ? 16.128 23.251 15.776 1.00 22.50 217 SER C C 1
ATOM 5969 O O . SER C 1 228 ? 16.730 24.020 15.006 1.00 21.89 217 SER C O 1
ATOM 5972 N N . VAL C 1 229 ? 15.141 23.643 16.562 1.00 18.45 218 VAL C N 1
ATOM 5973 C CA . VAL C 1 229 ? 14.769 25.079 16.579 1.00 19.87 218 VAL C CA 1
ATOM 5974 C C . VAL C 1 229 ? 15.931 25.911 17.113 1.00 21.37 218 VAL C C 1
ATOM 5975 O O . VAL C 1 229 ? 16.192 27.018 16.630 1.00 22.67 218 VAL C O 1
ATOM 5979 N N . SER C 1 230 ? 16.653 25.393 18.103 1.00 22.03 219 SER C N 1
ATOM 5980 C CA . SER C 1 230 ? 17.746 26.145 18.734 1.00 25.62 219 SER C CA 1
ATOM 5981 C C . SER C 1 230 ? 18.866 26.464 17.743 1.00 28.73 219 SER C C 1
ATOM 5982 O O . SER C 1 230 ? 19.529 27.477 17.860 1.00 29.57 219 SER C O 1
ATOM 5985 N N . GLN C 1 231 ? 19.013 25.619 16.728 1.00 24.35 220 GLN C N 1
ATOM 5986 C CA . GLN C 1 231 ? 20.023 25.747 15.678 1.00 30.01 220 GLN C CA 1
ATOM 5987 C C . GLN C 1 231 ? 19.502 26.404 14.399 1.00 28.65 220 GLN C C 1
ATOM 5988 O O . GLN C 1 231 ? 20.251 26.499 13.431 1.00 33.10 220 GLN C O 1
ATOM 5994 N N . SER C 1 232 ? 18.248 26.850 14.385 1.00 23.74 221 SER C N 1
ATOM 5995 C CA . SER C 1 232 ? 17.641 27.430 13.208 1.00 22.94 221 SER C CA 1
ATOM 5996 C C . SER C 1 232 ? 16.988 28.763 13.519 1.00 22.71 221 SER C C 1
ATOM 5997 O O . SER C 1 232 ? 15.899 28.812 14.104 1.00 24.02 221 SER C O 1
ATOM 6000 N N . LEU C 1 233 ? 17.666 29.833 13.184 1.00 21.98 222 LEU C N 1
ATOM 6001 C CA . LEU C 1 233 ? 17.188 31.142 13.549 1.00 25.85 222 LEU C CA 1
ATOM 6002 C C . LEU C 1 233 ? 15.765 31.355 13.012 1.00 21.29 222 LEU C C 1
ATOM 6003 O O . LEU C 1 233 ? 14.955 31.982 13.706 1.00 29.25 222 LEU C O 1
ATOM 6008 N N . ASN C 1 234 ? 15.489 30.792 11.838 1.00 20.37 223 ASN C N 1
ATOM 6009 C CA . ASN C 1 234 ? 14.196 30.924 11.255 1.00 22.22 223 ASN C CA 1
ATOM 6010 C C . ASN C 1 234 ? 13.188 29.768 11.496 1.00 16.63 223 ASN C C 1
ATOM 6011 O O . ASN C 1 234 ? 12.140 29.703 10.883 1.00 16.37 223 ASN C O 1
ATOM 6016 N N . GLY C 1 235 ? 13.485 28.961 12.509 1.00 16.10 224 GLY C N 1
ATOM 6017 C CA . GLY C 1 235 ? 12.736 27.786 12.828 1.00 16.78 224 GLY C CA 1
ATOM 6018 C C . GLY C 1 235 ? 11.562 27.964 13.800 1.00 15.59 224 GLY C C 1
ATOM 6019 O O . GLY C 1 235 ? 11.527 28.907 14.605 1.00 16.68 224 GLY C O 1
ATOM 6020 N N . ILE C 1 236 ? 10.621 27.028 13.754 1.00 15.42 225 ILE C N 1
ATOM 6021 C CA . ILE C 1 236 ? 9.515 26.993 14.686 1.00 16.18 225 ILE C CA 1
ATOM 6022 C C . ILE C 1 236 ? 9.155 25.547 14.868 1.00 17.59 225 ILE C C 1
ATOM 6023 O O . ILE C 1 236 ? 9.249 24.763 13.938 1.00 15.27 225 ILE C O 1
ATOM 6028 N N . GLY C 1 237 ? 8.763 25.185 16.085 1.00 14.65 226 GLY C N 1
ATOM 6029 C CA . GLY C 1 237 ? 8.408 23.818 16.377 1.00 16.42 226 GLY C CA 1
ATOM 6030 C C . GLY C 1 237 ? 7.411 23.791 17.524 1.00 17.45 226 GLY C C 1
ATOM 6031 O O . GLY C 1 237 ? 7.093 24.820 18.111 1.00 18.96 226 GLY C O 1
ATOM 6032 N N . TYR C 1 238 ? 6.881 22.616 17.817 1.00 14.07 227 TYR C N 1
ATOM 6033 C CA . TYR C 1 238 ? 5.959 22.435 18.952 1.00 15.87 227 TYR C CA 1
ATOM 6034 C C . TYR C 1 238 ? 6.465 21.243 19.794 1.00 16.40 227 TYR C C 1
ATOM 6035 O O . TYR C 1 238 ? 7.032 20.310 19.265 1.00 17.67 227 TYR C O 1
ATOM 6044 N N . SER C 1 239 ? 6.278 21.326 21.108 1.00 17.85 228 SER C N 1
ATOM 6045 C CA . SER C 1 239 ? 6.574 20.211 21.998 1.00 17.20 228 SER C CA 1
ATOM 6046 C C . SER C 1 239 ? 6.132 20.598 23.407 1.00 16.84 228 SER C C 1
ATOM 6047 O O . SER C 1 239 ? 5.805 21.754 23.676 1.00 17.46 228 SER C O 1
ATOM 6050 N N . GLY C 1 240 ? 6.118 19.609 24.288 1.00 18.66 229 GLY C N 1
ATOM 6051 C CA . GLY C 1 240 ? 5.808 19.888 25.699 1.00 18.54 229 GLY C CA 1
ATOM 6052 C C . GLY C 1 240 ? 6.730 20.921 26.305 1.00 16.50 229 GLY C C 1
ATOM 6053 O O . GLY C 1 240 ? 7.933 21.027 26.010 1.00 18.14 229 GLY C O 1
ATOM 6054 N N . ILE C 1 241 ? 6.165 21.661 27.238 1.00 17.07 230 ILE C N 1
ATOM 6055 C CA . ILE C 1 241 ? 6.874 22.835 27.837 1.00 20.21 230 ILE C CA 1
ATOM 6056 C C . ILE C 1 241 ? 8.136 22.428 28.597 1.00 22.15 230 ILE C C 1
ATOM 6057 O O . ILE C 1 241 ? 9.103 23.172 28.747 1.00 22.70 230 ILE C O 1
ATOM 6062 N N . GLY C 1 242 ? 8.127 21.210 29.110 1.00 19.81 231 GLY C N 1
ATOM 6063 C CA . GLY C 1 242 ? 9.242 20.716 29.858 1.00 23.40 231 GLY C CA 1
ATOM 6064 C C . GLY C 1 242 ? 10.519 20.567 29.060 1.00 26.15 231 GLY C C 1
ATOM 6065 O O . GLY C 1 242 ? 11.596 20.505 29.630 1.00 25.62 231 GLY C O 1
ATOM 6066 N N . TYR C 1 243 ? 10.432 20.555 27.730 1.00 20.95 232 TYR C N 1
ATOM 6067 C CA . TYR C 1 243 ? 11.626 20.465 26.913 1.00 21.44 232 TYR C CA 1
ATOM 6068 C C . TYR C 1 243 ? 12.230 21.823 26.592 1.00 22.45 232 TYR C C 1
ATOM 6069 O O . TYR C 1 243 ? 13.266 21.929 25.901 1.00 21.71 232 TYR C O 1
ATOM 6078 N N . LYS C 1 244 ? 11.670 22.880 27.143 1.00 22.23 233 LYS C N 1
ATOM 6079 C CA . LYS C 1 244 ? 12.259 24.199 26.913 1.00 20.83 233 LYS C CA 1
ATOM 6080 C C . LYS C 1 244 ? 13.712 24.288 27.391 1.00 23.75 233 LYS C C 1
ATOM 6081 O O . LYS C 1 244 ? 14.075 23.782 28.475 1.00 22.77 233 LYS C O 1
ATOM 6087 N N . THR C 1 245 ? 14.570 24.955 26.626 1.00 22.23 234 THR C N 1
ATOM 6088 C CA . THR C 1 245 ? 15.918 25.296 27.055 1.00 23.76 234 THR C CA 1
ATOM 6089 C C . THR C 1 245 ? 16.163 26.777 26.863 1.00 25.25 234 THR C C 1
ATOM 6090 O O . THR C 1 245 ? 15.352 27.444 26.231 1.00 25.21 234 THR C O 1
ATOM 6094 N N . ALA C 1 246 ? 17.330 27.249 27.283 1.00 28.34 235 ALA C N 1
ATOM 6095 C CA . ALA C 1 246 ? 17.661 28.662 27.151 1.00 31.29 235 ALA C CA 1
ATOM 6096 C C . ALA C 1 246 ? 17.892 29.114 25.711 1.00 32.18 235 ALA C C 1
ATOM 6097 O O . ALA C 1 246 ? 17.965 30.297 25.449 1.00 41.23 235 ALA C O 1
ATOM 6099 N N . SER C 1 247 ? 18.064 28.180 24.808 1.00 28.30 236 SER C N 1
ATOM 6100 C CA . SER C 1 247 ? 18.281 28.504 23.386 1.00 31.16 236 SER C CA 1
ATOM 6101 C C . SER C 1 247 ? 17.005 28.761 22.590 1.00 28.53 236 SER C C 1
ATOM 6102 O O . SER C 1 247 ? 17.075 29.124 21.411 1.00 29.00 236 SER C O 1
ATOM 6105 N N . VAL C 1 248 ? 15.841 28.558 23.201 1.00 22.13 237 VAL C N 1
ATOM 6106 C CA . VAL C 1 248 ? 14.579 28.760 22.529 1.00 22.16 237 VAL C CA 1
ATOM 6107 C C . VAL C 1 248 ? 13.702 29.600 23.410 1.00 24.90 237 VAL C C 1
ATOM 6108 O O . VAL C 1 248 ? 13.985 29.766 24.609 1.00 24.88 237 VAL C O 1
ATOM 6112 N N . LYS C 1 249 ? 12.652 30.159 22.830 1.00 22.47 238 LYS C N 1
ATOM 6113 C CA . LYS C 1 249 ? 11.623 30.773 23.605 1.00 23.51 238 LYS C CA 1
ATOM 6114 C C . LYS C 1 249 ? 10.288 30.331 23.151 1.00 22.10 238 LYS C C 1
ATOM 6115 O O . LYS C 1 249 ? 10.128 29.769 22.056 1.00 21.11 238 LYS C O 1
ATOM 6121 N N . THR C 1 250 ? 9.304 30.447 24.030 1.00 23.42 239 THR C N 1
ATOM 6122 C CA . THR C 1 250 ? 7.958 30.024 23.718 1.00 20.26 239 THR C CA 1
ATOM 6123 C C . THR C 1 250 ? 7.222 31.228 23.231 1.00 24.41 239 THR C C 1
ATOM 6124 O O . THR C 1 250 ? 7.506 32.353 23.657 1.00 25.91 239 THR C O 1
ATOM 6128 N N . VAL C 1 251 ? 6.266 31.021 22.335 1.00 18.56 240 VAL C N 1
ATOM 6129 C CA . VAL C 1 251 ? 5.455 32.153 21.828 1.00 22.88 240 VAL C CA 1
ATOM 6130 C C . VAL C 1 251 ? 4.092 32.223 22.526 1.00 25.53 240 VAL C C 1
ATOM 6131 O O . VAL C 1 251 ? 3.423 31.225 22.725 1.00 25.53 240 VAL C O 1
ATOM 6135 N N . ALA C 1 252 ? 3.705 33.404 22.942 1.00 22.87 241 ALA C N 1
ATOM 6136 C CA . ALA C 1 252 ? 2.372 33.625 23.526 1.00 23.80 241 ALA C CA 1
ATOM 6137 C C . ALA C 1 252 ? 1.282 33.493 22.480 1.00 23.06 241 ALA C C 1
ATOM 6138 O O . ALA C 1 252 ? 1.475 33.854 21.310 1.00 19.73 241 ALA C O 1
ATOM 6140 N N . LEU C 1 253 ? 0.138 32.944 22.863 1.00 22.69 242 LEU C N 1
ATOM 6141 C CA . LEU C 1 253 ? -0.909 32.537 21.901 1.00 24.43 242 LEU C CA 1
ATOM 6142 C C . LEU C 1 253 ? -2.231 33.189 22.158 1.00 28.20 242 LEU C C 1
ATOM 6143 O O . LEU C 1 253 ? -2.699 33.219 23.274 1.00 33.08 242 LEU C O 1
ATOM 6148 N N . ALA C 1 254 ? -2.857 33.715 21.121 1.00 27.39 243 ALA C N 1
ATOM 6149 C CA . ALA C 1 254 ? -4.186 34.318 21.236 1.00 30.05 243 ALA C CA 1
ATOM 6150 C C . ALA C 1 254 ? -5.198 33.385 20.557 1.00 30.34 243 ALA C C 1
ATOM 6151 O O . ALA C 1 254 ? -4.925 32.800 19.511 1.00 29.04 243 ALA C O 1
ATOM 6153 N N . LYS C 1 255 ? -6.398 33.316 21.109 1.00 34.31 244 LYS C N 1
ATOM 6154 C CA . LYS C 1 255 ? -7.473 32.539 20.472 1.00 41.31 244 LYS C CA 1
ATOM 6155 C C . LYS C 1 255 ? -7.950 33.122 19.152 1.00 37.58 244 LYS C C 1
ATOM 6156 O O . LYS C 1 255 ? -8.395 32.359 18.286 1.00 37.90 244 LYS C O 1
ATOM 6162 N N . LYS C 1 256 ? -7.873 34.452 19.002 1.00 34.92 245 LYS C N 1
ATOM 6163 C CA . LYS C 1 256 ? -8.226 35.090 17.741 1.00 37.18 245 LYS C CA 1
ATOM 6164 C C . LYS C 1 256 ? -7.618 36.479 17.655 1.00 41.92 245 LYS C C 1
ATOM 6165 O O . LYS C 1 256 ? -7.086 36.985 18.636 1.00 38.84 245 LYS C O 1
ATOM 6171 N N . GLU C 1 257 ? -7.669 37.076 16.467 1.00 41.58 246 GLU C N 1
ATOM 6172 C CA . GLU C 1 257 ? -7.100 38.401 16.248 1.00 54.99 246 GLU C CA 1
ATOM 6173 C C . GLU C 1 257 ? -7.831 39.373 17.148 1.00 47.92 246 GLU C C 1
ATOM 6174 O O . GLU C 1 257 ? -9.045 39.289 17.284 1.00 51.78 246 GLU C O 1
ATOM 6180 N N . GLY C 1 258 ? -7.087 40.263 17.796 1.00 62.37 247 GLY C N 1
ATOM 6181 C CA . GLY C 1 258 ? -7.682 41.226 18.731 1.00 58.93 247 GLY C CA 1
ATOM 6182 C C . GLY C 1 258 ? -7.929 40.696 20.131 1.00 58.26 247 GLY C C 1
ATOM 6183 O O . GLY C 1 258 ? -8.409 41.422 20.982 1.00 62.78 247 GLY C O 1
ATOM 6184 N N . ALA C 1 259 ? -7.646 39.424 20.373 1.00 48.17 248 ALA C N 1
ATOM 6185 C CA . ALA C 1 259 ? -7.726 38.849 21.719 1.00 50.34 248 ALA C CA 1
ATOM 6186 C C . ALA C 1 259 ? -6.331 38.910 22.322 1.00 46.98 248 ALA C C 1
ATOM 6187 O O . ALA C 1 259 ? -5.347 39.083 21.611 1.00 41.19 248 ALA C O 1
ATOM 6189 N N . ALA C 1 260 ? -6.242 38.683 23.627 1.00 45.73 249 ALA C N 1
ATOM 6190 C CA . ALA C 1 260 ? -4.961 38.744 24.338 1.00 45.10 249 ALA C CA 1
ATOM 6191 C C . ALA C 1 260 ? -4.042 37.572 23.965 1.00 33.90 249 ALA C C 1
ATOM 6192 O O . ALA C 1 260 ? -4.510 36.428 23.831 1.00 34.88 249 ALA C O 1
ATOM 6194 N N . PHE C 1 261 ? -2.749 37.862 23.768 1.00 32.36 250 PHE C N 1
ATOM 6195 C CA . PHE C 1 261 ? -1.732 36.810 23.643 1.00 29.79 250 PHE C CA 1
ATOM 6196 C C . PHE C 1 261 ? -1.404 36.293 25.051 1.00 32.48 250 PHE C C 1
ATOM 6197 O O . PHE C 1 261 ? -0.961 37.032 25.910 1.00 33.86 250 PHE C O 1
ATOM 6205 N N . VAL C 1 262 ? -1.659 35.033 25.276 1.00 31.22 251 VAL C N 1
ATOM 6206 C CA . VAL C 1 262 ? -1.540 34.423 26.578 1.00 32.09 251 VAL C CA 1
ATOM 6207 C C . VAL C 1 262 ? -0.249 33.596 26.668 1.00 27.98 251 VAL C C 1
ATOM 6208 O O . VAL C 1 262 ? 0.002 32.757 25.804 1.00 29.12 251 VAL C O 1
ATOM 6212 N N . GLU C 1 263 ? 0.544 33.835 27.708 1.00 30.94 252 GLU C N 1
ATOM 6213 C CA . GLU C 1 263 ? 1.769 33.078 27.920 1.00 30.37 252 GLU C CA 1
ATOM 6214 C C . GLU C 1 263 ? 1.527 31.713 28.524 1.00 31.37 252 GLU C C 1
ATOM 6215 O O . GLU C 1 263 ? 0.557 31.493 29.242 1.00 30.43 252 GLU C O 1
ATOM 6221 N N . ASP C 1 264 ? 2.453 30.808 28.249 1.00 31.80 253 ASP C N 1
ATOM 6222 C CA . ASP C 1 264 ? 2.493 29.499 28.899 1.00 32.10 253 ASP C CA 1
ATOM 6223 C C . ASP C 1 264 ? 3.002 29.760 30.330 1.00 44.29 253 ASP C C 1
ATOM 6224 O O . ASP C 1 264 ? 4.083 30.305 30.537 1.00 50.67 253 ASP C O 1
ATOM 6229 N N . ASN C 1 265 ? 2.175 29.444 31.307 1.00 35.23 254 ASN C N 1
ATOM 6230 C CA . ASN C 1 265 ? 2.580 29.475 32.722 1.00 35.91 254 ASN C CA 1
ATOM 6231 C C . ASN C 1 265 ? 1.542 28.688 33.478 1.00 43.26 254 ASN C C 1
ATOM 6232 O O . ASN C 1 265 ? 0.511 28.263 32.892 1.00 40.36 254 ASN C O 1
ATOM 6237 N N . GLU C 1 266 ? 1.783 28.456 34.756 1.00 47.85 255 GLU C N 1
ATOM 6238 C CA . GLU C 1 266 ? 0.923 27.522 35.463 1.00 40.77 255 GLU C CA 1
ATOM 6239 C C . GLU C 1 266 ? -0.523 28.005 35.516 1.00 35.42 255 GLU C C 1
ATOM 6240 O O . GLU C 1 266 ? -1.484 27.260 35.196 1.00 36.91 255 GLU C O 1
ATOM 6246 N N . GLN C 1 267 ? -0.690 29.281 35.830 1.00 39.10 256 GLN C N 1
ATOM 6247 C CA . GLN C 1 267 ? -2.019 29.781 35.976 1.00 39.23 256 GLN C CA 1
ATOM 6248 C C . GLN C 1 267 ? -2.806 29.617 34.680 1.00 42.50 256 GLN C C 1
ATOM 6249 O O . GLN C 1 267 ? -3.993 29.263 34.714 1.00 39.12 256 GLN C O 1
ATOM 6255 N N . ASN C 1 268 ? -2.173 29.950 33.557 1.00 37.47 257 ASN C N 1
ATOM 6256 C CA . ASN C 1 268 ? -2.899 30.015 32.293 1.00 34.21 257 ASN C CA 1
ATOM 6257 C C . ASN C 1 268 ? -3.203 28.665 31.697 1.00 34.20 257 ASN C C 1
ATOM 6258 O O . ASN C 1 268 ? -4.221 28.489 30.992 1.00 43.34 257 ASN C O 1
ATOM 6263 N N . ALA C 1 269 ? -2.358 27.683 32.021 1.00 38.62 258 ALA C N 1
ATOM 6264 C CA . ALA C 1 269 ? -2.609 26.288 31.684 1.00 29.87 258 ALA C CA 1
ATOM 6265 C C . ALA C 1 269 ? -3.761 25.724 32.493 1.00 39.30 258 ALA C C 1
ATOM 6266 O O . ALA C 1 269 ? -4.654 25.070 31.992 1.00 38.21 258 ALA C O 1
ATOM 6268 N N . LEU C 1 270 ? -3.775 26.055 33.762 1.00 37.10 259 LEU C N 1
ATOM 6269 C CA . LEU C 1 270 ? -4.840 25.578 34.631 1.00 49.41 259 LEU C CA 1
ATOM 6270 C C . LEU C 1 270 ? -6.233 26.292 34.358 1.00 57.31 259 LEU C C 1
ATOM 6271 O O . LEU C 1 270 ? -7.267 25.630 34.479 1.00 57.01 259 LEU C O 1
ATOM 6276 N N . ASN C 1 271 ? -6.281 27.586 33.960 1.00 46.73 260 ASN C N 1
ATOM 6277 C CA . ASN C 1 271 ? -7.596 28.286 33.778 1.00 35.31 260 ASN C CA 1
ATOM 6278 C C . ASN C 1 271 ? -8.117 28.268 32.351 1.00 47.98 260 ASN C C 1
ATOM 6279 O O . ASN C 1 271 ? -9.143 28.905 32.035 1.00 46.84 260 ASN C O 1
ATOM 6284 N N . GLY C 1 272 ? -7.388 27.553 31.503 1.00 48.50 261 GLY C N 1
ATOM 6285 C CA . GLY C 1 272 ? -7.796 27.342 30.148 1.00 56.15 261 GLY C CA 1
ATOM 6286 C C . GLY C 1 272 ? -7.592 28.543 29.271 1.00 48.35 261 GLY C C 1
ATOM 6287 O O . GLY C 1 272 ? -7.915 28.480 28.080 1.00 42.69 261 GLY C O 1
ATOM 6288 N N . THR C 1 273 ? -7.041 29.637 29.794 1.00 36.94 262 THR C N 1
ATOM 6289 C CA . THR C 1 273 ? -6.779 30.770 28.905 1.00 36.13 262 THR C CA 1
ATOM 6290 C C . THR C 1 273 ? -5.648 30.484 27.903 1.00 31.76 262 THR C C 1
ATOM 6291 O O . THR C 1 273 ? -5.731 30.945 26.772 1.00 35.86 262 THR C O 1
ATOM 6295 N N . TYR C 1 274 ? -4.649 29.685 28.284 1.00 28.14 263 TYR C N 1
ATOM 6296 C CA . TYR C 1 274 ? -3.586 29.253 27.354 1.00 27.28 263 TYR C CA 1
ATOM 6297 C C . TYR C 1 274 ? -4.202 28.190 26.461 1.00 25.72 263 TYR C C 1
ATOM 6298 O O . TYR C 1 274 ? -4.684 27.161 26.942 1.00 28.97 263 TYR C O 1
ATOM 6307 N N . PRO C 1 275 ? -4.184 28.401 25.154 1.00 25.33 264 PRO C N 1
ATOM 6308 C CA . PRO C 1 275 ? -5.024 27.597 24.282 1.00 23.98 264 PRO C CA 1
ATOM 6309 C C . PRO C 1 275 ? -4.647 26.111 24.120 1.00 24.04 264 PRO C C 1
ATOM 6310 O O . PRO C 1 275 ? -5.439 25.328 23.605 1.00 31.52 264 PRO C O 1
ATOM 6314 N N . LEU C 1 276 ? -3.406 25.758 24.411 1.00 24.06 265 LEU C N 1
ATOM 6315 C CA . LEU C 1 276 ? -2.943 24.410 24.190 1.00 20.31 265 LEU C CA 1
ATOM 6316 C C . LEU C 1 276 ? -2.542 23.758 25.522 1.00 21.94 265 LEU C C 1
ATOM 6317 O O . LEU C 1 276 ? -1.573 23.012 25.597 1.00 25.04 265 LEU C O 1
ATOM 6322 N N . SER C 1 277 ? -3.333 24.014 26.549 1.00 24.79 266 SER C N 1
ATOM 6323 C CA . SER C 1 277 ? -3.092 23.349 27.842 1.00 26.36 266 SER C CA 1
ATOM 6324 C C . SER C 1 277 ? -3.678 21.943 27.808 1.00 24.89 266 SER C C 1
ATOM 6325 O O . SER C 1 277 ? -4.696 21.734 27.157 1.00 26.81 266 SER C O 1
ATOM 6328 N N . ARG C 1 278 ? -3.005 20.946 28.425 1.00 22.21 267 ARG C N 1
ATOM 6329 C CA . ARG C 1 278 ? -3.481 19.576 28.363 1.00 19.04 267 ARG C CA 1
ATOM 6330 C C . ARG C 1 278 ? -2.987 18.831 29.622 1.00 20.71 267 ARG C C 1
ATOM 6331 O O . ARG C 1 278 ? -1.916 19.162 30.145 1.00 21.02 267 ARG C O 1
ATOM 6339 N N . PHE C 1 279 ? -3.763 17.857 30.053 1.00 19.97 268 PHE C N 1
ATOM 6340 C CA . PHE C 1 279 ? -3.243 16.897 31.033 1.00 22.14 268 PHE C CA 1
ATOM 6341 C C . PHE C 1 279 ? -2.300 15.918 30.396 1.00 19.01 268 PHE C C 1
ATOM 6342 O O . PHE C 1 279 ? -2.476 15.513 29.197 1.00 20.16 268 PHE C O 1
ATOM 6350 N N . LEU C 1 280 ? -1.322 15.473 31.186 1.00 18.53 269 LEU C N 1
ATOM 6351 C CA . LEU C 1 280 ? -0.530 14.312 30.883 1.00 15.22 269 LEU C CA 1
ATOM 6352 C C . LEU C 1 280 ? -1.031 13.160 31.721 1.00 16.08 269 LEU C C 1
ATOM 6353 O O . LEU C 1 280 ? -1.405 13.303 32.860 1.00 17.49 269 LEU C O 1
ATOM 6358 N N . TYR C 1 281 ? -1.061 11.985 31.102 1.00 14.50 270 TYR C N 1
ATOM 6359 C CA . TYR C 1 281 ? -1.690 10.827 31.720 1.00 18.49 270 TYR C CA 1
ATOM 6360 C C . TYR C 1 281 ? -0.766 9.628 31.805 1.00 16.65 270 TYR C C 1
ATOM 6361 O O . TYR C 1 281 ? 0.153 9.458 31.008 1.00 18.04 270 TYR C O 1
ATOM 6370 N N . VAL C 1 282 ? -1.080 8.765 32.751 1.00 16.63 271 VAL C N 1
ATOM 6371 C CA . VAL C 1 282 ? -0.563 7.378 32.708 1.00 15.47 271 VAL C CA 1
ATOM 6372 C C . VAL C 1 282 ? -1.782 6.487 32.721 1.00 15.90 271 VAL C C 1
ATOM 6373 O O . VAL C 1 282 ? -2.563 6.477 33.672 1.00 17.57 271 VAL C O 1
ATOM 6377 N N . TYR C 1 283 ? -1.900 5.654 31.685 1.00 17.59 272 TYR C N 1
ATOM 6378 C CA . TYR C 1 283 ? -2.972 4.660 31.628 1.00 15.77 272 TYR C CA 1
ATOM 6379 C C . TYR C 1 283 ? -2.549 3.388 32.311 1.00 16.08 272 TYR C C 1
ATOM 6380 O O . TYR C 1 283 ? -1.378 2.986 32.232 1.00 18.37 272 TYR C O 1
ATOM 6389 N N . VAL C 1 284 ? -3.483 2.798 33.031 1.00 17.97 273 VAL C N 1
ATOM 6390 C CA . VAL C 1 284 ? -3.262 1.564 33.734 1.00 20.57 273 VAL C CA 1
ATOM 6391 C C . VAL C 1 284 ? -4.468 0.647 33.595 1.00 21.87 273 VAL C C 1
ATOM 6392 O O . VAL C 1 284 ? -5.601 1.066 33.318 1.00 20.46 273 VAL C O 1
ATOM 6396 N N . ASN C 1 285 ? -4.182 -0.612 33.774 1.00 20.64 274 ASN C N 1
ATOM 6397 C CA . ASN C 1 285 ? -5.206 -1.650 33.762 1.00 20.85 274 ASN C CA 1
ATOM 6398 C C . ASN C 1 285 ? -5.700 -1.850 35.186 1.00 25.14 274 ASN C C 1
ATOM 6399 O O . ASN C 1 285 ? -5.115 -2.599 35.946 1.00 23.42 274 ASN C O 1
ATOM 6404 N N . LYS C 1 286 ? -6.800 -1.189 35.513 1.00 24.87 275 LYS C N 1
ATOM 6405 C CA . LYS C 1 286 ? -7.458 -1.343 36.818 1.00 27.17 275 LYS C CA 1
ATOM 6406 C C . LYS C 1 286 ? -8.793 -2.049 36.579 1.00 25.47 275 LYS C C 1
ATOM 6407 O O . LYS C 1 286 ? -9.689 -1.488 35.969 1.00 25.81 275 LYS C O 1
ATOM 6413 N N . ALA C 1 287 ? -8.934 -3.266 37.038 1.00 25.94 276 ALA C N 1
ATOM 6414 C CA . ALA C 1 287 ? -10.204 -3.937 36.922 1.00 28.11 276 ALA C CA 1
ATOM 6415 C C . ALA C 1 287 ? -11.219 -3.324 37.897 1.00 30.39 276 ALA C C 1
ATOM 6416 O O . ALA C 1 287 ? -10.850 -2.950 38.994 1.00 30.10 276 ALA C O 1
ATOM 6418 N N . PRO C 1 288 ? -12.492 -3.264 37.495 1.00 35.00 277 PRO C N 1
ATOM 6419 C CA . PRO C 1 288 ? -13.502 -2.527 38.239 1.00 40.24 277 PRO C CA 1
ATOM 6420 C C . PRO C 1 288 ? -13.647 -2.897 39.701 1.00 43.29 277 PRO C C 1
ATOM 6421 O O . PRO C 1 288 ? -13.712 -1.999 40.551 1.00 54.47 277 PRO C O 1
ATOM 6425 N N . ASN C 1 289 ? -13.677 -4.177 40.003 1.00 36.81 278 ASN C N 1
ATOM 6426 C CA . ASN C 1 289 ? -13.898 -4.534 41.403 1.00 49.24 278 ASN C CA 1
ATOM 6427 C C . ASN C 1 289 ? -12.676 -5.119 42.051 1.00 46.73 278 ASN C C 1
ATOM 6428 O O . ASN C 1 289 ? -12.800 -5.952 42.920 1.00 47.41 278 ASN C O 1
ATOM 6433 N N . LYS C 1 290 ? -11.497 -4.631 41.672 1.00 42.01 279 LYS C N 1
ATOM 6434 C CA . LYS C 1 290 ? -10.271 -5.269 42.133 1.00 37.97 279 LYS C CA 1
ATOM 6435 C C . LYS C 1 290 ? -9.185 -4.212 42.360 1.00 39.06 279 LYS C C 1
ATOM 6436 O O . LYS C 1 290 ? -8.995 -3.305 41.534 1.00 34.63 279 LYS C O 1
ATOM 6442 N N . PRO C 1 291 ? -8.480 -4.297 43.494 1.00 41.92 280 PRO C N 1
ATOM 6443 C CA . PRO C 1 291 ? -7.411 -3.342 43.735 1.00 42.62 280 PRO C CA 1
ATOM 6444 C C . PRO C 1 291 ? -6.226 -3.592 42.806 1.00 33.60 280 PRO C C 1
ATOM 6445 O O . PRO C 1 291 ? -5.982 -4.720 42.398 1.00 38.57 280 PRO C O 1
ATOM 6449 N N . LEU C 1 292 ? -5.501 -2.527 42.491 1.00 33.10 281 LEU C N 1
ATOM 6450 C CA . LEU C 1 292 ? -4.228 -2.647 41.803 1.00 33.85 281 LEU C CA 1
ATOM 6451 C C . LEU C 1 292 ? -3.197 -3.386 42.648 1.00 35.70 281 LEU C C 1
ATOM 6452 O O . LEU C 1 292 ? -3.132 -3.227 43.874 1.00 38.71 281 LEU C O 1
ATOM 6457 N N . ASP C 1 293 ? -2.381 -4.186 41.986 1.00 35.79 282 ASP C N 1
ATOM 6458 C CA . ASP C 1 293 ? -1.213 -4.799 42.597 1.00 43.99 282 ASP C CA 1
ATOM 6459 C C . ASP C 1 293 ? -0.384 -3.664 43.227 1.00 35.88 282 ASP C C 1
ATOM 6460 O O . ASP C 1 293 ? -0.256 -2.590 42.606 1.00 36.21 282 ASP C O 1
ATOM 6465 N N . PRO C 1 294 ? 0.166 -3.882 44.445 1.00 38.02 283 PRO C N 1
ATOM 6466 C CA . PRO C 1 294 ? 0.968 -2.819 45.124 1.00 37.59 283 PRO C CA 1
ATOM 6467 C C . PRO C 1 294 ? 2.105 -2.259 44.274 1.00 31.39 283 PRO C C 1
ATOM 6468 O O . PRO C 1 294 ? 2.419 -1.070 44.344 1.00 32.02 283 PRO C O 1
ATOM 6472 N N . LEU C 1 295 ? 2.733 -3.100 43.457 1.00 31.03 284 LEU C N 1
ATOM 6473 C CA . LEU C 1 295 ? 3.795 -2.638 42.571 1.00 30.95 284 LEU C CA 1
ATOM 6474 C C . LEU C 1 295 ? 3.352 -1.436 41.736 1.00 27.68 284 LEU C C 1
ATOM 6475 O O . LEU C 1 295 ? 4.076 -0.438 41.616 1.00 32.63 284 LEU C O 1
ATOM 6480 N N . GLU C 1 296 ? 2.175 -1.511 41.111 1.00 26.81 285 GLU C N 1
ATOM 6481 C CA . GLU C 1 296 ? 1.655 -0.401 40.340 1.00 27.39 285 GLU C CA 1
ATOM 6482 C C . GLU C 1 296 ? 1.002 0.652 41.216 1.00 23.86 285 GLU C C 1
ATOM 6483 O O . GLU C 1 296 ? 1.146 1.861 40.960 1.00 26.97 285 GLU C O 1
ATOM 6489 N N . ALA C 1 297 ? 0.264 0.205 42.229 1.00 28.44 286 ALA C N 1
ATOM 6490 C CA . ALA C 1 297 ? -0.485 1.127 43.123 1.00 27.62 286 ALA C CA 1
ATOM 6491 C C . ALA C 1 297 ? 0.469 2.082 43.821 1.00 27.10 286 ALA C C 1
ATOM 6492 O O . ALA C 1 297 ? 0.245 3.291 43.804 1.00 28.62 286 ALA C O 1
ATOM 6494 N N . GLN C 1 298 ? 1.559 1.551 44.352 1.00 29.32 287 GLN C N 1
ATOM 6495 C CA . GLN C 1 298 ? 2.523 2.398 45.047 1.00 27.65 287 GLN C CA 1
ATOM 6496 C C . GLN C 1 298 ? 3.298 3.316 44.129 1.00 28.42 287 GLN C C 1
ATOM 6497 O O . GLN C 1 298 ? 3.599 4.450 44.510 1.00 25.82 287 GLN C O 1
ATOM 6503 N N . PHE C 1 299 ? 3.564 2.901 42.881 1.00 24.54 288 PHE C N 1
ATOM 6504 C CA . PHE C 1 299 ? 4.172 3.811 41.956 1.00 23.24 288 PHE C CA 1
ATOM 6505 C C . PHE C 1 299 ? 3.252 4.991 41.688 1.00 23.13 288 PHE C C 1
ATOM 6506 O O . PHE C 1 299 ? 3.670 6.150 41.688 1.00 23.39 288 PHE C O 1
ATOM 6514 N N . LEU C 1 300 ? 1.979 4.707 41.471 1.00 23.40 289 LEU C N 1
ATOM 6515 C CA . LEU C 1 300 ? 1.052 5.797 41.197 1.00 22.07 289 LEU C CA 1
ATOM 6516 C C . LEU C 1 300 ? 0.858 6.698 42.418 1.00 23.80 289 LEU C C 1
ATOM 6517 O O . LEU C 1 300 ? 0.734 7.919 42.257 1.00 24.16 289 LEU C O 1
ATOM 6522 N N . LYS C 1 301 ? 0.818 6.095 43.603 1.00 26.80 290 LYS C N 1
ATOM 6523 C CA . LYS C 1 301 ? 0.701 6.842 44.859 1.00 24.97 290 LYS C CA 1
ATOM 6524 C C . LYS C 1 301 ? 1.902 7.740 45.025 1.00 26.03 290 LYS C C 1
ATOM 6525 O O . LYS C 1 301 ? 1.764 8.900 45.418 1.00 30.29 290 LYS C O 1
ATOM 6531 N N . LEU C 1 302 ? 3.076 7.287 44.615 1.00 24.61 291 LEU C N 1
ATOM 6532 C CA . LEU C 1 302 ? 4.277 8.126 44.627 1.00 24.77 291 LEU C CA 1
ATOM 6533 C C . LEU C 1 302 ? 4.146 9.304 43.633 1.00 23.75 291 LEU C C 1
ATOM 6534 O O . LEU C 1 302 ? 4.465 10.436 43.952 1.00 26.57 291 LEU C O 1
ATOM 6539 N N . VAL C 1 303 ? 3.699 9.019 42.417 1.00 21.74 292 VAL C N 1
ATOM 6540 C CA . VAL C 1 303 ? 3.514 10.047 41.414 1.00 20.75 292 VAL C CA 1
ATOM 6541 C C . VAL C 1 303 ? 2.572 11.140 41.936 1.00 24.12 292 VAL C C 1
ATOM 6542 O O . VAL C 1 303 ? 2.829 12.339 41.739 1.00 25.93 292 VAL C O 1
ATOM 6546 N N . LEU C 1 304 ? 1.496 10.718 42.582 1.00 23.59 293 LEU C N 1
ATOM 6547 C CA . LEU C 1 304 ? 0.445 11.638 43.019 1.00 26.92 293 LEU C CA 1
ATOM 6548 C C . LEU C 1 304 ? 0.674 12.164 44.435 1.00 26.17 293 LEU C C 1
ATOM 6549 O O . LEU C 1 304 ? -0.233 12.207 45.260 1.00 31.26 293 LEU C O 1
ATOM 6554 N N . SER C 1 305 ? 1.918 12.438 44.740 1.00 27.28 294 SER C N 1
ATOM 6555 C CA . SER C 1 305 ? 2.309 12.850 46.079 1.00 26.10 294 SER C CA 1
ATOM 6556 C C . SER C 1 305 ? 3.218 14.026 45.884 1.00 29.57 294 SER C C 1
ATOM 6557 O O . SER C 1 305 ? 3.611 14.307 44.766 1.00 25.46 294 SER C O 1
ATOM 6560 N N . LYS C 1 306 ? 3.618 14.642 47.000 1.00 31.50 295 LYS C N 1
ATOM 6561 C CA . LYS C 1 306 ? 4.585 15.739 46.938 1.00 31.77 295 LYS C CA 1
ATOM 6562 C C . LYS C 1 306 ? 5.872 15.328 46.246 1.00 29.89 295 LYS C C 1
ATOM 6563 O O . LYS C 1 306 ? 6.397 16.062 45.446 1.00 32.71 295 LYS C O 1
ATOM 6569 N N . THR C 1 307 ? 6.357 14.115 46.535 1.00 31.08 296 THR C N 1
ATOM 6570 C CA . THR C 1 307 ? 7.576 13.644 45.877 1.00 32.13 296 THR C CA 1
ATOM 6571 C C . THR C 1 307 ? 7.417 13.535 44.367 1.00 28.51 296 THR C C 1
ATOM 6572 O O . THR C 1 307 ? 8.279 13.993 43.587 1.00 30.36 296 THR C O 1
ATOM 6576 N N . GLY C 1 308 ? 6.301 12.984 43.920 1.00 26.01 297 GLY C N 1
ATOM 6577 C CA . GLY C 1 308 ? 6.076 12.869 42.493 1.00 24.07 297 GLY C CA 1
ATOM 6578 C C . GLY C 1 308 ? 5.904 14.217 41.798 1.00 26.89 297 GLY C C 1
ATOM 6579 O O . GLY C 1 308 ? 6.380 14.426 40.672 1.00 25.82 297 GLY C O 1
ATOM 6580 N N . GLN C 1 309 ? 5.191 15.107 42.451 1.00 24.01 298 GLN C N 1
ATOM 6581 C CA . GLN C 1 309 ? 4.871 16.347 41.804 1.00 25.77 298 GLN C CA 1
ATOM 6582 C C . GLN C 1 309 ? 6.071 17.304 41.832 1.00 27.28 298 GLN C C 1
ATOM 6583 O O . GLN C 1 309 ? 6.178 18.208 41.014 1.00 28.25 298 GLN C O 1
ATOM 6589 N N . GLN C 1 310 ? 6.984 17.099 42.763 1.00 25.32 299 GLN C N 1
ATOM 6590 C CA . GLN C 1 310 ? 8.246 17.819 42.684 1.00 28.88 299 GLN C CA 1
ATOM 6591 C C . GLN C 1 310 ? 9.072 17.465 41.478 1.00 29.80 299 GLN C C 1
ATOM 6592 O O . GLN C 1 310 ? 9.748 18.314 40.931 1.00 28.67 299 GLN C O 1
ATOM 6598 N N . VAL C 1 311 ? 9.016 16.201 41.091 1.00 27.89 300 VAL C N 1
ATOM 6599 C CA . VAL C 1 311 ? 9.666 15.761 39.876 1.00 27.53 300 VAL C CA 1
ATOM 6600 C C . VAL C 1 311 ? 9.048 16.476 38.669 1.00 26.18 300 VAL C C 1
ATOM 6601 O O . VAL C 1 311 ? 9.794 16.944 37.792 1.00 24.74 300 VAL C O 1
ATOM 6605 N N . VAL C 1 312 ? 7.726 16.627 38.673 1.00 24.79 301 VAL C N 1
ATOM 6606 C CA . VAL C 1 312 ? 6.992 17.345 37.605 1.00 23.39 301 VAL C CA 1
ATOM 6607 C C . VAL C 1 312 ? 7.549 18.767 37.481 1.00 27.39 301 VAL C C 1
ATOM 6608 O O . VAL C 1 312 ? 7.919 19.235 36.394 1.00 26.56 301 VAL C O 1
ATOM 6612 N N . VAL C 1 313 ? 7.659 19.455 38.609 1.00 27.85 302 VAL C N 1
ATOM 6613 C CA . VAL C 1 313 ? 8.228 20.831 38.628 1.00 30.77 302 VAL C CA 1
ATOM 6614 C C . VAL C 1 313 ? 9.670 20.844 38.138 1.00 32.10 302 VAL C C 1
ATOM 6615 O O . VAL C 1 313 ? 10.044 21.686 37.340 1.00 32.16 302 VAL C O 1
ATOM 6619 N N . LYS C 1 314 ? 10.463 19.860 38.566 1.00 30.72 303 LYS C N 1
ATOM 6620 C CA . LYS C 1 314 ? 11.873 19.829 38.188 1.00 39.59 303 LYS C CA 1
ATOM 6621 C C . LYS C 1 314 ? 12.054 19.637 36.690 1.00 35.48 303 LYS C C 1
ATOM 6622 O O . LYS C 1 314 ? 12.976 20.182 36.109 1.00 33.79 303 LYS C O 1
ATOM 6628 N N . ASP C 1 315 ? 11.176 18.858 36.089 1.00 29.52 304 ASP C N 1
ATOM 6629 C CA . ASP C 1 315 ? 11.284 18.637 34.639 1.00 27.72 304 ASP C CA 1
ATOM 6630 C C . ASP C 1 315 ? 10.663 19.768 33.860 1.00 27.47 304 ASP C C 1
ATOM 6631 O O . ASP C 1 315 ? 10.739 19.772 32.645 1.00 31.18 304 ASP C O 1
ATOM 6636 N N . GLY C 1 316 ? 10.005 20.700 34.518 1.00 24.19 305 GLY C N 1
ATOM 6637 C CA . GLY C 1 316 ? 9.510 21.895 33.839 1.00 24.85 305 GLY C CA 1
ATOM 6638 C C . GLY C 1 316 ? 8.063 21.793 33.410 1.00 31.37 305 GLY C C 1
ATOM 6639 O O . GLY C 1 316 ? 7.626 22.626 32.633 1.00 28.71 305 GLY C O 1
ATOM 6640 N N . TYR C 1 317 ? 7.307 20.800 33.911 1.00 24.93 306 TYR C N 1
ATOM 6641 C CA . TYR C 1 317 ? 5.873 20.740 33.679 1.00 23.69 306 TYR C CA 1
ATOM 6642 C C . TYR C 1 317 ? 5.131 21.361 34.842 1.00 23.92 306 TYR C C 1
ATOM 6643 O O . TYR C 1 317 ? 5.750 21.860 35.810 1.00 26.11 306 TYR C O 1
ATOM 6652 N N . ILE C 1 318 ? 3.804 21.353 34.772 1.00 23.00 307 ILE C N 1
ATOM 6653 C CA . ILE C 1 318 ? 2.961 21.996 35.750 1.00 25.88 307 ILE C CA 1
ATOM 6654 C C . ILE C 1 318 ? 2.363 20.943 36.697 1.00 26.84 307 ILE C C 1
ATOM 6655 O O . ILE C 1 318 ? 1.758 20.004 36.250 1.00 22.41 307 ILE C O 1
ATOM 6660 N N . PRO C 1 319 ? 2.570 21.111 37.993 1.00 27.49 308 PRO C N 1
ATOM 6661 C CA . PRO C 1 319 ? 2.103 20.089 38.916 1.00 27.61 308 PRO C CA 1
ATOM 6662 C C . PRO C 1 319 ? 0.583 20.093 39.091 1.00 27.18 308 PRO C C 1
ATOM 6663 O O . PRO C 1 319 ? -0.070 21.117 38.899 1.00 27.66 308 PRO C O 1
ATOM 6667 N N . LEU C 1 320 ? 0.040 18.952 39.470 1.00 29.48 309 LEU C N 1
ATOM 6668 C CA . LEU C 1 320 ? -1.398 18.816 39.687 1.00 27.34 309 LEU C CA 1
ATOM 6669 C C . LEU C 1 320 ? -1.873 19.545 40.917 1.00 29.62 309 LEU C C 1
ATOM 6670 O O . LEU C 1 320 ? -1.245 19.478 41.984 1.00 31.18 309 LEU C O 1
ATOM 6675 N N . PRO C 1 321 ? -3.023 20.220 40.799 1.00 36.32 310 PRO C N 1
ATOM 6676 C CA . PRO C 1 321 ? -3.665 20.722 41.978 1.00 35.51 310 PRO C CA 1
ATOM 6677 C C . PRO C 1 321 ? -4.014 19.530 42.893 1.00 34.83 310 PRO C C 1
ATOM 6678 O O . PRO C 1 321 ? -4.281 18.428 42.392 1.00 30.85 310 PRO C O 1
ATOM 6682 N N . ALA C 1 322 ? -4.027 19.760 44.202 1.00 38.88 311 ALA C N 1
ATOM 6683 C CA . ALA C 1 322 ? -4.276 18.647 45.142 1.00 38.77 311 ALA C CA 1
ATOM 6684 C C . ALA C 1 322 ? -5.605 17.950 44.868 1.00 37.11 311 ALA C C 1
ATOM 6685 O O . ALA C 1 322 ? -5.690 16.732 44.970 1.00 38.18 311 ALA C O 1
ATOM 6687 N N . LYS C 1 323 ? -6.625 18.714 44.491 1.00 37.94 312 LYS C N 1
ATOM 6688 C CA . LYS C 1 323 ? -7.946 18.111 44.269 1.00 47.94 312 LYS C CA 1
ATOM 6689 C C . LYS C 1 323 ? -7.962 17.164 43.066 1.00 38.15 312 LYS C C 1
ATOM 6690 O O . LYS C 1 323 ? -8.669 16.152 43.079 1.00 38.51 312 LYS C O 1
ATOM 6696 N N . VAL C 1 324 ? -7.145 17.435 42.055 1.00 36.81 313 VAL C N 1
ATOM 6697 C CA . VAL C 1 324 ? -7.021 16.499 40.913 1.00 36.23 313 VAL C CA 1
ATOM 6698 C C . VAL C 1 324 ? -6.345 15.211 41.327 1.00 34.38 313 VAL C C 1
ATOM 6699 O O . VAL C 1 324 ? -6.804 14.090 41.013 1.00 33.79 313 VAL C O 1
ATOM 6703 N N . ALA C 1 325 ? -5.256 15.346 42.077 1.00 30.84 314 ALA C N 1
ATOM 6704 C CA . ALA C 1 325 ? -4.532 14.162 42.576 1.00 28.54 314 ALA C CA 1
ATOM 6705 C C . ALA C 1 325 ? -5.430 13.321 43.473 1.00 28.13 314 ALA C C 1
ATOM 6706 O O . ALA C 1 325 ? -5.419 12.079 43.406 1.00 32.08 314 ALA C O 1
ATOM 6708 N N . GLU C 1 326 ? -6.176 13.985 44.357 1.00 32.03 315 GLU C N 1
ATOM 6709 C CA . GLU C 1 326 ? -7.073 13.327 45.315 1.00 36.93 315 GLU C CA 1
ATOM 6710 C C . GLU C 1 326 ? -8.163 12.541 44.607 1.00 36.39 315 GLU C C 1
ATOM 6711 O O . GLU C 1 326 ? -8.496 11.436 44.991 1.00 38.93 315 GLU C O 1
ATOM 6717 N N . LYS C 1 327 ? -8.731 13.121 43.561 1.00 35.80 316 LYS C N 1
ATOM 6718 C CA . LYS C 1 327 ? -9.754 12.433 42.769 1.00 37.02 316 LYS C CA 1
ATOM 6719 C C . LYS C 1 327 ? -9.160 11.172 42.136 1.00 40.63 316 LYS C C 1
ATOM 6720 O O . LYS C 1 327 ? -9.797 10.120 42.123 1.00 39.73 316 LYS C O 1
ATOM 6726 N N . ALA C 1 328 ? -7.954 11.281 41.580 1.00 34.84 317 ALA C N 1
ATOM 6727 C CA . ALA C 1 328 ? -7.294 10.133 40.941 1.00 36.52 317 ALA C CA 1
ATOM 6728 C C . ALA C 1 328 ? -7.013 9.015 41.940 1.00 35.80 317 ALA C C 1
ATOM 6729 O O . ALA C 1 328 ? -7.274 7.837 41.670 1.00 42.44 317 ALA C O 1
ATOM 6731 N N . ILE C 1 329 ? -6.497 9.392 43.108 1.00 30.33 318 ILE C N 1
ATOM 6732 C CA . ILE C 1 329 ? -6.256 8.450 44.169 1.00 31.94 318 ILE C CA 1
ATOM 6733 C C . ILE C 1 329 ? -7.537 7.680 44.531 1.00 35.92 318 ILE C C 1
ATOM 6734 O O . ILE C 1 329 ? -7.499 6.453 44.715 1.00 40.07 318 ILE C O 1
ATOM 6739 N N . LYS C 1 330 ? -8.657 8.381 44.588 1.00 40.08 319 LYS C N 1
ATOM 6740 C CA . LYS C 1 330 ? -9.929 7.760 44.970 1.00 54.11 319 LYS C CA 1
ATOM 6741 C C . LYS C 1 330 ? -10.370 6.819 43.867 1.00 55.39 319 LYS C C 1
ATOM 6742 O O . LYS C 1 330 ? -10.785 5.699 44.139 1.00 60.43 319 LYS C O 1
ATOM 6748 N N . GLU C 1 331 ? -10.279 7.272 42.618 1.00 52.86 320 GLU C N 1
ATOM 6749 C CA . GLU C 1 331 ? -10.651 6.418 41.488 1.00 58.00 320 GLU C CA 1
ATOM 6750 C C . GLU C 1 331 ? -9.829 5.127 41.439 1.00 56.14 320 GLU C C 1
ATOM 6751 O O . GLU C 1 331 ? -10.329 4.083 41.017 1.00 57.57 320 GLU C O 1
ATOM 6757 N N . LEU C 1 332 ? -8.576 5.191 41.874 1.00 44.62 321 LEU C N 1
ATOM 6758 C CA . LEU C 1 332 ? -7.703 4.013 41.858 1.00 38.17 321 LEU C CA 1
ATOM 6759 C C . LEU C 1 332 ? -7.780 3.125 43.106 1.00 42.92 321 LEU C C 1
ATOM 6760 O O . LEU C 1 332 ? -7.224 2.018 43.094 1.00 36.15 321 LEU C O 1
ATOM 6765 N N . GLY C 1 333 ? -8.473 3.567 44.157 1.00 41.77 322 GLY C N 1
ATOM 6766 C CA . GLY C 1 333 ? -8.550 2.809 45.445 1.00 49.11 322 GLY C CA 1
ATOM 6767 C C . GLY C 1 333 ? -7.360 2.960 46.396 1.00 45.27 322 GLY C C 1
ATOM 6768 O O . GLY C 1 333 ? -6.534 3.873 46.228 1.00 40.01 322 GLY C O 1
ATOM 6769 N N . ALA D 1 36 ? -12.081 20.048 36.076 1.00 60.63 25 ALA D N 1
ATOM 6770 C CA . ALA D 1 36 ? -11.948 20.613 37.454 1.00 60.80 25 ALA D CA 1
ATOM 6771 C C . ALA D 1 36 ? -13.028 21.678 37.754 1.00 59.29 25 ALA D C 1
ATOM 6772 O O . ALA D 1 36 ? -13.590 21.729 38.842 1.00 64.70 25 ALA D O 1
ATOM 6774 N N . ILE D 1 37 ? -13.295 22.531 36.764 1.00 59.76 26 ILE D N 1
ATOM 6775 C CA . ILE D 1 37 ? -14.350 23.542 36.823 1.00 53.55 26 ILE D CA 1
ATOM 6776 C C . ILE D 1 37 ? -15.410 23.295 35.727 1.00 59.48 26 ILE D C 1
ATOM 6777 O O . ILE D 1 37 ? -15.171 22.612 34.755 1.00 50.12 26 ILE D O 1
ATOM 6782 N N . ASP D 1 38 ? -16.583 23.877 35.916 1.00 54.48 27 ASP D N 1
ATOM 6783 C CA . ASP D 1 38 ? -17.693 23.694 34.995 1.00 54.29 27 ASP D CA 1
ATOM 6784 C C . ASP D 1 38 ? -17.353 24.262 33.603 1.00 56.78 27 ASP D C 1
ATOM 6785 O O . ASP D 1 38 ? -17.054 25.448 33.476 1.00 48.05 27 ASP D O 1
ATOM 6790 N N . PRO D 1 39 ? -17.409 23.437 32.563 1.00 47.97 28 PRO D N 1
ATOM 6791 C CA . PRO D 1 39 ? -17.051 23.937 31.226 1.00 52.76 28 PRO D CA 1
ATOM 6792 C C . PRO D 1 39 ? -18.002 25.019 30.685 1.00 42.53 28 PRO D C 1
ATOM 6793 O O . PRO D 1 39 ? -17.620 25.749 29.805 1.00 52.39 28 PRO D O 1
ATOM 6797 N N . ALA D 1 40 ? -19.201 25.145 31.245 1.00 45.55 29 ALA D N 1
ATOM 6798 C CA . ALA D 1 40 ? -20.077 26.250 30.906 1.00 41.88 29 ALA D CA 1
ATOM 6799 C C . ALA D 1 40 ? -19.750 27.600 31.591 1.00 44.13 29 ALA D C 1
ATOM 6800 O O . ALA D 1 40 ? -20.414 28.573 31.302 1.00 47.70 29 ALA D O 1
ATOM 6802 N N . LEU D 1 41 ? -18.764 27.673 32.480 1.00 39.75 30 LEU D N 1
ATOM 6803 C CA . LEU D 1 41 ? -18.385 28.976 33.050 1.00 42.29 30 LEU D CA 1
ATOM 6804 C C . LEU D 1 41 ? -17.843 29.872 31.973 1.00 44.65 30 LEU D C 1
ATOM 6805 O O . LEU D 1 41 ? -17.127 29.405 31.118 1.00 48.13 30 LEU D O 1
ATOM 6810 N N . PRO D 1 42 ? -18.185 31.167 31.998 1.00 49.28 31 PRO D N 1
ATOM 6811 C CA . PRO D 1 42 ? -17.680 32.016 30.906 1.00 55.79 31 PRO D CA 1
ATOM 6812 C C . PRO D 1 42 ? -16.169 32.224 30.945 1.00 45.36 31 PRO D C 1
ATOM 6813 O O . PRO D 1 42 ? -15.572 32.146 32.006 1.00 50.18 31 PRO D O 1
ATOM 6817 N N . GLU D 1 43 ? -15.569 32.496 29.801 1.00 60.44 32 GLU D N 1
ATOM 6818 C CA . GLU D 1 43 ? -14.194 32.934 29.756 1.00 57.96 32 GLU D CA 1
ATOM 6819 C C . GLU D 1 43 ? -14.188 34.442 29.951 1.00 56.94 32 GLU D C 1
ATOM 6820 O O . GLU D 1 43 ? -15.096 35.111 29.495 1.00 63.32 32 GLU D O 1
ATOM 6826 N N . TYR D 1 44 ? -13.194 34.962 30.664 1.00 50.81 33 TYR D N 1
ATOM 6827 C CA . TYR D 1 44 ? -13.083 36.393 30.909 1.00 49.14 33 TYR D CA 1
ATOM 6828 C C . TYR D 1 44 ? -12.418 37.091 29.739 1.00 56.34 33 TYR D C 1
ATOM 6829 O O . TYR D 1 44 ? -11.389 36.632 29.244 1.00 55.84 33 TYR D O 1
ATOM 6838 N N . GLN D 1 45 ? -13.024 38.186 29.291 1.00 55.85 34 GLN D N 1
ATOM 6839 C CA . GLN D 1 45 ? -12.442 39.062 28.270 1.00 62.43 34 GLN D CA 1
ATOM 6840 C C . GLN D 1 45 ? -12.205 40.465 28.818 1.00 61.04 34 GLN D C 1
ATOM 6841 O O . GLN D 1 45 ? -13.068 41.028 29.477 1.00 59.30 34 GLN D O 1
ATOM 6847 N N . LYS D 1 46 ? -11.039 41.034 28.539 1.00 66.45 35 LYS D N 1
ATOM 6848 C CA . LYS D 1 46 ? -10.753 42.414 28.933 1.00 69.61 35 LYS D CA 1
ATOM 6849 C C . LYS D 1 46 ? -11.790 43.414 28.421 1.00 69.77 35 LYS D C 1
ATOM 6850 O O . LYS D 1 46 ? -12.208 43.338 27.270 1.00 61.45 35 LYS D O 1
ATOM 6856 N N . ALA D 1 47 ? -12.182 44.352 29.285 1.00 65.71 36 ALA D N 1
ATOM 6857 C CA . ALA D 1 47 ? -13.033 45.487 28.902 1.00 66.79 36 ALA D CA 1
ATOM 6858 C C . ALA D 1 47 ? -12.215 46.782 29.010 1.00 78.72 36 ALA D C 1
ATOM 6859 O O . ALA D 1 47 ? -11.126 46.789 29.561 1.00 85.77 36 ALA D O 1
ATOM 6861 N N . SER D 1 48 ? -12.731 47.881 28.481 1.00 75.69 37 SER D N 1
ATOM 6862 C CA . SER D 1 48 ? -11.895 49.083 28.306 1.00 88.05 37 SER D CA 1
ATOM 6863 C C . SER D 1 48 ? -11.714 50.125 29.421 1.00 88.14 37 SER D C 1
ATOM 6864 O O . SER D 1 48 ? -10.600 50.581 29.653 1.00 98.22 37 SER D O 1
ATOM 6867 N N . GLY D 1 49 ? -12.806 50.578 30.023 1.00 91.20 38 GLY D N 1
ATOM 6868 C CA . GLY D 1 49 ? -12.763 51.692 30.980 1.00 86.26 38 GLY D CA 1
ATOM 6869 C C . GLY D 1 49 ? -12.420 51.355 32.431 1.00 89.90 38 GLY D C 1
ATOM 6870 O O . GLY D 1 49 ? -13.147 51.749 33.343 1.00 80.73 38 GLY D O 1
ATOM 6871 N N . VAL D 1 50 ? -11.299 50.672 32.660 1.00 73.98 39 VAL D N 1
ATOM 6872 C CA . VAL D 1 50 ? -10.989 50.154 33.987 1.00 68.02 39 VAL D CA 1
ATOM 6873 C C . VAL D 1 50 ? -9.735 50.791 34.580 1.00 68.53 39 VAL D C 1
ATOM 6874 O O . VAL D 1 50 ? -8.619 50.543 34.118 1.00 61.17 39 VAL D O 1
ATOM 6878 N N . SER D 1 51 ? -9.928 51.563 35.650 1.00 69.82 40 SER D N 1
ATOM 6879 C CA . SER D 1 51 ? -8.818 52.159 36.390 1.00 66.13 40 SER D CA 1
ATOM 6880 C C . SER D 1 51 ? -9.283 52.600 37.772 1.00 69.42 40 SER D C 1
ATOM 6881 O O . SER D 1 51 ? -10.477 52.795 38.007 1.00 66.65 40 SER D O 1
ATOM 6884 N N . GLY D 1 52 ? -8.329 52.731 38.689 1.00 62.00 41 GLY D N 1
ATOM 6885 C CA . GLY D 1 52 ? -8.612 53.221 40.028 1.00 61.70 41 GLY D CA 1
ATOM 6886 C C . GLY D 1 52 ? -8.109 52.283 41.096 1.00 53.02 41 GLY D C 1
ATOM 6887 O O . GLY D 1 52 ? -7.329 51.363 40.829 1.00 60.13 41 GLY D O 1
ATOM 6888 N N . ASN D 1 53 ? -8.608 52.490 42.302 1.00 54.82 42 ASN D N 1
ATOM 6889 C CA . ASN D 1 53 ? -8.144 51.763 43.460 1.00 50.78 42 ASN D CA 1
ATOM 6890 C C . ASN D 1 53 ? -9.284 50.909 44.013 1.00 46.21 42 ASN D C 1
ATOM 6891 O O . ASN D 1 53 ? -10.368 51.408 44.295 1.00 54.99 42 ASN D O 1
ATOM 6896 N N . LEU D 1 54 ? -9.043 49.620 44.089 1.00 44.90 43 LEU D N 1
ATOM 6897 C CA . LEU D 1 54 ? -9.980 48.705 44.711 1.00 48.31 43 LEU D CA 1
ATOM 6898 C C . LEU D 1 54 ? -9.486 48.436 46.108 1.00 43.74 43 LEU D C 1
ATOM 6899 O O . LEU D 1 54 ? -8.312 48.143 46.309 1.00 42.10 43 LEU D O 1
ATOM 6904 N N . SER D 1 55 ? -10.381 48.520 47.078 1.00 38.68 44 SER D N 1
ATOM 6905 C CA . SER D 1 55 ? -10.050 48.085 48.407 1.00 40.39 44 SER D CA 1
ATOM 6906 C C . SER D 1 55 ? -11.063 47.021 48.807 1.00 34.99 44 SER D C 1
ATOM 6907 O O . SER D 1 55 ? -12.278 47.176 48.608 1.00 32.13 44 SER D O 1
ATOM 6910 N N . SER D 1 56 ? -10.527 45.965 49.399 1.00 31.98 45 SER D N 1
ATOM 6911 C CA . SER D 1 56 ? -11.280 44.863 49.969 1.00 30.04 45 SER D CA 1
ATOM 6912 C C . SER D 1 56 ? -11.017 44.797 51.467 1.00 29.10 45 SER D C 1
ATOM 6913 O O . SER D 1 56 ? -9.879 44.948 51.915 1.00 28.30 45 SER D O 1
ATOM 6916 N N . VAL D 1 57 ? -12.076 44.556 52.238 1.00 26.81 46 VAL D N 1
ATOM 6917 C CA . VAL D 1 57 ? -11.984 44.376 53.671 1.00 29.56 46 VAL D CA 1
ATOM 6918 C C . VAL D 1 57 ? -12.894 43.208 54.046 1.00 27.00 46 VAL D C 1
ATOM 6919 O O . VAL D 1 57 ? -14.080 43.214 53.727 1.00 26.55 46 VAL D O 1
ATOM 6923 N N . GLY D 1 58 ? -12.352 42.225 54.752 1.00 23.42 47 GLY D N 1
ATOM 6924 C CA . GLY D 1 58 ? -13.184 41.153 55.250 1.00 22.99 47 GLY D CA 1
ATOM 6925 C C . GLY D 1 58 ? -12.493 39.842 55.542 1.00 21.04 47 GLY D C 1
ATOM 6926 O O . GLY D 1 58 ? -11.480 39.779 56.240 1.00 26.15 47 GLY D O 1
ATOM 6927 N N . SER D 1 59 ? -13.128 38.789 55.054 1.00 21.63 48 SER D N 1
ATOM 6928 C CA . SER D 1 59 ? -12.826 37.418 55.379 1.00 20.85 48 SER D CA 1
ATOM 6929 C C . SER D 1 59 ? -11.369 36.937 55.197 1.00 27.20 48 SER D C 1
ATOM 6930 O O . SER D 1 59 ? -10.745 37.173 54.144 1.00 25.11 48 SER D O 1
ATOM 6933 N N . ASP D 1 60 ? -10.849 36.234 56.217 1.00 22.23 49 ASP D N 1
ATOM 6934 C CA . ASP D 1 60 ? -9.582 35.513 56.119 1.00 24.50 49 ASP D CA 1
ATOM 6935 C C . ASP D 1 60 ? -9.747 34.173 55.332 1.00 23.51 49 ASP D C 1
ATOM 6936 O O . ASP D 1 60 ? -8.823 33.766 54.589 1.00 28.74 49 ASP D O 1
ATOM 6941 N N . THR D 1 61 ? -10.891 33.511 55.455 1.00 24.65 50 THR D N 1
ATOM 6942 C CA . THR D 1 61 ? -11.168 32.336 54.632 1.00 20.95 50 THR D CA 1
ATOM 6943 C C . THR D 1 61 ? -10.867 32.663 53.153 1.00 25.08 50 THR D C 1
ATOM 6944 O O . THR D 1 61 ? -10.313 31.829 52.436 1.00 25.37 50 THR D O 1
ATOM 6948 N N . LEU D 1 62 ? -11.251 33.888 52.749 1.00 21.73 51 LEU D N 1
ATOM 6949 C CA . LEU D 1 62 ? -11.097 34.372 51.382 1.00 25.17 51 LEU D CA 1
ATOM 6950 C C . LEU D 1 62 ? -9.810 35.153 51.118 1.00 26.67 51 LEU D C 1
ATOM 6951 O O . LEU D 1 62 ? -9.708 35.791 50.065 1.00 30.77 51 LEU D O 1
ATOM 6956 N N . ALA D 1 63 ? -8.845 35.133 52.034 1.00 27.52 52 ALA D N 1
ATOM 6957 C CA . ALA D 1 63 ? -7.672 36.014 51.909 1.00 28.16 52 ALA D CA 1
ATOM 6958 C C . ALA D 1 63 ? -6.848 35.630 50.704 1.00 29.90 52 ALA D C 1
ATOM 6959 O O . ALA D 1 63 ? -6.447 36.488 49.929 1.00 30.81 52 ALA D O 1
ATOM 6961 N N . ASN D 1 64 ? -6.573 34.339 50.550 1.00 26.94 53 ASN D N 1
ATOM 6962 C CA . ASN D 1 64 ? -5.759 33.889 49.416 1.00 30.78 53 ASN D CA 1
ATOM 6963 C C . ASN D 1 64 ? -6.486 34.031 48.098 1.00 31.07 53 ASN D C 1
ATOM 6964 O O . ASN D 1 64 ? -5.872 34.465 47.121 1.00 34.78 53 ASN D O 1
ATOM 6969 N N . LEU D 1 65 ? -7.783 33.742 48.095 1.00 30.54 54 LEU D N 1
ATOM 6970 C CA . LEU D 1 65 ? -8.596 33.982 46.923 1.00 30.82 54 LEU D CA 1
ATOM 6971 C C . LEU D 1 65 ? -8.556 35.444 46.503 1.00 33.32 54 LEU D C 1
ATOM 6972 O O . LEU D 1 65 ? -8.246 35.742 45.361 1.00 31.85 54 LEU D O 1
ATOM 6977 N N . MET D 1 66 ? -8.825 36.362 47.422 1.00 30.84 55 MET D N 1
ATOM 6978 C CA . MET D 1 66 ? -8.797 37.785 47.037 1.00 30.23 55 MET D CA 1
ATOM 6979 C C . MET D 1 66 ? -7.417 38.222 46.527 1.00 35.36 55 MET D C 1
ATOM 6980 O O . MET D 1 66 ? -7.310 38.943 45.539 1.00 37.09 55 MET D O 1
ATOM 6985 N N . THR D 1 67 ? -6.359 37.748 47.180 1.00 35.63 56 THR D N 1
ATOM 6986 C CA . THR D 1 67 ? -5.012 38.082 46.770 1.00 39.41 56 THR D CA 1
ATOM 6987 C C . THR D 1 67 ? -4.728 37.592 45.350 1.00 36.12 56 THR D C 1
ATOM 6988 O O . THR D 1 67 ? -4.220 38.347 44.502 1.00 43.58 56 THR D O 1
ATOM 6992 N N . MET D 1 68 ? -5.084 36.349 45.066 1.00 38.20 57 MET D N 1
ATOM 6993 C CA . MET D 1 68 ? -4.803 35.772 43.769 1.00 37.94 57 MET D CA 1
ATOM 6994 C C . MET D 1 68 ? -5.688 36.398 42.681 1.00 39.51 57 MET D C 1
ATOM 6995 O O . MET D 1 68 ? -5.211 36.717 41.603 1.00 42.67 57 MET D O 1
ATOM 7000 N N . TRP D 1 69 ? -6.970 36.589 42.973 1.00 39.30 58 TRP D N 1
ATOM 7001 C CA . TRP D 1 69 ? -7.850 37.274 42.025 1.00 40.90 58 TRP D CA 1
ATOM 7002 C C . TRP D 1 69 ? -7.306 38.676 41.725 1.00 35.49 58 TRP D C 1
ATOM 7003 O O . TRP D 1 69 ? -7.290 39.126 40.578 1.00 35.85 58 TRP D O 1
ATOM 7014 N N . ALA D 1 70 ? -6.857 39.369 42.771 1.00 37.46 59 ALA D N 1
ATOM 7015 C CA . ALA D 1 70 ? -6.297 40.722 42.633 1.00 41.42 59 ALA D CA 1
ATOM 7016 C C . ALA D 1 70 ? -5.031 40.741 41.793 1.00 46.91 59 ALA D C 1
ATOM 7017 O O . ALA D 1 70 ? -4.852 41.648 40.970 1.00 55.12 59 ALA D O 1
ATOM 7019 N N . GLU D 1 71 ? -4.166 39.742 41.989 1.00 42.99 60 GLU D N 1
ATOM 7020 C CA . GLU D 1 71 ? -2.935 39.645 41.193 1.00 57.09 60 GLU D CA 1
ATOM 7021 C C . GLU D 1 71 ? -3.276 39.484 39.730 1.00 52.87 60 GLU D C 1
ATOM 7022 O O . GLU D 1 71 ? -2.719 40.170 38.868 1.00 50.27 60 GLU D O 1
ATOM 7028 N N . GLU D 1 72 ? -4.243 38.625 39.441 1.00 50.17 61 GLU D N 1
ATOM 7029 C CA . GLU D 1 72 ? -4.672 38.470 38.054 1.00 49.94 61 GLU D CA 1
ATOM 7030 C C . GLU D 1 72 ? -5.316 39.736 37.493 1.00 49.49 61 GLU D C 1
ATOM 7031 O O . GLU D 1 72 ? -5.081 40.126 36.342 1.00 60.59 61 GLU D O 1
ATOM 7037 N N . TYR D 1 73 ? -6.173 40.367 38.278 1.00 44.20 62 TYR D N 1
ATOM 7038 C CA . TYR D 1 73 ? -6.857 41.581 37.812 1.00 47.69 62 TYR D CA 1
ATOM 7039 C C . TYR D 1 73 ? -5.830 42.666 37.483 1.00 52.57 62 TYR D C 1
ATOM 7040 O O . TYR D 1 73 ? -5.958 43.356 36.480 1.00 50.82 62 TYR D O 1
ATOM 7049 N N . LYS D 1 74 ? -4.813 42.793 38.333 1.00 53.42 63 LYS D N 1
ATOM 7050 C CA . LYS D 1 74 ? -3.778 43.822 38.180 1.00 60.05 63 LYS D CA 1
ATOM 7051 C C . LYS D 1 74 ? -2.899 43.581 36.957 1.00 56.56 63 LYS D C 1
ATOM 7052 O O . LYS D 1 74 ? -2.461 44.529 36.284 1.00 57.78 63 LYS D O 1
ATOM 7058 N N . ARG D 1 75 ? -2.671 42.319 36.643 1.00 54.75 64 ARG D N 1
ATOM 7059 C CA . ARG D 1 75 ? -1.960 41.957 35.437 1.00 57.41 64 ARG D CA 1
ATOM 7060 C C . ARG D 1 75 ? -2.732 42.364 34.190 1.00 58.63 64 ARG D C 1
ATOM 7061 O O . ARG D 1 75 ? -2.140 42.828 33.214 1.00 56.90 64 ARG D O 1
ATOM 7069 N N . LEU D 1 76 ? -4.041 42.151 34.193 1.00 58.28 65 LEU D N 1
ATOM 7070 C CA . LEU D 1 76 ? -4.892 42.538 33.052 1.00 59.78 65 LEU D CA 1
ATOM 7071 C C . LEU D 1 76 ? -5.061 44.051 32.949 1.00 57.58 65 LEU D C 1
ATOM 7072 O O . LEU D 1 76 ? -5.146 44.597 31.849 1.00 61.00 65 LEU D O 1
ATOM 7077 N N . TYR D 1 77 ? -5.113 44.714 34.095 1.00 55.18 66 TYR D N 1
ATOM 7078 C CA . TYR D 1 77 ? -5.363 46.127 34.157 1.00 57.03 66 TYR D CA 1
ATOM 7079 C C . TYR D 1 77 ? -4.293 46.786 35.003 1.00 64.23 66 TYR D C 1
ATOM 7080 O O . TYR D 1 77 ? -4.497 47.013 36.185 1.00 61.29 66 TYR D O 1
ATOM 7089 N N . PRO D 1 78 ? -3.142 47.123 34.403 1.00 74.19 67 PRO D N 1
ATOM 7090 C CA . PRO D 1 78 ? -2.058 47.668 35.239 1.00 69.51 67 PRO D CA 1
ATOM 7091 C C . PRO D 1 78 ? -2.339 49.056 35.853 1.00 64.38 67 PRO D C 1
ATOM 7092 O O . PRO D 1 78 ? -1.657 49.439 36.811 1.00 77.64 67 PRO D O 1
ATOM 7096 N N . ASN D 1 79 ? -3.351 49.766 35.346 1.00 67.45 68 ASN D N 1
ATOM 7097 C CA . ASN D 1 79 ? -3.854 51.000 35.986 1.00 69.62 68 ASN D CA 1
ATOM 7098 C C . ASN D 1 79 ? -4.617 50.794 37.300 1.00 64.91 68 ASN D C 1
ATOM 7099 O O . ASN D 1 79 ? -5.059 51.765 37.920 1.00 61.66 68 ASN D O 1
ATOM 7104 N N . VAL D 1 80 ? -4.831 49.550 37.708 1.00 60.83 69 VAL D N 1
ATOM 7105 C CA . VAL D 1 80 ? -5.577 49.294 38.935 1.00 56.06 69 VAL D CA 1
ATOM 7106 C C . VAL D 1 80 ? -4.622 49.053 40.087 1.00 53.41 69 VAL D C 1
ATOM 7107 O O . VAL D 1 80 ? -3.640 48.338 39.944 1.00 58.96 69 VAL D O 1
ATOM 7111 N N . ASN D 1 81 ? -4.960 49.606 41.249 1.00 51.40 70 ASN D N 1
ATOM 7112 C CA . ASN D 1 81 ? -4.224 49.358 42.466 1.00 52.50 70 ASN D CA 1
ATOM 7113 C C . ASN D 1 81 ? -5.173 48.660 43.405 1.00 47.10 70 ASN D C 1
ATOM 7114 O O . ASN D 1 81 ? -6.353 48.994 43.459 1.00 47.00 70 ASN D O 1
ATOM 7119 N N . ILE D 1 82 ? -4.679 47.668 44.125 1.00 49.53 71 ILE D N 1
ATOM 7120 C CA . ILE D 1 82 ? -5.536 46.896 45.013 1.00 52.33 71 ILE D CA 1
ATOM 7121 C C . ILE D 1 82 ? -4.988 46.922 46.412 1.00 48.11 71 ILE D C 1
ATOM 7122 O O . ILE D 1 82 ? -3.789 46.859 46.622 1.00 51.49 71 ILE D O 1
ATOM 7127 N N . GLN D 1 83 ? -5.889 47.052 47.373 1.00 43.97 72 GLN D N 1
ATOM 7128 C CA . GLN D 1 83 ? -5.526 46.900 48.764 1.00 45.13 72 GLN D CA 1
ATOM 7129 C C . GLN D 1 83 ? -6.467 45.904 49.405 1.00 38.79 72 GLN D C 1
ATOM 7130 O O . GLN D 1 83 ? -7.666 45.970 49.199 1.00 37.44 72 GLN D O 1
ATOM 7136 N N . ILE D 1 84 ? -5.909 44.997 50.184 1.00 40.22 73 ILE D N 1
ATOM 7137 C CA . ILE D 1 84 ? -6.649 43.912 50.814 1.00 38.79 73 ILE D CA 1
ATOM 7138 C C . ILE D 1 84 ? -6.348 43.877 52.292 1.00 43.22 73 ILE D C 1
ATOM 7139 O O . ILE D 1 84 ? -5.191 43.849 52.699 1.00 39.10 73 ILE D O 1
ATOM 7144 N N . GLN D 1 85 ? -7.411 43.880 53.081 1.00 34.23 74 GLN D N 1
ATOM 7145 C CA . GLN D 1 85 ? -7.340 43.590 54.507 1.00 37.07 74 GLN D CA 1
ATOM 7146 C C . GLN D 1 85 ? -8.203 42.377 54.747 1.00 34.09 74 GLN D C 1
ATOM 7147 O O . GLN D 1 85 ? -9.311 42.313 54.240 1.00 32.08 74 GLN D O 1
ATOM 7153 N N . ALA D 1 86 ? -7.702 41.434 55.528 1.00 30.53 75 ALA D N 1
ATOM 7154 C CA . ALA D 1 86 ? -8.394 40.160 55.694 1.00 25.91 75 ALA D CA 1
ATOM 7155 C C . ALA D 1 86 ? -8.346 39.713 57.145 1.00 25.63 75 ALA D C 1
ATOM 7156 O O . ALA D 1 86 ? -7.844 38.626 57.470 1.00 32.23 75 ALA D O 1
ATOM 7158 N N . ALA D 1 87 ? -8.941 40.513 58.004 1.00 26.11 76 ALA D N 1
ATOM 7159 C CA . ALA D 1 87 ? -8.937 40.254 59.453 1.00 28.28 76 ALA D CA 1
ATOM 7160 C C . ALA D 1 87 ? -10.115 39.407 59.910 1.00 22.70 76 ALA D C 1
ATOM 7161 O O . ALA D 1 87 ? -10.133 38.904 61.049 1.00 24.82 76 ALA D O 1
ATOM 7163 N N . GLY D 1 88 ? -11.114 39.249 59.058 1.00 18.38 77 GLY D N 1
ATOM 7164 C CA . GLY D 1 88 ? -12.333 38.503 59.360 1.00 19.03 77 GLY D CA 1
ATOM 7165 C C . GLY D 1 88 ? -13.604 39.110 58.764 1.00 20.70 77 GLY D C 1
ATOM 7166 O O . GLY D 1 88 ? -13.727 40.338 58.627 1.00 19.51 77 GLY D O 1
ATOM 7167 N N . SER D 1 89 ? -14.583 38.274 58.485 1.00 18.05 78 SER D N 1
ATOM 7168 C CA . SER D 1 89 ? -15.846 38.677 57.887 1.00 19.79 78 SER D CA 1
ATOM 7169 C C . SER D 1 89 ? -16.585 39.804 58.562 1.00 21.92 78 SER D C 1
ATOM 7170 O O . SER D 1 89 ? -17.188 40.637 57.866 1.00 21.01 78 SER D O 1
ATOM 7173 N N . SER D 1 90 ? -16.528 39.885 59.890 1.00 21.26 79 SER D N 1
ATOM 7174 C CA . SER D 1 90 ? -17.286 40.932 60.551 1.00 20.57 79 SER D CA 1
ATOM 7175 C C . SER D 1 90 ? -16.751 42.315 60.263 1.00 22.00 79 SER D C 1
ATOM 7176 O O . SER D 1 90 ? -17.432 43.323 60.571 1.00 22.74 79 SER D O 1
ATOM 7179 N N . THR D 1 91 ? -15.524 42.409 59.741 1.00 21.25 80 THR D N 1
ATOM 7180 C CA . THR D 1 91 ? -14.975 43.716 59.382 1.00 20.83 80 THR D CA 1
ATOM 7181 C C . THR D 1 91 ? -15.504 44.254 58.044 1.00 21.00 80 THR D C 1
ATOM 7182 O O . THR D 1 91 ? -15.351 45.468 57.744 1.00 23.19 80 THR D O 1
ATOM 7186 N N . ALA D 1 92 ? -16.155 43.420 57.251 1.00 22.04 81 ALA D N 1
ATOM 7187 C CA . ALA D 1 92 ? -16.664 43.849 55.942 1.00 24.99 81 ALA D CA 1
ATOM 7188 C C . ALA D 1 92 ? -17.865 44.785 56.011 1.00 24.21 81 ALA D C 1
ATOM 7189 O O . ALA D 1 92 ? -17.872 45.822 55.359 1.00 26.10 81 ALA D O 1
ATOM 7191 N N . PRO D 1 93 ? -18.867 44.470 56.845 1.00 24.96 82 PRO D N 1
ATOM 7192 C CA . PRO D 1 93 ? -20.023 45.397 56.821 1.00 23.63 82 PRO D CA 1
ATOM 7193 C C . PRO D 1 93 ? -19.718 46.871 57.139 1.00 24.78 82 PRO D C 1
ATOM 7194 O O . PRO D 1 93 ? -20.181 47.737 56.414 1.00 25.38 82 PRO D O 1
ATOM 7198 N N . PRO D 1 94 ? -18.933 47.152 58.186 1.00 25.03 83 PRO D N 1
ATOM 7199 C CA . PRO D 1 94 ? -18.705 48.548 58.446 1.00 26.35 83 PRO D CA 1
ATOM 7200 C C . PRO D 1 94 ? -17.879 49.234 57.362 1.00 28.25 83 PRO D C 1
ATOM 7201 O O . PRO D 1 94 ? -18.123 50.397 57.072 1.00 30.33 83 PRO D O 1
ATOM 7205 N N . ALA D 1 95 ? -16.954 48.509 56.758 1.00 25.98 84 ALA D N 1
ATOM 7206 C CA . ALA D 1 95 ? -16.143 49.063 55.671 1.00 27.10 84 ALA D CA 1
ATOM 7207 C C . ALA D 1 95 ? -16.986 49.365 54.421 1.00 29.59 84 ALA D C 1
ATOM 7208 O O . ALA D 1 95 ? -16.864 50.436 53.829 1.00 31.05 84 ALA D O 1
ATOM 7210 N N . LEU D 1 96 ? -17.921 48.494 54.089 1.00 30.94 85 LEU D N 1
ATOM 7211 C CA . LEU D 1 96 ? -18.846 48.783 53.005 1.00 30.46 85 LEU D CA 1
ATOM 7212 C C . LEU D 1 96 ? -19.819 49.916 53.360 1.00 32.13 85 LEU D C 1
ATOM 7213 O O . LEU D 1 96 ? -20.074 50.785 52.550 1.00 33.99 85 LEU D O 1
ATOM 7218 N N . THR D 1 97 ? -20.367 49.889 54.576 1.00 29.90 86 THR D N 1
ATOM 7219 C CA . THR D 1 97 ? -21.311 50.881 55.026 1.00 32.88 86 THR D CA 1
ATOM 7220 C C . THR D 1 97 ? -20.667 52.269 55.042 1.00 35.82 86 THR D C 1
ATOM 7221 O O . THR D 1 97 ? -21.259 53.249 54.596 1.00 37.72 86 THR D O 1
ATOM 7225 N N . GLU D 1 98 ? -19.427 52.342 55.499 1.00 38.79 87 GLU D N 1
ATOM 7226 C CA . GLU D 1 98 ? -18.741 53.643 55.588 1.00 40.52 87 GLU D CA 1
ATOM 7227 C C . GLU D 1 98 ? -18.139 54.052 54.242 1.00 42.47 87 GLU D C 1
ATOM 7228 O O . GLU D 1 98 ? -17.703 55.181 54.075 1.00 48.17 87 GLU D O 1
ATOM 7234 N N . GLY D 1 99 ? -18.125 53.127 53.291 1.00 41.58 88 GLY D N 1
ATOM 7235 C CA . GLY D 1 99 ? -17.652 53.395 51.942 1.00 46.92 88 GLY D CA 1
ATOM 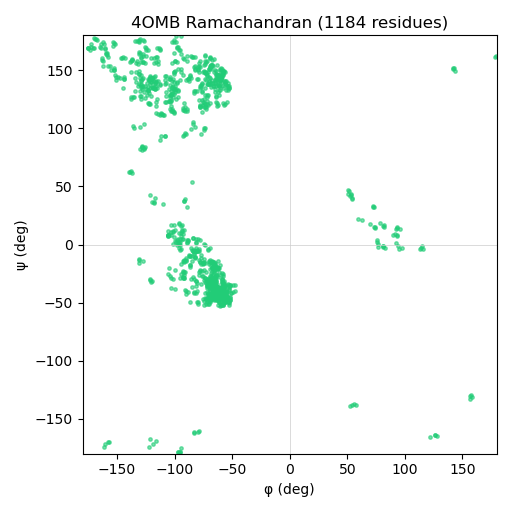7236 C C . GLY D 1 99 ? -16.156 53.322 51.793 1.00 49.30 88 GLY D C 1
ATOM 7237 O O . GLY D 1 99 ? -15.631 53.799 50.798 1.00 50.23 88 GLY D O 1
ATOM 7238 N N . THR D 1 100 ? -15.458 52.745 52.767 1.00 41.15 89 THR D N 1
ATOM 7239 C CA . THR D 1 100 ? -14.001 52.707 52.691 1.00 53.49 89 THR D CA 1
ATOM 7240 C C . THR D 1 100 ? -13.536 51.490 51.903 1.00 53.31 89 THR D C 1
ATOM 7241 O O . THR D 1 100 ? -12.386 51.449 51.471 1.00 58.73 89 THR D O 1
ATOM 7245 N N . ALA D 1 101 ? -14.415 50.496 51.770 1.00 36.84 90 ALA D N 1
ATOM 7246 C CA . ALA D 1 101 ? -14.135 49.303 50.982 1.00 35.47 90 ALA D CA 1
ATOM 7247 C C . ALA D 1 101 ? -15.063 49.259 49.788 1.00 33.48 90 ALA D C 1
ATOM 7248 O O . ALA D 1 101 ? -16.238 49.609 49.913 1.00 36.82 90 ALA D O 1
ATOM 7250 N N . ASN D 1 102 ? -14.527 48.841 48.637 1.00 31.50 91 ASN D N 1
ATOM 7251 C CA . ASN D 1 102 ? -15.324 48.542 47.462 1.00 32.56 91 ASN D CA 1
ATOM 7252 C C . ASN D 1 102 ? -15.910 47.150 47.505 1.00 33.53 91 ASN D C 1
ATOM 7253 O O . ASN D 1 102 ? -16.957 46.912 46.920 1.00 32.51 91 ASN D O 1
ATOM 7258 N N . LEU D 1 103 ? -15.199 46.232 48.169 1.00 32.34 92 LEU D N 1
ATOM 7259 C CA . LEU D 1 103 ? -15.564 44.830 48.210 1.00 27.72 92 LEU D CA 1
ATOM 7260 C C . LEU D 1 103 ? -15.485 44.330 49.626 1.00 29.38 92 LEU D C 1
ATOM 7261 O O . LEU D 1 103 ? -14.539 44.635 50.347 1.00 29.10 92 LEU D O 1
ATOM 7266 N N . GLY D 1 104 ? -16.455 43.508 50.009 1.00 25.32 93 GLY D N 1
ATOM 7267 C CA . GLY D 1 104 ? -16.534 43.003 51.350 1.00 24.09 93 GLY D CA 1
ATOM 7268 C C . GLY D 1 104 ? -16.664 41.488 51.351 1.00 21.60 93 GLY D C 1
ATOM 7269 O O . GLY D 1 104 ? -17.777 40.967 51.492 1.00 23.32 93 GLY D O 1
ATOM 7270 N N . PRO D 1 105 ? -15.534 40.762 51.203 1.00 23.16 94 PRO D N 1
ATOM 7271 C CA . PRO D 1 105 ? -15.576 39.287 51.308 1.00 22.96 94 PRO D CA 1
ATOM 7272 C C . PRO D 1 105 ? -16.059 38.797 52.661 1.00 20.60 94 PRO D C 1
ATOM 7273 O O . PRO D 1 105 ? -15.588 39.282 53.716 1.00 24.47 94 PRO D O 1
ATOM 7277 N N . MET D 1 106 ? -16.980 37.851 52.654 1.00 21.18 95 MET D N 1
ATOM 7278 C CA . MET D 1 106 ? -17.510 37.293 53.885 1.00 20.30 95 MET D CA 1
ATOM 7279 C C . MET D 1 106 ? -17.767 35.815 53.687 1.00 19.90 95 MET D C 1
ATOM 7280 O O . MET D 1 106 ? -18.245 35.403 52.638 1.00 20.12 95 MET D O 1
ATOM 7285 N N . SER D 1 107 ? -17.510 35.028 54.725 1.00 20.60 96 SER D N 1
ATOM 7286 C CA . SER D 1 107 ? -17.740 33.568 54.668 1.00 21.52 96 SER D CA 1
ATOM 7287 C C . SER D 1 107 ? -19.054 33.161 55.337 1.00 24.57 96 SER D C 1
ATOM 7288 O O . SER D 1 107 ? -19.273 31.985 55.649 1.00 23.89 96 SER D O 1
ATOM 7291 N N . ARG D 1 108 ? -19.896 34.148 55.621 1.00 26.26 97 ARG D N 1
ATOM 7292 C CA . ARG D 1 108 ? -21.265 33.945 56.102 1.00 26.80 97 ARG D CA 1
ATOM 7293 C C . ARG D 1 108 ? -22.061 35.082 55.495 1.00 29.05 97 ARG D C 1
ATOM 7294 O O . ARG D 1 108 ? -21.478 36.116 55.100 1.00 28.49 97 ARG D O 1
ATOM 7302 N N . LYS D 1 109 ? -23.382 34.932 55.432 1.00 27.55 98 LYS D N 1
ATOM 7303 C CA . LYS D 1 109 ? -24.229 36.050 55.034 1.00 28.40 98 LYS D CA 1
ATOM 7304 C C . LYS D 1 109 ? -24.237 37.135 56.120 1.00 27.09 98 LYS D C 1
ATOM 7305 O O . LYS D 1 109 ? -24.011 36.849 57.314 1.00 25.38 98 LYS D O 1
ATOM 7311 N N . MET D 1 110 ? -24.492 38.368 55.712 1.00 29.13 99 MET D N 1
ATOM 7312 C CA . MET D 1 110 ? -24.669 39.424 56.687 1.00 28.07 99 MET D CA 1
ATOM 7313 C C . MET D 1 110 ? -25.855 39.105 57.556 1.00 32.59 99 MET D C 1
ATOM 7314 O O . MET D 1 110 ? -26.843 38.544 57.104 1.00 30.43 99 MET D O 1
ATOM 7319 N N . LYS D 1 111 ? -25.728 39.437 58.833 1.00 29.74 100 LYS D N 1
ATOM 7320 C CA . LYS D 1 111 ? -26.859 39.387 59.737 1.00 30.72 100 LYS D CA 1
ATOM 7321 C C . LYS D 1 111 ? -27.855 40.472 59.394 1.00 29.39 100 LYS D C 1
ATOM 7322 O O . LYS D 1 111 ? -27.499 41.471 58.785 1.00 30.32 100 LYS D O 1
ATOM 7328 N N . ASP D 1 112 ? -29.096 40.310 59.857 1.00 33.77 101 ASP D N 1
ATOM 7329 C CA . ASP D 1 112 ? -30.104 41.341 59.636 1.00 36.27 101 ASP D CA 1
ATOM 7330 C C . ASP D 1 112 ? -29.659 42.716 60.155 1.00 32.24 101 ASP D C 1
ATOM 7331 O O . ASP D 1 112 ? -29.867 43.734 59.492 1.00 31.08 101 ASP D O 1
ATOM 7336 N N . VAL D 1 113 ? -29.000 42.742 61.319 1.00 34.24 102 VAL D N 1
ATOM 7337 C CA . VAL D 1 113 ? -28.560 44.024 61.865 1.00 32.96 102 VAL D CA 1
ATOM 7338 C C . VAL D 1 113 ? -27.481 44.678 60.993 1.00 34.89 102 VAL D C 1
ATOM 7339 O O . VAL D 1 113 ? -27.408 45.914 60.910 1.00 31.73 102 VAL D O 1
ATOM 7343 N N . GLU D 1 114 ? -26.652 43.854 60.350 1.00 31.89 103 GLU D N 1
ATOM 7344 C CA . GLU D 1 114 ? -25.581 44.366 59.459 1.00 29.99 103 GLU D CA 1
ATOM 7345 C C . GLU D 1 114 ? -26.185 44.890 58.171 1.00 32.54 103 GLU D C 1
ATOM 7346 O O . GLU D 1 114 ? -25.869 46.007 57.733 1.00 32.09 103 GLU D O 1
ATOM 7352 N N . LEU D 1 115 ? -27.092 44.117 57.580 1.00 32.28 104 LEU D N 1
ATOM 7353 C CA . LEU D 1 115 ? -27.858 44.603 56.412 1.00 34.01 104 LEU D CA 1
ATOM 7354 C C . LEU D 1 115 ? -28.559 45.927 56.712 1.00 38.61 104 LEU D C 1
ATOM 7355 O O . LEU D 1 115 ? -28.559 46.829 55.879 1.00 40.30 104 LEU D O 1
ATOM 7360 N N . GLN D 1 116 ? -29.195 46.003 57.879 1.00 32.91 105 GLN D N 1
ATOM 7361 C CA . GLN D 1 116 ? -29.984 47.161 58.248 1.00 40.88 105 GLN D CA 1
ATOM 7362 C C . GLN D 1 116 ? -29.139 48.404 58.456 1.00 37.53 105 GLN D C 1
ATOM 7363 O O . GLN D 1 116 ? -29.573 49.478 58.096 1.00 41.18 105 GLN D O 1
ATOM 7369 N N . ALA D 1 117 ? -27.919 48.249 58.977 1.00 40.31 106 ALA D N 1
ATOM 7370 C CA . ALA D 1 117 ? -27.025 49.407 59.125 1.00 39.06 106 ALA D CA 1
ATOM 7371 C C . ALA D 1 117 ? -26.655 49.996 57.758 1.00 40.60 106 ALA D C 1
ATOM 7372 O O . ALA D 1 117 ? -26.597 51.197 57.581 1.00 47.24 106 ALA D O 1
ATOM 7374 N N . PHE D 1 118 ? -26.390 49.120 56.790 1.00 38.96 107 PHE D N 1
ATOM 7375 C CA . PHE D 1 118 ? -26.059 49.546 55.446 1.00 39.44 107 PHE D CA 1
ATOM 7376 C C . PHE D 1 118 ? -27.279 50.229 54.846 1.00 40.44 107 PHE D C 1
ATOM 7377 O O . PHE D 1 118 ? -27.176 51.283 54.251 1.00 55.74 107 PHE D O 1
ATOM 7385 N N . GLU D 1 119 ? -28.438 49.614 55.014 1.00 41.58 108 GLU D N 1
ATOM 7386 C CA . GLU D 1 119 ? -29.668 50.107 54.404 1.00 47.61 108 GLU D CA 1
ATOM 7387 C C . GLU D 1 119 ? -30.068 51.471 54.989 1.00 50.26 108 GLU D C 1
ATOM 7388 O O . GLU D 1 119 ? -30.600 52.317 54.274 1.00 57.88 108 GLU D O 1
ATOM 7394 N N . GLN D 1 120 ? -29.778 51.685 56.276 1.00 56.92 109 GLN D N 1
ATOM 7395 C CA . GLN D 1 120 ? -30.055 52.994 56.895 1.00 63.47 109 GLN D CA 1
ATOM 7396 C C . GLN D 1 120 ? -29.389 54.060 56.122 1.00 61.81 109 GLN D C 1
ATOM 7397 O O . GLN D 1 120 ? -29.917 55.143 56.013 1.00 59.53 109 GLN D O 1
ATOM 7403 N N . LYS D 1 121 ? -28.158 53.782 55.708 1.00 63.85 110 LYS D N 1
ATOM 7404 C CA . LYS D 1 121 ? -27.369 54.780 55.035 1.00 58.21 110 LYS D CA 1
ATOM 7405 C C . LYS D 1 121 ? -27.745 54.915 53.565 1.00 52.34 110 LYS D C 1
ATOM 7406 O O . LYS D 1 121 ? -27.963 56.030 53.070 1.00 56.46 110 LYS D O 1
ATOM 7412 N N . TYR D 1 122 ? -27.825 53.794 52.858 1.00 50.68 111 TYR D N 1
ATOM 7413 C CA . TYR D 1 122 ? -27.954 53.842 51.394 1.00 49.10 111 TYR D CA 1
ATOM 7414 C C . TYR D 1 122 ? -29.386 53.780 50.871 1.00 49.09 111 TYR D C 1
ATOM 7415 O O . TYR D 1 122 ? -29.647 54.248 49.770 1.00 49.24 111 TYR D O 1
ATOM 7424 N N . GLY D 1 123 ? -30.300 53.200 51.645 1.00 48.16 112 GLY D N 1
ATOM 7425 C CA . GLY D 1 123 ? -31.691 53.051 51.233 1.00 51.87 112 GLY D CA 1
ATOM 7426 C C . GLY D 1 123 ? -32.011 51.755 50.523 1.00 53.13 112 GLY D C 1
ATOM 7427 O O . GLY D 1 123 ? -33.102 51.602 49.973 1.00 50.88 112 GLY D O 1
ATOM 7428 N N . TYR D 1 124 ? -31.052 50.832 50.514 1.00 46.65 113 TYR D N 1
ATOM 7429 C CA . TYR D 1 124 ? -31.215 49.516 49.905 1.00 52.33 113 TYR D CA 1
ATOM 7430 C C . TYR D 1 124 ? -30.180 48.607 50.549 1.00 44.49 113 TYR D C 1
ATOM 7431 O O . TYR D 1 124 ? -29.247 49.094 51.190 1.00 38.86 113 TYR D O 1
ATOM 7440 N N . LYS D 1 125 ? -30.363 47.298 50.415 1.00 46.92 114 LYS D N 1
ATOM 7441 C CA . LYS D 1 125 ? -29.456 46.334 51.000 1.00 44.74 114 LYS D CA 1
ATOM 7442 C C . LYS D 1 125 ? -28.225 46.127 50.109 1.00 41.46 114 LYS D C 1
ATOM 7443 O O . LYS D 1 125 ? -28.299 46.297 48.900 1.00 39.66 114 LYS D O 1
ATOM 7449 N N . PRO D 1 126 ? -27.072 45.786 50.719 1.00 38.82 115 PRO D N 1
ATOM 7450 C CA . PRO D 1 126 ? -25.908 45.446 49.899 1.00 39.68 115 PRO D CA 1
ATOM 7451 C C . PRO D 1 126 ? -26.135 44.119 49.183 1.00 36.98 115 PRO D C 1
ATOM 7452 O O . PRO D 1 126 ? -26.959 43.348 49.626 1.00 36.91 115 PRO D O 1
ATOM 7456 N N . THR D 1 127 ? -25.389 43.841 48.112 1.00 38.81 116 THR D N 1
ATOM 7457 C CA . THR D 1 127 ? -25.607 42.619 47.321 1.00 35.73 116 THR D CA 1
ATOM 7458 C C . THR D 1 127 ? -24.547 41.576 47.609 1.00 34.06 116 THR D C 1
ATOM 7459 O O . THR D 1 127 ? -23.346 41.850 47.527 1.00 34.01 116 THR D O 1
ATOM 7463 N N . ALA D 1 128 ? -25.007 40.368 47.924 1.00 30.36 117 ALA D N 1
ATOM 7464 C CA . ALA D 1 128 ? -24.161 39.243 48.237 1.00 29.55 117 ALA D CA 1
ATOM 7465 C C . ALA D 1 128 ? -23.867 38.529 46.917 1.00 32.01 117 ALA D C 1
ATOM 7466 O O . ALA D 1 128 ? -24.761 37.992 46.308 1.00 38.32 117 ALA D O 1
ATOM 7468 N N . VAL D 1 129 ? -22.619 38.517 46.498 1.00 31.79 118 VAL D N 1
ATOM 7469 C CA . VAL D 1 129 ? -22.213 37.752 45.310 1.00 28.93 118 VAL D CA 1
ATOM 7470 C C . VAL D 1 129 ? -21.555 36.440 45.756 1.00 26.63 118 VAL D C 1
ATOM 7471 O O . VAL D 1 129 ? -20.499 36.442 46.381 1.00 27.33 118 VAL D O 1
ATOM 7475 N N . PRO D 1 130 ? -22.187 35.288 45.484 1.00 31.68 119 PRO D N 1
ATOM 7476 C CA . PRO D 1 130 ? -21.470 34.046 45.764 1.00 27.85 119 PRO D CA 1
ATOM 7477 C C . PRO D 1 130 ? -20.222 33.907 44.851 1.00 29.13 119 PRO D C 1
ATOM 7478 O O . PRO D 1 130 ? -20.285 34.249 43.665 1.00 28.78 119 PRO D O 1
ATOM 7482 N N . VAL D 1 131 ? -19.101 33.442 45.413 1.00 26.11 120 VAL D N 1
ATOM 7483 C CA . VAL D 1 131 ? -17.844 33.350 44.663 1.00 27.21 120 VAL D CA 1
ATOM 7484 C C . VAL D 1 131 ? -17.125 32.030 44.754 1.00 26.58 120 VAL D C 1
ATOM 7485 O O . VAL D 1 131 ? -16.182 31.793 43.971 1.00 26.33 120 VAL D O 1
ATOM 7489 N N . ALA D 1 132 ? -17.542 31.188 45.694 1.00 24.24 121 ALA D N 1
ATOM 7490 C CA . ALA D 1 132 ? -16.948 29.876 45.882 1.00 25.04 121 ALA D CA 1
ATOM 7491 C C . ALA D 1 132 ? -17.778 29.110 46.908 1.00 28.86 121 ALA D C 1
ATOM 7492 O O . ALA D 1 132 ? -18.647 29.682 47.538 1.00 25.35 121 ALA D O 1
ATOM 7494 N N . VAL D 1 133 ? -17.496 27.817 47.046 1.00 26.02 122 VAL D N 1
ATOM 7495 C CA . VAL D 1 133 ? -18.130 26.997 48.038 1.00 26.58 122 VAL D CA 1
ATOM 7496 C C . VAL D 1 133 ? -17.057 26.437 48.983 1.00 24.14 122 VAL D C 1
ATOM 7497 O O . VAL D 1 133 ? -15.958 26.115 48.563 1.00 22.77 122 VAL D O 1
ATOM 7501 N N . ASP D 1 134 ? -17.401 26.332 50.283 1.00 24.80 123 ASP D N 1
ATOM 7502 C CA . ASP D 1 134 ? -16.511 25.819 51.305 1.00 25.81 123 ASP D CA 1
ATOM 7503 C C . ASP D 1 134 ? -17.189 24.594 51.953 1.00 27.54 123 ASP D C 1
ATOM 7504 O O . ASP D 1 134 ? -18.415 24.548 52.097 1.00 31.86 123 ASP D O 1
ATOM 7509 N N . ALA D 1 135 ? -16.392 23.585 52.273 1.00 26.75 124 ALA D N 1
ATOM 7510 C CA . ALA D 1 135 ? -16.819 22.515 53.184 1.00 25.57 124 ALA D CA 1
ATOM 7511 C C . ALA D 1 135 ? -16.016 22.767 54.446 1.00 22.80 124 ALA D C 1
ATOM 7512 O O . ALA D 1 135 ? -14.887 22.276 54.596 1.00 28.55 124 ALA D O 1
ATOM 7514 N N . LEU D 1 136 ? -16.619 23.498 55.348 1.00 23.86 125 LEU D N 1
ATOM 7515 C CA . LEU D 1 136 ? -15.952 23.905 56.571 1.00 22.14 125 LEU D CA 1
ATOM 7516 C C . LEU D 1 136 ? -15.479 22.632 57.258 1.00 25.66 125 LEU D C 1
ATOM 7517 O O . LEU D 1 136 ? -16.293 21.764 57.593 1.00 23.70 125 LEU D O 1
ATOM 7522 N N . ALA D 1 137 ? -14.178 22.531 57.481 1.00 23.68 126 ALA D N 1
ATOM 7523 C CA . ALA D 1 137 ? -13.556 21.286 57.919 1.00 21.70 126 ALA D CA 1
ATOM 7524 C C . ALA D 1 137 ? -13.274 21.253 59.424 1.00 21.49 126 ALA D C 1
ATOM 7525 O O . ALA D 1 137 ? -13.007 22.296 60.050 1.00 21.26 126 ALA D O 1
ATOM 7527 N N . ILE D 1 138 ? -13.350 20.022 59.969 1.00 22.42 127 ILE D N 1
ATOM 7528 C CA . ILE D 1 138 ? -12.847 19.719 61.309 1.00 19.31 127 ILE D CA 1
ATOM 7529 C C . ILE D 1 138 ? -11.529 19.028 61.054 1.00 18.08 127 ILE D C 1
ATOM 7530 O O . ILE D 1 138 ? -11.494 17.935 60.479 1.00 22.27 127 ILE D O 1
ATOM 7535 N N . PHE D 1 139 ? -10.449 19.652 61.502 1.00 20.06 128 PHE D N 1
ATOM 7536 C CA . PHE D 1 139 ? -9.095 19.182 61.302 1.00 20.25 128 PHE D CA 1
ATOM 7537 C C . PHE D 1 139 ? -8.553 18.533 62.566 1.00 19.25 128 PHE D C 1
ATOM 7538 O O . PHE D 1 139 ? -8.706 19.088 63.668 1.00 17.00 128 PHE D O 1
ATOM 7546 N N . VAL D 1 140 ? -7.908 17.384 62.413 1.00 21.11 129 VAL D N 1
ATOM 7547 C CA . VAL D 1 140 ? -7.104 16.740 63.451 1.00 21.55 129 VAL D CA 1
ATOM 7548 C C . VAL D 1 140 ? -5.688 16.478 62.904 1.00 20.89 129 VAL D C 1
ATOM 7549 O O . VAL D 1 140 ? -5.444 16.587 61.689 1.00 21.75 129 VAL D O 1
ATOM 7553 N N . HIS D 1 141 ? -4.780 16.139 63.803 1.00 21.21 130 HIS D N 1
ATOM 7554 C CA . HIS D 1 141 ? -3.428 15.768 63.430 1.00 23.91 130 HIS D CA 1
ATOM 7555 C C . HIS D 1 141 ? -3.480 14.556 62.499 1.00 27.00 130 HIS D C 1
ATOM 7556 O O . HIS D 1 141 ? -4.341 13.667 62.641 1.00 23.33 130 HIS D O 1
ATOM 7563 N N . LYS D 1 142 ? -2.586 14.511 61.498 1.00 29.98 131 LYS D N 1
ATOM 7564 C CA . LYS D 1 142 ? -2.662 13.414 60.524 1.00 32.76 131 LYS D CA 1
ATOM 7565 C C . LYS D 1 142 ? -2.535 12.017 61.140 1.00 31.15 131 LYS D C 1
ATOM 7566 O O . LYS D 1 142 ? -3.023 11.041 60.568 1.00 29.14 131 LYS D O 1
ATOM 7572 N N . ASP D 1 143 ? -1.908 11.914 62.302 1.00 29.57 132 ASP D N 1
ATOM 7573 C CA . ASP D 1 143 ? -1.774 10.631 63.012 1.00 37.28 132 ASP D CA 1
ATOM 7574 C C . ASP D 1 143 ? -2.847 10.313 64.043 1.00 33.54 132 ASP D C 1
ATOM 7575 O O . ASP D 1 143 ? -2.768 9.301 64.736 1.00 30.75 132 ASP D O 1
ATOM 7580 N N . ASN D 1 144 ? -3.860 11.156 64.146 1.00 28.74 133 ASN D N 1
ATOM 7581 C CA . ASN D 1 144 ? -5.000 10.861 65.022 1.00 25.70 133 ASN D CA 1
ATOM 7582 C C . ASN D 1 144 ? -5.855 9.780 64.369 1.00 29.35 133 ASN D C 1
ATOM 7583 O O . ASN D 1 144 ? -6.247 9.942 63.205 1.00 33.39 133 ASN D O 1
ATOM 7588 N N . PRO D 1 145 ? -6.119 8.659 65.065 1.00 32.11 134 PRO D N 1
ATOM 7589 C CA . PRO D 1 145 ? -6.812 7.567 64.408 1.00 34.45 134 PRO D CA 1
ATOM 7590 C C . PRO D 1 145 ? -8.340 7.713 64.319 1.00 36.00 134 PRO D C 1
ATOM 7591 O O . PRO D 1 145 ? -9.025 6.789 63.857 1.00 33.13 134 PRO D O 1
ATOM 7595 N N . ILE D 1 146 ? -8.882 8.838 64.753 1.00 28.37 135 ILE D N 1
ATOM 7596 C CA . ILE D 1 146 ? -10.324 8.993 64.712 1.00 31.06 135 ILE D CA 1
ATOM 7597 C C . ILE D 1 146 ? -10.872 8.856 63.279 1.00 30.42 135 ILE D C 1
ATOM 7598 O O . ILE D 1 146 ? -10.301 9.402 62.329 1.00 32.42 135 ILE D O 1
ATOM 7603 N N . LYS D 1 147 ? -11.977 8.126 63.158 1.00 39.34 136 LYS D N 1
ATOM 7604 C CA . LYS D 1 147 ? -12.579 7.789 61.839 1.00 47.78 136 LYS D CA 1
ATOM 7605 C C . LYS D 1 147 ? -13.698 8.767 61.413 1.00 48.61 136 LYS D C 1
ATOM 7606 O O . LYS D 1 147 ? -13.894 9.026 60.223 1.00 53.66 136 LYS D O 1
ATOM 7612 N N . GLY D 1 148 ? -14.390 9.359 62.394 1.00 36.74 137 GLY D N 1
ATOM 7613 C CA . GLY D 1 148 ? -15.530 10.237 62.149 1.00 28.63 137 GLY D CA 1
ATOM 7614 C C . GLY D 1 148 ? -16.115 10.748 63.462 1.00 31.22 137 GLY D C 1
ATOM 7615 O O . GLY D 1 148 ? -15.786 10.236 64.536 1.00 24.37 137 GLY D O 1
ATOM 7616 N N . LEU D 1 149 ? -16.891 11.821 63.365 1.00 24.69 138 LEU D N 1
ATOM 7617 C CA . LEU D 1 149 ? -17.575 12.435 64.498 1.00 25.62 138 LEU D CA 1
ATOM 7618 C C . LEU D 1 149 ? -19.015 12.736 64.129 1.00 25.17 138 LEU D C 1
ATOM 7619 O O . LEU D 1 149 ? -19.295 13.025 62.961 1.00 24.12 138 LEU D O 1
ATOM 7624 N N . THR D 1 150 ? -19.937 12.575 65.087 1.00 24.21 139 THR D N 1
ATOM 7625 C CA . THR D 1 150 ? -21.299 13.035 64.876 1.00 25.22 139 THR D CA 1
ATOM 7626 C C . THR D 1 150 ? -21.326 14.521 65.178 1.00 23.22 139 THR D C 1
ATOM 7627 O O . THR D 1 150 ? -20.436 15.044 65.858 1.00 23.17 139 THR D O 1
ATOM 7631 N N . MET D 1 151 ? -22.355 15.223 64.687 1.00 24.14 140 MET D N 1
ATOM 7632 C CA . MET D 1 151 ? -22.458 16.673 64.972 1.00 24.28 140 MET D CA 1
ATOM 7633 C C . MET D 1 151 ? -22.683 16.910 66.462 1.00 23.04 140 MET D C 1
ATOM 7634 O O . MET D 1 151 ? -22.228 17.920 67.001 1.00 23.47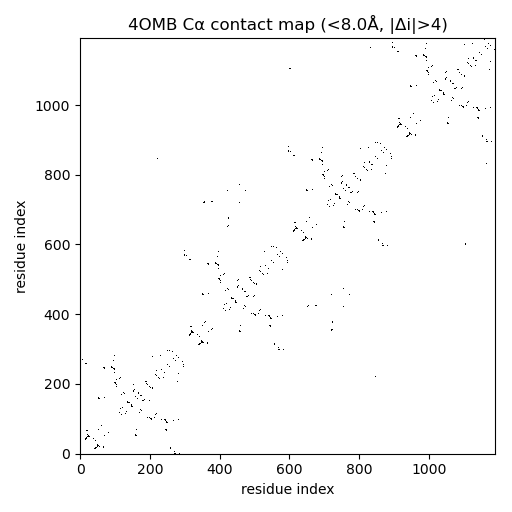 140 MET D O 1
ATOM 7639 N N . GLN D 1 152 ? -23.349 15.992 67.135 1.00 23.67 141 GLN D N 1
ATOM 7640 C CA . GLN D 1 152 ? -23.532 16.117 68.591 1.00 25.83 141 GLN D CA 1
ATOM 7641 C C . GLN D 1 152 ? -22.190 16.029 69.290 1.00 24.62 141 GLN D C 1
ATOM 7642 O O . GLN D 1 152 ? -21.945 16.762 70.254 1.00 23.37 141 GLN D O 1
ATOM 7648 N N . GLN D 1 153 ? -21.303 15.157 68.822 1.00 22.61 142 GLN D N 1
ATOM 7649 C CA . GLN D 1 153 ? -19.952 15.103 69.337 1.00 21.92 142 GLN D CA 1
ATOM 7650 C C . GLN D 1 153 ? -19.168 16.377 69.059 1.00 21.76 142 GLN D C 1
ATOM 7651 O O . GLN D 1 153 ? -18.433 16.836 69.931 1.00 20.11 142 GLN D O 1
ATOM 7657 N N . VAL D 1 154 ? -19.263 16.916 67.839 1.00 18.33 143 VAL D N 1
ATOM 7658 C CA . VAL D 1 154 ? -18.585 18.173 67.543 1.00 19.16 143 VAL D CA 1
ATOM 7659 C C . VAL D 1 154 ? -18.979 19.234 68.568 1.00 19.32 143 VAL D C 1
ATOM 7660 O O . VAL D 1 154 ? -18.125 19.981 69.100 1.00 18.46 143 VAL D O 1
ATOM 7664 N N . ASP D 1 155 ? -20.268 19.295 68.832 1.00 18.87 144 ASP D N 1
ATOM 7665 C CA . ASP D 1 155 ? -20.798 20.283 69.814 1.00 20.14 144 ASP D CA 1
ATOM 7666 C C . ASP D 1 155 ? -20.234 19.998 71.200 1.00 19.43 144 ASP D C 1
ATOM 7667 O O . ASP D 1 155 ? -19.841 20.943 71.905 1.00 19.52 144 ASP D O 1
ATOM 7672 N N . ALA D 1 156 ? -20.220 18.729 71.600 1.00 18.68 145 ALA D N 1
ATOM 7673 C CA . ALA D 1 156 ? -19.681 18.364 72.914 1.00 21.17 145 ALA D CA 1
ATOM 7674 C C . ALA D 1 156 ? -18.191 18.639 73.053 1.00 22.92 145 ALA D C 1
ATOM 7675 O O . ALA D 1 156 ? -17.731 18.902 74.153 1.00 23.28 145 ALA D O 1
ATOM 7677 N N . ILE D 1 157 ? -17.450 18.601 71.946 1.00 19.68 146 ILE D N 1
ATOM 7678 C CA . ILE D 1 157 ? -16.036 18.903 71.956 1.00 18.59 146 ILE D CA 1
ATOM 7679 C C . ILE D 1 157 ? -15.805 20.410 72.142 1.00 17.90 146 ILE D C 1
ATOM 7680 O O . ILE D 1 157 ? -15.034 20.781 72.980 1.00 18.17 146 ILE D O 1
ATOM 7685 N N . PHE D 1 158 ? -16.475 21.224 71.314 1.00 17.15 147 PHE D N 1
ATOM 7686 C CA . PHE D 1 158 ? -16.157 22.642 71.179 1.00 15.93 147 PHE D CA 1
ATOM 7687 C C . PHE D 1 158 ? -16.952 23.594 72.096 1.00 18.04 147 PHE D C 1
ATOM 7688 O O . PHE D 1 158 ? -16.472 24.709 72.346 1.00 19.26 147 PHE D O 1
ATOM 7696 N N . SER D 1 159 ? -18.124 23.175 72.539 1.00 17.11 148 SER D N 1
ATOM 7697 C CA . SER D 1 159 ? -19.027 24.055 73.278 1.00 19.27 148 SER D CA 1
ATOM 7698 C C . SER D 1 159 ? -18.943 23.874 74.779 1.00 19.16 148 SER D C 1
ATOM 7699 O O . SER D 1 159 ? -18.565 22.816 75.287 1.00 21.18 148 SER D O 1
ATOM 7702 N N . ALA D 1 160 ? -19.346 24.916 75.476 1.00 19.08 149 ALA D N 1
ATOM 7703 C CA . ALA D 1 160 ? -19.640 24.826 76.897 1.00 19.98 149 ALA D CA 1
ATOM 7704 C C . ALA D 1 160 ? -21.108 24.506 77.168 1.00 21.43 149 ALA D C 1
ATOM 7705 O O . ALA D 1 160 ? -21.449 24.148 78.288 1.00 24.77 149 ALA D O 1
ATOM 7707 N N . THR D 1 161 ? -21.959 24.647 76.149 1.00 20.87 150 THR D N 1
ATOM 7708 C CA . THR D 1 161 ? -23.389 24.676 76.298 1.00 22.86 150 THR D CA 1
ATOM 7709 C C . THR D 1 161 ? -24.145 23.402 75.918 1.00 21.61 150 THR D C 1
ATOM 7710 O O . THR D 1 161 ? -25.230 23.161 76.424 1.00 23.07 150 THR D O 1
ATOM 7714 N N . ARG D 1 162 ? -23.565 22.650 74.973 1.00 22.65 151 ARG D N 1
ATOM 7715 C CA . ARG D 1 162 ? -24.146 21.388 74.517 1.00 23.57 151 ARG D CA 1
ATOM 7716 C C . ARG D 1 162 ? -25.609 21.486 74.109 1.00 22.83 151 ARG D C 1
ATOM 7717 O O . ARG D 1 162 ? -26.450 20.639 74.437 1.00 26.52 151 ARG D O 1
ATOM 7725 N N . LEU D 1 163 ? -25.914 22.511 73.342 1.00 25.97 152 LEU D N 1
ATOM 7726 C CA . LEU D 1 163 ? -27.284 22.714 72.918 1.00 27.17 152 LEU D CA 1
ATOM 7727 C C . LEU D 1 163 ? -27.683 21.724 71.806 1.00 28.24 152 LEU D C 1
ATOM 7728 O O . LEU D 1 163 ? -28.858 21.587 71.532 1.00 30.05 152 LEU D O 1
ATOM 7733 N N . CYS D 1 164 ? -26.727 21.069 71.157 1.00 32.64 153 CYS D N 1
ATOM 7734 C CA . CYS D 1 164 ? -27.099 20.072 70.120 1.00 34.14 153 CYS D CA 1
ATOM 7735 C C . CYS D 1 164 ? -27.491 18.732 70.737 1.00 40.05 153 CYS D C 1
ATOM 7736 O O . CYS D 1 164 ? -27.894 17.825 70.028 1.00 43.04 153 CYS D O 1
ATOM 7739 N N . GLY D 1 165 ? -27.361 18.610 72.054 1.00 34.23 154 GLY D N 1
ATOM 7740 C CA . GLY D 1 165 ? -28.047 17.574 72.791 1.00 36.04 154 GLY D CA 1
ATOM 7741 C C . GLY D 1 165 ? -27.185 16.530 73.471 1.00 40.82 154 GLY D C 1
ATOM 7742 O O . GLY D 1 165 ? -27.727 15.677 74.164 1.00 40.84 154 GLY D O 1
ATOM 7743 N N . SER D 1 166 ? -25.859 16.565 73.297 1.00 34.88 155 SER D N 1
ATOM 7744 C CA . SER D 1 166 ? -25.012 15.598 73.996 1.00 35.12 155 SER D CA 1
ATOM 7745 C C . SER D 1 166 ? -25.165 15.822 75.489 1.00 39.71 155 SER D C 1
ATOM 7746 O O . SER D 1 166 ? -25.335 16.951 75.932 1.00 38.74 155 SER D O 1
ATOM 7749 N N . LYS D 1 167 ? -25.098 14.751 76.264 1.00 37.27 156 LYS D N 1
ATOM 7750 C CA . LYS D 1 167 ? -25.077 14.878 77.723 1.00 46.67 156 LYS D CA 1
ATOM 7751 C C . LYS D 1 167 ? -23.642 14.832 78.263 1.00 52.08 156 LYS D C 1
ATOM 7752 O O . LYS D 1 167 ? -23.411 14.998 79.452 1.00 58.53 156 LYS D O 1
ATOM 7758 N N . GLN D 1 168 ? -22.675 14.629 77.377 1.00 57.33 157 GLN D N 1
ATOM 7759 C CA . GLN D 1 168 ? -21.302 14.359 77.784 1.00 62.80 157 GLN D CA 1
ATOM 7760 C C . GLN D 1 168 ? -20.420 15.566 77.571 1.00 42.48 157 GLN D C 1
ATOM 7761 O O . GLN D 1 168 ? -20.303 16.043 76.470 1.00 38.95 157 GLN D O 1
ATOM 7767 N N . ASP D 1 169 ? -19.774 16.027 78.633 1.00 44.04 158 ASP D N 1
ATOM 7768 C CA . ASP D 1 169 ? -18.679 16.984 78.546 1.00 43.95 158 ASP D CA 1
ATOM 7769 C C . ASP D 1 169 ? -17.426 16.234 78.020 1.00 42.03 158 ASP D C 1
ATOM 7770 O O . ASP D 1 169 ? -16.706 15.611 78.787 1.00 46.34 158 ASP D O 1
ATOM 7775 N N . VAL D 1 170 ? -17.135 16.331 76.722 1.00 30.24 159 VAL D N 1
ATOM 7776 C CA . VAL D 1 170 ? -15.938 15.706 76.163 1.00 27.62 159 VAL D CA 1
ATOM 7777 C C . VAL D 1 170 ? -14.644 16.428 76.589 1.00 30.97 159 VAL D C 1
ATOM 7778 O O . VAL D 1 170 ? -14.462 17.626 76.337 1.00 34.30 159 VAL D O 1
ATOM 7782 N N . LYS D 1 171 ? -13.767 15.687 77.252 1.00 26.20 160 LYS D N 1
ATOM 7783 C CA . LYS D 1 171 ? -12.504 16.230 77.746 1.00 29.24 160 LYS D CA 1
ATOM 7784 C C . LYS D 1 171 ? -11.292 15.497 77.180 1.00 23.54 160 LYS D C 1
ATOM 7785 O O . LYS D 1 171 ? -10.253 16.114 77.023 1.00 25.33 160 LYS D O 1
ATOM 7791 N N . THR D 1 172 ? -11.446 14.207 76.894 1.00 22.72 161 THR D N 1
ATOM 7792 C CA . THR D 1 172 ? -10.351 13.357 76.415 1.00 23.92 161 THR D CA 1
ATOM 7793 C C . THR D 1 172 ? -10.780 12.616 75.170 1.00 21.20 161 THR D C 1
ATOM 7794 O O . THR D 1 172 ? -11.965 12.510 74.864 1.00 19.09 161 THR D O 1
ATOM 7798 N N . TRP D 1 173 ? -9.810 12.132 74.425 1.00 22.71 162 TRP D N 1
ATOM 7799 C CA . TRP D 1 173 ? -10.086 11.395 73.213 1.00 20.08 162 TRP D CA 1
ATOM 7800 C C . TRP D 1 173 ? -10.781 10.090 73.561 1.00 22.34 162 TRP D C 1
ATOM 7801 O O . TRP D 1 173 ? -11.512 9.551 72.719 1.00 25.29 162 TRP D O 1
ATOM 7812 N N . GLY D 1 174 ? -10.606 9.600 74.792 1.00 25.26 163 GLY D N 1
ATOM 7813 C CA . GLY D 1 174 ? -11.330 8.368 75.245 1.00 28.47 163 GLY D CA 1
ATOM 7814 C C . GLY D 1 174 ? -12.845 8.589 75.342 1.00 30.60 163 GLY D C 1
ATOM 7815 O O . GLY D 1 174 ? -13.645 7.693 75.088 1.00 26.76 163 GLY D O 1
ATOM 7816 N N . ASP D 1 175 ? -13.232 9.839 75.613 1.00 26.49 164 ASP D N 1
ATOM 7817 C CA . ASP D 1 175 ? -14.640 10.247 75.618 1.00 26.57 164 ASP D CA 1
ATOM 7818 C C . ASP D 1 175 ? -15.231 10.152 74.221 1.00 28.55 164 ASP D C 1
ATOM 7819 O O . ASP D 1 175 ? -16.453 10.121 74.066 1.00 34.98 164 ASP D O 1
ATOM 7824 N N . LEU D 1 176 ? -14.377 10.134 73.198 1.00 29.22 165 LEU D N 1
ATOM 7825 C CA . LEU D 1 176 ? -14.824 10.038 71.805 1.00 30.10 165 LEU D CA 1
ATOM 7826 C C . LEU D 1 176 ? -14.625 8.630 71.264 1.00 30.96 165 LEU D C 1
ATOM 7827 O O . LEU D 1 176 ? -14.682 8.433 70.046 1.00 31.80 165 LEU D O 1
ATOM 7832 N N . GLY D 1 177 ? -14.319 7.676 72.134 1.00 32.54 166 GLY D N 1
ATOM 7833 C CA . GLY D 1 177 ? -14.196 6.253 71.722 1.00 33.49 166 GLY D CA 1
ATOM 7834 C C . GLY D 1 177 ? -12.786 5.779 71.397 1.00 36.39 166 GLY D C 1
ATOM 7835 O O . GLY D 1 177 ? -12.578 4.599 71.101 1.00 35.38 166 GLY D O 1
ATOM 7836 N N . LEU D 1 178 ? -11.787 6.656 71.425 1.00 30.43 167 LEU D N 1
ATOM 7837 C CA . LEU D 1 178 ? -10.421 6.187 71.162 1.00 34.58 167 LEU D CA 1
ATOM 7838 C C . LEU D 1 178 ? -9.874 5.398 72.362 1.00 34.71 167 LEU D C 1
ATOM 7839 O O . LEU D 1 178 ? -10.224 5.657 73.522 1.00 32.70 167 LEU D O 1
ATOM 7844 N N . THR D 1 179 ? -9.025 4.421 72.093 1.00 36.77 168 THR D N 1
ATOM 7845 C CA . THR D 1 179 ? -8.545 3.496 73.111 1.00 38.15 168 THR D CA 1
ATOM 7846 C C . THR D 1 179 ? -7.039 3.578 73.288 1.00 38.69 168 THR D C 1
ATOM 7847 O O . THR D 1 179 ? -6.394 4.434 72.715 1.00 41.44 168 THR D O 1
ATOM 7851 N N . GLY D 1 180 ? -6.464 2.658 74.061 1.00 49.62 169 GLY D N 1
ATOM 7852 C CA . GLY D 1 180 ? -5.020 2.617 74.275 1.00 43.48 169 GLY D CA 1
ATOM 7853 C C . GLY D 1 180 ? -4.511 3.915 74.841 1.00 43.25 169 GLY D C 1
ATOM 7854 O O . GLY D 1 180 ? -5.180 4.522 75.689 1.00 41.87 169 GLY D O 1
ATOM 7855 N N . ASP D 1 181 ? -3.371 4.365 74.324 1.00 39.51 170 ASP D N 1
ATOM 7856 C CA . ASP D 1 181 ? -2.730 5.610 74.776 1.00 43.13 170 ASP D CA 1
ATOM 7857 C C . ASP D 1 181 ? -3.555 6.869 74.486 1.00 36.09 170 ASP D C 1
ATOM 7858 O O . ASP D 1 181 ? -3.374 7.903 75.139 1.00 41.21 170 ASP D O 1
ATOM 7863 N N . TRP D 1 182 ? -4.464 6.784 73.517 1.00 34.36 171 TRP D N 1
ATOM 7864 C CA . TRP D 1 182 ? -5.339 7.924 73.216 1.00 30.70 171 TRP D CA 1
ATOM 7865 C C . TRP D 1 182 ? -6.408 8.146 74.262 1.00 30.91 171 TRP D C 1
ATOM 7866 O O . TRP D 1 182 ? -6.910 9.269 74.402 1.00 32.61 171 TRP D O 1
ATOM 7877 N N . ALA D 1 183 ? -6.771 7.122 75.021 1.00 31.25 172 ALA D N 1
ATOM 7878 C CA . ALA D 1 183 ? -7.946 7.255 75.896 1.00 32.38 172 ALA D CA 1
ATOM 7879 C C . ALA D 1 183 ? -7.815 8.382 76.898 1.00 33.20 172 ALA D C 1
ATOM 7880 O O . ALA D 1 183 ? -8.801 9.096 77.167 1.00 33.92 172 ALA D O 1
ATOM 7882 N N . LYS D 1 184 ? -6.615 8.559 77.450 1.00 31.21 173 LYS D N 1
ATOM 7883 C CA . LYS D 1 184 ? -6.416 9.567 78.482 1.00 36.10 173 LYS D CA 1
ATOM 7884 C C . LYS D 1 184 ? -5.882 10.887 77.950 1.00 31.38 173 LYS D C 1
ATOM 7885 O O . LYS D 1 184 ? -5.693 11.809 78.731 1.00 27.03 173 LYS D O 1
ATOM 7891 N N . LYS D 1 185 ? -5.665 10.988 76.637 1.00 27.59 174 LYS D N 1
ATOM 7892 C CA . LYS D 1 185 ? -5.154 12.247 76.059 1.00 27.18 174 LYS D CA 1
ATOM 7893 C C . LYS D 1 185 ? -6.220 13.328 76.072 1.00 25.47 174 LYS D C 1
ATOM 7894 O O . LYS D 1 185 ? -7.318 13.131 75.573 1.00 23.07 174 LYS D O 1
ATOM 7900 N N . PRO D 1 186 ? -5.900 14.481 76.636 1.00 21.67 175 PRO D N 1
ATOM 7901 C CA . PRO D 1 186 ? -6.812 15.624 76.526 1.00 22.62 175 PRO D CA 1
ATOM 7902 C C . PRO D 1 186 ? -7.082 16.051 75.109 1.00 20.13 175 PRO D C 1
ATOM 7903 O O . PRO D 1 186 ? -6.243 15.880 74.241 1.00 23.63 175 PRO D O 1
ATOM 7907 N N . VAL D 1 187 ? -8.248 16.635 74.883 1.00 20.37 176 VAL D N 1
ATOM 7908 C CA . VAL D 1 187 ? -8.573 17.211 73.597 1.00 16.78 176 VAL D CA 1
ATOM 7909 C C . VAL D 1 187 ? -8.182 18.671 73.639 1.00 16.84 176 VAL D C 1
ATOM 7910 O O . VAL D 1 187 ? -8.671 19.427 74.489 1.00 18.76 176 VAL D O 1
ATOM 7914 N N . GLN D 1 188 ? -7.247 19.052 72.790 1.00 16.54 177 GLN D N 1
ATOM 7915 C CA . GLN D 1 188 ? -6.783 20.448 72.742 1.00 15.15 177 GLN D CA 1
ATOM 7916 C C . GLN D 1 188 ? -7.462 21.147 71.606 1.00 16.10 177 GLN D C 1
ATOM 7917 O O . GLN D 1 188 ? -7.406 20.671 70.476 1.00 17.09 177 GLN D O 1
ATOM 7923 N N . LEU D 1 189 ? -8.029 22.323 71.849 1.00 17.63 178 LEU D N 1
ATOM 7924 C CA . LEU D 1 189 ? -8.927 22.978 70.882 1.00 15.70 178 LEU D CA 1
ATOM 7925 C C . LEU D 1 189 ? -8.331 24.239 70.308 1.00 15.20 178 LEU D C 1
ATOM 7926 O O . LEU D 1 189 ? -7.683 25.014 71.007 1.00 15.40 178 LEU D O 1
ATOM 7931 N N . PHE D 1 190 ? -8.508 24.397 68.995 1.00 15.14 179 PHE D N 1
ATOM 7932 C CA . PHE D 1 190 ? -8.013 25.554 68.262 1.00 15.89 179 PHE D CA 1
ATOM 7933 C C . PHE D 1 190 ? -9.163 26.118 67.421 1.00 16.19 179 PHE D C 1
ATOM 7934 O O . PHE D 1 190 ? -10.024 25.387 66.914 1.00 16.34 179 PHE D O 1
ATOM 7942 N N . GLY D 1 191 ? -9.229 27.431 67.294 1.00 16.50 180 GLY D N 1
ATOM 7943 C CA . GLY D 1 191 ? -10.345 28.021 66.611 1.00 18.06 180 GLY D CA 1
ATOM 7944 C C . GLY D 1 191 ? -9.985 29.422 66.177 1.00 15.83 180 GLY D C 1
ATOM 7945 O O . GLY D 1 191 ? -8.840 29.885 66.360 1.00 17.78 180 GLY D O 1
ATOM 7946 N N . ARG D 1 192 ? -11.006 30.111 65.690 1.00 20.22 181 ARG D N 1
ATOM 7947 C CA . ARG D 1 192 ? -10.890 31.477 65.207 1.00 19.82 181 ARG D CA 1
ATOM 7948 C C . ARG D 1 192 ? -11.384 32.476 66.261 1.00 20.17 181 ARG D C 1
ATOM 7949 O O . ARG D 1 192 ? -11.862 32.103 67.340 1.00 20.94 181 ARG D O 1
ATOM 7957 N N . ASN D 1 193 ? -11.248 33.762 65.967 1.00 19.62 182 ASN D N 1
ATOM 7958 C CA . ASN D 1 193 ? -11.637 34.807 66.880 1.00 20.74 182 ASN D CA 1
ATOM 7959 C C . ASN D 1 193 ? -13.040 35.354 66.582 1.00 21.85 182 ASN D C 1
ATOM 7960 O O . ASN D 1 193 ? -13.688 34.916 65.648 1.00 21.87 182 ASN D O 1
ATOM 7965 N N . SER D 1 194 ? -13.449 36.343 67.365 1.00 25.08 183 SER D N 1
ATOM 7966 C CA . SER D 1 194 ? -14.781 36.962 67.414 1.00 32.72 183 SER D CA 1
ATOM 7967 C C . SER D 1 194 ? -15.268 37.552 66.084 1.00 31.32 183 SER D C 1
ATOM 7968 O O . SER D 1 194 ? -16.477 37.610 65.835 1.00 28.77 183 SER D O 1
ATOM 7971 N N . VAL D 1 195 ? -14.341 38.040 65.262 1.00 23.41 184 VAL D N 1
ATOM 7972 C CA . VAL D 1 195 ? -14.734 38.708 64.021 1.00 21.39 184 VAL D CA 1
ATOM 7973 C C . VAL D 1 195 ? -14.710 37.772 62.828 1.00 22.95 184 VAL D C 1
ATOM 7974 O O . VAL D 1 195 ? -14.905 38.222 61.709 1.00 23.12 184 VAL D O 1
ATOM 7978 N N . SER D 1 196 ? -14.391 36.512 63.069 1.00 18.18 185 SER D N 1
ATOM 7979 C CA . SER D 1 196 ? -14.434 35.477 62.031 1.00 18.28 185 SER D CA 1
ATOM 7980 C C . SER D 1 196 ? -15.863 35.008 61.686 1.00 21.15 185 SER D C 1
ATOM 7981 O O . SER D 1 196 ? -16.688 34.699 62.554 1.00 21.15 185 SER D O 1
ATOM 7984 N N . GLY D 1 197 ? -16.156 34.963 60.388 1.00 22.58 186 GLY D N 1
ATOM 7985 C CA . GLY D 1 197 ? -17.429 34.517 59.916 1.00 19.50 186 GLY D CA 1
ATOM 7986 C C . GLY D 1 197 ? -17.499 32.971 60.080 1.00 16.89 186 GLY D C 1
ATOM 7987 O O . GLY D 1 197 ? -18.572 32.452 60.276 1.00 17.87 186 GLY D O 1
ATOM 7988 N N . THR D 1 198 ? -16.345 32.328 60.013 1.00 16.11 187 THR D N 1
ATOM 7989 C CA . THR D 1 198 ? -16.246 30.882 60.254 1.00 16.60 187 THR D CA 1
ATOM 7990 C C . THR D 1 198 ? -16.610 30.577 61.716 1.00 17.96 187 THR D C 1
ATOM 7991 O O . THR D 1 198 ? -17.395 29.681 62.002 1.00 17.40 187 THR D O 1
ATOM 7995 N N . TYR D 1 199 ? -16.076 31.375 62.632 1.00 17.85 188 TYR D N 1
ATOM 7996 C CA . TYR D 1 199 ? -16.481 31.307 64.033 1.00 18.44 188 TYR D CA 1
ATOM 7997 C C . TYR D 1 199 ? -17.991 31.422 64.174 1.00 19.20 188 TYR D C 1
ATOM 7998 O O . TYR D 1 199 ? -18.628 30.649 64.844 1.00 18.68 188 TYR D O 1
ATOM 8007 N N . GLY D 1 200 ? -18.586 32.463 63.573 1.00 19.56 189 GLY D N 1
ATOM 8008 C CA . GLY D 1 200 ? -20.029 32.680 63.686 1.00 18.64 189 GLY D CA 1
ATOM 8009 C C . GLY D 1 200 ? -20.875 31.559 63.077 1.00 20.19 189 GLY D C 1
ATOM 8010 O O . GLY D 1 200 ? -21.881 31.144 63.637 1.00 21.16 189 GLY D O 1
ATOM 8011 N N . TYR D 1 201 ? -20.461 31.080 61.925 1.00 19.74 190 TYR D N 1
ATOM 8012 C CA . TYR D 1 201 ? -21.157 30.036 61.236 1.00 22.33 190 TYR D CA 1
ATOM 8013 C C . TYR D 1 201 ? -21.050 28.746 62.043 1.00 22.75 190 TYR D C 1
ATOM 8014 O O . TYR D 1 201 ? -22.051 28.041 62.236 1.00 21.35 190 TYR D O 1
ATOM 8023 N N . PHE D 1 202 ? -19.851 28.484 62.581 1.00 21.77 191 PHE D N 1
ATOM 8024 C CA . PHE D 1 202 ? -19.646 27.278 63.380 1.00 19.12 191 PHE D CA 1
ATOM 8025 C C . PHE D 1 202 ? -20.516 27.314 64.642 1.00 18.94 191 PHE D C 1
ATOM 8026 O O . PHE D 1 202 ? -21.165 26.319 65.025 1.00 19.48 191 PHE D O 1
ATOM 8034 N N . LYS D 1 203 ? -20.525 28.447 65.298 1.00 17.27 192 LYS D N 1
ATOM 8035 C CA . LYS D 1 203 ? -21.355 28.660 66.486 1.00 19.76 192 LYS D CA 1
ATOM 8036 C C . LYS D 1 203 ? -22.820 28.372 66.211 1.00 21.26 192 LYS D C 1
ATOM 8037 O O . LYS D 1 203 ? -23.495 27.647 66.961 1.00 22.37 192 LYS D O 1
ATOM 8043 N N . GLU D 1 204 ? -23.315 28.876 65.075 1.00 21.54 193 GLU D N 1
ATOM 8044 C CA . GLU D 1 204 ? -24.712 28.732 64.743 1.00 24.63 193 GLU D CA 1
ATOM 8045 C C . GLU D 1 204 ? -25.023 27.294 64.330 1.00 26.25 193 GLU D C 1
ATOM 8046 O O . GLU D 1 204 ? -25.976 26.711 64.830 1.00 28.88 193 GLU D O 1
ATOM 8052 N N . GLU D 1 205 ? -24.209 26.724 63.464 1.00 22.54 194 GLU D N 1
ATOM 8053 C CA . GLU D 1 205 ? -24.547 25.433 62.858 1.00 24.62 194 GLU D CA 1
ATOM 8054 C C . GLU D 1 205 ? -24.032 24.267 63.673 1.00 29.63 194 GLU D C 1
ATOM 8055 O O . GLU D 1 205 ? -24.699 23.256 63.768 1.00 40.42 194 GLU D O 1
ATOM 8061 N N . ALA D 1 206 ? -22.808 24.363 64.175 1.00 21.42 195 ALA D N 1
ATOM 8062 C CA . ALA D 1 206 ? -22.185 23.219 64.840 1.00 19.95 195 ALA D CA 1
ATOM 8063 C C . ALA D 1 206 ? -22.462 23.250 66.307 1.00 24.75 195 ALA D C 1
ATOM 8064 O O . ALA D 1 206 ? -22.465 22.223 66.955 1.00 22.81 195 ALA D O 1
ATOM 8066 N N . LEU D 1 207 ? -22.651 24.440 66.870 1.00 21.70 196 LEU D N 1
ATOM 8067 C CA . LEU D 1 207 ? -22.955 24.521 68.308 1.00 20.40 196 LEU D CA 1
ATOM 8068 C C . LEU D 1 207 ? -24.417 24.858 68.608 1.00 22.04 196 LEU D C 1
ATOM 8069 O O . LEU D 1 207 ? -24.789 25.114 69.753 1.00 22.16 196 LEU D O 1
ATOM 8074 N N . CYS D 1 208 ? -25.268 24.876 67.577 1.00 22.87 197 CYS D N 1
ATOM 8075 C CA . CYS D 1 208 ? -26.693 25.079 67.735 1.00 24.51 197 CYS D CA 1
ATOM 8076 C C . CYS D 1 208 ? -26.985 26.347 68.503 1.00 23.44 197 CYS D C 1
ATOM 8077 O O . CYS D 1 208 ? -27.858 26.371 69.369 1.00 24.41 197 CYS D O 1
ATOM 8080 N N . LYS D 1 209 ? -26.188 27.364 68.172 1.00 21.74 198 LYS D N 1
ATOM 8081 C CA . LYS D 1 209 ? -26.287 28.737 68.746 1.00 24.54 198 LYS D CA 1
ATOM 8082 C C . LYS D 1 209 ? -25.772 28.872 70.187 1.00 25.18 198 LYS D C 1
ATOM 8083 O O . LYS D 1 209 ? -25.975 29.894 70.829 1.00 29.95 198 LYS D O 1
ATOM 8089 N N . GLY D 1 210 ? -25.039 27.861 70.646 1.00 24.29 199 GLY D N 1
ATOM 8090 C CA . GLY D 1 210 ? -24.381 27.924 71.951 1.00 24.60 199 GLY D CA 1
ATOM 8091 C C . GLY D 1 210 ? -23.087 28.741 71.962 1.00 23.54 199 GLY D C 1
ATOM 8092 O O . GLY D 1 210 ? -22.792 29.516 71.072 1.00 24.01 199 GLY D O 1
ATOM 8093 N N . ASP D 1 211 ? -22.268 28.491 72.981 1.00 22.25 200 ASP D N 1
ATOM 8094 C CA . ASP D 1 211 ? -21.015 29.216 73.162 1.00 23.33 200 ASP D CA 1
ATOM 8095 C C . ASP D 1 211 ? -19.839 28.262 73.171 1.00 18.91 200 ASP D C 1
ATOM 8096 O O . ASP D 1 211 ? -19.933 27.155 73.688 1.00 21.96 200 ASP D O 1
ATOM 8101 N N . PHE D 1 212 ? -18.726 28.702 72.607 1.00 20.47 201 PHE D N 1
ATOM 8102 C CA . PHE D 1 212 ? -17.492 27.937 72.678 1.00 20.64 201 PHE D CA 1
ATOM 8103 C C . PHE D 1 212 ? -17.013 27.850 74.114 1.00 19.29 201 PHE D C 1
ATOM 8104 O O . PHE D 1 212 ? -17.199 28.771 74.909 1.00 20.77 201 PHE D O 1
ATOM 8112 N N . ARG D 1 213 ? -16.331 26.762 74.432 1.00 21.26 202 ARG D N 1
ATOM 8113 C CA . ARG D 1 213 ? -15.612 26.643 75.694 1.00 20.17 202 ARG D CA 1
ATOM 8114 C C . ARG D 1 213 ? -14.558 27.728 75.770 1.00 18.99 202 ARG D C 1
ATOM 8115 O O . ARG D 1 213 ? -13.917 28.072 74.776 1.00 19.04 202 ARG D O 1
ATOM 8123 N N . PRO D 1 214 ? -14.349 28.318 76.949 1.00 24.28 203 PRO D N 1
ATOM 8124 C CA . PRO D 1 214 ? -13.313 29.305 77.078 1.00 25.12 203 PRO D CA 1
ATOM 8125 C C . PRO D 1 214 ? -11.866 28.790 76.798 1.00 24.47 203 PRO D C 1
ATOM 8126 O O . PRO D 1 214 ? -10.999 29.601 76.497 1.00 34.13 203 PRO D O 1
ATOM 8130 N N . ASN D 1 215 ? -11.610 27.498 76.874 1.00 28.19 204 ASN D N 1
ATOM 8131 C CA . ASN D 1 215 ? -10.252 27.002 76.665 1.00 30.08 204 ASN D CA 1
ATOM 8132 C C . ASN D 1 215 ? -9.855 26.859 75.197 1.00 24.12 204 ASN D C 1
ATOM 8133 O O . ASN D 1 215 ? -8.783 26.373 74.895 1.00 24.48 204 ASN D O 1
ATOM 8138 N N . VAL D 1 216 ? -10.737 27.226 74.268 1.00 19.11 205 VAL D N 1
ATOM 8139 C CA . VAL D 1 216 ? -10.350 27.188 72.870 1.00 17.88 205 VAL D CA 1
ATOM 8140 C C . VAL D 1 216 ? -9.190 28.163 72.638 1.00 22.59 205 VAL D C 1
ATOM 8141 O O . VAL D 1 216 ? -9.253 29.266 73.115 1.00 21.59 205 VAL D O 1
ATOM 8145 N N . ASN D 1 217 ? -8.126 27.716 71.977 1.00 20.27 206 ASN D N 1
ATOM 8146 C CA . ASN D 1 217 ? -6.973 28.546 71.679 1.00 18.04 206 ASN D CA 1
ATOM 8147 C C . ASN D 1 217 ? -7.264 29.281 70.390 1.00 19.96 206 ASN D C 1
ATOM 8148 O O . ASN D 1 217 ? -7.205 28.712 69.318 1.00 19.03 206 ASN D O 1
ATOM 8153 N N . GLU D 1 218 ? -7.667 30.522 70.525 1.00 20.42 207 GLU D N 1
ATOM 8154 C CA . GLU D 1 218 ? -8.061 31.330 69.362 1.00 22.07 207 GLU D CA 1
ATOM 8155 C C . GLU D 1 218 ? -6.852 31.818 68.625 1.00 23.65 207 GLU D C 1
ATOM 8156 O O . GLU D 1 218 ? -5.877 32.245 69.223 1.00 21.78 207 GLU D O 1
ATOM 8162 N N . GLN D 1 219 ? -6.934 31.702 67.311 1.00 19.74 208 GLN D N 1
ATOM 8163 C CA . GLN D 1 219 ? -5.868 32.023 66.419 1.00 22.00 208 GLN D CA 1
ATOM 8164 C C . GLN D 1 219 ? -6.285 33.200 65.565 1.00 22.42 208 GLN D C 1
ATOM 8165 O O . GLN D 1 219 ? -7.463 33.417 65.344 1.00 23.32 208 GLN D O 1
ATOM 8171 N N . PRO D 1 220 ? -5.312 33.962 65.047 1.00 26.34 209 PRO D N 1
ATOM 8172 C CA . PRO D 1 220 ? -5.650 35.153 64.251 1.00 31.43 209 PRO D CA 1
ATOM 8173 C C . PRO D 1 220 ? -6.162 34.864 62.837 1.00 28.66 209 PRO D C 1
ATOM 8174 O O . PRO D 1 220 ? -6.693 35.746 62.212 1.00 31.48 209 PRO D O 1
ATOM 8178 N N . GLY D 1 221 ? -6.031 33.635 62.361 1.00 26.39 210 GLY D N 1
ATOM 8179 C CA . GLY D 1 221 ? -6.529 33.289 61.049 1.00 23.42 210 GLY D CA 1
ATOM 8180 C C . GLY D 1 221 ? -6.543 31.807 60.871 1.00 24.92 210 GLY D C 1
ATOM 8181 O O . GLY D 1 221 ? -6.121 31.043 61.731 1.00 26.13 210 GLY D O 1
ATOM 8182 N N . SER D 1 222 ? -7.067 31.399 59.734 1.00 23.33 211 SER D N 1
ATOM 8183 C CA . SER D 1 222 ? -7.197 29.961 59.420 1.00 22.14 211 SER D CA 1
ATOM 8184 C C . SER D 1 222 ? -5.882 29.218 59.300 1.00 24.26 211 SER D C 1
ATOM 8185 O O . SER D 1 222 ? -5.777 28.066 59.742 1.00 19.84 211 SER D O 1
ATOM 8188 N N . ALA D 1 223 ? -4.877 29.844 58.684 1.00 21.26 212 ALA D N 1
ATOM 8189 C CA . ALA D 1 223 ? -3.591 29.160 58.553 1.00 28.05 212 ALA D CA 1
ATOM 8190 C C . ALA D 1 223 ? -3.002 28.818 59.921 1.00 24.17 212 ALA D C 1
ATOM 8191 O O . ALA D 1 223 ? -2.419 27.744 60.073 1.00 23.04 212 ALA D O 1
ATOM 8193 N N . SER D 1 224 ? -3.178 29.709 60.913 1.00 24.45 213 SER D N 1
ATOM 8194 C CA . SER D 1 224 ? -2.670 29.449 62.254 1.00 25.79 213 SER D CA 1
ATOM 8195 C C . SER D 1 224 ? -3.424 28.337 62.932 1.00 21.33 213 SER D C 1
ATOM 8196 O O . SER D 1 224 ? -2.841 27.617 63.731 1.00 22.58 213 SER D O 1
ATOM 8199 N N . VAL D 1 225 ? -4.722 28.200 62.645 1.00 20.11 214 VAL D N 1
ATOM 8200 C CA . VAL D 1 225 ? -5.470 27.078 63.202 1.00 17.71 214 VAL D CA 1
ATOM 8201 C C . VAL D 1 225 ? -4.836 25.792 62.699 1.00 19.74 214 VAL D C 1
ATOM 8202 O O . VAL D 1 225 ? -4.607 24.841 63.453 1.00 19.54 214 VAL D O 1
ATOM 8206 N N . VAL D 1 226 ? -4.680 25.702 61.378 1.00 21.32 215 VAL D N 1
ATOM 8207 C CA . VAL D 1 226 ? -4.178 24.435 60.797 1.00 18.43 215 VAL D CA 1
ATOM 8208 C C . VAL D 1 226 ? -2.761 24.150 61.252 1.00 19.89 215 VAL D C 1
ATOM 8209 O O . VAL D 1 226 ? -2.423 23.012 61.583 1.00 21.94 215 VAL D O 1
ATOM 8213 N N . GLN D 1 227 ? -1.910 25.181 61.296 1.00 22.49 216 GLN D N 1
ATOM 8214 C CA . GLN D 1 227 ? -0.533 25.017 61.822 1.00 24.37 216 GLN D CA 1
ATOM 8215 C C . GLN D 1 227 ? -0.551 24.509 63.249 1.00 20.78 216 GLN D C 1
ATOM 8216 O O . GLN D 1 227 ? 0.191 23.593 63.612 1.00 21.97 216 GLN D O 1
ATOM 8222 N N . SER D 1 228 ? -1.437 25.066 64.072 1.00 22.28 217 SER D N 1
ATOM 8223 C CA . SER D 1 228 ? -1.532 24.604 65.484 1.00 21.16 217 SER D CA 1
ATOM 8224 C C . SER D 1 228 ? -1.916 23.152 65.612 1.00 21.89 217 SER D C 1
ATOM 8225 O O . SER D 1 228 ? -1.348 22.409 66.413 1.00 21.58 217 SER D O 1
ATOM 8228 N N . VAL D 1 229 ? -2.906 22.743 64.849 1.00 20.53 218 VAL D N 1
ATOM 8229 C CA . VAL D 1 229 ? -3.340 21.338 64.885 1.00 19.98 218 VAL D CA 1
ATOM 8230 C C . VAL D 1 229 ? -2.214 20.446 64.393 1.00 20.41 218 VAL D C 1
ATOM 8231 O O . VAL D 1 229 ? -1.964 19.360 64.924 1.00 24.21 218 VAL D O 1
ATOM 8235 N N . SER D 1 230 ? -1.509 20.890 63.348 1.00 22.10 219 SER D N 1
ATOM 8236 C CA . SER D 1 230 ? -0.415 20.096 62.762 1.00 25.97 219 SER D CA 1
ATOM 8237 C C . SER D 1 230 ? 0.676 19.777 63.787 1.00 28.33 219 SER D C 1
ATOM 8238 O O . SER D 1 230 ? 1.332 18.747 63.676 1.00 27.76 219 SER D O 1
ATOM 8241 N N . GLN D 1 231 ? 0.846 20.686 64.758 1.00 24.19 220 GLN D N 1
ATOM 8242 C CA . GLN D 1 231 ? 1.882 20.584 65.784 1.00 25.39 220 GLN D CA 1
ATOM 8243 C C . GLN D 1 231 ? 1.348 19.977 67.095 1.00 31.06 220 GLN D C 1
ATOM 8244 O O . GLN D 1 231 ? 2.100 19.868 68.059 1.00 29.52 220 GLN D O 1
ATOM 8250 N N . SER D 1 232 ? 0.076 19.600 67.132 1.00 22.18 221 SER D N 1
ATOM 8251 C CA . SER D 1 232 ? -0.535 19.055 68.337 1.00 23.04 221 SER D CA 1
ATOM 8252 C C . SER D 1 232 ? -1.201 17.725 68.070 1.00 23.30 221 SER D C 1
ATOM 8253 O O . SER D 1 232 ? -2.301 17.671 67.517 1.00 21.93 221 SER D O 1
ATOM 8256 N N . LEU D 1 233 ? -0.564 16.644 68.480 1.00 25.63 222 LEU D N 1
ATOM 8257 C CA . LEU D 1 233 ? -1.088 15.320 68.203 1.00 28.45 222 LEU D CA 1
ATOM 8258 C C . LEU D 1 233 ? -2.507 15.146 68.742 1.00 24.84 222 LEU D C 1
ATOM 8259 O O . LEU D 1 233 ? -3.358 14.543 68.082 1.00 29.12 222 LEU D O 1
ATOM 8264 N N . ASN D 1 234 ? -2.767 15.739 69.892 1.00 24.68 223 ASN D N 1
ATOM 8265 C CA . ASN D 1 234 ? -4.091 15.663 70.471 1.00 28.04 223 ASN D CA 1
ATOM 8266 C C . ASN D 1 234 ? -5.035 16.860 70.182 1.00 19.96 223 ASN D C 1
ATOM 8267 O O . ASN D 1 234 ? -6.071 17.035 70.828 1.00 21.88 223 ASN D O 1
ATOM 8272 N N . GLY D 1 235 ? -4.709 17.635 69.156 1.00 20.11 224 GLY D N 1
ATOM 8273 C CA . GLY D 1 235 ? -5.440 18.840 68.811 1.00 18.67 224 GLY D CA 1
ATOM 8274 C C . GLY D 1 235 ? -6.616 18.645 67.831 1.00 16.95 224 GLY D C 1
ATOM 8275 O O . GLY D 1 235 ? -6.669 17.680 67.046 1.00 18.97 224 GLY D O 1
ATOM 8276 N N . ILE D 1 236 ? -7.509 19.637 67.800 1.00 17.06 225 ILE D N 1
ATOM 8277 C CA . ILE D 1 236 ? -8.619 19.657 66.855 1.00 17.57 225 ILE D CA 1
ATOM 8278 C C . ILE D 1 236 ? -8.946 21.110 66.608 1.00 17.50 225 ILE D C 1
ATOM 8279 O O . ILE D 1 236 ? -8.846 21.911 67.512 1.00 17.85 225 ILE D O 1
ATOM 8284 N N . GLY D 1 237 ? -9.349 21.409 65.403 1.00 16.77 226 GLY D N 1
ATOM 8285 C CA . GLY D 1 237 ? -9.677 22.764 65.036 1.00 18.28 226 GLY D CA 1
ATOM 8286 C C . GLY D 1 237 ? -10.676 22.758 63.921 1.00 21.32 226 GLY D C 1
ATOM 8287 O O . GLY D 1 237 ? -10.999 21.707 63.369 1.00 20.99 226 GLY D O 1
ATOM 8288 N N . TYR D 1 238 ? -11.153 23.945 63.573 1.00 17.45 227 TYR D N 1
ATOM 8289 C CA . TYR D 1 238 ? -12.085 24.105 62.428 1.00 17.32 227 TYR D CA 1
ATOM 8290 C C . TYR D 1 238 ? -11.537 25.250 61.544 1.00 20.82 227 TYR D C 1
ATOM 8291 O O . TYR D 1 238 ? -10.956 26.182 62.042 1.00 19.05 227 TYR D O 1
ATOM 8300 N N . SER D 1 239 ? -11.746 25.134 60.236 1.00 20.08 228 SER D N 1
ATOM 8301 C CA . SER D 1 239 ? -11.420 26.201 59.306 1.00 20.05 228 SER D CA 1
ATOM 8302 C C . SER D 1 239 ? -11.881 25.803 57.919 1.00 20.15 228 SER D C 1
ATOM 8303 O O . SER D 1 239 ? -12.216 24.637 57.693 1.00 20.93 228 SER D O 1
ATOM 8306 N N . GLY D 1 240 ? -11.847 26.772 57.001 1.00 19.77 229 GLY D N 1
ATOM 8307 C CA . GLY D 1 240 ? -12.164 26.454 55.613 1.00 20.80 229 GLY D CA 1
ATOM 8308 C C . GLY D 1 240 ? -11.259 25.373 55.048 1.00 21.74 229 GLY D C 1
ATOM 8309 O O . GLY D 1 240 ? -10.072 25.275 55.338 1.00 22.79 229 GLY D O 1
ATOM 8310 N N . ILE D 1 241 ? -11.838 24.609 54.146 1.00 20.90 230 ILE D N 1
ATOM 8311 C CA . ILE D 1 241 ? -11.170 23.432 53.572 1.00 22.33 230 ILE D CA 1
ATOM 8312 C C . ILE D 1 241 ? -9.907 23.787 52.764 1.00 21.18 230 ILE D C 1
ATOM 8313 O O . ILE D 1 241 ? -8.951 23.005 52.661 1.00 27.59 230 ILE D O 1
ATOM 8318 N N . GLY D 1 242 ? -9.882 25.005 52.239 1.00 23.90 231 GLY D N 1
ATOM 8319 C CA . GLY D 1 242 ? -8.755 25.486 51.481 1.00 25.86 231 GLY D CA 1
ATOM 8320 C C . GLY D 1 242 ? -7.463 25.597 52.272 1.00 24.58 231 GLY D C 1
ATOM 8321 O O . GLY D 1 242 ? -6.374 25.564 51.726 1.00 25.56 231 GLY D O 1
ATOM 8322 N N . TYR D 1 243 ? -7.560 25.652 53.582 1.00 24.94 232 TYR D N 1
ATOM 8323 C CA . TYR D 1 243 ? -6.352 25.702 54.409 1.00 25.02 232 TYR D CA 1
ATOM 8324 C C . TYR D 1 243 ? -5.794 24.331 54.785 1.00 25.51 232 TYR D C 1
ATOM 8325 O O . TYR D 1 243 ? -4.779 24.229 55.469 1.00 27.14 232 TYR D O 1
ATOM 8334 N N . LYS D 1 244 ? -6.407 23.241 54.292 1.00 26.69 233 LYS D N 1
ATOM 8335 C CA . LYS D 1 244 ? -5.856 21.902 54.517 1.00 26.12 233 LYS D CA 1
ATOM 8336 C C . LYS D 1 244 ? -4.429 21.756 54.011 1.00 26.14 233 LYS D C 1
ATOM 8337 O O . LYS D 1 244 ? -4.066 22.307 52.968 1.00 28.29 233 LYS D O 1
ATOM 8343 N N . THR D 1 245 ? -3.607 21.050 54.770 1.00 25.30 234 THR D N 1
ATOM 8344 C CA . THR D 1 245 ? -2.287 20.691 54.350 1.00 25.88 234 THR D CA 1
ATOM 8345 C C . THR D 1 245 ? -2.096 19.213 54.595 1.00 25.46 234 THR D C 1
ATOM 8346 O O . THR D 1 245 ? -2.883 18.608 55.317 1.00 26.53 234 THR D O 1
ATOM 8350 N N . ALA D 1 246 ? -0.976 18.682 54.158 1.00 26.80 235 ALA D N 1
ATOM 8351 C CA . ALA D 1 246 ? -0.641 17.274 54.395 1.00 31.00 235 ALA D CA 1
ATOM 8352 C C . ALA D 1 246 ? -0.399 16.884 55.860 1.00 29.91 235 ALA D C 1
ATOM 8353 O O . ALA D 1 246 ? -0.350 15.687 56.202 1.00 30.35 235 ALA D O 1
ATOM 8355 N N . SER D 1 247 ? -0.203 17.863 56.724 1.00 27.43 236 SER D N 1
ATOM 8356 C CA . SER D 1 247 ? 0.028 17.575 58.171 1.00 31.40 236 SER D CA 1
ATOM 8357 C C . SER D 1 247 ? -1.233 17.380 59.023 1.00 28.72 236 SER D C 1
ATOM 8358 O O . SER D 1 247 ? -1.144 17.041 60.208 1.00 31.08 236 SER D O 1
ATOM 8361 N N . VAL D 1 248 ? -2.394 17.595 58.433 1.00 24.90 237 VAL D N 1
ATOM 8362 C CA . VAL D 1 248 ? -3.635 17.421 59.126 1.00 25.03 237 VAL D CA 1
ATOM 8363 C C . VAL D 1 248 ? -4.527 16.559 58.259 1.00 27.07 237 VAL D C 1
ATOM 8364 O O . VAL D 1 248 ? -4.278 16.372 57.055 1.00 24.71 237 VAL D O 1
ATOM 8368 N N . LYS D 1 249 ? -5.577 16.034 58.869 1.00 26.03 238 LYS D N 1
ATOM 8369 C CA . LYS D 1 249 ? -6.617 15.395 58.117 1.00 27.65 238 LYS D CA 1
ATOM 8370 C C . LYS D 1 249 ? -7.965 15.914 58.568 1.00 26.09 238 LYS D C 1
ATOM 8371 O O . LYS D 1 249 ? -8.102 16.484 59.657 1.00 26.15 238 LYS D O 1
ATOM 8377 N N . THR D 1 250 ? -8.937 15.816 57.663 1.00 25.87 239 THR D N 1
ATOM 8378 C CA . THR D 1 250 ? -10.277 16.280 57.942 1.00 22.48 239 THR D CA 1
ATOM 8379 C C . THR D 1 250 ? -11.040 15.089 58.468 1.00 25.73 239 THR D C 1
ATOM 8380 O O . THR D 1 250 ? -10.756 13.958 58.094 1.00 24.90 239 THR D O 1
ATOM 8384 N N . VAL D 1 251 ? -11.965 15.317 59.386 1.00 22.34 240 VAL D N 1
ATOM 8385 C CA . VAL D 1 251 ? -12.790 14.238 59.941 1.00 22.98 240 VAL D CA 1
ATOM 8386 C C . VAL D 1 251 ? -14.132 14.199 59.212 1.00 23.24 240 VAL D C 1
ATOM 8387 O O . VAL D 1 251 ? -14.792 15.209 59.022 1.00 28.43 240 VAL D O 1
ATOM 8391 N N . ALA D 1 252 ? -14.551 13.011 58.818 1.00 25.67 241 ALA D N 1
ATOM 8392 C CA . ALA D 1 252 ? -15.878 12.832 58.245 1.00 26.64 241 ALA D CA 1
ATOM 8393 C C . ALA D 1 252 ? -16.978 13.000 59.324 1.00 27.41 241 ALA D C 1
ATOM 8394 O O . ALA D 1 252 ? -16.760 12.670 60.508 1.00 28.98 241 ALA D O 1
ATOM 8396 N N . LEU D 1 253 ? -18.117 13.583 58.934 1.00 26.53 242 LEU D N 1
ATOM 8397 C CA . LEU D 1 253 ? -19.130 14.048 59.896 1.00 27.28 242 LEU D CA 1
ATOM 8398 C C . LEU D 1 253 ? -20.462 13.392 59.651 1.00 27.17 242 LEU D C 1
ATOM 8399 O O . LEU D 1 253 ? -20.940 13.365 58.518 1.00 27.69 242 LEU D O 1
ATOM 8404 N N . ALA D 1 254 ? -21.073 12.845 60.688 1.00 26.92 243 ALA D N 1
ATOM 8405 C CA . ALA D 1 254 ? -22.410 12.307 60.611 1.00 32.81 243 ALA D CA 1
ATOM 8406 C C . ALA D 1 254 ? -23.411 13.270 61.272 1.00 34.28 243 ALA D C 1
ATOM 8407 O O . ALA D 1 254 ? -23.117 13.903 62.278 1.00 28.94 243 ALA D O 1
ATOM 8409 N N . LYS D 1 255 ? -24.610 13.362 60.707 1.00 44.05 244 LYS D N 1
ATOM 8410 C CA . LYS D 1 255 ? -25.667 14.188 61.301 1.00 46.58 244 LYS D CA 1
ATOM 8411 C C . LYS D 1 255 ? -26.149 13.656 62.641 1.00 43.47 244 LYS D C 1
ATOM 8412 O O . LYS D 1 255 ? -26.575 14.437 63.482 1.00 44.16 244 LYS D O 1
ATOM 8418 N N . LYS D 1 256 ? -26.081 12.335 62.836 1.00 41.43 245 LYS D N 1
ATOM 8419 C CA . LYS D 1 256 ? -26.440 11.727 64.096 1.00 40.88 245 LYS D CA 1
ATOM 8420 C C . LYS D 1 256 ? -25.835 10.330 64.208 1.00 44.92 245 LYS D C 1
ATOM 8421 O O . LYS D 1 256 ? -25.350 9.777 63.230 1.00 42.68 245 LYS D O 1
ATOM 8427 N N . GLU D 1 257 ? -25.883 9.749 65.407 1.00 47.87 246 GLU D N 1
ATOM 8428 C CA . GLU D 1 257 ? -25.346 8.414 65.636 1.00 55.43 246 GLU D CA 1
ATOM 8429 C C . GLU D 1 257 ? -26.102 7.423 64.754 1.00 61.32 246 GLU D C 1
ATOM 8430 O O . GLU D 1 257 ? -27.315 7.520 64.637 1.00 53.37 246 GLU D O 1
ATOM 8436 N N . GLY D 1 258 ? -25.384 6.497 64.118 1.00 56.31 247 GLY D N 1
ATOM 8437 C CA . GLY D 1 258 ? -26.002 5.539 63.208 1.00 64.83 247 GLY D CA 1
ATOM 8438 C C . GLY D 1 258 ? -26.273 6.065 61.807 1.00 55.45 247 GLY D C 1
ATOM 8439 O O . GLY D 1 258 ? -26.783 5.335 60.970 1.00 67.55 247 GLY D O 1
ATOM 8440 N N . ALA D 1 259 ? -25.960 7.322 61.543 1.00 52.45 248 ALA D N 1
ATOM 8441 C CA . ALA D 1 259 ? -26.042 7.880 60.184 1.00 49.23 248 ALA D CA 1
ATOM 8442 C C . ALA D 1 259 ? -24.651 7.800 59.574 1.00 44.77 248 ALA D C 1
ATOM 8443 O O . ALA D 1 259 ? -23.668 7.582 60.282 1.00 42.03 248 ALA D O 1
ATOM 8445 N N . ALA D 1 260 ? -24.558 8.009 58.264 1.00 42.69 249 ALA D N 1
ATOM 8446 C CA . ALA D 1 260 ? -23.276 7.894 57.551 1.00 42.26 249 ALA D CA 1
ATOM 8447 C C . ALA D 1 260 ? -22.339 9.040 57.892 1.00 36.05 249 ALA D C 1
ATOM 8448 O O . ALA D 1 260 ? -22.784 10.188 58.024 1.00 35.85 249 ALA D O 1
ATOM 8450 N N . PHE D 1 261 ? -21.057 8.722 58.092 1.00 37.11 250 PHE D N 1
ATOM 8451 C CA . PHE D 1 261 ? -20.040 9.748 58.212 1.00 31.59 250 PHE D CA 1
ATOM 8452 C C . PHE D 1 261 ? -19.708 10.261 56.807 1.00 37.75 250 PHE D C 1
ATOM 8453 O O . PHE D 1 261 ? -19.262 9.524 55.957 1.00 36.30 250 PHE D O 1
ATOM 8461 N N . VAL D 1 262 ? -19.953 11.540 56.572 1.00 34.21 251 VAL D N 1
ATOM 8462 C CA . VAL D 1 262 ? -19.844 12.109 55.237 1.00 35.41 251 VAL D CA 1
ATOM 8463 C C . VAL D 1 262 ? -18.536 12.894 55.114 1.00 35.52 251 VAL D C 1
ATOM 8464 O O . VAL D 1 262 ? -18.256 13.763 55.949 1.00 28.34 251 VAL D O 1
ATOM 8468 N N . GLU D 1 263 ? -17.766 12.609 54.064 1.00 34.78 252 GLU D N 1
ATOM 8469 C CA . GLU D 1 263 ? -16.523 13.344 53.816 1.00 33.22 252 GLU D CA 1
ATOM 8470 C C . GLU D 1 263 ? -16.742 14.720 53.193 1.00 40.63 252 GLU D C 1
ATOM 8471 O O . GLU D 1 263 ? -17.710 14.958 52.474 1.00 40.96 252 GLU D O 1
ATOM 8477 N N . ASP D 1 264 ? -15.798 15.611 53.450 1.00 34.60 253 ASP D N 1
ATOM 8478 C CA . ASP D 1 264 ? -15.737 16.896 52.747 1.00 43.12 253 ASP D CA 1
ATOM 8479 C C . ASP D 1 264 ? -15.255 16.568 51.315 1.00 51.07 253 ASP D C 1
ATOM 8480 O O . ASP D 1 264 ? -14.179 16.009 51.116 1.00 45.68 253 ASP D O 1
ATOM 8485 N N . ASN D 1 265 ? -16.083 16.867 50.333 1.00 44.17 254 ASN D N 1
ATOM 8486 C CA . ASN D 1 265 ? -15.680 16.806 48.936 1.00 44.69 254 ASN D CA 1
ATOM 8487 C C . ASN D 1 265 ? -16.702 17.612 48.159 1.00 52.14 254 ASN D C 1
ATOM 8488 O O . ASN D 1 265 ? -17.701 18.085 48.724 1.00 41.75 254 ASN D O 1
ATOM 8493 N N . GLU D 1 266 ? -16.464 17.794 46.874 1.00 48.03 255 GLU D N 1
ATOM 8494 C CA . GLU D 1 266 ? -17.270 18.742 46.139 1.00 47.43 255 GLU D CA 1
ATOM 8495 C C . GLU D 1 266 ? -18.733 18.289 46.124 1.00 47.51 255 GLU D C 1
ATOM 8496 O O . GLU D 1 266 ? -19.652 19.077 46.373 1.00 38.83 255 GLU D O 1
ATOM 8502 N N . GLN D 1 267 ? -18.949 17.009 45.828 1.00 39.43 256 GLN D N 1
ATOM 8503 C CA . GLN D 1 267 ? -20.288 16.518 45.681 1.00 45.05 256 GLN D CA 1
ATOM 8504 C C . GLN D 1 267 ? -21.076 16.701 46.974 1.00 41.81 256 GLN D C 1
ATOM 8505 O O . GLN D 1 267 ? -22.227 17.127 46.934 1.00 33.81 256 GLN D O 1
ATOM 8511 N N . ASN D 1 268 ? -20.452 16.376 48.102 1.00 36.28 257 ASN D N 1
ATOM 8512 C CA . ASN D 1 268 ? -21.158 16.373 49.377 1.00 36.82 257 ASN D CA 1
ATOM 8513 C C . ASN D 1 268 ? -21.419 17.785 49.927 1.00 34.42 257 ASN D C 1
ATOM 8514 O O . ASN D 1 268 ? -22.422 18.003 50.640 1.00 31.61 257 ASN D O 1
ATOM 8519 N N . ALA D 1 269 ? -20.559 18.743 49.554 1.00 35.78 258 ALA D N 1
ATOM 8520 C CA . ALA D 1 269 ? -20.781 20.144 49.884 1.00 36.36 258 ALA D CA 1
ATOM 8521 C C . ALA D 1 269 ? -21.939 20.672 49.071 1.00 42.30 258 ALA D C 1
ATOM 8522 O O . ALA D 1 269 ? -22.789 21.409 49.548 1.00 33.40 258 ALA D O 1
ATOM 8524 N N . LEU D 1 270 ? -21.961 20.312 47.799 1.00 36.06 259 LEU D N 1
ATOM 8525 C CA . LEU D 1 270 ? -22.963 20.843 46.916 1.00 45.49 259 LEU D CA 1
ATOM 8526 C C . LEU D 1 270 ? -24.363 20.180 47.201 1.00 45.46 259 LEU D C 1
ATOM 8527 O O . LEU D 1 270 ? -25.365 20.856 47.027 1.00 57.15 259 LEU D O 1
ATOM 8532 N N . ASN D 1 271 ? -24.454 18.906 47.653 1.00 42.30 260 ASN D N 1
ATOM 8533 C CA . ASN D 1 271 ? -25.792 18.213 47.842 1.00 38.10 260 ASN D CA 1
ATOM 8534 C C . ASN D 1 271 ? -26.311 18.247 49.267 1.00 43.79 260 ASN D C 1
ATOM 8535 O O . ASN D 1 271 ? -27.344 17.647 49.581 1.00 46.15 260 ASN D O 1
ATOM 8540 N N . GLY D 1 272 ? -25.573 18.951 50.113 1.00 41.99 261 GLY D N 1
ATOM 8541 C CA . GLY D 1 272 ? -25.981 19.189 51.472 1.00 48.94 261 GLY D CA 1
ATOM 8542 C C . GLY D 1 272 ? -25.788 18.008 52.398 1.00 44.19 261 GLY D C 1
ATOM 8543 O O . GLY D 1 272 ? -26.080 18.122 53.590 1.00 45.27 261 GLY D O 1
ATOM 8544 N N . THR D 1 273 ? -25.272 16.887 51.902 1.00 37.91 262 THR D N 1
ATOM 8545 C CA . THR D 1 273 ? -25.030 15.768 52.804 1.00 35.20 262 THR D CA 1
ATOM 8546 C C . THR D 1 273 ? -23.892 16.077 53.783 1.00 35.32 262 THR D C 1
ATOM 8547 O O . THR D 1 273 ? -23.966 15.647 54.940 1.00 34.87 262 THR D O 1
ATOM 8551 N N . TYR D 1 274 ? -22.878 16.847 53.372 1.00 32.28 263 TYR D N 1
ATOM 8552 C CA . TYR D 1 274 ? -21.826 17.318 54.299 1.00 29.80 263 TYR D CA 1
ATOM 8553 C C . TYR D 1 274 ? -22.404 18.400 55.165 1.00 32.40 263 TYR D C 1
ATOM 8554 O O . TYR D 1 274 ? -22.841 19.424 54.668 1.00 31.58 263 TYR D O 1
ATOM 8563 N N . PRO D 1 275 ? -22.386 18.181 56.497 1.00 26.59 264 PRO D N 1
ATOM 8564 C CA . PRO D 1 275 ? -23.185 19.028 57.355 1.00 28.57 264 PRO D CA 1
ATOM 8565 C C . PRO D 1 275 ? -22.736 20.488 57.466 1.00 27.04 264 PRO D C 1
ATOM 8566 O O . PRO D 1 275 ? -23.484 21.323 57.990 1.00 40.84 264 PRO D O 1
ATOM 8570 N N . LEU D 1 276 ? -21.498 20.799 57.096 1.00 25.74 265 LEU D N 1
ATOM 8571 C CA . LEU D 1 276 ? -21.009 22.182 57.274 1.00 22.74 265 LEU D CA 1
ATOM 8572 C C . LEU D 1 276 ? -20.581 22.791 55.926 1.00 23.90 265 LEU D C 1
ATOM 8573 O O . LEU D 1 276 ? -19.617 23.558 55.831 1.00 30.44 265 LEU D O 1
ATOM 8578 N N . SER D 1 277 ? -21.380 22.555 54.930 1.00 27.72 266 SER D N 1
ATOM 8579 C CA . SER D 1 277 ? -21.152 23.211 53.610 1.00 29.23 266 SER D CA 1
ATOM 8580 C C . SER D 1 277 ? -21.674 24.654 53.623 1.00 31.12 266 SER D C 1
ATOM 8581 O O . SER D 1 277 ? -22.702 24.911 54.224 1.00 34.37 266 SER D O 1
ATOM 8584 N N . ARG D 1 278 ? -20.982 25.589 52.976 1.00 25.07 267 ARG D N 1
ATOM 8585 C CA . ARG D 1 278 ? -21.437 26.985 52.936 1.00 23.39 267 ARG D CA 1
ATOM 8586 C C . ARG D 1 278 ? -20.922 27.686 51.660 1.00 23.54 267 ARG D C 1
ATOM 8587 O O . ARG D 1 278 ? -19.862 27.318 51.142 1.00 24.41 267 ARG D O 1
ATOM 8595 N N . PHE D 1 279 ? -21.659 28.687 51.187 1.00 25.60 268 PHE D N 1
ATOM 8596 C CA . PHE D 1 279 ? -21.125 29.593 50.159 1.00 27.45 268 PHE D CA 1
ATOM 8597 C C . PHE D 1 279 ? -20.189 30.621 50.781 1.00 27.75 268 PHE D C 1
ATOM 8598 O O . PHE D 1 279 ? -20.340 31.026 51.941 1.00 26.25 268 PHE D O 1
ATOM 8606 N N . LEU D 1 280 ? -19.196 31.020 49.998 1.00 26.53 269 LEU D N 1
ATOM 8607 C CA . LEU D 1 280 ? -18.359 32.172 50.281 1.00 23.03 269 LEU D CA 1
ATOM 8608 C C . LEU D 1 280 ? -18.841 33.308 49.427 1.00 24.10 269 LEU D C 1
ATOM 8609 O O . LEU D 1 280 ? -19.196 33.124 48.264 1.00 24.00 269 LEU D O 1
ATOM 8614 N N . TYR D 1 281 ? -18.827 34.511 49.985 1.00 22.84 270 TYR D N 1
ATOM 8615 C CA . TYR D 1 281 ? -19.421 35.656 49.332 1.00 22.52 270 TYR D CA 1
ATOM 8616 C C . TYR D 1 281 ? -18.488 36.842 49.212 1.00 21.31 270 TYR D C 1
ATOM 8617 O O . TYR D 1 281 ? -17.571 37.003 49.985 1.00 24.93 270 TYR D O 1
ATOM 8626 N N . VAL D 1 282 ? -18.782 37.685 48.250 1.00 24.64 271 VAL D N 1
ATOM 8627 C CA . VAL D 1 282 ? -18.263 39.063 48.235 1.00 25.38 271 VAL D CA 1
ATOM 8628 C C . VAL D 1 282 ? -19.445 40.005 48.169 1.00 25.35 271 VAL D C 1
ATOM 8629 O O . VAL D 1 282 ? -20.234 39.979 47.217 1.00 25.18 271 VAL D O 1
ATOM 8633 N N . TYR D 1 283 ? -19.548 40.889 49.159 1.00 26.28 272 TYR D N 1
ATOM 8634 C CA . TYR D 1 283 ? -20.609 41.866 49.174 1.00 25.62 272 TYR D CA 1
ATOM 8635 C C . TYR D 1 283 ? -20.148 43.114 48.464 1.00 27.68 272 TYR D C 1
ATOM 8636 O O . TYR D 1 283 ? -18.979 43.505 48.567 1.00 28.39 272 TYR D O 1
ATOM 8645 N N . VAL D 1 284 ? -21.069 43.712 47.712 1.00 31.10 273 VAL D N 1
ATOM 8646 C CA . VAL D 1 284 ? -20.832 44.949 47.035 1.00 32.69 273 VAL D CA 1
ATOM 8647 C C . VAL D 1 284 ? -22.010 45.893 47.158 1.00 31.85 273 VAL D C 1
ATOM 8648 O O . VAL D 1 284 ? -23.153 45.489 47.402 1.00 33.67 273 VAL D O 1
ATOM 8652 N N . ASN D 1 285 ? -21.704 47.160 46.957 1.00 34.31 274 ASN D N 1
ATOM 8653 C CA . ASN D 1 285 ? -22.705 48.209 46.927 1.00 36.09 274 ASN D CA 1
ATOM 8654 C C . ASN D 1 285 ? -23.214 48.412 45.492 1.00 37.29 274 ASN D C 1
ATOM 8655 O O . ASN D 1 285 ? -22.617 49.138 44.709 1.00 41.47 274 ASN D O 1
ATOM 8660 N N . LYS D 1 286 ? -24.323 47.753 45.175 1.00 44.61 275 LYS D N 1
ATOM 8661 C CA . LYS D 1 286 ? -24.990 47.877 43.878 1.00 43.53 275 LYS D CA 1
ATOM 8662 C C . LYS D 1 286 ? -26.308 48.597 44.092 1.00 43.56 275 LYS D C 1
ATOM 8663 O O . LYS D 1 286 ? -27.222 48.060 44.716 1.00 41.80 275 LYS D O 1
ATOM 8669 N N . ALA D 1 287 ? -26.424 49.812 43.581 1.00 50.04 276 ALA D N 1
ATOM 8670 C CA . ALA D 1 287 ? -27.673 50.532 43.690 1.00 50.31 276 ALA D CA 1
ATOM 8671 C C . ALA D 1 287 ? -28.706 49.913 42.760 1.00 56.86 276 ALA D C 1
ATOM 8672 O O . ALA D 1 287 ? -28.354 49.457 41.657 1.00 51.43 276 ALA D O 1
ATOM 8674 N N . PRO D 1 288 ? -29.986 49.917 43.181 1.00 63.64 277 PRO D N 1
ATOM 8675 C CA . PRO D 1 288 ? -31.039 49.343 42.352 1.00 71.26 277 PRO D CA 1
ATOM 8676 C C . PRO D 1 288 ? -31.143 50.191 41.048 1.00 63.22 277 PRO D C 1
ATOM 8677 O O . PRO D 1 288 ? -31.058 51.420 41.113 1.00 68.01 277 PRO D O 1
ATOM 8681 N N . ASN D 1 289 ? -31.265 49.569 39.885 1.00 69.41 278 ASN D N 1
ATOM 8682 C CA . ASN D 1 289 ? -31.376 50.299 38.613 1.00 87.45 278 ASN D CA 1
ATOM 8683 C C . ASN D 1 289 ? -30.155 51.160 38.249 1.00 88.18 278 ASN D C 1
ATOM 8684 O O . ASN D 1 289 ? -30.283 52.093 37.467 1.00 77.67 278 ASN D O 1
ATOM 8689 N N . LYS D 1 290 ? -28.982 50.881 38.811 1.00 69.38 279 LYS D N 1
ATOM 8690 C CA . LYS D 1 290 ? -27.771 51.575 38.390 1.00 72.62 279 LYS D CA 1
ATOM 8691 C C . LYS D 1 290 ? -26.661 50.533 38.217 1.00 70.17 279 LYS D C 1
ATOM 8692 O O . LYS D 1 290 ? -26.475 49.670 39.083 1.00 63.11 279 LYS D O 1
ATOM 8698 N N . PRO D 1 291 ? -25.940 50.576 37.084 1.00 66.51 280 PRO D N 1
ATOM 8699 C CA . PRO D 1 291 ? -24.854 49.613 36.896 1.00 67.73 280 PRO D CA 1
ATOM 8700 C C . PRO D 1 291 ? -23.682 49.862 37.850 1.00 68.17 280 PRO D C 1
ATOM 8701 O O . PRO D 1 291 ? -23.452 51.012 38.266 1.00 68.72 280 PRO D O 1
ATOM 8705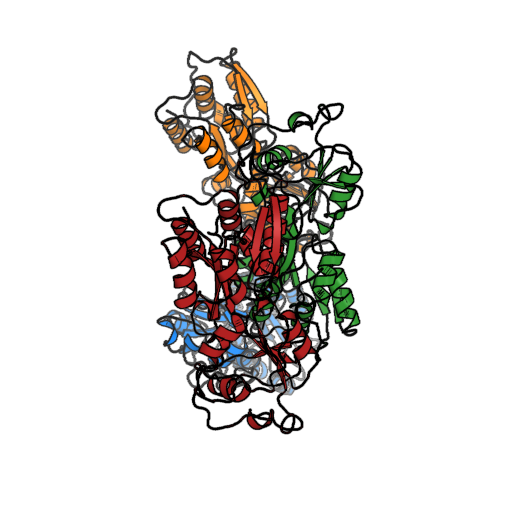 N N . LEU D 1 292 ? -22.967 48.791 38.200 1.00 65.35 281 LEU D N 1
ATOM 8706 C CA . LEU D 1 292 ? -21.699 48.898 38.929 1.00 58.31 281 LEU D CA 1
ATOM 8707 C C . LEU D 1 292 ? -20.638 49.621 38.107 1.00 53.37 281 LEU D C 1
ATOM 8708 O O . LEU D 1 292 ? -20.557 49.463 36.897 1.00 57.51 281 LEU D O 1
ATOM 8713 N N . ASP D 1 293 ? -19.839 50.427 38.795 1.00 60.59 282 ASP D N 1
ATOM 8714 C CA . ASP D 1 293 ? -18.641 51.021 38.230 1.00 64.01 282 ASP D CA 1
ATOM 8715 C C . ASP D 1 293 ? -17.824 49.860 37.643 1.00 61.08 282 ASP D C 1
ATOM 8716 O O . ASP D 1 293 ? -17.727 48.795 38.278 1.00 58.92 282 ASP D O 1
ATOM 8721 N N . PRO D 1 294 ? -17.262 50.035 36.433 1.00 56.78 283 PRO D N 1
ATOM 8722 C CA . PRO D 1 294 ? -16.453 48.970 35.795 1.00 60.22 283 PRO D CA 1
ATOM 8723 C C . PRO D 1 294 ? -15.332 48.400 36.681 1.00 53.85 283 PRO D C 1
ATOM 8724 O O . PRO D 1 294 ? -15.039 47.206 36.617 1.00 59.43 283 PRO D O 1
ATOM 8728 N N . LEU D 1 295 ? -14.719 49.246 37.506 1.00 52.06 284 LEU D N 1
ATOM 8729 C CA . LEU D 1 295 ? -13.669 48.786 38.411 1.00 52.98 284 LEU D CA 1
ATOM 8730 C C . LEU D 1 295 ? -14.139 47.586 39.244 1.00 49.40 284 LEU D C 1
ATOM 8731 O O . LEU D 1 295 ? -13.418 46.592 39.375 1.00 46.32 284 LEU D O 1
ATOM 8736 N N . GLU D 1 296 ? -15.330 47.680 39.824 1.00 46.27 285 GLU D N 1
ATOM 8737 C CA . GLU D 1 296 ? -15.875 46.578 40.623 1.00 46.11 285 GLU D CA 1
ATOM 8738 C C . GLU D 1 296 ? -16.542 45.524 39.753 1.00 45.12 285 GLU D C 1
ATOM 8739 O O . GLU D 1 296 ? -16.376 44.329 40.002 1.00 41.79 285 GLU D O 1
ATOM 8745 N N . ALA D 1 297 ? -17.276 45.971 38.736 1.00 43.81 286 ALA D N 1
ATOM 8746 C CA . ALA D 1 297 ? -17.970 45.061 37.839 1.00 46.35 286 ALA D CA 1
ATOM 8747 C C . ALA D 1 297 ? -17.001 44.074 37.210 1.00 42.48 286 ALA D C 1
ATOM 8748 O O . ALA D 1 297 ? -17.265 42.882 37.174 1.00 40.31 286 ALA D O 1
ATOM 8750 N N . GLN D 1 298 ? -15.901 44.587 36.674 1.00 41.23 287 GLN D N 1
ATOM 8751 C CA . GLN D 1 298 ? -14.960 43.729 35.977 1.00 41.69 287 GLN D CA 1
ATOM 8752 C C . GLN D 1 298 ? -14.213 42.795 36.913 1.00 37.57 287 GLN D C 1
ATOM 8753 O O . GLN D 1 298 ? -13.895 41.674 36.522 1.00 39.81 287 GLN D O 1
ATOM 8759 N N . PHE D 1 299 ? -13.970 43.210 38.171 1.00 36.01 288 PHE D N 1
ATOM 8760 C CA . PHE D 1 299 ? -13.353 42.311 39.101 1.00 34.62 288 PHE D CA 1
ATOM 8761 C C . PHE D 1 299 ? -14.288 41.150 39.379 1.00 34.41 288 PHE D C 1
ATOM 8762 O O . PHE D 1 299 ? -13.874 39.989 39.371 1.00 32.65 288 PHE D O 1
ATOM 8770 N N . LEU D 1 300 ? -15.562 41.446 39.597 1.00 33.27 289 LEU D N 1
ATOM 8771 C CA . LEU D 1 300 ? -16.537 40.381 39.835 1.00 33.48 289 LEU D CA 1
ATOM 8772 C C . LEU D 1 300 ? -16.754 39.476 38.610 1.00 33.01 289 LEU D C 1
ATOM 8773 O O . LEU D 1 300 ? -16.855 38.254 38.752 1.00 34.23 289 LEU D O 1
ATOM 8778 N N . LYS D 1 301 ? -16.753 40.062 37.428 1.00 34.43 290 LYS D N 1
ATOM 8779 C CA . LYS D 1 301 ? -16.828 39.284 36.197 1.00 37.43 290 LYS D CA 1
ATOM 8780 C C . LYS D 1 301 ? -15.627 38.349 36.080 1.00 36.55 290 LYS D C 1
ATOM 8781 O O . LYS D 1 301 ? -15.760 37.202 35.659 1.00 33.85 290 LYS D O 1
ATOM 8787 N N . LEU D 1 302 ? -14.452 38.825 36.483 1.00 38.48 291 LEU D N 1
ATOM 8788 C CA . LEU D 1 302 ? -13.256 37.965 36.480 1.00 38.70 291 LEU D CA 1
ATOM 8789 C C . LEU D 1 302 ? -13.405 36.810 37.498 1.00 36.13 291 LEU D C 1
ATOM 8790 O O . LEU D 1 302 ? -13.110 35.661 37.208 1.00 37.26 291 LEU D O 1
ATOM 8795 N N . VAL D 1 303 ? -13.877 37.124 38.694 1.00 33.20 292 VAL D N 1
ATOM 8796 C CA . VAL D 1 303 ? -14.093 36.096 39.701 1.00 31.38 292 VAL D CA 1
ATOM 8797 C C . VAL D 1 303 ? -15.060 35.012 39.226 1.00 29.95 292 VAL D C 1
ATOM 8798 O O . VAL D 1 303 ? -14.820 33.806 39.448 1.00 30.73 292 VAL D O 1
ATOM 8802 N N . LEU D 1 304 ? -16.127 35.430 38.558 1.00 30.63 293 LEU D N 1
ATOM 8803 C CA . LEU D 1 304 ? -17.193 34.519 38.115 1.00 31.92 293 LEU D CA 1
ATOM 8804 C C . LEU D 1 304 ? -16.925 34.001 36.703 1.00 34.60 293 LEU D C 1
ATOM 8805 O O . LEU D 1 304 ? -17.828 33.925 35.869 1.00 44.85 293 LEU D O 1
ATOM 8810 N N . SER D 1 305 ? -15.670 33.746 36.405 1.00 34.72 294 SER D N 1
ATOM 8811 C CA . SER D 1 305 ? -15.268 33.248 35.088 1.00 37.01 294 SER D CA 1
ATOM 8812 C C . SER D 1 305 ? -14.378 32.050 35.339 1.00 36.36 294 SER D C 1
ATOM 8813 O O . SER D 1 305 ? -14.009 31.781 36.472 1.00 37.41 294 SER D O 1
ATOM 8816 N N . LYS D 1 306 ? -13.958 31.398 34.253 1.00 38.07 295 LYS D N 1
ATOM 8817 C CA . LYS D 1 306 ? -13.026 30.299 34.356 1.00 40.08 295 LYS D CA 1
ATOM 8818 C C . LYS D 1 306 ? -11.741 30.702 35.041 1.00 41.07 295 LYS D C 1
ATOM 8819 O O . LYS D 1 306 ? -11.253 29.964 35.889 1.00 42.37 295 LYS D O 1
ATOM 8825 N N . THR D 1 307 ? -11.207 31.871 34.701 1.00 38.84 296 THR D N 1
ATOM 8826 C CA . THR D 1 307 ? -10.013 32.376 35.380 1.00 41.65 296 THR D CA 1
ATOM 8827 C C . THR D 1 307 ? -10.198 32.518 36.901 1.00 39.38 296 THR D C 1
ATOM 8828 O O . THR D 1 307 ? -9.370 32.033 37.685 1.00 39.90 296 THR D O 1
ATOM 8832 N N . GLY D 1 308 ? -11.307 33.113 37.324 1.00 37.52 297 GLY D N 1
ATOM 8833 C CA . GLY D 1 308 ? -11.570 33.221 38.751 1.00 35.33 297 GLY D CA 1
ATOM 8834 C C . GLY D 1 308 ? -11.785 31.902 39.466 1.00 33.42 297 GLY D C 1
ATOM 8835 O O . GLY D 1 308 ? -11.296 31.677 40.585 1.00 31.41 297 GLY D O 1
ATOM 8836 N N . GLN D 1 309 ? -12.510 31.014 38.821 1.00 31.52 298 GLN D N 1
ATOM 8837 C CA . GLN D 1 309 ? -12.831 29.768 39.475 1.00 32.62 298 GLN D CA 1
ATOM 8838 C C . GLN D 1 309 ? -11.646 28.805 39.510 1.00 34.14 298 GLN D C 1
ATOM 8839 O O . GLN D 1 309 ? -11.599 27.879 40.330 1.00 36.97 298 GLN D O 1
ATOM 8845 N N . GLN D 1 310 ? -10.706 28.970 38.613 1.00 34.13 299 GLN D N 1
ATOM 8846 C CA . GLN D 1 310 ? -9.493 28.185 38.709 1.00 36.14 299 GLN D CA 1
ATOM 8847 C C . GLN D 1 310 ? -8.688 28.546 39.909 1.00 39.09 299 GLN D C 1
ATOM 8848 O O . GLN D 1 310 ? -8.039 27.690 40.470 1.00 37.05 299 GLN D O 1
ATOM 8854 N N . VAL D 1 311 ? -8.711 29.829 40.259 1.00 33.91 300 VAL D N 1
ATOM 8855 C CA . VAL D 1 311 ? -8.060 30.285 41.456 1.00 40.02 300 VAL D CA 1
ATOM 8856 C C . VAL D 1 311 ? -8.706 29.583 42.647 1.00 34.99 300 VAL D C 1
ATOM 8857 O O . VAL D 1 311 ? -8.004 29.120 43.543 1.00 36.87 300 VAL D O 1
ATOM 8861 N N . VAL D 1 312 ? -10.028 29.452 42.616 1.00 34.77 301 VAL D N 1
ATOM 8862 C CA . VAL D 1 312 ? -10.778 28.758 43.692 1.00 30.51 301 VAL D CA 1
ATOM 8863 C C . VAL D 1 312 ? -10.282 27.313 43.867 1.00 30.75 301 VAL D C 1
ATOM 8864 O O . VAL D 1 312 ? -9.959 26.870 44.976 1.00 29.68 301 VAL D O 1
ATOM 8868 N N . VAL D 1 313 ? -10.206 26.594 42.764 1.00 33.36 302 VAL D N 1
ATOM 8869 C CA . VAL D 1 313 ? -9.671 25.234 42.792 1.00 38.15 302 VAL D CA 1
ATOM 8870 C C . VAL D 1 313 ? -8.227 25.212 43.319 1.00 39.78 302 VAL D C 1
ATOM 8871 O O . VAL D 1 313 ? -7.876 24.358 44.130 1.00 40.78 302 VAL D O 1
ATOM 8875 N N . LYS D 1 314 ? -7.396 26.139 42.870 1.00 36.56 303 LYS D N 1
ATOM 8876 C CA . LYS D 1 314 ? -6.006 26.147 43.266 1.00 39.96 303 LYS D CA 1
ATOM 8877 C C . LYS D 1 314 ? -5.856 26.359 44.750 1.00 39.56 303 LYS D C 1
ATOM 8878 O O . LYS D 1 314 ? -4.927 25.858 45.337 1.00 34.18 303 LYS D O 1
ATOM 8884 N N . ASP D 1 315 ? -6.722 27.187 45.321 1.00 34.11 304 ASP D N 1
ATOM 8885 C CA . ASP D 1 315 ? -6.635 27.468 46.741 1.00 36.09 304 ASP D CA 1
ATOM 8886 C C . ASP D 1 315 ? -7.299 26.369 47.554 1.00 40.55 304 ASP D C 1
ATOM 8887 O O . ASP D 1 315 ? -7.200 26.378 48.753 1.00 38.98 304 ASP D O 1
ATOM 8892 N N . GLY D 1 316 ? -7.941 25.406 46.897 1.00 32.30 305 GLY D N 1
ATOM 8893 C CA . GLY D 1 316 ? -8.476 24.225 47.571 1.00 36.59 305 GLY D CA 1
ATOM 8894 C C . GLY D 1 316 ? -9.932 24.354 47.991 1.00 33.81 305 GLY D C 1
ATOM 8895 O O . GLY D 1 316 ? -10.394 23.543 48.778 1.00 33.39 305 GLY D O 1
ATOM 8896 N N . TYR D 1 317 ? -10.655 25.362 47.476 1.00 30.87 306 TYR D N 1
ATOM 8897 C CA . TYR D 1 317 ? -12.091 25.474 47.701 1.00 26.29 306 TYR D CA 1
ATOM 8898 C C . TYR D 1 317 ? -12.837 24.870 46.519 1.00 29.41 306 TYR D C 1
ATOM 8899 O O . TYR D 1 317 ? -12.231 24.324 45.600 1.00 32.91 306 TYR D O 1
ATOM 8908 N N . ILE D 1 318 ? -14.161 24.916 46.580 1.00 27.54 307 ILE D N 1
ATOM 8909 C CA . ILE D 1 318 ? -15.010 24.254 45.631 1.00 29.51 307 ILE D CA 1
ATOM 8910 C C . ILE D 1 318 ? -15.590 25.285 44.671 1.00 26.56 307 ILE D C 1
ATOM 8911 O O . ILE D 1 318 ? -16.154 26.277 45.111 1.00 24.26 307 ILE D O 1
ATOM 8916 N N . PRO D 1 319 ? -15.363 25.102 43.370 1.00 31.68 308 PRO D N 1
ATOM 8917 C CA . PRO D 1 319 ? -15.775 26.139 42.444 1.00 32.07 308 PRO D CA 1
ATOM 8918 C C . PRO D 1 319 ? -17.288 26.184 42.271 1.00 33.10 308 PRO D C 1
ATOM 8919 O O . PRO D 1 319 ? -17.971 25.189 42.480 1.00 32.63 308 PRO D O 1
ATOM 8923 N N . LEU D 1 320 ? -17.794 27.343 41.858 1.00 32.85 309 LEU D N 1
ATOM 8924 C CA . LEU D 1 320 ? -19.215 27.504 41.615 1.00 33.50 309 LEU D CA 1
ATOM 8925 C C . LEU D 1 320 ? -19.674 26.715 40.405 1.00 40.46 309 LEU D C 1
ATOM 8926 O O . LEU D 1 320 ? -19.040 26.758 39.326 1.00 43.37 309 LEU D O 1
ATOM 8931 N N . PRO D 1 321 ? -20.835 26.066 40.534 1.00 45.57 310 PRO D N 1
ATOM 8932 C CA . PRO D 1 321 ? -21.496 25.583 39.323 1.00 48.10 310 PRO D CA 1
ATOM 8933 C C . PRO D 1 321 ? -21.804 26.754 38.386 1.00 45.96 310 PRO D C 1
ATOM 8934 O O . PRO D 1 321 ? -22.041 27.875 38.844 1.00 46.23 310 PRO D O 1
ATOM 8938 N N . ALA D 1 322 ? -21.781 26.507 37.090 1.00 47.95 311 ALA D N 1
ATOM 8939 C CA . ALA D 1 322 ? -21.994 27.586 36.127 1.00 45.53 311 ALA D CA 1
ATOM 8940 C C . ALA D 1 322 ? -23.308 28.323 36.361 1.00 45.85 311 ALA D C 1
ATOM 8941 O O . ALA D 1 322 ? -23.370 29.532 36.197 1.00 51.29 311 ALA D O 1
ATOM 8943 N N . LYS D 1 323 ? -24.350 27.609 36.757 1.00 48.88 312 LYS D N 1
ATOM 8944 C CA . LYS D 1 323 ? -25.644 28.262 36.914 1.00 60.13 312 LYS D CA 1
ATOM 8945 C C . LYS D 1 323 ? -25.670 29.246 38.073 1.00 49.58 312 LYS D C 1
ATOM 8946 O O . LYS D 1 323 ? -26.374 30.237 38.011 1.00 50.49 312 LYS D O 1
ATOM 8952 N N . VAL D 1 324 ? -24.883 28.982 39.113 1.00 50.24 313 VAL D N 1
ATOM 8953 C CA . VAL D 1 324 ? -24.770 29.930 40.211 1.00 45.77 313 VAL D CA 1
ATOM 8954 C C . VAL D 1 324 ? -24.073 31.208 39.728 1.00 46.13 313 VAL D C 1
ATOM 8955 O O . VAL D 1 324 ? -24.511 32.318 40.023 1.00 42.87 313 VAL D O 1
ATOM 8959 N N . ALA D 1 325 ? -22.980 31.037 38.987 1.00 45.23 314 ALA D N 1
ATOM 8960 C CA . ALA D 1 325 ? -22.214 32.163 38.477 1.00 38.72 314 ALA D CA 1
ATOM 8961 C C . ALA D 1 325 ? -23.078 32.991 37.554 1.00 47.22 314 ALA D C 1
ATOM 8962 O O . ALA D 1 325 ? -23.048 34.214 37.608 1.00 41.00 314 ALA D O 1
ATOM 8964 N N . GLU D 1 326 ? -23.834 32.310 36.690 1.00 45.87 315 GLU D N 1
ATOM 8965 C CA . GLU D 1 326 ? -24.695 32.977 35.711 1.00 50.13 315 GLU D CA 1
ATOM 8966 C C . GLU D 1 326 ? -25.801 33.792 36.393 1.00 49.62 315 GLU D C 1
ATOM 8967 O O . GLU D 1 326 ? -26.086 34.895 35.950 1.00 48.59 315 GLU D O 1
ATOM 8973 N N . LYS D 1 327 ? -26.421 33.247 37.447 1.00 50.25 316 LYS D N 1
ATOM 8974 C CA . LYS D 1 327 ? -27.437 33.990 38.214 1.00 52.25 316 LYS D CA 1
ATOM 8975 C C . LYS D 1 327 ? -26.818 35.255 38.794 1.00 51.57 316 LYS D C 1
ATOM 8976 O O . LYS D 1 327 ? -27.423 36.328 38.737 1.00 56.41 316 LYS D O 1
ATOM 8982 N N . ALA D 1 328 ? -25.627 35.125 39.391 1.00 48.30 317 ALA D N 1
ATOM 8983 C CA . ALA D 1 328 ? -24.944 36.267 40.014 1.00 44.53 317 ALA D CA 1
ATOM 8984 C C . ALA D 1 328 ? -24.628 37.346 38.987 1.00 47.46 317 ALA D C 1
ATOM 8985 O O . ALA D 1 328 ? -24.864 38.536 39.218 1.00 52.41 317 ALA D O 1
ATOM 8987 N N . ILE D 1 329 ? -24.114 36.936 37.829 1.00 49.97 318 ILE D N 1
ATOM 8988 C CA . ILE D 1 329 ? -23.816 37.879 36.748 1.00 56.66 318 ILE D CA 1
ATOM 8989 C C . ILE D 1 329 ? -25.066 38.664 36.319 1.00 62.06 318 ILE D C 1
ATOM 8990 O O . ILE D 1 329 ? -25.012 39.878 36.121 1.00 57.35 318 ILE D O 1
ATOM 8995 N N . LYS D 1 330 ? -26.194 37.964 36.247 1.00 76.33 319 LYS D N 1
ATOM 8996 C CA . LYS D 1 330 ? -27.479 38.532 35.836 1.00 80.07 319 LYS D CA 1
ATOM 8997 C C . LYS D 1 330 ? -27.956 39.526 36.913 1.00 76.59 319 LYS D C 1
ATOM 8998 O O . LYS D 1 330 ? -28.316 40.663 36.610 1.00 69.15 319 LYS D O 1
ATOM 9004 N N . GLU D 1 331 ? -27.889 39.125 38.178 1.00 67.53 320 GLU D N 1
ATOM 9005 C CA . GLU D 1 331 ? -28.248 40.017 39.290 1.00 80.23 320 GLU D CA 1
ATOM 9006 C C . GLU D 1 331 ? -27.407 41.303 39.307 1.00 66.33 320 GLU D C 1
ATOM 9007 O O . GLU D 1 331 ? -27.889 42.354 39.716 1.00 83.30 320 GLU D O 1
ATOM 9013 N N . LEU D 1 332 ? -26.152 41.216 38.890 1.00 60.81 321 LEU D N 1
ATOM 9014 C CA . LEU D 1 332 ? -25.270 42.376 38.911 1.00 55.58 321 LEU D CA 1
ATOM 9015 C C . LEU D 1 332 ? -25.325 43.248 37.651 1.00 65.38 321 LEU D C 1
ATOM 9016 O O . LEU D 1 332 ? -24.764 44.332 37.674 1.00 57.42 321 LEU D O 1
ATOM 9021 N N . GLY D 1 333 ? -25.994 42.794 36.581 1.00 74.28 322 GLY D N 1
ATOM 9022 C CA . GLY D 1 333 ? -26.054 43.526 35.302 1.00 67.04 322 GLY D CA 1
ATOM 9023 C C . GLY D 1 333 ? -24.844 43.349 34.385 1.00 66.82 322 GLY D C 1
ATOM 9024 O O . GLY D 1 333 ? -24.019 42.443 34.581 1.00 68.33 322 GLY D O 1
#

Nearest PDB structures (foldseek):
  4omb-assembly4_D  TM=1.002E+00  e=1.303E-65  Pseudomonas aeruginosa
  4pqj-assembly1_A  TM=9.944E-01  e=5.787E-54  Pseudomonas aeruginosa
  4pqj-assembly2_C  TM=9.938E-01  e=1.260E-52  Pseudomonas aeruginosa
  4jwo-assembly1_A  TM=7.160E-01  e=2.398E-24  Planctopirus limnophila DSM 3776
  4lvq-assembly2_B  TM=8.108E-01  e=1.220E-14  Mycobacterium tuberculosis

Sequence (1192 aa):
AIDPALPEYQKASGVSGNLSSVGSDTLANLMTMWAEEYKRLYPNVNIQIQAAGSSTAPPALTEGTANLGPMSRKMKDVELQAFEQKYGYKPTAVPVAVDALAIFVHKDNPIKGLTMQQVDAIFSATRLCGSKQDVKTWGDLGLTGDWAKKPVQLFGRNSVSGTYGYFKEEALCKGDFRPNVNEQPGSASVVQSVSQSLNGIGYSGIGYKTASVKTVALAKKEGAAFVEDNEQNALNGTYPLSRFLYVYVNKAPNKPLDPLEAQFLKLVLSKTGQQVVVKDGYIPLPAKVAEKAIKELGAIDPALPEYQKASGVSGNLSSVGSDTLANLMTMWAEEYKRLYPNVNIQIQAAGSSTAPPALTEGTANLGPMSRKMKDVELQAFEQKYGYKPTAVPVAVDALAIFVHKDNPIKGLTMQQVDAIFSATRLCGSKQDVKTWGDLGLTGDWAKKPVQLFGRNSVSGTYGYFKEEALCKGDFRPNVNEQPGSASVVQSVSQSLNGIGYSGIGYKTASVKTVALAKKEGAAFVEDNEQNALNGTYPLSRFLYVYVNKAPNKPLDPLEAQFLKLVLSKTGQQVVVKDGYIPLPAKVAEKAIKELGAIDPALPEYQKASGVSGNLSSVGSDTLANLMTMWAEEYKRLYPNVNIQIQAAGSSTAPPALTEGTANLGPMSRKMKDVELQAFEQKYGYKPTAVPVAVDALAIFVHKDNPIKGLTMQQVDAIFSATRLCGSKQDVKTWGDLGLTGDWAKKPVQLFGRNSVSGTYGYFKEEALCKGDFRPNVNEQPGSASVVQSVSQSLNGIGYSGIGYKTASVKTVALAKKEGAAFVEDNEQNALNGTYPLSRFLYVYVNKAPNKPLDPLEAQFLKLVLSKTGQQVVVKDGYIPLPAKVAEKAIKELGAIDPALPEYQKASGVSGNLSSVGSDTLANLMTMWAEEYKRLYPNVNIQIQAAGSSTAPPALTEGTANLGPMSRKMKDVELQAFEQKYGYKPTAVPVAVDALAIFVHKDNPIKGLTMQQVDAIFSATRLCGSKQDVKTWGDLGLTGDWAKKPVQLFGRNSVSGTYGYFKEEALCKGDFRPNVNEQPGSASVVQSVSQSLNGIGYSGIGYKTASVKTVALAKKEGAAFVEDNEQNALNGTYPLSRFLYVYVNKAPNKPLDPLEAQFLKLVLSKTGQQVVVKDGYIPLPAKVAEKAIKELG

Secondary structure (DSSP, 8-state):
---TTSPPP---SS--EEEEEE--STTHHHHHHHHHHHHHH-TTEEEEEE-S-GGGHHHHHHHTS-SBEEESSPPPHHHHHHHHHHHSSPPEEEEEEEEE-EEEEETT----EEEHHHHHHHHBSS-TT-------BGGGGT--GGGTT-B-EEEE--TT-HHHHHHHHHTSTT--B-TT-EE-SSHHHHHHHHHT-TTEEEEE-GGG--TTEEEPEEESSTTSPPBP-SHHHHHTS-STTEEEEEEEE---TTSPPPHHHHHHHHHHTSHHHHHHHHHHT-BPPPHHHHHHHHHHH-/---TTSPPP---SS--EEEEEE--STTHHHHHHHHHHHHHH-TTEEEEEE-S-GGGHHHHHHHTS-SBEEESSPPPHHHHHHHHHHHSS--EEEEEEEEE-EEEEETT----EEEHHHHHHHHBSS-TT-------BGGGGT--GGGTTPBPEEEE--TT-HHHHHHHHHTSTT--B-TT-EE-SSHHHHHHHHHT-TTEEEEE-GGG--TTEEEPEEESSTTSPPBPPSHHHHHTS-STTEEEEEEEE---TTSPPPHHHHHHHHHHTSHHHHHHHHHTT-BPPPHHHHHHHHHHH-/---TTSPPP---SS--EEEEEE--STTHHHHHHHHHHHHHH-TTEEEEEE-S-GGGHHHHHHHTS-SBEEESSPPPHHHHHHHHHHHSS--EEEEEEEEE-EEEEETT-----EEHHHHHHHHBSS-TT-------BGGGGT--GGGTTPBPEEEE--TT-HHHHHHHHHTSTT--B-TT-EE-SSHHHHHHHHHT-TTEEEEE-GGG--TTEEEPPEESSTTSPPBPPSHHHHHTS-STTEEEEEEEE---TTSPPPHHHHHHHHHHTSHHHHHHHHHHT-BPPPHHHHHHHHHHH-/---TTSPPP---S---EEEEEE--STTHHHHHHHHHHHHHH-TTEEEEEE-S-GGGHHHHHHHTS-SBEEESSPPPHHHHHHHHHHHSSPPEEEEEEEEEPEEEEETT----EEEHHHHHHHHBSS-TTS------BGGGGT--GGGTTPBPEEEE--TT-HHHHHHHHHTSTT--B-TT-EE-SSHHHHHHHHHT-TTEEEEE-GGG--TTEEEPEEESSTTSPPBPPSHHHHHSS-STTEEEEEEEE---TTSPPPHHHHHHHHHHTSHHHHHHHHHHT-BPPPHHHHHHHHHHH-

GO terms:
  GO:0044010 single-species biofilm formation (P, IMP)
  GO:0042301 phosphate ion binding (F, IMP)
  GO:0042597 periplasmic space (C, IDA)
  GO:0042301 phosphate ion binding (F, IDA)
  GO:0005576 extracellular region (C, EXP)
  GO:0006817 phosphate ion transport (P, IMP)

B-factor: mean 32.52, std 17.98, range [11.17, 153.04]

CATH classification: 3.40.190.10 (+1 more: 3.40.190.10)